Protein 4XNN (pdb70)

Radius of gyration: 32.13 Å; Cα contacts (8 Å, |Δi|>4): 2516; chains: 2; bounding box: 78×68×88 Å

Secondary structure (DSSP, 8-state):
-B-SSS---PEEEEEEEEEETTEEEEEEEEEEE-GGGS-EEETTSS-BSEETTEE-TTT-SSHHHHHHHEEE----HHHHHHTT-EEEETTEEEEESEEE-SS-EEE-EEEEEE-TTSSSB--B--TTEEEEEEEE-TT--TTEEEEEEEE---TTTTTTT-TT--SGGGGT----BTT--S--SEETTEE--TT-EEETTEEEEEE-S-EEE--EEEEEEE-SS-EEEEEE-BSS-S-EEE-GGGG--GGGT-TTTSSB-SS-EEEETTTTT-TTSEESSTTSSEETTS-EEEEEEEEETTSSTTS-EEEEEEEEEETTEEEEPP----TTS----SB-HHHHHHHHHHHT---HHHHTTHHHHHHHHHHH-BEEEEEEEE-TTTTTHHHHSBSSTTS-TTSTTTB--SS-TT---HHHHHHHTTT-EEEEEEEEEEETT---/-B-SSS---PEEEEEEEEEETTEEEEEEEEEEE-GGGS-EEETTSS-BSEETTEE-TTT-SSHHHHHHHEEE----HHHIIIII-EEEETTEEEEESEEE-SSSEEE-EEEEEE-TTSSSB-EE--TTEEEEEEEE-TT--TT-EEEEEEE---TTTTTTT-TT--SGGGGT----BTT--S--SEETTEE--TT-EEETTEEEEEE-S-EEE--EEEEEEE-SS-EEEEEE-BSS-S-EEE-GGGG--TTTT-TTTSSB-SS-EEEETTTTT-TTSEESSTTSSEETTS-EEEEEEEEETTSSTTSPEEEEEEEEEETTEEEEPP----TTS----SB-HHHHHHHHHHHT---HHHHTTHHHHHHHHHHH-EEEEEEEE--TTTTTHHHHSBSSTTS-TTSTTSB--SS-TT---HHHHHHHTTT-EEEEEEEEEEETT---

Sequence (888 aa):
NVGTQAAEEPLNLPISVCTAPGNCQTEADAVVLDSNWRWAHTTTGYTNCYTGNLWDTTLCPTPETCTTNCAIDGVPLADWSGTYGGSVTGNKFNLKFVTVGPYSTNIGARTFLLDSTKTRYRMFQLLNREFTYDVDVSSLDCGLNGALYFVSMDADGGAAKYPTNKGGAKYGTGYCDAQCPHDVKWINGLANSKDWTPIPGDANSGKGYYGNCCAELDIWEANKQSQAFTTHPCTPNDQTRCEGVVCGDNDSGDRYNGMCDKDGCDFASYRMNDHTFYGPGSTFKLDSTKPFTVVSQFITTDGTDNGDFKEFRRFYVQNGVRIENSKVNFPGITAYDSITDEMCAATKGLFGDLDDHKNKGGMKQMGEAMRKGMALVMSIWDDHDVNMLWLDSNYPPTGNPSTPGVARGPCPTTSGVPSEVEVTQANAVVSFGNIKFGPIGSTVNVGTQAAEEPLNLPISVCTAPGNCQTEADAVVLDSNWRWAHTTTGYTNCYTGNLWDTTLCPTPETCTTNCAIDGVPLADWSGTYGGSVTGNKFNLKFVTVGPYSTNIGARTFLLDSTKTRYRMFQLLNREFTYDVDVSSLDCGLNGALYFVSMDADGGAAKYPTNKGGAKYGTGYCDAQCPHDVKWINGLANSKDWTPIPGDANSGKGYYGNCCAELDIWEANKQSQAFTTHPCTPNDQTRCEGVVCGDNDSGDRYNGMCDKDGCDFASYRMNDHTFYGPGSTFKLDSTKPFTVVSQFITTDGTDNGDFKEFRRFYVQNGVRIENSKVNFPGITAYDSITDEMCAATKGLFGDLDDHKNKGGMKQMGEAMRKGMALVMSIWDDHDVNMLWLDSNYPPTGNPSTPGVARGPCPTTSGVPSEVEVTQANAVVSFGNIKFGPIGSTV

Nearest PDB structures (foldseek):
  5mcc-assembly1_A  TM=1.002E+00  e=3.483E-104  Daphnia pulex
  4xnn-assembly2_B  TM=1.002E+00  e=1.545E-103  Daphnia pulex
  5mcc-assembly2_B  TM=1.001E+00  e=6.884E-103  Daphnia pulex
  2yg1-assembly1_A  TM=9.900E-01  e=3.127E-73  Heterobasidion annosum
  1z3t-assembly1_A  TM=9.874E-01  e=1.062E-71  Phanerodontia chrysosporium

Structure (mmCIF, N/CA/C/O backbone):
data_4XNN
#
_entry.id   4XNN
#
_cell.length_a   128.290
_cell.length_b   47.020
_cell.length_c   173.500
_cell.angle_alpha   90.000
_cell.angle_beta   108.230
_cell.angle_gamma   90.000
#
_symmetry.space_group_name_H-M   'C 1 2 1'
#
loop_
_entity.id
_entity.type
_entity.pdbx_description
1 polymer 'Cellobiohydrolase CHBI'
2 non-polymer GLYCEROL
3 water water
#
loop_
_atom_site.group_PDB
_atom_site.id
_atom_site.type_symbol
_atom_site.label_atom_id
_atom_site.label_alt_id
_atom_site.label_comp_id
_atom_site.label_asym_id
_atom_site.label_entity_id
_atom_site.label_seq_id
_atom_site.pdbx_PDB_ins_code
_atom_site.Cartn_x
_atom_site.Cartn_y
_atom_site.Cartn_z
_atom_site.occupancy
_atom_site.B_iso_or_equiv
_atom_site.auth_seq_id
_atom_site.auth_comp_id
_atom_site.auth_asym_id
_atom_site.auth_atom_id
_atom_site.pdbx_PDB_model_num
ATOM 9 N N . ASN A 1 2 ? -21.675 16.710 45.782 1.00 32.92 21 ASN A N 1
ATOM 10 C CA . ASN A 1 2 ? -20.287 17.106 46.010 1.00 34.29 21 ASN A CA 1
ATOM 11 C C . ASN A 1 2 ? -19.407 16.321 45.060 1.00 34.23 21 ASN A C 1
ATOM 12 O O . ASN A 1 2 ? -19.798 15.227 44.572 1.00 31.27 21 ASN A O 1
ATOM 17 N N . VAL A 1 3 ? -18.205 16.823 44.814 1.00 34.04 22 VAL A N 1
ATOM 18 C CA . VAL A 1 3 ? -17.196 16.091 44.042 1.00 36.28 22 VAL A CA 1
ATOM 19 C C . VAL A 1 3 ? -16.144 15.395 44.921 1.00 36.39 22 VAL A C 1
ATOM 20 O O . VAL A 1 3 ? -15.572 15.997 45.797 1.00 37.13 22 VAL A O 1
ATOM 24 N N . GLY A 1 4 ? -15.828 14.140 44.633 1.00 37.07 23 GLY A N 1
ATOM 25 C CA . GLY A 1 4 ? -14.816 13.414 45.387 1.00 40.09 23 GLY A CA 1
ATOM 26 C C . GLY A 1 4 ? -13.360 13.671 44.974 1.00 42.56 23 GLY A C 1
ATOM 27 O O . GLY A 1 4 ? -13.103 14.276 43.940 1.00 41.17 23 GLY A O 1
ATOM 28 N N . THR A 1 5 ? -12.426 13.170 45.790 1.00 41.77 24 THR A N 1
ATOM 29 C CA . THR A 1 5 ? -10.998 13.403 45.590 1.00 42.57 24 THR A CA 1
ATOM 30 C C . THR A 1 5 ? -10.242 12.138 45.243 1.00 40.45 24 THR A C 1
ATOM 31 O O . THR A 1 5 ? -9.032 12.164 45.124 1.00 43.36 24 THR A O 1
ATOM 35 N N . GLN A 1 6 ? -10.939 11.032 45.055 1.00 36.23 25 GLN A N 1
ATOM 36 C CA . GLN A 1 6 ? -10.291 9.767 44.822 1.00 37.66 25 GLN A CA 1
ATOM 37 C C . GLN A 1 6 ? -9.794 9.616 43.363 1.00 40.66 25 GLN A C 1
ATOM 38 O O . GLN A 1 6 ? -8.810 8.906 43.107 1.00 39.05 25 GLN A O 1
ATOM 44 N N . ALA A 1 7 ? -10.391 10.329 42.409 1.00 40.31 26 ALA A N 1
ATOM 45 C CA . ALA A 1 7 ? -9.971 10.162 40.988 1.00 41.98 26 ALA A CA 1
ATOM 46 C C . ALA A 1 7 ? -10.215 11.407 40.142 1.00 39.32 26 ALA A C 1
ATOM 47 O O . ALA A 1 7 ? -11.333 11.947 40.190 1.00 36.51 26 ALA A O 1
ATOM 49 N N . ALA A 1 8 ? -9.216 11.797 39.341 1.00 35.19 27 ALA A N 1
ATOM 50 C CA . ALA A 1 8 ? -9.295 12.898 38.401 1.00 33.65 27 ALA A CA 1
ATOM 51 C C . ALA A 1 8 ? -10.355 12.651 37.370 1.00 32.98 27 ALA A C 1
ATOM 52 O O . ALA A 1 8 ? -10.494 11.522 36.926 1.00 30.63 27 ALA A O 1
ATOM 54 N N . GLU A 1 9 ? -11.090 13.694 36.996 1.00 32.51 28 GLU A N 1
ATOM 55 C CA . GLU A 1 9 ? -12.096 13.568 35.953 1.00 32.45 28 GLU A CA 1
ATOM 56 C C . GLU A 1 9 ? -11.411 13.893 34.633 1.00 32.54 28 GLU A C 1
ATOM 57 O O . GLU A 1 9 ? -10.891 14.971 34.480 1.00 30.72 28 GLU A O 1
ATOM 63 N N . GLU A 1 10 ? -11.388 12.942 33.694 1.00 32.51 29 GLU A N 1
ATOM 64 C CA . GLU A 1 10 ? -10.712 13.107 32.399 1.00 32.22 29 GLU A CA 1
ATOM 65 C C . GLU A 1 10 ? -11.597 12.698 31.242 1.00 31.70 29 GLU A C 1
ATOM 66 O O . GLU A 1 10 ? -11.606 11.512 30.857 1.00 31.76 29 GLU A O 1
ATOM 72 N N . PRO A 1 11 ? -12.290 13.671 30.620 1.00 30.13 30 PRO A N 1
ATOM 73 C CA . PRO A 1 11 ? -13.178 13.306 29.525 1.00 29.78 30 PRO A CA 1
ATOM 74 C C . PRO A 1 11 ? -12.440 12.910 28.257 1.00 31.16 30 PRO A C 1
ATOM 75 O O . PRO A 1 11 ? -11.278 13.260 28.047 1.00 29.37 30 PRO A O 1
ATOM 79 N N . LEU A 1 12 ? -13.071 12.154 27.399 1.00 31.27 31 LEU A N 1
ATOM 80 C CA . LEU A 1 12 ? -12.367 11.674 26.191 1.00 33.09 31 LEU A CA 1
ATOM 81 C C . LEU A 1 12 ? -12.398 12.731 25.100 1.00 32.40 31 LEU A C 1
ATOM 82 O O . LEU A 1 12 ? -13.472 13.194 24.743 1.00 29.64 31 LEU A O 1
ATOM 87 N N . ASN A 1 13 ? -11.261 13.090 24.489 1.00 31.46 32 ASN A N 1
ATOM 88 C CA . ASN A 1 13 ? -11.359 14.065 23.381 1.00 29.84 32 ASN A CA 1
ATOM 89 C C . ASN A 1 13 ? -12.086 13.547 22.192 1.00 30.39 32 ASN A C 1
ATOM 90 O O . ASN A 1 13 ? -11.880 12.408 21.779 1.00 28.96 32 ASN A O 1
ATOM 95 N N . LEU A 1 14 ? -12.928 14.404 21.604 1.00 30.27 33 LEU A N 1
ATOM 96 C CA . LEU A 1 14 ? -13.680 14.041 20.409 1.00 28.72 33 LEU A CA 1
ATOM 97 C C . LEU A 1 14 ? -13.860 15.246 19.520 1.00 29.27 33 LEU A C 1
ATOM 98 O O . LEU A 1 14 ? -14.726 16.078 19.783 1.00 30.06 33 LEU A O 1
ATOM 103 N N . PRO A 1 15 ? -13.086 15.322 18.443 1.00 28.30 34 PRO A N 1
ATOM 104 C CA . PRO A 1 15 ? -13.304 16.432 17.549 1.00 27.83 34 PRO A CA 1
ATOM 105 C C . PRO A 1 15 ? -14.554 16.298 16.727 1.00 26.53 34 PRO A C 1
ATOM 106 O O . PRO A 1 15 ? -14.828 15.188 16.236 1.00 28.02 34 PRO A O 1
ATOM 110 N N . ILE A 1 16 ? -15.260 17.417 16.502 1.00 27.51 35 ILE A N 1
ATOM 111 C CA . ILE A 1 16 ? -16.336 17.438 15.517 1.00 26.10 35 ILE A CA 1
ATOM 112 C C . ILE A 1 16 ? -16.032 18.539 14.510 1.00 28.72 35 ILE A C 1
ATOM 113 O O . ILE A 1 16 ? -15.035 19.287 14.702 1.00 29.44 35 ILE A O 1
ATOM 118 N N . SER A 1 17 ? -16.867 18.678 13.479 1.00 27.49 36 SER A N 1
ATOM 119 C CA . SER A 1 17 ? -16.601 19.688 12.434 1.00 28.86 36 SER A CA 1
ATOM 120 C C . SER A 1 17 ? -17.741 20.619 12.373 1.00 30.38 36 SER A C 1
ATOM 121 O O . SER A 1 17 ? -18.899 20.173 12.335 1.00 27.14 36 SER A O 1
ATOM 124 N N . VAL A 1 18 ? -17.451 21.906 12.309 1.00 29.26 37 VAL A N 1
ATOM 125 C CA . VAL A 1 18 ? -18.463 22.920 12.130 1.00 30.49 37 VAL A CA 1
ATOM 126 C C . VAL A 1 18 ? -18.296 23.431 10.690 1.00 36.08 37 VAL A C 1
ATOM 127 O O . VAL A 1 18 ? -17.184 23.773 10.299 1.00 32.62 37 VAL A O 1
ATOM 131 N N . CYS A 1 19 ? -19.359 23.405 9.880 1.00 35.27 38 CYS A N 1
ATOM 132 C CA . CYS A 1 19 ? -19.215 23.597 8.446 1.00 34.96 38 CYS A CA 1
ATOM 133 C C . CYS A 1 19 ? -19.785 24.917 8.039 1.00 36.83 38 CYS A C 1
ATOM 134 O O . CYS A 1 19 ? -20.663 25.425 8.722 1.00 35.79 38 CYS A O 1
ATOM 137 N N . THR A 1 20 ? -19.250 25.507 6.944 1.00 37.78 39 THR A N 1
ATOM 138 C CA . THR A 1 20 ? -19.910 26.660 6.279 1.00 39.12 39 THR A CA 1
ATOM 139 C C . THR A 1 20 ? -20.387 26.364 4.861 1.00 36.01 39 THR A C 1
ATOM 140 O O . THR A 1 20 ? -21.276 27.058 4.404 1.00 36.24 39 THR A O 1
ATOM 144 N N . ALA A 1 21 ? -19.830 25.364 4.145 1.00 31.52 40 ALA A N 1
ATOM 145 C CA . ALA A 1 21 ? -20.401 24.964 2.867 1.00 32.35 40 ALA A CA 1
ATOM 146 C C . ALA A 1 21 ? -19.902 23.565 2.512 1.00 36.20 40 ALA A C 1
ATOM 147 O O . ALA A 1 21 ? -18.995 23.008 3.186 1.00 34.25 40 ALA A O 1
ATOM 149 N N . PRO A 1 22 ? -20.435 22.986 1.431 1.00 38.29 41 PRO A N 1
ATOM 150 C CA . PRO A 1 22 ? -20.077 21.548 1.207 1.00 39.95 41 PRO A CA 1
ATOM 151 C C . PRO A 1 22 ? -18.564 21.310 1.108 1.00 40.29 41 PRO A C 1
ATOM 152 O O . PRO A 1 22 ? -17.917 21.883 0.270 1.00 38.81 41 PRO A O 1
ATOM 156 N N . GLY A 1 23 ? -17.997 20.515 2.020 1.00 41.33 42 GLY A N 1
ATOM 157 C CA . GLY A 1 23 ? -16.563 20.244 2.009 1.00 42.54 42 GLY A CA 1
ATOM 158 C C . GLY A 1 23 ? -15.662 21.339 2.588 1.00 45.81 42 GLY A C 1
ATOM 159 O O . GLY A 1 23 ? -14.417 21.274 2.431 1.00 44.23 42 GLY A O 1
ATOM 160 N N . ASN A 1 24 ? -16.267 22.344 3.228 1.00 42.13 43 ASN A N 1
ATOM 161 C CA . ASN A 1 24 ? -15.538 23.428 3.874 1.00 42.94 43 ASN A CA 1
ATOM 162 C C . ASN A 1 24 ? -15.877 23.544 5.402 1.00 41.02 43 ASN A C 1
ATOM 163 O O . ASN A 1 24 ? -16.816 24.222 5.828 1.00 35.38 43 ASN A O 1
ATOM 168 N N . CYS A 1 25 ? -15.110 22.853 6.222 1.00 41.06 44 CYS A N 1
ATOM 169 C CA . CYS A 1 25 ? -15.435 22.719 7.640 1.00 43.93 44 CYS A CA 1
ATOM 170 C C . CYS A 1 25 ? -14.176 23.017 8.443 1.00 43.35 44 CYS A C 1
ATOM 171 O O . CYS A 1 25 ? -13.037 22.926 7.935 1.00 37.69 44 CYS A O 1
ATOM 174 N N . GLN A 1 26 ? -14.398 23.396 9.687 1.00 38.33 45 GLN A N 1
ATOM 175 C CA . GLN A 1 26 ? -13.354 23.675 10.649 1.00 40.37 45 GLN A CA 1
ATOM 176 C C . GLN A 1 26 ? -13.535 22.646 11.798 1.00 36.44 45 GLN A C 1
ATOM 177 O O . GLN A 1 26 ? -14.663 22.354 12.195 1.00 32.57 45 GLN A O 1
ATOM 183 N N . THR A 1 27 ? -12.455 22.128 12.335 1.00 33.44 46 THR A N 1
ATOM 184 C CA . THR A 1 27 ? -12.494 21.231 13.544 1.00 36.38 46 THR A CA 1
ATOM 185 C C . THR A 1 27 ? -12.825 21.995 14.825 1.00 34.07 46 THR A C 1
ATOM 186 O O . THR A 1 27 ? -12.290 23.079 15.074 1.00 36.27 46 THR A O 1
ATOM 190 N N . GLU A 1 28 ? -13.703 21.441 15.656 1.00 31.19 47 GLU A N 1
ATOM 191 C CA . GLU A 1 28 ? -14.015 21.967 16.993 1.00 30.05 47 GLU A CA 1
ATOM 192 C C . GLU A 1 28 ? -13.607 20.875 18.035 1.00 30.88 47 GLU A C 1
ATOM 193 O O . GLU A 1 28 ? -13.993 19.740 17.897 1.00 28.03 47 GLU A O 1
ATOM 199 N N . ALA A 1 29 ? -12.809 21.244 19.032 1.00 30.20 48 ALA A N 1
ATOM 200 C CA . ALA A 1 29 ? -12.089 20.323 19.901 1.00 32.89 48 ALA A CA 1
ATOM 201 C C . ALA A 1 29 ? -12.903 20.064 21.133 1.00 32.36 48 ALA A C 1
ATOM 202 O O . ALA A 1 29 ? -12.639 20.624 22.185 1.00 29.82 48 ALA A O 1
ATOM 204 N N . ASP A 1 30 ? -13.909 19.220 20.974 1.00 30.82 49 ASP A N 1
ATOM 205 C CA . ASP A 1 30 ? -14.852 18.890 22.040 1.00 30.90 49 ASP A CA 1
ATOM 206 C C . ASP A 1 30 ? -14.457 17.591 22.774 1.00 29.13 49 ASP A C 1
ATOM 207 O O . ASP A 1 30 ? -13.411 16.996 22.533 1.00 27.83 49 ASP A O 1
ATOM 212 N N . ALA A 1 31 ? -15.276 17.121 23.691 1.00 26.46 50 ALA A N 1
ATOM 213 C CA . ALA A 1 31 ? -14.882 15.954 24.506 1.00 25.32 50 ALA A CA 1
ATOM 214 C C . ALA A 1 31 ? -16.167 15.281 25.010 1.00 26.76 50 ALA A C 1
ATOM 215 O O . ALA A 1 31 ? -17.235 15.887 24.903 1.00 23.52 50 ALA A O 1
ATOM 217 N N . VAL A 1 32 ? -16.056 14.030 25.444 1.00 26.52 51 VAL A N 1
ATOM 218 C CA . VAL A 1 32 ? -17.220 13.289 25.927 1.00 27.87 51 VAL A CA 1
ATOM 219 C C . VAL A 1 32 ? -17.086 13.034 27.408 1.00 27.51 51 VAL A C 1
ATOM 220 O O . VAL A 1 32 ? -15.967 12.680 27.907 1.00 27.54 51 VAL A O 1
ATOM 224 N N . VAL A 1 33 ? -18.220 13.216 28.099 1.00 25.44 52 VAL A N 1
ATOM 225 C CA . VAL A 1 33 ? -18.292 13.062 29.538 1.00 25.53 52 VAL A CA 1
ATOM 226 C C . VAL A 1 33 ? -19.363 12.054 29.932 1.00 25.70 52 VAL A C 1
ATOM 227 O O . VAL A 1 33 ? -20.383 11.939 29.273 1.00 23.13 52 VAL A O 1
ATOM 231 N N . LEU A 1 34 ? -19.061 11.286 30.957 1.00 25.04 53 LEU A N 1
ATOM 232 C CA . LEU A 1 34 ? -19.975 10.231 31.464 1.00 25.25 53 LEU A CA 1
ATOM 233 C C . LEU A 1 34 ? -21.000 10.776 32.404 1.00 25.26 53 LEU A C 1
ATOM 234 O O . LEU A 1 34 ? -20.683 11.582 33.278 1.00 23.95 53 LEU A O 1
ATOM 239 N N . ASP A 1 35 ? -22.247 10.294 32.226 1.00 24.85 54 ASP A N 1
ATOM 240 C CA . ASP A 1 35 ? -23.373 10.712 33.025 1.00 23.18 54 ASP A CA 1
ATOM 241 C C . ASP A 1 35 ? -23.120 10.339 34.491 1.00 23.19 54 ASP A C 1
ATOM 242 O O . ASP A 1 35 ? -22.594 9.271 34.805 1.00 22.48 54 ASP A O 1
ATOM 247 N N . SER A 1 36 ? -23.543 11.214 35.374 1.00 22.89 55 SER A N 1
ATOM 248 C CA . SER A 1 36 ? -23.253 11.065 36.822 1.00 26.54 55 SER A CA 1
ATOM 249 C C . SER A 1 36 ? -23.849 9.808 37.462 1.00 28.25 55 SER A C 1
ATOM 250 O O . SER A 1 36 ? -23.351 9.344 38.510 1.00 29.39 55 SER A O 1
ATOM 253 N N . ASN A 1 37 ? -24.858 9.196 36.787 1.00 28.57 56 ASN A N 1
ATOM 254 C CA . ASN A 1 37 ? -25.414 7.914 37.262 1.00 27.34 56 ASN A CA 1
ATOM 255 C C . ASN A 1 37 ? -24.413 6.809 37.283 1.00 27.25 56 ASN A C 1
ATOM 256 O O . ASN A 1 37 ? -24.594 5.834 38.034 1.00 31.13 56 ASN A O 1
ATOM 261 N N . TRP A 1 38 ? -23.401 6.875 36.431 1.00 25.88 57 TRP A N 1
ATOM 262 C CA . TRP A 1 38 ? -22.481 5.757 36.333 1.00 24.57 57 TRP A CA 1
ATOM 263 C C . TRP A 1 38 ? -21.312 6.010 37.268 1.00 26.20 57 TRP A C 1
ATOM 264 O O . TRP A 1 38 ? -20.398 5.198 37.299 1.00 28.88 57 TRP A O 1
ATOM 275 N N . ARG A 1 39 ? -21.284 7.109 38.009 1.00 26.97 58 ARG A N 1
ATOM 276 C CA . ARG A 1 39 ? -20.099 7.414 38.818 1.00 28.84 58 ARG A CA 1
ATOM 277 C C . ARG A 1 39 ? -20.212 6.755 40.198 1.00 32.11 58 ARG A C 1
ATOM 278 O O . ARG A 1 39 ? -21.297 6.628 40.774 1.00 30.93 58 ARG A O 1
ATOM 286 N N . TRP A 1 40 ? -19.061 6.335 40.692 1.00 30.20 59 TRP A N 1
ATOM 287 C CA . TRP A 1 40 ? -18.900 5.913 42.074 1.00 31.40 59 TRP A CA 1
ATOM 288 C C . TRP A 1 40 ? -19.340 7.043 43.016 1.00 30.18 59 TRP A C 1
ATOM 289 O O . TRP A 1 40 ? -18.860 8.165 42.898 1.00 29.44 59 TRP A O 1
ATOM 300 N N . ALA A 1 41 ? -20.267 6.732 43.925 1.00 28.53 60 ALA A N 1
ATOM 301 C CA . ALA A 1 41 ? -20.694 7.648 44.980 1.00 30.38 60 ALA A CA 1
ATOM 302 C C . ALA A 1 41 ? -20.252 7.131 46.358 1.00 30.48 60 ALA A C 1
ATOM 303 O O . ALA A 1 41 ? -20.578 6.010 46.765 1.00 27.95 60 ALA A O 1
ATOM 305 N N . HIS A 1 42 ? -19.517 7.953 47.081 1.00 31.79 61 HIS A N 1
ATOM 306 C CA . HIS A 1 42 ? -18.897 7.517 48.347 1.00 32.35 61 HIS A CA 1
ATOM 307 C C . HIS A 1 42 ? -18.829 8.703 49.278 1.00 31.00 61 HIS A C 1
ATOM 308 O O . HIS A 1 42 ? -19.068 9.855 48.857 1.00 31.11 61 HIS A O 1
ATOM 315 N N . THR A 1 43 ? -18.492 8.424 50.547 1.00 35.96 62 THR A N 1
ATOM 316 C CA . THR A 1 43 ? -18.397 9.468 51.572 1.00 35.68 62 THR A CA 1
ATOM 317 C C . THR A 1 43 ? -17.457 10.518 51.183 1.00 36.78 62 THR A C 1
ATOM 318 O O . THR A 1 43 ? -16.439 10.252 50.544 1.00 38.47 62 THR A O 1
ATOM 322 N N . THR A 1 44 ? -17.785 11.734 51.546 1.00 40.06 63 THR A N 1
ATOM 323 C CA . THR A 1 44 ? -16.971 12.846 51.127 1.00 48.62 63 THR A CA 1
ATOM 324 C C . THR A 1 44 ? -15.538 12.859 51.690 1.00 51.12 63 THR A C 1
ATOM 325 O O . THR A 1 44 ? -14.646 13.433 51.049 1.00 46.94 63 THR A O 1
ATOM 329 N N . THR A 1 45 ? -15.323 12.243 52.857 1.00 46.44 64 THR A N 1
ATOM 330 C CA . THR A 1 45 ? -14.023 12.259 53.500 1.00 53.47 64 THR A CA 1
ATOM 331 C C . THR A 1 45 ? -13.556 10.850 53.772 1.00 52.89 64 THR A C 1
ATOM 332 O O . THR A 1 45 ? -13.004 10.578 54.834 1.00 63.40 64 THR A O 1
ATOM 336 N N . GLY A 1 46 ? -13.778 9.953 52.829 1.00 47.56 65 GLY A N 1
ATOM 337 C CA . GLY A 1 46 ? -13.412 8.534 52.983 1.00 47.06 65 GLY A CA 1
ATOM 338 C C . GLY A 1 46 ? -13.623 7.710 51.704 1.00 42.42 65 GLY A C 1
ATOM 339 O O . GLY A 1 46 ? -13.577 8.228 50.634 1.00 42.00 65 GLY A O 1
ATOM 340 N N . TYR A 1 47 ? -13.880 6.423 51.864 1.00 44.53 66 TYR A N 1
ATOM 341 C CA . TYR A 1 47 ? -13.920 5.440 50.786 1.00 43.54 66 TYR A CA 1
ATOM 342 C C . TYR A 1 47 ? -15.183 4.681 50.751 1.00 39.21 66 TYR A C 1
ATOM 343 O O . TYR A 1 47 ? -15.299 3.786 49.936 1.00 40.26 66 TYR A O 1
ATOM 352 N N . THR A 1 48 ? -16.107 4.984 51.650 1.00 37.16 67 THR A N 1
ATOM 353 C CA . THR A 1 48 ? -17.238 4.101 51.919 1.00 35.57 67 THR A CA 1
ATOM 354 C C . THR A 1 48 ? -18.385 4.438 50.942 1.00 33.41 67 THR A C 1
ATOM 355 O O . THR A 1 48 ? -18.648 5.593 50.761 1.00 31.61 67 THR A O 1
ATOM 359 N N . ASN A 1 49 ? -18.987 3.425 50.307 1.00 33.06 68 ASN A N 1
ATOM 360 C CA . ASN A 1 49 ? -20.019 3.618 49.279 1.00 34.17 68 ASN A CA 1
ATOM 361 C C . ASN A 1 49 ? -21.173 4.257 49.927 1.00 34.65 68 ASN A C 1
ATOM 362 O O . ASN A 1 49 ? -21.471 3.984 51.126 1.00 34.82 68 ASN A O 1
ATOM 367 N N . CYS A 1 50 ? -21.799 5.150 49.187 1.00 33.80 69 CYS A N 1
ATOM 368 C CA . CYS A 1 50 ? -23.130 5.619 49.562 1.00 35.83 69 CYS A CA 1
ATOM 369 C C . CYS A 1 50 ? -24.201 4.913 48.754 1.00 33.36 69 CYS A C 1
ATOM 370 O O . CYS A 1 50 ? -25.362 4.888 49.159 1.00 38.31 69 CYS A O 1
ATOM 373 N N . TYR A 1 51 ? -23.813 4.355 47.627 1.00 31.90 70 TYR A N 1
ATOM 374 C CA . TYR A 1 51 ? -24.710 3.604 46.766 1.00 30.10 70 TYR A CA 1
ATOM 375 C C . TYR A 1 51 ? -23.919 2.382 46.338 1.00 31.61 70 TYR A C 1
ATOM 376 O O . TYR A 1 51 ? -22.721 2.501 45.995 1.00 30.98 70 TYR A O 1
ATOM 385 N N . THR A 1 52 ? -24.568 1.220 46.397 1.00 29.65 71 THR A N 1
ATOM 386 C CA . THR A 1 52 ? -23.988 -0.026 46.008 1.00 33.71 71 THR A CA 1
ATOM 387 C C . THR A 1 52 ? -25.033 -0.892 45.346 1.00 31.86 71 THR A C 1
ATOM 388 O O . THR A 1 52 ? -26.101 -1.122 45.908 1.00 34.31 71 THR A O 1
ATOM 392 N N . GLY A 1 53 ? -24.710 -1.432 44.180 1.00 31.63 72 GLY A N 1
ATOM 393 C CA . GLY A 1 53 ? -25.629 -2.272 43.437 1.00 33.02 72 GLY A CA 1
ATOM 394 C C . GLY A 1 53 ? -26.783 -1.378 43.003 1.00 33.61 72 GLY A C 1
ATOM 395 O O . GLY A 1 53 ? -26.631 -0.584 42.103 1.00 32.76 72 GLY A O 1
ATOM 396 N N . ASN A 1 54 ? -27.920 -1.501 43.678 1.00 33.11 73 ASN A N 1
ATOM 397 C CA . ASN A 1 54 ? -29.134 -0.691 43.359 1.00 32.14 73 ASN A CA 1
ATOM 398 C C . ASN A 1 54 ? -29.793 -0.089 44.609 1.00 29.07 73 ASN A C 1
ATOM 399 O O . ASN A 1 54 ? -31.015 0.240 44.605 1.00 28.01 73 ASN A O 1
ATOM 404 N N . LEU A 1 55 ? -28.986 0.112 45.650 1.00 26.65 74 LEU A N 1
ATOM 405 C CA . LEU A 1 55 ? -29.447 0.677 46.897 1.00 28.60 74 LEU A CA 1
ATOM 406 C C . LEU A 1 55 ? -28.570 1.742 47.445 1.00 26.18 74 LEU A C 1
ATOM 407 O O . LEU A 1 55 ? -27.369 1.619 47.350 1.00 27.17 74 LEU A O 1
ATOM 412 N N . TRP A 1 56 ? -29.156 2.776 48.042 1.00 26.25 75 TRP A N 1
ATOM 413 C CA . TRP A 1 56 ? -28.405 3.742 48.821 1.00 27.44 75 TRP A CA 1
ATOM 414 C C . TRP A 1 56 ? -28.172 3.192 50.218 1.00 32.94 75 TRP A C 1
ATOM 415 O O . TRP A 1 56 ? -29.026 2.440 50.754 1.00 30.25 75 TRP A O 1
ATOM 426 N N . ASP A 1 57 ? -27.073 3.629 50.831 1.00 33.32 76 ASP A N 1
ATOM 427 C CA . ASP A 1 57 ? -26.742 3.218 52.195 1.00 36.19 76 ASP A CA 1
ATOM 428 C C . ASP A 1 57 ? -27.694 3.926 53.154 1.00 36.42 76 ASP A C 1
ATOM 429 O O . ASP A 1 57 ? -27.692 5.152 53.259 1.00 33.83 76 ASP A O 1
ATOM 434 N N . THR A 1 58 ? -28.520 3.186 53.865 1.00 35.93 77 THR A N 1
ATOM 435 C CA . THR A 1 58 ? -29.558 3.905 54.656 1.00 39.91 77 THR A CA 1
ATOM 436 C C . THR A 1 58 ? -29.001 4.657 55.858 1.00 39.34 77 THR A C 1
ATOM 437 O O . THR A 1 58 ? -29.641 5.564 56.348 1.00 41.87 77 THR A O 1
ATOM 441 N N . THR A 1 59 ? -27.784 4.350 56.297 1.00 39.31 78 THR A N 1
ATOM 442 C CA . THR A 1 59 ? -27.204 5.093 57.402 1.00 39.86 78 THR A CA 1
ATOM 443 C C . THR A 1 59 ? -26.648 6.416 56.958 1.00 37.80 78 THR A C 1
ATOM 444 O O . THR A 1 59 ? -26.836 7.413 57.611 1.00 39.09 78 THR A O 1
ATOM 448 N N . LEU A 1 60 ? -25.929 6.428 55.844 1.00 36.88 79 LEU A N 1
ATOM 449 C CA . LEU A 1 60 ? -25.427 7.674 55.281 1.00 34.30 79 LEU A CA 1
ATOM 450 C C . LEU A 1 60 ? -26.509 8.535 54.572 1.00 34.16 79 LEU A C 1
ATOM 451 O O . LEU A 1 60 ? -26.387 9.769 54.517 1.00 31.84 79 LEU A O 1
ATOM 456 N N . CYS A 1 61 ? -27.578 7.895 54.108 1.00 31.44 80 CYS A N 1
ATOM 457 C CA . CYS A 1 61 ? -28.615 8.567 53.298 1.00 32.89 80 CYS A CA 1
ATOM 458 C C . CYS A 1 61 ? -30.060 8.434 53.831 1.00 33.04 80 CYS A C 1
ATOM 459 O O . CYS A 1 61 ? -30.962 8.039 53.066 1.00 33.45 80 CYS A O 1
ATOM 462 N N . PRO A 1 62 ? -30.295 8.781 55.135 1.00 35.85 81 PRO A N 1
ATOM 463 C CA . PRO A 1 62 ? -31.652 8.720 55.706 1.00 34.78 81 PRO A CA 1
ATOM 464 C C . PRO A 1 62 ? -32.623 9.687 55.041 1.00 33.81 81 PRO A C 1
ATOM 465 O O . PRO A 1 62 ? -33.851 9.451 55.000 1.00 33.98 81 PRO A O 1
ATOM 469 N N . THR A 1 63 ? -32.079 10.783 54.525 1.00 31.82 82 THR A N 1
ATOM 470 C CA . THR A 1 63 ? -32.832 11.794 53.752 1.00 31.34 82 THR A CA 1
ATOM 471 C C . THR A 1 63 ? -31.946 12.297 52.584 1.00 29.16 82 THR A C 1
ATOM 472 O O . THR A 1 63 ? -30.701 12.043 52.580 1.00 26.84 82 THR A O 1
ATOM 476 N N . PRO A 1 64 ? -32.570 12.959 51.594 1.00 29.47 83 PRO A N 1
ATOM 477 C CA . PRO A 1 64 ? -31.725 13.377 50.445 1.00 29.13 83 PRO A CA 1
ATOM 478 C C . PRO A 1 64 ? -30.704 14.450 50.843 1.00 31.03 83 PRO A C 1
ATOM 479 O O . PRO A 1 64 ? -29.595 14.498 50.309 1.00 30.37 83 PRO A O 1
ATOM 483 N N . GLU A 1 65 ? -31.118 15.316 51.755 1.00 31.47 84 GLU A N 1
ATOM 484 C CA . GLU A 1 65 ? -30.344 16.467 52.177 1.00 35.20 84 GLU A CA 1
ATOM 485 C C . GLU A 1 65 ? -29.147 15.921 53.010 1.00 34.36 84 GLU A C 1
ATOM 486 O O . GLU A 1 65 ? -27.993 16.326 52.799 1.00 35.64 84 GLU A O 1
ATOM 492 N N . THR A 1 66 ? -29.368 14.919 53.854 1.00 30.31 85 THR A N 1
ATOM 493 C CA . THR A 1 66 ? -28.248 14.279 54.561 1.00 31.47 85 THR A CA 1
ATOM 494 C C . THR A 1 66 ? -27.345 13.436 53.650 1.00 33.20 85 THR A C 1
ATOM 495 O O . THR A 1 66 ? -26.082 13.488 53.762 1.00 32.60 85 THR A O 1
ATOM 499 N N . CYS A 1 67 ? -27.976 12.620 52.795 1.00 29.90 86 CYS A N 1
ATOM 500 C CA . CYS A 1 67 ? -27.259 11.966 51.699 1.00 31.00 86 CYS A CA 1
ATOM 501 C C . CYS A 1 67 ? -26.299 12.932 51.020 1.00 29.23 86 CYS A C 1
ATOM 502 O O . CYS A 1 67 ? -25.118 12.601 50.788 1.00 28.33 86 CYS A O 1
ATOM 505 N N . THR A 1 68 ? -26.810 14.090 50.640 1.00 30.59 87 THR A N 1
ATOM 506 C CA . THR A 1 68 ? -26.046 15.017 49.799 1.00 30.96 87 THR A CA 1
ATOM 507 C C . THR A 1 68 ? -24.823 15.649 50.556 1.00 33.89 87 THR A C 1
ATOM 508 O O . THR A 1 68 ? -23.701 15.826 50.029 1.00 28.53 87 THR A O 1
ATOM 512 N N . THR A 1 69 ? -25.041 15.975 51.822 1.00 35.06 88 THR A N 1
ATOM 513 C CA . THR A 1 69 ? -23.968 16.340 52.737 1.00 33.41 88 THR A CA 1
ATOM 514 C C . THR A 1 69 ? -22.927 15.231 52.896 1.00 34.38 88 THR A C 1
ATOM 515 O O . THR A 1 69 ? -21.772 15.514 52.836 1.00 37.16 88 THR A O 1
ATOM 519 N N . ASN A 1 70 ? -23.301 13.970 53.060 1.00 32.99 89 ASN A N 1
ATOM 520 C CA . ASN A 1 70 ? -22.331 12.959 53.414 1.00 34.73 89 ASN A CA 1
ATOM 521 C C . ASN A 1 70 ? -21.593 12.366 52.207 1.00 36.75 89 ASN A C 1
ATOM 522 O O . ASN A 1 70 ? -20.614 11.650 52.381 1.00 33.75 89 ASN A O 1
ATOM 527 N N . CYS A 1 71 ? -22.068 12.629 50.993 1.00 36.10 90 CYS A N 1
ATOM 528 C CA . CYS A 1 71 ? -21.610 11.826 49.858 1.00 36.65 90 CYS A CA 1
ATOM 529 C C . CYS A 1 71 ? -21.053 12.677 48.755 1.00 36.03 90 CYS A C 1
ATOM 530 O O . CYS A 1 71 ? -21.319 13.847 48.707 1.00 32.90 90 CYS A O 1
ATOM 533 N N . ALA A 1 72 ? -20.325 12.038 47.848 1.00 36.20 91 ALA A N 1
ATOM 534 C CA . ALA A 1 72 ? -19.761 12.715 46.701 1.00 35.46 91 ALA A CA 1
ATOM 535 C C . ALA A 1 72 ? -19.634 11.761 45.531 1.00 33.90 91 ALA A C 1
ATOM 536 O O . ALA A 1 72 ? -19.474 10.556 45.742 1.00 31.24 91 ALA A O 1
ATOM 538 N N . ILE A 1 73 ? -19.655 12.327 44.322 1.00 29.30 92 ILE A N 1
ATOM 539 C CA . ILE A 1 73 ? -19.398 11.561 43.090 1.00 30.65 92 ILE A CA 1
ATOM 540 C C . ILE A 1 73 ? -17.975 11.781 42.580 1.00 32.14 92 ILE A C 1
ATOM 541 O O . ILE A 1 73 ? -17.495 12.891 42.594 1.00 35.56 92 ILE A O 1
ATOM 546 N N . ASP A 1 74 ? -17.321 10.746 42.073 1.00 33.40 93 ASP A N 1
ATOM 547 C CA . ASP A 1 74 ? -15.932 10.882 41.693 1.00 33.43 93 ASP A CA 1
ATOM 548 C C . ASP A 1 74 ? -15.656 10.797 40.176 1.00 34.54 93 ASP A C 1
ATOM 549 O O . ASP A 1 74 ? -16.562 10.609 39.325 1.00 32.76 93 ASP A O 1
ATOM 554 N N . GLY A 1 75 ? -14.389 10.996 39.819 1.00 33.67 94 GLY A N 1
ATOM 555 C CA . GLY A 1 75 ? -14.042 11.230 38.419 1.00 30.26 94 GLY A CA 1
ATOM 556 C C . GLY A 1 75 ? -13.782 9.949 37.711 1.00 30.03 94 GLY A C 1
ATOM 557 O O . GLY A 1 75 ? -13.670 8.949 38.321 1.00 30.17 94 GLY A O 1
ATOM 558 N N . VAL A 1 76 ? -13.729 9.979 36.380 1.00 27.82 95 VAL A N 1
ATOM 559 C CA . VAL A 1 76 ? -13.360 8.834 35.608 1.00 31.91 95 VAL A CA 1
ATOM 560 C C . VAL A 1 76 ? -12.029 9.160 34.854 1.00 33.78 95 VAL A C 1
ATOM 561 O O . VAL A 1 76 ? -11.954 10.088 34.035 1.00 32.90 95 VAL A O 1
ATOM 565 N N . PRO A 1 77 ? -10.962 8.458 35.209 1.00 36.13 96 PRO A N 1
ATOM 566 C CA . PRO A 1 77 ? -9.672 8.724 34.546 1.00 34.66 96 PRO A CA 1
ATOM 567 C C . PRO A 1 77 ? -9.655 7.995 33.244 1.00 33.52 96 PRO A C 1
ATOM 568 O O . PRO A 1 77 ? -10.410 7.037 33.061 1.00 32.94 96 PRO A O 1
ATOM 572 N N . LEU A 1 78 ? -8.731 8.394 32.366 1.00 35.16 97 LEU A N 1
ATOM 573 C CA . LEU A 1 78 ? -8.609 7.796 31.049 1.00 34.69 97 LEU A CA 1
ATOM 574 C C . LEU A 1 78 ? -8.656 6.281 30.984 1.00 34.16 97 LEU A C 1
ATOM 575 O O . LEU A 1 78 ? -9.388 5.714 30.140 1.00 38.83 97 LEU A O 1
ATOM 580 N N . ALA A 1 79 ? -7.814 5.632 31.798 1.00 34.95 98 ALA A N 1
ATOM 581 C CA . ALA A 1 79 ? -7.757 4.177 31.873 1.00 38.78 98 ALA A CA 1
ATOM 582 C C . ALA A 1 79 ? -9.111 3.538 32.195 1.00 37.47 98 ALA A C 1
ATOM 583 O O . ALA A 1 79 ? -9.433 2.454 31.733 1.00 41.09 98 ALA A O 1
ATOM 585 N N . ASP A 1 80 ? -9.895 4.186 33.016 1.00 38.53 99 ASP A N 1
ATOM 586 C CA . ASP A 1 80 ? -11.173 3.590 33.372 1.00 37.57 99 ASP A CA 1
ATOM 587 C C . ASP A 1 80 ? -12.229 3.681 32.224 1.00 33.36 99 ASP A C 1
ATOM 588 O O . ASP A 1 80 ? -13.222 2.925 32.192 1.00 32.75 99 ASP A O 1
ATOM 593 N N . TRP A 1 81 ? -12.024 4.588 31.296 1.00 32.48 100 TRP A N 1
ATOM 594 C CA . TRP A 1 81 ? -13.016 4.780 30.227 1.00 31.63 100 TRP A CA 1
ATOM 595 C C . TRP A 1 81 ? -13.159 3.493 29.425 1.00 31.93 100 TRP A C 1
ATOM 596 O O . TRP A 1 81 ? -14.235 2.984 29.213 1.00 32.01 100 TRP A O 1
ATOM 607 N N . SER A 1 82 ? -12.035 2.915 29.103 1.00 35.90 101 SER A N 1
ATOM 608 C CA . SER A 1 82 ? -11.980 1.688 28.385 1.00 39.61 101 SER A CA 1
ATOM 609 C C . SER A 1 82 ? -12.105 0.461 29.334 1.00 39.62 101 SER A C 1
ATOM 610 O O . SER A 1 82 ? -12.877 -0.456 29.090 1.00 37.26 101 SER A O 1
ATOM 613 N N . GLY A 1 83 ? -11.358 0.463 30.429 1.00 36.42 102 GLY A N 1
ATOM 614 C CA . GLY A 1 83 ? -11.359 -0.683 31.348 1.00 34.34 102 GLY A CA 1
ATOM 615 C C . GLY A 1 83 ? -12.639 -0.964 32.108 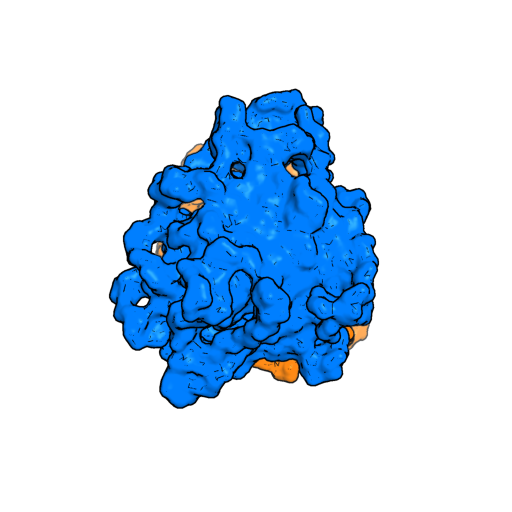1.00 34.43 102 GLY A C 1
ATOM 616 O O . GLY A 1 83 ? -12.961 -2.128 32.435 1.00 37.95 102 GLY A O 1
ATOM 617 N N . THR A 1 84 ? -13.358 0.092 32.456 1.00 32.68 103 THR A N 1
ATOM 618 C CA . THR A 1 84 ? -14.532 -0.021 33.253 1.00 31.11 103 THR A CA 1
ATOM 619 C C . THR A 1 84 ? -15.815 0.248 32.455 1.00 30.69 103 THR A C 1
ATOM 620 O O . THR A 1 84 ? -16.826 -0.441 32.637 1.00 29.50 103 THR A O 1
ATOM 624 N N . TYR A 1 85 ? -15.782 1.248 31.596 1.00 28.42 104 TYR A N 1
ATOM 625 C CA . TYR A 1 85 ? -17.014 1.735 30.981 1.00 30.45 104 TYR A CA 1
ATOM 626 C C . TYR A 1 85 ? -17.150 1.399 29.505 1.00 30.12 104 TYR A C 1
ATOM 627 O O . TYR A 1 85 ? -18.196 1.628 28.928 1.00 33.81 104 TYR A O 1
ATOM 636 N N . GLY A 1 86 ? -16.101 0.873 28.899 1.00 29.43 105 GLY A N 1
ATOM 637 C CA . GLY A 1 86 ? -16.139 0.503 27.535 1.00 32.60 105 GLY A CA 1
ATOM 638 C C . GLY A 1 86 ? -16.283 1.640 26.515 1.00 30.88 105 GLY A C 1
ATOM 639 O O . GLY A 1 86 ? -16.799 1.406 25.399 1.00 29.56 105 GLY A O 1
ATOM 640 N N . GLY A 1 87 ? -15.838 2.840 26.897 1.00 28.20 106 GLY A N 1
ATOM 641 C CA . GLY A 1 87 ? -15.748 3.980 25.954 1.00 28.73 106 GLY A CA 1
ATOM 642 C C . GLY A 1 87 ? -14.330 4.210 25.436 1.00 27.65 106 GLY A C 1
ATOM 643 O O . GLY A 1 87 ? -13.361 4.084 26.192 1.00 28.05 106 GLY A O 1
ATOM 644 N N . SER A 1 88 ? -14.234 4.528 24.148 1.00 29.14 107 SER A N 1
ATOM 645 C CA . SER A 1 88 ? -12.971 4.844 23.503 1.00 29.05 107 SER A CA 1
ATOM 646 C C . SER A 1 88 ? -13.229 5.708 22.292 1.00 30.95 107 SER A C 1
ATOM 647 O O . SER A 1 88 ? -14.310 5.685 21.656 1.00 28.65 107 SER A O 1
ATOM 650 N N . VAL A 1 89 ? -12.189 6.448 21.942 1.00 30.02 108 VAL A N 1
ATOM 651 C CA . VAL A 1 89 ? -12.225 7.344 20.800 1.00 32.83 108 VAL A CA 1
ATOM 652 C C . VAL A 1 89 ? -11.039 7.026 19.909 1.00 34.03 108 VAL A C 1
ATOM 653 O O . VAL A 1 89 ? -9.953 6.812 20.411 1.00 29.74 108 VAL A O 1
ATOM 657 N N . THR A 1 90 ? -11.261 6.957 18.614 1.00 35.17 109 THR A N 1
ATOM 658 C CA . THR A 1 90 ? -10.175 6.810 17.646 1.00 40.59 109 THR A CA 1
ATOM 659 C C . THR A 1 90 ? -10.438 7.893 16.610 1.00 36.77 109 THR A C 1
ATOM 660 O O . THR A 1 90 ? -11.463 7.844 15.924 1.00 34.81 109 THR A O 1
ATOM 664 N N . GLY A 1 91 ? -9.550 8.876 16.536 1.00 36.61 110 GLY A N 1
ATOM 665 C CA . GLY A 1 91 ? -9.701 10.023 15.623 1.00 33.64 110 GLY A CA 1
ATOM 666 C C . GLY A 1 91 ? -11.015 10.759 15.923 1.00 32.14 110 GLY A C 1
ATOM 667 O O . GLY A 1 91 ? -11.213 11.279 16.999 1.00 31.54 110 GLY A O 1
ATOM 668 N N . ASN A 1 92 ? -11.930 10.748 14.976 1.00 30.86 111 ASN A N 1
ATOM 669 C CA . ASN A 1 92 ? -13.192 11.411 15.177 1.00 31.26 111 ASN A CA 1
ATOM 670 C C . ASN A 1 92 ? -14.369 10.445 15.411 1.00 28.22 111 ASN A C 1
ATOM 671 O O . ASN A 1 92 ? -15.515 10.886 15.358 1.00 26.08 111 ASN A O 1
ATOM 676 N N . LYS A 1 93 ? -14.047 9.199 15.771 1.00 29.00 112 LYS A N 1
ATOM 677 C CA . LYS A 1 93 ? -15.006 8.141 16.048 1.00 29.00 112 LYS A CA 1
ATOM 678 C C . LYS A 1 93 ? -15.038 7.757 17.544 1.00 28.90 112 LYS A C 1
ATOM 679 O O . LYS A 1 93 ? -14.015 7.465 18.120 1.00 25.91 112 LYS A O 1
ATOM 685 N N . PHE A 1 94 ? -16.242 7.747 18.121 1.00 24.92 113 PHE A N 1
ATOM 686 C CA . PHE A 1 94 ? -16.529 7.306 19.506 1.00 27.35 113 PHE A CA 1
ATOM 687 C C . PHE A 1 94 ? -17.230 5.962 19.502 1.00 26.34 113 PHE A C 1
ATOM 688 O O . PHE A 1 94 ? -18.222 5.770 18.793 1.00 25.20 113 PHE A O 1
ATOM 696 N N . ASN A 1 95 ? -16.693 5.032 20.297 1.00 27.50 114 ASN A N 1
ATOM 697 C CA . ASN A 1 95 ? -17.196 3.665 20.402 1.00 28.69 114 ASN A CA 1
ATOM 698 C C . ASN A 1 95 ? -17.670 3.428 21.823 1.00 27.25 114 ASN A C 1
ATOM 699 O O . ASN A 1 95 ? -17.028 3.863 22.773 1.00 28.69 114 ASN A O 1
ATOM 704 N N . LEU A 1 96 ? -18.855 2.855 21.968 1.00 25.62 115 LEU A N 1
ATOM 705 C CA . LEU A 1 96 ? -19.378 2.484 23.306 1.00 27.16 115 LEU A CA 1
ATOM 706 C C . LEU A 1 96 ? -19.839 1.051 23.338 1.00 27.72 115 LEU A C 1
ATOM 707 O O . LEU A 1 96 ? -20.785 0.668 22.560 1.00 24.51 115 LEU A O 1
ATOM 712 N N . LYS A 1 97 ? -19.175 0.260 24.209 1.00 29.92 116 LYS A N 1
ATOM 713 C CA . LYS A 1 97 ? -19.455 -1.161 24.357 1.00 29.65 116 LYS A CA 1
ATOM 714 C C . LYS A 1 97 ? -20.621 -1.281 25.285 1.00 27.48 116 LYS A C 1
ATOM 715 O O . LYS A 1 97 ? -20.743 -0.524 26.223 1.00 27.43 116 LYS A O 1
ATOM 721 N N . PHE A 1 98 ? -21.486 -2.246 25.013 1.00 26.20 117 PHE A N 1
ATOM 722 C CA . PHE A 1 98 ? -22.667 -2.473 25.831 1.00 25.82 117 PHE A CA 1
ATOM 723 C C . PHE A 1 98 ? -22.325 -3.065 27.217 1.00 27.05 117 PHE A C 1
ATOM 724 O O . PHE A 1 98 ? -22.791 -2.577 28.250 1.00 27.18 117 PHE A O 1
ATOM 732 N N . VAL A 1 99 ? -21.486 -4.097 27.229 1.00 28.19 118 VAL A N 1
ATOM 733 C CA . VAL A 1 99 ? -21.112 -4.759 28.475 1.00 28.76 118 VAL A CA 1
ATOM 734 C C . VAL A 1 99 ? -19.598 -4.749 28.561 1.00 30.07 118 VAL A C 1
ATOM 735 O O . VAL A 1 99 ? -18.933 -5.170 27.659 1.00 30.40 118 VAL A O 1
ATOM 739 N N . THR A 1 100 ? -19.078 -4.267 29.672 1.00 32.63 119 THR A N 1
ATOM 740 C CA . THR A 1 100 ? -17.627 -4.260 29.899 1.00 32.70 119 THR A CA 1
ATOM 741 C C . THR A 1 100 ? -17.414 -4.977 31.200 1.00 34.69 119 THR A C 1
ATOM 742 O O . THR A 1 100 ? -17.882 -4.538 32.271 1.00 34.35 119 THR A O 1
ATOM 746 N N . VAL A 1 101 ? -16.701 -6.092 31.132 1.00 36.48 120 VAL A N 1
ATOM 747 C CA . VAL A 1 101 ? -16.417 -6.809 32.375 1.00 38.69 120 VAL A CA 1
ATOM 748 C C . VAL A 1 101 ? -15.089 -6.332 32.910 1.00 40.90 120 VAL A C 1
ATOM 749 O O . VAL A 1 101 ? -14.085 -6.694 32.388 1.00 42.93 120 VAL A O 1
ATOM 753 N N . GLY A 1 102 ? -15.108 -5.474 33.933 1.00 48.43 121 GLY A N 1
ATOM 754 C CA . GLY A 1 102 ? -13.900 -4.849 34.434 1.00 50.84 121 GLY A CA 1
ATOM 755 C C . GLY A 1 102 ? -13.158 -5.742 35.441 1.00 60.17 121 GLY A C 1
ATOM 756 O O . GLY A 1 102 ? -13.584 -6.888 35.726 1.00 53.05 121 GLY A O 1
ATOM 757 N N . PRO A 1 103 ? -12.049 -5.208 36.002 1.00 68.39 122 PRO A N 1
ATOM 758 C CA . PRO A 1 103 ? -11.284 -5.863 37.068 1.00 72.18 122 PRO A CA 1
ATOM 759 C C . PRO A 1 103 ? -12.183 -6.450 38.157 1.00 75.09 122 PRO A C 1
ATOM 760 O O . PRO A 1 103 ? -12.161 -7.656 38.378 1.00 76.05 122 PRO A O 1
ATOM 764 N N . TYR A 1 104 ? -13.000 -5.606 38.780 1.00 79.04 123 TYR A N 1
ATOM 765 C CA . TYR A 1 104 ? -13.787 -6.000 39.942 1.00 82.21 123 TYR A CA 1
ATOM 766 C C . TYR A 1 104 ? -15.302 -5.822 39.768 1.00 74.04 123 TYR A C 1
ATOM 767 O O . TYR A 1 104 ? -16.040 -5.984 40.730 1.00 65.26 123 TYR A O 1
ATOM 776 N N . SER A 1 105 ? -15.793 -5.487 38.575 1.00 63.25 124 SER A N 1
ATOM 777 C CA . SER A 1 105 ? -17.249 -5.402 38.388 1.00 55.84 124 SER A CA 1
ATOM 778 C C . SER A 1 105 ? -17.622 -5.392 36.936 1.00 44.78 124 SER A C 1
ATOM 779 O O . SER A 1 105 ? -16.758 -5.377 36.075 1.00 46.11 124 SER A O 1
ATOM 782 N N . THR A 1 106 ? -18.916 -5.415 36.666 1.00 42.02 125 THR A N 1
ATOM 783 C CA . THR A 1 106 ? -19.408 -5.461 35.287 1.00 41.35 125 THR A CA 1
ATOM 784 C C . THR A 1 106 ? -20.290 -4.252 34.993 1.00 37.15 125 THR A C 1
ATOM 785 O O . THR A 1 106 ? -21.277 -4.011 35.700 1.00 31.29 125 THR A O 1
ATOM 789 N N . ASN A 1 107 ? -19.959 -3.516 33.935 1.00 34.03 126 ASN A N 1
ATOM 790 C CA . ASN A 1 107 ? -20.763 -2.349 33.587 1.00 32.24 126 ASN A CA 1
ATOM 791 C C . ASN A 1 107 ? -21.713 -2.653 32.395 1.00 30.15 126 ASN A C 1
ATOM 792 O O . ASN A 1 107 ? -21.320 -3.292 31.392 1.00 28.54 126 ASN A O 1
ATOM 797 N N . ILE A 1 108 ? -22.975 -2.242 32.525 1.00 28.79 127 ILE A N 1
ATOM 798 C CA . ILE A 1 108 ? -23.943 -2.523 31.509 1.00 31.60 127 ILE A CA 1
ATOM 799 C C . ILE A 1 108 ? -24.542 -1.188 31.045 1.00 32.51 127 ILE A C 1
ATOM 800 O O . ILE A 1 108 ? -25.097 -0.422 31.817 1.00 33.92 127 ILE A O 1
ATOM 805 N N . GLY A 1 109 ? -24.353 -0.890 29.779 1.00 29.66 128 GLY A N 1
ATOM 806 C CA . GLY A 1 109 ? -24.860 0.335 29.234 1.00 28.63 128 GLY A CA 1
ATOM 807 C C . GLY A 1 109 ? -24.048 1.546 29.586 1.00 27.86 128 GLY A C 1
ATOM 808 O O . GLY A 1 109 ? -23.190 1.512 30.463 1.00 30.41 128 GLY A O 1
ATOM 809 N N . ALA A 1 110 ? -24.312 2.652 28.886 1.00 28.05 129 ALA A N 1
ATOM 810 C CA . ALA A 1 110 ? -23.614 3.905 29.140 1.00 26.47 129 ALA A CA 1
ATOM 811 C C . ALA A 1 110 ? -24.415 5.006 28.506 1.00 25.25 129 ALA A C 1
ATOM 812 O O . ALA A 1 110 ? -25.044 4.794 27.464 1.00 23.73 129 ALA A O 1
ATOM 814 N N . ARG A 1 111 ? -24.406 6.149 29.174 1.00 23.75 130 ARG A N 1
ATOM 815 C CA . ARG A 1 111 ? -24.897 7.439 28.658 1.00 21.96 130 ARG A CA 1
ATOM 816 C C . ARG A 1 111 ? -23.813 8.516 28.822 1.00 21.16 130 ARG A C 1
ATOM 817 O O . ARG A 1 111 ? -23.224 8.648 29.884 1.00 19.83 130 ARG A O 1
ATOM 825 N N . THR A 1 112 ? -23.541 9.222 27.746 1.00 22.67 131 THR A N 1
ATOM 826 C CA . THR A 1 112 ? -22.494 10.227 27.698 1.00 21.78 131 THR A CA 1
ATOM 827 C C . THR A 1 112 ? -22.995 11.524 27.038 1.00 21.73 131 THR A C 1
ATOM 828 O O . THR A 1 112 ? -23.956 11.509 26.235 1.00 20.27 131 THR A O 1
ATOM 832 N N . PHE A 1 113 ? -22.335 12.651 27.345 1.00 19.70 132 PHE A N 1
ATOM 833 C CA . PHE A 1 113 ? -22.691 13.924 26.787 1.00 19.90 132 PHE A CA 1
ATOM 834 C C . PHE A 1 113 ? -21.491 14.599 26.109 1.00 21.86 132 PHE A C 1
ATOM 835 O O . PHE A 1 113 ? -20.368 14.334 26.446 1.00 21.89 132 PHE A O 1
ATOM 843 N N . LEU A 1 114 ? -21.765 15.490 25.180 1.00 21.41 133 LEU A N 1
ATOM 844 C CA . LEU A 1 114 ? -20.681 16.255 24.537 1.00 22.55 133 LEU A CA 1
ATOM 845 C C . LEU A 1 114 ? -20.396 17.533 25.274 1.00 23.43 133 LEU A C 1
ATOM 846 O O . LEU A 1 114 ? -21.274 18.355 25.502 1.00 23.60 133 LEU A O 1
ATOM 851 N N . LEU A 1 115 ? -19.146 17.673 25.705 1.00 23.93 134 LEU A N 1
ATOM 852 C CA . LEU A 1 115 ? -18.668 18.886 26.320 1.00 25.02 134 LEU A CA 1
ATOM 853 C C . LEU A 1 115 ? -18.046 19.818 25.240 1.00 27.39 134 LEU A C 1
ATOM 854 O O . LEU A 1 115 ? -17.472 19.336 24.218 1.00 25.79 134 LEU A O 1
ATOM 859 N N . ASP A 1 116 ? -18.109 21.124 25.489 1.00 28.54 135 ASP A N 1
ATOM 860 C CA . ASP A 1 116 ? -17.475 22.122 24.613 1.00 29.51 135 ASP A CA 1
ATOM 861 C C . ASP A 1 116 ? -15.942 22.157 24.771 1.00 31.04 135 ASP A C 1
ATOM 862 O O . ASP A 1 116 ? -15.375 21.381 25.571 1.00 29.07 135 ASP A O 1
ATOM 867 N N . SER A 1 117 ? -15.277 23.038 24.011 1.00 31.17 136 SER A N 1
ATOM 868 C CA . SER A 1 117 ? -13.825 23.064 23.998 1.00 33.13 136 SER A CA 1
ATOM 869 C C . SER A 1 117 ? -13.225 23.458 25.333 1.00 33.20 136 SER A C 1
ATOM 870 O O . SER A 1 117 ? -12.100 23.094 25.574 1.00 36.57 136 SER A O 1
ATOM 873 N N . THR A 1 118 ? -13.953 24.129 26.221 1.00 36.92 137 THR A N 1
ATOM 874 C CA . THR A 1 118 ? -13.398 24.409 27.562 1.00 37.39 137 THR A CA 1
ATOM 875 C C . THR A 1 118 ? -13.421 23.203 28.520 1.00 39.91 137 THR A C 1
ATOM 876 O O . THR A 1 118 ? -12.708 23.194 29.528 1.00 36.52 137 THR A O 1
ATOM 880 N N . LYS A 1 119 ? -14.248 22.193 28.209 1.00 37.85 138 LYS A N 1
ATOM 881 C CA . LYS A 1 119 ? -14.491 21.015 29.056 1.00 35.05 138 LYS A CA 1
ATOM 882 C C . LYS A 1 119 ? -15.143 21.358 30.412 1.00 33.63 138 LYS A C 1
ATOM 883 O O . LYS A 1 119 ? -15.106 20.613 31.387 1.00 37.17 138 LYS A O 1
ATOM 889 N N . THR A 1 120 ? -15.875 22.435 30.392 1.00 33.47 139 THR A N 1
ATOM 890 C CA . THR A 1 120 ? -16.507 23.015 31.531 1.00 33.14 139 THR A CA 1
ATOM 891 C C . THR A 1 120 ? -18.017 23.148 31.386 1.00 31.00 139 THR A C 1
ATOM 892 O O . THR A 1 120 ? -18.693 23.390 32.397 1.00 29.47 139 THR A O 1
ATOM 896 N N . ARG A 1 121 ? -18.533 23.072 30.129 1.00 29.78 140 ARG A N 1
ATOM 897 C CA . ARG A 1 121 ? -19.960 23.156 29.826 1.00 30.49 140 ARG A CA 1
ATOM 898 C C . ARG A 1 121 ? -20.305 22.169 28.726 1.00 27.25 140 ARG A C 1
ATOM 899 O O . ARG A 1 121 ? -19.478 21.811 27.925 1.00 23.76 140 ARG A O 1
ATOM 907 N N . TYR A 1 122 ? -21.549 21.753 28.689 1.00 23.63 141 TYR A N 1
ATOM 908 C CA . TYR A 1 122 ? -21.988 20.975 27.562 1.00 24.55 141 TYR A CA 1
ATOM 909 C C . TYR A 1 122 ? -21.952 21.865 26.282 1.00 24.40 141 TYR A C 1
ATOM 910 O O . TYR A 1 122 ? -22.295 23.028 26.356 1.00 26.15 141 TYR A O 1
ATOM 919 N N . ARG A 1 123 ? -21.570 21.286 25.155 1.00 24.44 142 ARG A N 1
ATOM 920 C CA . ARG A 1 123 ? -21.668 21.981 23.894 1.00 26.72 142 ARG A CA 1
ATOM 921 C C . ARG A 1 123 ? -23.111 22.091 23.473 1.00 27.45 142 ARG A C 1
ATOM 922 O O . ARG A 1 123 ? -23.699 21.117 23.066 1.00 31.48 142 ARG A O 1
ATOM 930 N N . MET A 1 124 ? -23.710 23.239 23.628 1.00 25.69 143 MET A N 1
ATOM 931 C CA . MET A 1 124 ? -25.088 23.421 23.316 1.00 27.48 143 MET A CA 1
ATOM 932 C C . MET A 1 124 ? -25.289 23.612 21.828 1.00 28.92 143 MET A C 1
ATOM 933 O O . MET A 1 124 ? -24.506 24.344 21.193 1.00 29.30 143 MET A O 1
ATOM 938 N N . PHE A 1 125 ? -26.236 22.906 21.210 1.00 23.67 144 PHE A N 1
ATOM 939 C CA . PHE A 1 125 ? -26.479 23.120 19.785 1.00 24.82 144 PHE A CA 1
ATOM 940 C C . PHE A 1 125 ? -27.794 23.873 19.570 1.00 25.75 144 PHE A C 1
ATOM 941 O O . PHE A 1 125 ? -28.817 23.414 20.038 1.00 23.70 144 PHE A O 1
ATOM 949 N N . GLN A 1 126 ? -27.775 24.976 18.815 1.00 24.70 145 GLN A N 1
ATOM 950 C CA . GLN A 1 126 ? -29.009 25.694 18.413 1.00 26.06 145 GLN A CA 1
ATOM 951 C C . GLN A 1 126 ? -29.351 25.214 17.012 1.00 24.89 145 GLN A C 1
ATOM 952 O O . GLN A 1 126 ? -28.696 25.527 16.029 1.00 23.53 145 GLN A O 1
ATOM 958 N N . LEU A 1 127 ? -30.328 24.327 16.951 1.00 24.72 146 LEU A N 1
ATOM 959 C CA . LEU A 1 127 ? -30.498 23.434 15.794 1.00 24.81 146 LEU A CA 1
ATOM 960 C C . LEU A 1 127 ? -31.415 23.969 14.725 1.00 24.69 146 LEU A C 1
ATOM 961 O O . LEU A 1 127 ? -31.439 23.406 13.603 1.00 24.87 146 LEU A O 1
ATOM 966 N N . LEU A 1 128 ? -32.211 25.000 15.039 1.00 24.76 147 LEU A N 1
ATOM 967 C CA . LEU A 1 128 ? -33.156 25.483 14.056 1.00 24.31 147 LEU A CA 1
ATOM 968 C C . LEU A 1 128 ? -32.428 26.045 12.859 1.00 24.05 147 LEU A C 1
ATOM 969 O O . LEU A 1 128 ? -31.455 26.792 13.006 1.00 23.18 147 LEU A O 1
ATOM 974 N N . ASN A 1 129 ? -32.941 25.750 11.681 1.00 23.94 148 ASN A N 1
ATOM 975 C CA . ASN A 1 129 ? -32.363 26.131 10.378 1.00 24.09 148 ASN A CA 1
ATOM 976 C C . ASN A 1 129 ? -30.922 25.656 10.234 1.00 24.70 148 ASN A C 1
ATOM 977 O O . ASN A 1 129 ? -30.026 26.342 9.664 1.00 24.45 148 ASN A O 1
ATOM 982 N N . ARG A 1 130 ? -30.657 24.490 10.804 1.00 22.32 149 ARG A N 1
ATOM 983 C CA . ARG A 1 130 ? -29.333 23.883 10.676 1.00 22.55 149 ARG A CA 1
ATOM 984 C C . ARG A 1 130 ? -29.477 22.404 10.236 1.00 21.21 149 ARG A C 1
ATOM 985 O O . ARG A 1 130 ? -30.570 21.837 10.222 1.00 20.36 149 ARG A O 1
ATOM 993 N N . GLU A 1 131 ? -28.342 21.794 9.947 1.00 23.47 150 GLU A N 1
ATOM 994 C CA . GLU A 1 131 ? -28.233 20.378 9.575 1.00 23.77 150 GLU A CA 1
ATOM 995 C C . GLU A 1 131 ? -27.197 19.780 10.554 1.00 26.49 150 GLU A C 1
ATOM 996 O O . GLU A 1 131 ? -26.107 20.413 10.862 1.00 22.66 150 GLU A O 1
ATOM 1002 N N . PHE A 1 132 ? -27.557 18.602 11.087 1.00 22.95 151 PHE A N 1
ATOM 1003 C CA . PHE A 1 132 ? -26.677 17.850 11.959 1.00 22.53 151 PHE A CA 1
ATOM 1004 C C . PHE A 1 132 ? -26.445 16.503 11.339 1.00 20.86 151 PHE A C 1
ATOM 1005 O O . PHE A 1 132 ? -27.423 15.846 10.996 1.00 20.01 151 PHE A O 1
ATOM 1013 N N . THR A 1 133 ? -25.205 16.057 11.261 1.00 19.31 152 THR A N 1
ATOM 1014 C CA . THR A 1 133 ? -24.901 14.819 10.631 1.00 21.49 152 THR A CA 1
ATOM 1015 C C . THR A 1 133 ? -23.756 14.011 11.267 1.00 20.20 152 THR A C 1
ATOM 1016 O O . THR A 1 133 ? -22.878 14.611 11.877 1.00 20.47 152 THR A O 1
ATOM 1020 N N . TYR A 1 134 ? -23.790 12.683 11.128 1.00 19.49 153 TYR A N 1
ATOM 1021 C CA . TYR A 1 134 ? -22.763 11.802 11.746 1.00 22.52 153 TYR A CA 1
ATOM 1022 C C . TYR A 1 134 ? -22.751 10.447 11.046 1.00 22.85 153 TYR A C 1
ATOM 1023 O O . TYR A 1 134 ? -23.688 10.140 10.300 1.00 23.48 153 TYR A O 1
ATOM 1032 N N . ASP A 1 135 ? -21.653 9.678 11.215 1.00 22.36 154 ASP A N 1
ATOM 1033 C CA . ASP A 1 135 ? -21.547 8.337 10.676 1.00 23.37 154 ASP A CA 1
ATOM 1034 C C . ASP A 1 135 ? -21.743 7.364 11.786 1.00 22.10 154 ASP A C 1
ATOM 1035 O O . ASP A 1 135 ? -21.350 7.614 12.926 1.00 23.34 154 ASP A O 1
ATOM 1040 N N . VAL A 1 136 ? -22.436 6.279 11.464 1.00 22.37 155 VAL A N 1
ATOM 1041 C CA . VAL A 1 136 ? -22.841 5.339 12.501 1.00 21.56 155 VAL A CA 1
ATOM 1042 C C . VAL A 1 136 ? -22.563 3.932 12.055 1.00 23.50 155 VAL A C 1
ATOM 1043 O O . VAL A 1 136 ? -22.586 3.607 10.832 1.00 23.75 155 VAL A O 1
ATOM 1047 N N . ASP A 1 137 ? -22.245 3.095 13.036 1.00 24.43 156 ASP A N 1
ATOM 1048 C CA . ASP A 1 137 ? -22.162 1.621 12.853 1.00 25.31 156 ASP A CA 1
ATOM 1049 C C . ASP A 1 137 ? -22.964 0.955 13.976 1.00 22.57 156 ASP A C 1
ATOM 1050 O O . ASP A 1 137 ? -22.674 1.170 15.179 1.00 23.52 156 ASP A O 1
ATOM 1055 N N . VAL A 1 138 ? -24.024 0.268 13.568 1.00 23.38 157 VAL A N 1
ATOM 1056 C CA . VAL A 1 138 ? -24.907 -0.418 14.473 1.00 24.79 157 VAL A CA 1
ATOM 1057 C C . VAL A 1 138 ? -24.988 -1.870 14.069 1.00 24.04 157 VAL A C 1
ATOM 1058 O O . VAL A 1 138 ? -25.878 -2.590 14.552 1.00 22.80 157 VAL A O 1
ATOM 1062 N N . SER A 1 139 ? -24.069 -2.323 13.198 1.00 24.88 158 SER A N 1
ATOM 1063 C CA . SER A 1 139 ? -24.096 -3.724 12.716 1.00 24.46 158 SER A CA 1
ATOM 1064 C C . SER A 1 139 ? -24.016 -4.800 13.819 1.00 25.65 158 SER A C 1
ATOM 1065 O O . SER A 1 139 ? -24.480 -5.904 13.593 1.00 23.49 158 SER A O 1
ATOM 1068 N N . SER A 1 140 ? -23.476 -4.460 14.979 1.00 24.16 159 SER A N 1
ATOM 1069 C CA . SER A 1 140 ? -23.353 -5.407 16.059 1.00 25.79 159 SER A CA 1
ATOM 1070 C C . SER A 1 140 ? -24.445 -5.306 17.141 1.00 27.45 159 SER A C 1
ATOM 1071 O O . SER A 1 140 ? -24.373 -6.003 18.147 1.00 26.14 159 SER A O 1
ATOM 1074 N N . LEU A 1 141 ? -25.486 -4.475 16.904 1.00 23.28 160 LEU A N 1
ATOM 1075 C CA . LEU A 1 141 ? -26.627 -4.384 17.759 1.00 23.43 160 LEU A CA 1
ATOM 1076 C C . LEU A 1 141 ? -27.799 -5.089 17.187 1.00 24.46 160 LEU A C 1
ATOM 1077 O O . LEU A 1 141 ? -28.270 -4.782 16.060 1.00 25.23 160 LEU A O 1
ATOM 1082 N N . ASP A 1 142 ? -28.322 -6.047 17.939 1.00 24.16 161 ASP A N 1
ATOM 1083 C CA . ASP A 1 142 ? -29.454 -6.832 17.410 1.00 26.99 161 ASP A CA 1
ATOM 1084 C C . ASP A 1 142 ? -30.682 -6.533 18.262 1.00 24.71 161 ASP A C 1
ATOM 1085 O O . ASP A 1 142 ? -30.626 -5.593 19.051 1.00 22.95 161 ASP A O 1
ATOM 1090 N N . CYS A 1 143 ? -31.813 -7.197 17.956 1.00 24.41 162 CYS A N 1
ATOM 1091 C CA . CYS A 1 143 ? -33.063 -7.130 18.757 1.00 25.20 162 CYS A CA 1
ATOM 1092 C C . CYS A 1 143 ? -32.801 -6.898 20.261 1.00 22.91 162 CYS A C 1
ATOM 1093 O O . CYS A 1 143 ? -31.988 -7.557 20.841 1.00 21.10 162 CYS A O 1
ATOM 1096 N N . GLY A 1 144 ? -33.465 -5.927 20.871 1.00 19.02 163 GLY A N 1
ATOM 1097 C CA . GLY A 1 144 ? -33.333 -5.691 22.320 1.00 20.34 163 GLY A CA 1
ATOM 1098 C C . GLY A 1 144 ? -32.384 -4.636 22.798 1.00 20.10 163 GLY A C 1
ATOM 1099 O O . GLY A 1 144 ? -32.420 -4.276 23.964 1.00 22.31 163 GLY A O 1
ATOM 1100 N N . LEU A 1 145 ? -31.538 -4.122 21.896 1.00 21.43 164 LEU A N 1
ATOM 1101 C CA . LEU A 1 145 ? -30.509 -3.141 22.207 1.00 23.21 164 LEU A CA 1
ATOM 1102 C C . LEU A 1 145 ? -30.734 -1.883 21.386 1.00 21.14 164 LEU A C 1
ATOM 1103 O O . LEU A 1 145 ? -31.360 -1.901 20.292 1.00 21.77 164 LEU A O 1
ATOM 1108 N N . ASN A 1 146 ? -30.257 -0.784 21.923 1.00 20.70 165 ASN A N 1
ATOM 1109 C CA . ASN A 1 146 ? -30.474 0.503 21.309 1.00 20.06 165 ASN A CA 1
ATOM 1110 C C . ASN A 1 146 ? -29.200 1.317 21.534 1.00 19.90 165 ASN A C 1
ATOM 1111 O O . ASN A 1 146 ? -28.743 1.561 22.692 1.00 19.97 165 ASN A O 1
ATOM 1116 N N . GLY A 1 147 ? -28.644 1.714 20.393 1.00 20.77 166 GLY A N 1
ATOM 1117 C CA . GLY A 1 147 ? -27.564 2.734 20.357 1.00 19.83 166 GLY A CA 1
ATOM 1118 C C . GLY A 1 147 ? -28.198 4.063 19.899 1.00 21.72 166 GLY A C 1
ATOM 1119 O O . GLY A 1 147 ? -28.693 4.163 18.788 1.00 24.91 166 GLY A O 1
ATOM 1120 N N . ALA A 1 148 ? -28.277 5.031 20.797 1.00 21.62 167 ALA A N 1
ATOM 1121 C CA . ALA A 1 148 ? -29.094 6.194 20.628 1.00 20.90 167 ALA A CA 1
ATOM 1122 C C . ALA A 1 148 ? -28.237 7.458 20.625 1.00 19.81 167 ALA A C 1
ATOM 1123 O O . ALA A 1 148 ? -27.295 7.566 21.375 1.00 20.51 167 ALA A O 1
ATOM 1125 N N . LEU A 1 149 ? -28.564 8.370 19.693 1.00 20.92 168 LEU A N 1
ATOM 1126 C CA . LEU A 1 149 ? -27.965 9.690 19.672 1.00 19.41 168 LEU A CA 1
ATOM 1127 C C . LEU A 1 149 ? -29.131 10.655 19.656 1.00 19.12 168 LEU A C 1
ATOM 1128 O O . LEU A 1 149 ? -30.030 10.513 18.813 1.00 18.16 168 LEU A O 1
ATOM 1133 N N . TYR A 1 150 ? -29.113 11.613 20.562 1.00 17.29 169 TYR A N 1
ATOM 1134 C CA . TYR A 1 150 ? -30.245 12.478 20.782 1.00 18.52 169 TYR A CA 1
ATOM 1135 C C . TYR A 1 150 ? -29.860 13.736 21.530 1.00 18.59 169 TYR A C 1
ATOM 1136 O O . TYR A 1 150 ? -28.735 13.861 22.009 1.00 18.69 169 TYR A O 1
ATOM 1145 N N . PHE A 1 151 ? -30.798 14.705 21.575 1.00 18.01 170 PHE A N 1
ATOM 1146 C CA . PHE A 1 151 ? -30.584 15.986 22.236 1.00 18.35 170 PHE A CA 1
ATOM 1147 C C . PHE A 1 151 ? -31.640 16.166 23.318 1.00 18.73 170 PHE A C 1
ATOM 1148 O O . PHE A 1 151 ? -32.778 15.690 23.155 1.00 18.65 170 PHE A O 1
ATOM 1156 N N . VAL A 1 152 ? -31.275 16.843 24.398 1.00 19.45 171 VAL A N 1
ATOM 1157 C CA . VAL A 1 152 ? -32.168 17.127 25.452 1.00 19.83 171 VAL A CA 1
ATOM 1158 C C . VAL A 1 152 ? -31.933 18.504 25.945 1.00 21.37 171 VAL A C 1
ATOM 1159 O O . VAL A 1 152 ? -30.841 19.018 25.842 1.00 20.84 171 VAL A O 1
ATOM 1163 N N . SER A 1 153 ? -32.988 19.085 26.480 1.00 21.80 172 SER A N 1
ATOM 1164 C CA . SER A 1 153 ? -32.933 20.436 27.071 1.00 23.41 172 SER A CA 1
ATOM 1165 C C . SER A 1 153 ? -32.351 20.472 28.499 1.00 22.57 172 SER A C 1
ATOM 1166 O O . SER A 1 153 ? -32.939 21.037 29.427 1.00 23.35 172 SER A O 1
ATOM 1169 N N . MET A 1 154 ? -31.153 19.919 28.663 1.00 22.48 173 MET A N 1
ATOM 1170 C CA . MET A 1 154 ? -30.356 20.142 29.824 1.00 23.58 173 MET A CA 1
ATOM 1171 C C . MET A 1 154 ? -29.772 21.556 29.843 1.00 26.82 173 MET A C 1
ATOM 1172 O O . MET A 1 154 ? -29.595 22.169 28.776 1.00 26.36 173 MET A O 1
ATOM 1177 N N . ASP A 1 155 ? -29.455 22.052 31.035 1.00 26.86 174 ASP A N 1
ATOM 1178 C CA . ASP A 1 155 ? -28.691 23.292 31.209 1.00 27.39 174 ASP A CA 1
ATOM 1179 C C . ASP A 1 155 ? -27.269 23.030 30.843 1.00 26.99 174 ASP A C 1
ATOM 1180 O O . ASP A 1 155 ? -26.706 21.965 31.185 1.00 23.10 174 ASP A O 1
ATOM 1185 N N . ALA A 1 156 ? -26.621 24.054 30.263 1.00 26.96 175 ALA A N 1
ATOM 1186 C CA . ALA A 1 156 ? -25.212 23.901 29.806 1.00 26.36 175 ALA A CA 1
ATOM 1187 C C . ALA A 1 156 ? -24.201 23.578 30.957 1.0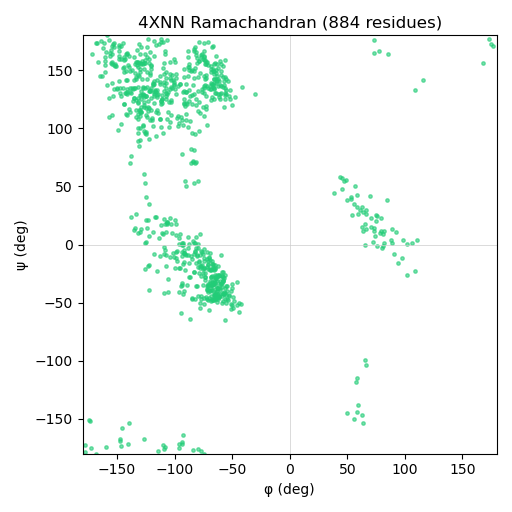0 25.09 175 ALA A C 1
ATOM 1188 O O . ALA A 1 156 ? -23.126 22.986 30.738 1.00 24.04 175 ALA A O 1
ATOM 1190 N N . ASP A 1 157 ? -24.532 23.981 32.172 1.00 26.11 176 ASP A N 1
ATOM 1191 C CA . ASP A 1 157 ? -23.672 23.760 33.315 1.00 28.02 176 ASP A CA 1
ATOM 1192 C C . ASP A 1 157 ? -24.220 22.671 34.214 1.00 30.83 176 ASP A C 1
ATOM 1193 O O . ASP A 1 157 ? -23.815 22.548 35.382 1.00 28.83 176 ASP A O 1
ATOM 1198 N N . GLY A 1 158 ? -25.116 21.840 33.681 1.00 29.34 177 GLY A N 1
ATOM 1199 C CA . GLY A 1 158 ? -25.601 20.742 34.481 1.00 28.68 177 GLY A CA 1
ATOM 1200 C C . GLY A 1 158 ? -26.550 21.126 35.599 1.00 29.66 177 GLY A C 1
ATOM 1201 O O . GLY A 1 158 ? -26.964 20.265 36.338 1.00 27.47 177 GLY A O 1
ATOM 1202 N N . GLY A 1 159 ? -26.893 22.393 35.721 1.00 27.32 178 GLY A N 1
ATOM 1203 C CA . GLY A 1 159 ? -27.687 22.888 36.823 1.00 29.25 178 GLY A CA 1
ATOM 1204 C C . GLY A 1 159 ? -26.887 23.610 37.931 1.00 32.77 178 GLY A C 1
ATOM 1205 O O . GLY A 1 159 ? -27.483 24.046 38.931 1.00 35.75 178 GLY A O 1
ATOM 1206 N N . ALA A 1 160 ? -25.578 23.728 37.784 1.00 32.07 179 ALA A N 1
ATOM 1207 C CA . ALA A 1 160 ? -24.716 24.254 38.868 1.00 36.40 179 ALA A CA 1
ATOM 1208 C C . ALA A 1 160 ? -25.147 25.643 39.342 1.00 39.07 179 ALA A C 1
ATOM 1209 O O . ALA A 1 160 ? -25.127 25.926 40.550 1.00 38.15 179 ALA A O 1
ATOM 1211 N N . ALA A 1 161 ? -25.586 26.483 38.391 1.00 39.54 180 ALA A N 1
ATOM 1212 C CA . ALA A 1 161 ? -25.998 27.831 38.680 1.00 40.48 180 ALA A CA 1
ATOM 1213 C C . ALA A 1 161 ? -27.305 27.877 39.443 1.00 38.85 180 ALA A C 1
ATOM 1214 O O . ALA A 1 161 ? -27.514 28.746 40.242 1.00 41.02 180 ALA A O 1
ATOM 1216 N N . LYS A 1 162 ? -28.202 26.959 39.182 1.00 35.87 181 LYS A N 1
ATOM 1217 C CA . LYS A 1 162 ? -29.467 26.964 39.843 1.00 33.35 181 LYS A CA 1
ATOM 1218 C C . LYS A 1 162 ? -29.397 26.204 41.142 1.00 33.58 181 LYS A C 1
ATOM 1219 O O . LYS A 1 162 ? -30.199 26.458 42.003 1.00 33.24 181 LYS A O 1
ATOM 1225 N N . TYR A 1 163 ? -28.510 25.228 41.258 1.00 32.55 182 TYR A N 1
ATOM 1226 C CA . TYR A 1 163 ? -28.566 24.319 42.412 1.00 34.13 182 TYR A CA 1
ATOM 1227 C C . TYR A 1 163 ? -27.223 24.327 43.088 1.00 33.51 182 TYR A C 1
ATOM 1228 O O . TYR A 1 163 ? -26.323 23.603 42.678 1.00 34.59 182 TYR A O 1
ATOM 1237 N N . PRO A 1 164 ? -27.073 25.157 44.135 1.00 37.89 183 PRO A N 1
ATOM 1238 C CA . PRO A 1 164 ? -25.787 25.278 44.875 1.00 40.16 183 PRO A CA 1
ATOM 1239 C C . PRO A 1 164 ? -25.131 23.970 45.334 1.00 37.35 183 PRO A C 1
ATOM 1240 O O . PRO A 1 164 ? -23.913 23.864 45.366 1.00 35.56 183 PRO A O 1
ATOM 1244 N N . THR A 1 165 ? -25.914 22.965 45.693 1.00 34.36 184 THR A N 1
ATOM 1245 C CA . THR A 1 165 ? -25.307 21.734 46.136 1.00 33.41 184 THR A CA 1
ATOM 1246 C C . THR A 1 165 ? -24.748 20.881 45.002 1.00 32.85 184 THR A C 1
ATOM 1247 O O . THR A 1 165 ? -24.104 19.887 45.272 1.00 29.54 184 THR A O 1
ATOM 1251 N N . ASN A 1 166 ? -24.985 21.273 43.742 1.00 32.05 185 ASN A N 1
ATOM 1252 C CA . ASN A 1 166 ? -24.305 20.613 42.574 1.00 31.83 185 ASN A CA 1
ATOM 1253 C C . ASN A 1 166 ? -22.939 21.265 42.285 1.00 33.99 185 ASN A C 1
ATOM 1254 O O . ASN A 1 166 ? -22.873 22.352 41.749 1.00 32.62 185 ASN A O 1
ATOM 1259 N N . LYS A 1 167 ? -21.884 20.552 42.630 1.00 36.00 186 LYS A N 1
ATOM 1260 C CA . LYS A 1 167 ? -20.553 21.080 42.595 1.00 39.23 186 LYS A CA 1
ATOM 1261 C C . LYS A 1 167 ? -19.868 20.592 41.358 1.00 38.38 186 LYS A C 1
ATOM 1262 O O . LYS A 1 167 ? -18.797 21.051 41.075 1.00 45.08 186 LYS A O 1
ATOM 1268 N N . GLY A 1 168 ? -20.457 19.645 40.650 1.00 36.26 187 GLY A N 1
ATOM 1269 C CA . GLY A 1 168 ? -19.823 19.014 39.513 1.00 35.87 187 GLY A CA 1
ATOM 1270 C C . GLY A 1 168 ? -20.180 19.634 38.182 1.00 36.54 187 GLY A C 1
ATOM 1271 O O . GLY A 1 168 ? -19.355 19.680 37.286 1.00 34.98 187 GLY A O 1
ATOM 1272 N N . GLY A 1 169 ? -21.426 20.074 38.063 1.00 33.24 188 GLY A N 1
ATOM 1273 C CA . GLY A 1 169 ? -21.949 20.584 36.831 1.00 33.27 188 GLY A CA 1
ATOM 1274 C C . GLY A 1 169 ? -21.696 19.676 35.668 1.00 30.72 188 GLY A C 1
ATOM 1275 O O . GLY A 1 169 ? -21.600 18.450 35.810 1.00 28.23 188 GLY A O 1
ATOM 1276 N N . ALA A 1 170 ? -21.467 20.295 34.527 1.00 26.86 189 ALA A N 1
ATOM 1277 C CA . ALA A 1 170 ? -21.261 19.542 33.317 1.00 27.64 189 ALA A CA 1
ATOM 1278 C C . ALA A 1 170 ? -19.994 18.691 33.317 1.00 27.03 189 ALA A C 1
ATOM 1279 O O . ALA A 1 170 ? -19.923 17.615 32.742 1.00 24.89 189 ALA A O 1
ATOM 1281 N N . LYS A 1 171 ? -18.980 19.146 34.012 1.00 28.08 190 LYS A N 1
ATOM 1282 C CA . LYS A 1 171 ? -17.755 18.394 34.121 1.00 29.49 190 LYS A CA 1
ATOM 1283 C C . LYS A 1 171 ? -17.930 17.003 34.734 1.00 29.00 190 LYS A C 1
ATOM 1284 O O . LYS A 1 171 ? -17.166 16.113 34.442 1.00 29.42 190 LYS A O 1
ATOM 1290 N N . TYR A 1 172 ? -18.933 16.809 35.569 1.00 28.22 191 TYR A N 1
ATOM 1291 C CA . TYR A 1 172 ? -19.229 15.501 36.087 1.00 28.40 191 TYR A CA 1
ATOM 1292 C C . TYR A 1 172 ? -20.522 14.886 35.518 1.00 28.09 191 TYR A C 1
ATOM 1293 O O . TYR A 1 172 ? -21.071 13.957 36.127 1.00 28.49 191 TYR A O 1
ATOM 1302 N N . GLY A 1 173 ? -20.986 15.350 34.338 1.00 26.04 192 GLY A N 1
ATOM 1303 C CA . GLY A 1 173 ? -22.092 14.669 33.692 1.00 23.33 192 GLY A CA 1
ATOM 1304 C C . GLY A 1 173 ? -23.390 14.776 34.468 1.00 23.58 192 GLY A C 1
ATOM 1305 O O . GLY A 1 173 ? -24.232 13.873 34.385 1.00 24.81 192 GLY A O 1
ATOM 1306 N N . THR A 1 174 ? -23.578 15.868 35.219 1.00 24.12 193 THR A N 1
ATOM 1307 C CA . THR A 1 174 ? -24.812 16.080 36.003 1.00 24.89 193 THR A CA 1
ATOM 1308 C C . THR A 1 174 ? -25.920 16.778 35.232 1.00 23.92 193 THR A C 1
ATOM 1309 O O . THR A 1 174 ? -25.696 17.357 34.186 1.00 23.15 193 THR A O 1
ATOM 1313 N N . GLY A 1 175 ? -27.124 16.645 35.748 1.00 23.16 194 GLY A N 1
ATOM 1314 C CA . GLY A 1 175 ? -28.303 17.329 35.235 1.00 24.17 194 GLY A CA 1
ATOM 1315 C C . GLY A 1 175 ? -29.192 16.669 34.189 1.00 23.46 194 GLY A C 1
ATOM 1316 O O . GLY A 1 175 ? -30.118 17.328 33.588 1.00 24.64 194 GLY A O 1
ATOM 1317 N N . TYR A 1 176 ? -28.971 15.385 33.944 1.00 23.14 195 TYR A N 1
ATOM 1318 C CA . TYR A 1 176 ? -29.742 14.653 32.926 1.00 20.56 195 TYR A CA 1
ATOM 1319 C C . TYR A 1 176 ? -31.231 14.747 33.185 1.00 19.78 195 TYR A C 1
ATOM 1320 O O . TYR A 1 176 ? -31.674 14.624 34.346 1.00 20.37 195 TYR A O 1
ATOM 1329 N N . CYS A 1 177 ? -31.966 15.058 32.136 1.00 19.59 196 CYS A N 1
ATOM 1330 C CA . CYS A 1 177 ? -33.406 15.007 32.100 1.00 20.93 196 CYS A CA 1
ATOM 1331 C C . CYS A 1 177 ? -33.772 14.538 30.680 1.00 19.98 196 CYS A C 1
ATOM 1332 O O . CYS A 1 177 ? -32.978 14.672 29.751 1.00 20.41 196 CYS A O 1
ATOM 1335 N N . ASP A 1 178 ? -34.982 14.049 30.509 1.00 20.09 197 ASP A N 1
ATOM 1336 C CA . ASP A 1 178 ? -35.559 13.747 29.203 1.00 18.84 197 ASP A CA 1
ATOM 1337 C C . ASP A 1 178 ? -37.101 13.683 29.223 1.00 18.45 197 ASP A C 1
ATOM 1338 O O . ASP A 1 178 ? -37.753 13.916 30.255 1.00 17.09 197 ASP A O 1
ATOM 1343 N N . ALA A 1 179 ? -37.689 13.417 28.080 1.00 16.78 198 ALA A N 1
ATOM 1344 C CA . ALA A 1 179 ? -39.173 13.504 27.940 1.00 17.87 198 ALA A CA 1
ATOM 1345 C C . ALA A 1 179 ? -39.890 12.322 28.539 1.00 19.82 198 ALA A C 1
ATOM 1346 O O . ALA A 1 179 ? -41.099 12.312 28.605 1.00 21.70 198 ALA A O 1
ATOM 1348 N N . GLN A 1 180 ? -39.157 11.328 28.994 1.00 19.85 199 GLN A N 1
ATOM 1349 C CA . GLN A 1 180 ? -39.722 10.285 29.794 1.00 19.32 199 GLN A CA 1
ATOM 1350 C C . GLN A 1 180 ? -39.842 10.677 31.285 1.00 21.18 199 GLN A C 1
ATOM 1351 O O . GLN A 1 180 ? -40.384 9.900 32.046 1.00 23.55 199 GLN A O 1
ATOM 1357 N N . CYS A 1 181 ? -39.334 11.841 31.698 1.00 19.81 200 CYS A N 1
ATOM 1358 C CA . CYS A 1 181 ? -39.354 12.220 33.128 1.00 21.58 200 CYS A CA 1
ATOM 1359 C C . CYS A 1 181 ? -38.863 11.071 34.064 1.00 22.07 200 CYS A C 1
ATOM 1360 O O . CYS A 1 181 ? -39.585 10.652 34.987 1.00 20.96 200 CYS A O 1
ATOM 1363 N N . PRO A 1 182 ? -37.660 10.543 33.814 1.00 21.09 201 PRO A N 1
ATOM 1364 C CA . PRO A 1 182 ? -37.153 9.347 34.522 1.00 22.05 201 PRO A CA 1
ATOM 1365 C C . PRO A 1 182 ? -36.887 9.540 35.999 1.00 20.71 201 PRO A C 1
ATOM 1366 O O . PRO A 1 182 ? -36.321 10.548 36.378 1.00 20.52 201 PRO A O 1
ATOM 1370 N N . HIS A 1 183 ? -37.322 8.573 36.792 1.00 20.80 202 HIS A N 1
ATOM 1371 C CA . HIS A 1 183 ? -37.114 8.520 38.227 1.00 22.07 202 HIS A CA 1
ATOM 1372 C C . HIS A 1 183 ? -35.803 7.746 38.586 1.00 21.03 202 HIS A C 1
ATOM 1373 O O . HIS A 1 183 ? -35.383 7.720 39.769 1.00 20.49 202 HIS A O 1
ATOM 1380 N N . ASP A 1 184 ? -35.177 7.116 37.584 1.00 21.94 203 ASP A N 1
ATOM 1381 C CA . ASP A 1 184 ? -33.924 6.364 37.798 1.00 22.89 203 ASP A CA 1
ATOM 1382 C C . ASP A 1 184 ? -32.668 7.254 37.808 1.00 22.80 203 ASP A C 1
ATOM 1383 O O . ASP A 1 184 ? -31.583 6.761 37.962 1.00 27.17 203 ASP A O 1
ATOM 1388 N N . VAL A 1 185 ? -32.819 8.558 37.650 1.00 21.59 204 VAL A N 1
ATOM 1389 C CA . VAL A 1 185 ? -31.698 9.527 37.812 1.00 21.72 204 VAL A CA 1
ATOM 1390 C C . VAL A 1 185 ? -31.356 9.668 39.288 1.00 23.28 204 VAL A C 1
ATOM 1391 O O . VAL A 1 185 ? -32.248 9.869 40.118 1.00 22.42 204 VAL A O 1
ATOM 1395 N N . LYS A 1 186 ? -30.078 9.500 39.632 1.00 23.06 205 LYS A N 1
ATOM 1396 C CA . LYS A 1 186 ? -29.664 9.444 41.011 1.00 23.24 205 LYS A CA 1
ATOM 1397 C C . LYS A 1 186 ? -29.460 10.805 41.650 1.00 25.39 205 LYS A C 1
ATOM 1398 O O . LYS A 1 186 ? -29.460 10.911 42.887 1.00 25.31 205 LYS A O 1
ATOM 1404 N N . TRP A 1 187 ? -29.201 11.828 40.826 1.00 23.12 206 TRP A N 1
ATOM 1405 C CA . TRP A 1 187 ? -28.987 13.170 41.328 1.00 23.83 206 TRP A CA 1
ATOM 1406 C C . TRP A 1 187 ? -29.871 14.149 40.485 1.00 25.48 206 TRP A C 1
ATOM 1407 O O . TRP A 1 187 ? -29.772 14.160 39.224 1.00 22.65 206 TRP A O 1
ATOM 1418 N N . ILE A 1 188 ? -30.741 14.895 41.167 1.00 22.07 207 ILE A N 1
ATOM 1419 C CA . ILE A 1 188 ? -31.679 15.827 40.536 1.00 23.64 207 ILE A CA 1
ATOM 1420 C C . ILE A 1 188 ? -31.689 17.082 41.397 1.00 24.03 207 ILE A C 1
ATOM 1421 O O . ILE A 1 188 ? -31.821 17.013 42.632 1.00 25.21 207 ILE A O 1
ATOM 1426 N N . ASN A 1 189 ? -31.621 18.226 40.728 1.00 26.26 208 ASN A N 1
ATOM 1427 C CA . ASN A 1 189 ? -31.636 19.539 41.389 1.00 27.49 208 ASN A CA 1
ATOM 1428 C C . ASN A 1 189 ? -30.551 19.643 42.505 1.00 26.84 208 ASN A C 1
ATOM 1429 O O . ASN A 1 189 ? -30.758 20.186 43.598 1.00 28.24 208 ASN A O 1
ATOM 1434 N N . GLY A 1 190 ? -29.405 19.072 42.201 1.00 27.10 209 GLY A N 1
ATOM 1435 C CA . GLY A 1 190 ? -28.275 18.991 43.075 1.00 28.87 209 GLY A CA 1
ATOM 1436 C C . GLY A 1 190 ? -28.387 18.157 44.309 1.00 31.02 209 GLY A C 1
ATOM 1437 O O . GLY A 1 190 ? -27.542 18.290 45.177 1.00 30.18 209 GLY A O 1
ATOM 1438 N N . LEU A 1 191 ? -29.421 17.313 44.394 1.00 26.79 210 LEU A N 1
ATOM 1439 C CA . LEU A 1 191 ? -29.635 16.469 45.556 1.00 28.85 210 LEU A CA 1
ATOM 1440 C C . LEU A 1 191 ? -29.725 15.008 45.152 1.00 27.93 210 LEU A C 1
ATOM 1441 O O . LEU A 1 191 ? -30.204 14.674 44.038 1.00 28.08 210 LEU A O 1
ATOM 1446 N N . ALA A 1 192 ? -29.283 14.132 46.041 1.00 26.37 211 ALA A N 1
ATOM 1447 C CA . ALA A 1 192 ? -29.477 12.716 45.808 1.00 25.38 211 ALA A CA 1
ATOM 1448 C C . ALA A 1 192 ? -30.985 12.473 45.704 1.00 24.44 211 ALA A C 1
ATOM 1449 O O . ALA A 1 192 ? -31.736 12.975 46.551 1.00 26.25 211 ALA A O 1
ATOM 1451 N N . ASN A 1 193 ? -31.432 11.669 44.727 1.00 22.34 212 ASN A N 1
ATOM 1452 C CA . ASN A 1 193 ? -32.814 11.302 44.580 1.00 22.48 212 ASN A CA 1
ATOM 1453 C C . ASN A 1 193 ? -33.126 10.023 45.366 1.00 24.55 212 ASN A C 1
ATOM 1454 O O . ASN A 1 193 ? -33.776 9.150 44.845 1.00 23.58 212 ASN A O 1
ATOM 1459 N N . SER A 1 194 ? -32.732 10.007 46.633 1.00 25.07 213 SER A N 1
ATOM 1460 C CA . SER A 1 194 ? -32.742 8.834 47.496 1.00 25.73 213 SER A CA 1
ATOM 1461 C C . SER A 1 194 ? -34.061 8.604 48.265 1.00 24.85 213 SER A C 1
ATOM 1462 O O . SER A 1 194 ? -34.251 7.514 48.830 1.00 24.40 213 SER A O 1
ATOM 1465 N N . LYS A 1 195 ? -34.987 9.553 48.229 1.00 23.95 214 LYS A N 1
ATOM 1466 C CA . LYS A 1 195 ? -36.237 9.363 48.959 1.00 27.24 214 LYS A CA 1
ATOM 1467 C C . LYS A 1 195 ? -37.087 8.291 48.258 1.00 26.34 214 LYS A C 1
ATOM 1468 O O . LYS A 1 195 ? -37.252 8.314 47.049 1.00 22.59 214 LYS A O 1
ATOM 1474 N N . ASP A 1 196 ? -37.638 7.368 49.062 1.00 24.46 215 ASP A N 1
ATOM 1475 C CA . ASP A 1 196 ? -38.414 6.259 48.583 1.00 24.38 215 ASP A CA 1
ATOM 1476 C C . ASP A 1 196 ? -37.735 5.472 47.457 1.00 24.78 215 ASP A C 1
ATOM 1477 O O . ASP A 1 196 ? -38.415 5.024 46.526 1.00 23.70 215 ASP A O 1
ATOM 1482 N N . TRP A 1 197 ? -36.428 5.301 47.539 1.00 22.93 216 TRP A N 1
ATOM 1483 C CA . TRP A 1 197 ? -35.709 4.636 46.503 1.00 24.77 216 TRP A CA 1
ATOM 1484 C C . TRP A 1 197 ? -36.091 3.168 46.505 1.00 25.87 216 TRP A C 1
ATOM 1485 O O . TRP A 1 197 ? -36.086 2.533 47.543 1.00 25.97 216 TRP A O 1
ATOM 1496 N N . THR A 1 198 ? -36.359 2.669 45.315 1.00 26.89 217 THR A N 1
ATOM 1497 C CA . THR A 1 198 ? -36.730 1.301 45.063 1.00 33.08 217 THR A CA 1
ATOM 1498 C C . THR A 1 198 ? -35.838 0.644 43.986 1.00 31.50 217 THR A C 1
ATOM 1499 O O . THR A 1 198 ? -35.769 1.148 42.869 1.00 30.68 217 THR A O 1
ATOM 1503 N N . PRO A 1 199 ? -35.165 -0.483 44.307 1.00 30.29 218 PRO A N 1
ATOM 1504 C CA . PRO A 1 199 ? -34.495 -1.197 43.230 1.00 29.38 218 PRO A CA 1
ATOM 1505 C C . PRO A 1 199 ? -35.421 -1.633 42.101 1.00 28.64 218 PRO A C 1
ATOM 1506 O O . PRO A 1 199 ? -36.618 -1.877 42.348 1.00 32.19 218 PRO A O 1
ATOM 1510 N N . ILE A 1 200 ? -34.883 -1.787 40.887 1.00 28.94 219 ILE A N 1
ATOM 1511 C CA . ILE A 1 200 ? -35.693 -2.290 39.788 1.00 30.29 219 ILE A CA 1
ATOM 1512 C C . ILE A 1 200 ? -35.567 -3.815 39.813 1.00 31.92 219 ILE A C 1
ATOM 1513 O O . ILE A 1 200 ? -34.447 -4.300 39.692 1.00 34.68 219 ILE A O 1
ATOM 1518 N N . PRO A 1 201 ? -36.690 -4.580 39.963 1.00 29.52 220 PRO A N 1
ATOM 1519 C CA . PRO A 1 201 ? -36.486 -6.038 39.915 1.00 31.23 220 PRO A CA 1
ATOM 1520 C C . PRO A 1 201 ? -35.784 -6.477 38.612 1.00 33.86 220 PRO A C 1
ATOM 1521 O O . PRO A 1 201 ? -36.164 -6.058 37.488 1.00 29.00 220 PRO A O 1
ATOM 1525 N N . GLY A 1 202 ? -34.734 -7.258 38.754 1.00 35.16 221 GLY A N 1
ATOM 1526 C CA . GLY A 1 202 ? -34.001 -7.781 37.596 1.00 39.43 221 GLY A CA 1
ATOM 1527 C C . GLY A 1 202 ? -33.005 -6.780 37.018 1.00 40.65 221 GLY A C 1
ATOM 1528 O O . GLY A 1 202 ? -32.503 -6.933 35.911 1.00 44.27 221 GLY A O 1
ATOM 1529 N N . ASP A 1 203 ? -32.749 -5.706 37.745 1.00 41.52 222 ASP A N 1
ATOM 1530 C CA . ASP A 1 203 ? -31.705 -4.791 37.343 1.00 40.24 222 ASP A CA 1
ATOM 1531 C C . ASP A 1 203 ? -30.804 -4.539 38.563 1.00 41.51 222 ASP A C 1
ATOM 1532 O O . ASP A 1 203 ? -31.113 -3.743 39.468 1.00 38.19 222 ASP A O 1
ATOM 1537 N N . ALA A 1 204 ? -29.677 -5.224 38.594 1.00 38.60 223 ALA A N 1
ATOM 1538 C CA . ALA A 1 204 ? -28.812 -5.155 39.806 1.00 37.31 223 ALA A CA 1
ATOM 1539 C C . ALA A 1 204 ? -28.181 -3.798 40.038 1.00 32.97 223 ALA A C 1
ATOM 1540 O O . ALA A 1 204 ? -27.596 -3.573 41.090 1.00 36.58 223 ALA A O 1
ATOM 1542 N N . ASN A 1 205 ? -28.225 -2.945 39.012 1.00 31.68 224 ASN A N 1
ATOM 1543 C CA . ASN A 1 205 ? -27.543 -1.666 38.987 1.00 32.79 224 ASN A CA 1
ATOM 1544 C C . ASN A 1 205 ? -28.472 -0.428 39.119 1.00 37.25 224 ASN A C 1
ATOM 1545 O O . ASN A 1 205 ? -27.983 0.675 39.478 1.00 36.17 224 ASN A O 1
ATOM 1550 N N . SER A 1 206 ? -29.779 -0.569 38.862 1.00 36.97 225 SER A N 1
ATOM 1551 C CA . SER A 1 206 ? -30.674 0.606 38.961 1.00 35.77 225 SER A CA 1
ATOM 1552 C C . SER A 1 206 ? -31.818 0.482 39.910 1.00 31.72 225 SER A C 1
ATOM 1553 O O . SER A 1 206 ? -32.311 -0.609 40.220 1.00 31.33 225 SER A O 1
ATOM 1556 N N . GLY A 1 207 ? -32.298 1.676 40.263 1.00 28.93 226 GLY A N 1
ATOM 1557 C CA . GLY A 1 207 ? -33.555 1.918 40.947 1.00 27.65 226 GLY A CA 1
ATOM 1558 C C . GLY A 1 207 ? -34.237 3.230 40.562 1.00 27.50 226 GLY A C 1
ATOM 1559 O O . GLY A 1 207 ? -33.857 3.895 39.589 1.00 26.54 226 GLY A O 1
ATOM 1560 N N . LYS A 1 208 ? -35.229 3.607 41.340 1.00 26.92 227 LYS A N 1
ATOM 1561 C CA . LYS A 1 208 ? -36.150 4.673 40.991 1.00 27.87 227 LYS A CA 1
ATOM 1562 C C . LYS A 1 208 ? -36.389 5.385 42.287 1.00 25.40 227 LYS A C 1
ATOM 1563 O O . LYS A 1 208 ? -36.662 4.749 43.299 1.00 25.86 227 LYS A O 1
ATOM 1569 N N . GLY A 1 209 ? -36.243 6.681 42.279 1.00 23.14 228 GLY A N 1
ATOM 1570 C CA . GLY A 1 209 ? -36.514 7.469 43.460 1.00 21.59 228 GLY A CA 1
ATOM 1571 C C . GLY A 1 209 ? -37.770 8.306 43.350 1.00 22.77 228 GLY A C 1
ATOM 1572 O O . GLY A 1 209 ? -38.470 8.259 42.330 1.00 23.81 228 GLY A O 1
ATOM 1573 N N . TYR A 1 210 ? -38.029 9.149 44.350 1.00 22.32 229 TYR A N 1
ATOM 1574 C CA . TYR A 1 210 ? -39.288 9.852 44.455 1.00 22.47 229 TYR A CA 1
ATOM 1575 C C . TYR A 1 210 ? -39.510 10.807 43.279 1.00 25.19 229 TYR A C 1
ATOM 1576 O O . TYR A 1 210 ? -40.595 10.938 42.827 1.00 22.09 229 TYR A O 1
ATOM 1585 N N . TYR A 1 211 ? -38.482 11.518 42.824 1.00 21.05 230 TYR A N 1
ATOM 1586 C CA . TYR A 1 211 ? -38.698 12.508 41.767 1.00 21.02 230 TYR A CA 1
ATOM 1587 C C . TYR A 1 211 ? -38.317 11.985 40.425 1.00 21.40 230 TYR A C 1
ATOM 1588 O O . TYR A 1 211 ? -37.469 11.107 40.339 1.00 20.32 230 TYR A O 1
ATOM 1597 N N . GLY A 1 212 ? -38.899 12.583 39.385 1.00 20.68 231 GLY A N 1
ATOM 1598 C CA . GLY A 1 212 ? -38.351 12.437 38.061 1.00 20.22 231 GLY A CA 1
ATOM 1599 C C . GLY A 1 212 ? -37.757 13.742 37.523 1.00 20.26 231 GLY A C 1
ATOM 1600 O O . GLY A 1 212 ? -37.880 14.787 38.155 1.00 21.19 231 GLY A O 1
ATOM 1601 N N . ASN A 1 213 ? -37.129 13.702 36.359 1.00 19.82 232 ASN A N 1
ATOM 1602 C CA . ASN A 1 213 ? -36.518 14.889 35.770 1.00 20.30 232 ASN A CA 1
ATOM 1603 C C . ASN A 1 213 ? -36.898 15.042 34.326 1.00 19.80 232 ASN A C 1
ATOM 1604 O O . ASN A 1 213 ? -36.468 14.296 33.469 1.00 21.35 232 ASN A O 1
ATOM 1609 N N . CYS A 1 214 ? -37.738 16.023 34.038 1.00 19.64 233 CYS A N 1
ATOM 1610 C CA . CYS A 1 214 ? -38.352 16.151 32.723 1.00 20.84 233 CYS A CA 1
ATOM 1611 C C . CYS A 1 214 ? -37.686 17.244 31.959 1.00 21.06 233 CYS A C 1
ATOM 1612 O O . CYS A 1 214 ? -37.374 18.337 32.521 1.00 20.37 233 CYS A O 1
ATOM 1615 N N . CYS A 1 215 ? -37.554 17.032 30.665 1.00 19.78 234 CYS A N 1
ATOM 1616 C CA . CYS A 1 215 ? -37.316 18.083 29.728 1.00 20.62 234 CYS A CA 1
ATOM 1617 C C . CYS A 1 215 ? -37.503 17.668 28.271 1.00 19.15 234 CYS A C 1
ATOM 1618 O O . CYS A 1 215 ? -37.650 16.501 27.976 1.00 20.58 234 CYS A O 1
ATOM 1621 N N . ALA A 1 216 ? -37.436 18.628 27.350 1.00 18.81 235 ALA A N 1
ATOM 1622 C CA . ALA A 1 216 ? -37.762 18.308 25.955 1.00 18.93 235 ALA A CA 1
ATOM 1623 C C . ALA A 1 216 ? -36.657 17.477 25.417 1.00 19.22 235 ALA A C 1
ATOM 1624 O O . ALA A 1 216 ? -35.539 17.550 25.937 1.00 17.80 235 ALA A O 1
ATOM 1626 N N . GLU A 1 217 ? -36.963 16.704 24.366 1.00 18.22 236 GLU A N 1
ATOM 1627 C CA . GLU A 1 217 ? -36.032 15.740 23.787 1.00 18.74 236 GLU A CA 1
ATOM 1628 C C . GLU A 1 217 ? -36.264 15.614 22.284 1.00 17.81 236 GLU A C 1
ATOM 1629 O O . GLU A 1 217 ? -37.408 15.578 21.807 1.00 19.15 236 GLU A O 1
ATOM 1635 N N . LEU A 1 218 ? -35.167 15.631 21.538 1.00 17.02 237 LEU A N 1
ATOM 1636 C CA . LEU A 1 218 ? -35.187 15.486 20.100 1.00 19.29 237 LEU A CA 1
ATOM 1637 C C . LEU A 1 218 ? -34.352 14.224 19.790 1.00 18.77 237 LEU A C 1
ATOM 1638 O O . LEU A 1 218 ? -33.114 14.230 19.882 1.00 18.58 237 LEU A O 1
ATOM 1643 N N . ASP A 1 219 ? -35.030 13.150 19.399 1.00 18.72 238 ASP A N 1
ATOM 1644 C CA . ASP A 1 219 ? -34.320 11.876 19.104 1.00 19.19 238 ASP A CA 1
ATOM 1645 C C . ASP A 1 219 ? -33.934 11.814 17.685 1.00 18.21 238 ASP A C 1
ATOM 1646 O O . ASP A 1 219 ? -34.774 11.653 16.828 1.00 20.76 238 ASP A O 1
ATOM 1651 N N . ILE A 1 220 ? -32.676 11.963 17.432 1.00 17.30 239 ILE A N 1
ATOM 1652 C CA . ILE A 1 220 ? -32.159 11.831 16.108 1.00 19.46 239 ILE A CA 1
ATOM 1653 C C . ILE A 1 220 ? -32.076 10.366 15.659 1.00 18.60 239 ILE A C 1
ATOM 1654 O O . ILE A 1 220 ? -32.256 10.050 14.478 1.00 17.92 239 ILE A O 1
ATOM 1659 N N . TRP A 1 221 ? -31.764 9.474 16.604 1.00 18.31 240 TRP A N 1
ATOM 1660 C CA . TRP A 1 221 ? -31.392 8.102 16.257 1.00 17.85 240 TRP A CA 1
ATOM 1661 C C . TRP A 1 221 ? -31.638 7.170 17.452 1.00 18.71 240 TRP A C 1
ATOM 1662 O O . TRP A 1 221 ? -30.963 7.298 18.474 1.00 18.97 240 TRP A O 1
ATOM 1673 N N . GLU A 1 222 ? -32.652 6.320 17.297 1.00 20.06 241 GLU A N 1
ATOM 1674 C CA . GLU A 1 222 ? -33.016 5.235 18.246 1.00 19.99 241 GLU A CA 1
ATOM 1675 C C . GLU A 1 222 ? -32.966 4.001 17.345 1.00 21.40 241 GLU A C 1
ATOM 1676 O O . GLU A 1 222 ? -33.759 3.934 16.402 1.00 18.83 241 GLU A O 1
ATOM 1682 N N . ALA A 1 223 ? -32.038 3.077 17.605 1.00 19.64 242 ALA A N 1
ATOM 1683 C CA . ALA A 1 223 ? -31.770 2.045 16.624 1.00 21.42 242 ALA A CA 1
ATOM 1684 C C . ALA A 1 223 ? -30.959 0.853 17.071 1.00 18.84 242 ALA A C 1
ATOM 1685 O O . ALA A 1 223 ? -30.057 0.929 17.899 1.00 18.51 242 ALA A O 1
ATOM 1687 N N . ASN A 1 224 ? -31.186 -0.193 16.297 1.00 20.10 243 ASN A N 1
ATOM 1688 C CA . ASN A 1 224 ? -30.284 -1.372 16.199 1.00 20.68 243 ASN A CA 1
ATOM 1689 C C . ASN A 1 224 ? -30.248 -1.771 14.723 1.00 20.93 243 ASN A C 1
ATOM 1690 O O . ASN A 1 224 ? -30.703 -0.959 13.883 1.00 21.11 243 ASN A O 1
ATOM 1695 N N . LYS A 1 225 ? -29.632 -2.925 14.365 1.00 19.77 244 LYS A N 1
ATOM 1696 C CA . LYS A 1 225 ? -29.528 -3.280 12.961 1.00 20.88 244 LYS A CA 1
ATOM 1697 C C . LYS A 1 225 ? -30.878 -3.644 12.351 1.00 21.41 244 LYS A C 1
ATOM 1698 O O . LYS A 1 225 ? -30.957 -3.751 11.157 1.00 20.34 244 LYS A O 1
ATOM 1704 N N . GLN A 1 226 ? -31.912 -3.870 13.179 1.00 20.27 245 GLN A N 1
ATOM 1705 C CA . GLN A 1 226 ? -33.226 -4.275 12.677 1.00 22.28 245 GLN A CA 1
ATOM 1706 C C . GLN A 1 226 ? -34.254 -3.171 12.368 1.00 22.10 245 GLN A C 1
ATOM 1707 O O . GLN A 1 226 ? -35.038 -3.289 11.397 1.00 22.63 245 GLN A O 1
ATOM 1713 N N . SER A 1 227 ? -34.300 -2.165 13.239 1.00 21.04 246 SER A N 1
ATOM 1714 C CA . SER A 1 227 ? -35.207 -1.055 13.188 1.00 23.19 246 SER A CA 1
ATOM 1715 C C . SER A 1 227 ? -34.545 0.262 13.652 1.00 22.60 246 SER A C 1
ATOM 1716 O O . SER A 1 227 ? -33.641 0.245 14.442 1.00 19.08 246 SER A O 1
ATOM 1719 N N . GLN A 1 228 ? -34.984 1.368 13.074 1.00 19.48 247 GLN A N 1
ATOM 1720 C CA . GLN A 1 228 ? -34.504 2.732 13.484 1.00 20.27 247 GLN A CA 1
ATOM 1721 C C . GLN A 1 228 ? -35.668 3.752 13.430 1.00 18.67 247 GLN A C 1
ATOM 1722 O O . GLN A 1 228 ? -36.662 3.597 12.683 1.00 18.04 247 GLN A O 1
ATOM 1728 N N . ALA A 1 229 ? -35.594 4.751 14.302 1.00 18.93 248 ALA A N 1
ATOM 1729 C CA . ALA A 1 229 ? -36.604 5.813 14.368 1.00 19.05 248 ALA A CA 1
ATOM 1730 C C . ALA A 1 229 ? -35.953 7.154 14.695 1.00 18.89 248 ALA A C 1
ATOM 1731 O O . ALA A 1 229 ? -34.906 7.180 15.319 1.00 15.95 248 ALA A O 1
ATOM 1733 N N . PHE A 1 230 ? -36.655 8.243 14.351 1.00 18.55 249 PHE A N 1
ATOM 1734 C CA . PHE A 1 230 ? -36.323 9.573 14.815 1.00 18.97 249 PHE A CA 1
ATOM 1735 C C . PHE A 1 230 ? -37.647 10.176 15.319 1.00 19.85 249 PHE A C 1
ATOM 1736 O O . PHE A 1 230 ? -38.694 9.885 14.740 1.00 18.46 249 PHE A O 1
ATOM 1744 N N . THR A 1 231 ? -37.573 11.002 16.358 1.00 17.96 250 THR A N 1
ATOM 1745 C CA . THR A 1 231 ? -38.756 11.371 17.131 1.00 19.84 250 THR A CA 1
ATOM 1746 C C . THR A 1 231 ? -38.582 12.735 17.828 1.00 19.68 250 THR A C 1
ATOM 1747 O O . THR A 1 231 ? -37.523 13.017 18.376 1.00 20.38 250 THR A O 1
ATOM 1751 N N . THR A 1 232 ? -39.663 13.517 17.801 1.00 17.88 251 THR A N 1
ATOM 1752 C CA . THR A 1 232 ? -39.751 14.797 18.511 1.00 19.13 251 THR A CA 1
ATOM 1753 C C . THR A 1 232 ? -40.620 14.622 19.765 1.00 18.16 251 THR A C 1
ATOM 1754 O O . THR A 1 232 ? -41.681 14.001 19.690 1.00 19.00 251 THR A O 1
ATOM 1758 N N . HIS A 1 233 ? -40.148 15.146 20.887 1.00 17.65 252 HIS A N 1
ATOM 1759 C CA . HIS A 1 233 ? -40.832 15.097 22.161 1.00 17.32 252 HIS A CA 1
ATOM 1760 C C . HIS A 1 233 ? -40.885 16.496 22.815 1.00 19.34 252 HIS A C 1
ATOM 1761 O O . HIS A 1 233 ? -40.061 16.801 23.656 1.00 17.87 252 HIS A O 1
ATOM 1768 N N . PRO A 1 234 ? -41.875 17.320 22.448 1.00 18.42 253 PRO A N 1
ATOM 1769 C CA . PRO A 1 234 ? -41.952 18.564 23.219 1.00 20.77 253 PRO A CA 1
ATOM 1770 C C . PRO A 1 234 ? -42.496 18.362 24.636 1.00 22.31 253 PRO A C 1
ATOM 1771 O O . PRO A 1 234 ? -43.205 17.347 24.930 1.00 21.32 253 PRO A O 1
ATOM 1775 N N . CYS A 1 235 ? -42.198 19.316 25.521 1.00 23.66 254 CYS A N 1
ATOM 1776 C CA . CYS A 1 235 ? -42.823 19.378 26.839 1.00 22.85 254 CYS A CA 1
ATOM 1777 C C . CYS A 1 235 ? -43.328 20.819 27.181 1.00 24.45 254 CYS A C 1
ATOM 1778 O O . CYS A 1 235 ? -42.907 21.808 26.528 1.00 23.67 254 CYS A O 1
ATOM 1781 N N . THR A 1 236 ? -44.147 20.955 28.236 1.00 25.30 255 THR A N 1
ATOM 1782 C CA . THR A 1 236 ? -44.665 22.295 28.625 1.00 26.19 255 THR A CA 1
ATOM 1783 C C . THR A 1 236 ? -44.378 22.509 30.082 1.00 25.47 255 THR A C 1
ATOM 1784 O O . THR A 1 236 ? -44.986 21.855 30.912 1.00 25.38 255 THR A O 1
ATOM 1788 N N . PRO A 1 237 ? -43.369 23.287 30.432 1.00 25.32 256 PRO A N 1
ATOM 1789 C CA . PRO A 1 237 ? -42.338 23.846 29.570 1.00 25.54 256 PRO A CA 1
ATOM 1790 C C . PRO A 1 237 ? -41.260 22.873 29.087 1.00 23.45 256 PRO A C 1
ATOM 1791 O O . PRO A 1 237 ? -41.195 21.749 29.534 1.00 22.69 256 PRO A O 1
ATOM 1795 N N . ASN A 1 238 ? -40.404 23.330 28.206 1.00 22.55 257 ASN A N 1
ATOM 1796 C CA . ASN A 1 238 ? -39.320 22.532 27.637 1.00 23.46 257 ASN A CA 1
ATOM 1797 C C . ASN A 1 238 ? -38.093 22.342 28.571 1.00 23.11 257 ASN A C 1
ATOM 1798 O O . ASN A 1 238 ? -37.380 21.334 28.496 1.00 22.64 257 ASN A O 1
ATOM 1803 N N . ASP A 1 239 ? -37.854 23.285 29.476 1.00 22.63 258 ASP A N 1
ATOM 1804 C CA . ASP A 1 239 ? -36.646 23.246 30.302 1.00 25.03 258 ASP A CA 1
ATOM 1805 C C . ASP A 1 239 ? -36.687 22.249 31.452 1.00 22.46 258 ASP A C 1
ATOM 1806 O O . ASP A 1 239 ? -37.773 21.782 31.863 1.00 22.03 258 ASP A O 1
ATOM 1811 N N . GLN A 1 240 ? -35.500 21.939 31.952 1.00 22.04 259 GLN A N 1
ATOM 1812 C CA . GLN A 1 240 ? -35.325 20.965 33.034 1.00 22.19 259 GLN A CA 1
ATOM 1813 C C . GLN A 1 240 ? -36.248 21.243 34.199 1.00 22.65 259 GLN A C 1
ATOM 1814 O O . GLN A 1 240 ? -36.188 22.307 34.795 1.00 20.61 259 GLN A O 1
ATOM 1820 N N . THR A 1 241 ? -37.103 20.275 34.526 1.00 20.98 260 THR A N 1
ATOM 1821 C CA . THR A 1 241 ? -38.090 20.413 35.550 1.00 22.22 260 THR A CA 1
ATOM 1822 C C . THR A 1 241 ? -38.164 19.124 36.367 1.00 21.99 260 THR A C 1
ATOM 1823 O O . THR A 1 241 ? -38.537 18.066 35.847 1.00 19.53 260 THR A O 1
ATOM 1827 N N . ARG A 1 242 ? -37.783 19.223 37.648 1.00 23.07 261 ARG A N 1
ATOM 1828 C CA . ARG A 1 242 ? -37.968 18.122 38.555 1.00 23.99 261 ARG A CA 1
ATOM 1829 C C . ARG A 1 242 ? -39.486 17.934 38.809 1.00 25.42 261 ARG A C 1
ATOM 1830 O O . ARG A 1 242 ? -40.208 18.926 39.018 1.00 23.96 261 ARG A O 1
ATOM 1838 N N . CYS A 1 243 ? -39.991 16.682 38.751 1.00 23.16 262 CYS A N 1
ATOM 1839 C CA . CYS A 1 243 ? -41.412 16.448 38.779 1.00 22.85 262 CYS A CA 1
ATOM 1840 C C . CYS A 1 243 ? -41.716 15.423 39.911 1.00 22.94 262 CYS A C 1
ATOM 1841 O O . CYS A 1 243 ? -40.869 14.652 40.312 1.00 21.81 262 CYS A O 1
ATOM 1844 N N . GLU A 1 244 ? -42.935 15.464 40.385 1.00 23.96 263 GLU A N 1
ATOM 1845 C CA . GLU A 1 244 ? -43.488 14.424 41.266 1.00 26.13 263 GLU A CA 1
ATOM 1846 C C . GLU A 1 244 ? -44.952 14.384 40.933 1.00 27.12 263 GLU A C 1
ATOM 1847 O O . GLU A 1 244 ? -45.477 15.295 40.286 1.00 25.65 263 GLU A O 1
ATOM 1853 N N . GLY A 1 245 ? -45.609 13.346 41.383 1.00 27.58 264 GLY A N 1
ATOM 1854 C CA . GLY A 1 245 ? -47.014 13.149 41.113 1.00 28.07 264 GLY A CA 1
ATOM 1855 C C . GLY A 1 245 ? -47.343 13.084 39.633 1.00 27.98 264 GLY A C 1
ATOM 1856 O O . GLY A 1 245 ? -46.563 12.587 38.827 1.00 26.45 264 GLY A O 1
ATOM 1857 N N . VAL A 1 246 ? -48.500 13.623 39.284 1.00 27.27 265 VAL A N 1
ATOM 1858 C CA . VAL A 1 246 ? -49.060 13.436 37.982 1.00 28.60 265 VAL A CA 1
ATOM 1859 C C . VAL A 1 246 ? -48.206 14.165 36.950 1.00 27.03 265 VAL A C 1
ATOM 1860 O O . VAL A 1 246 ? -48.235 13.827 35.810 1.00 25.72 265 VAL A O 1
ATOM 1864 N N . VAL A 1 247 ? -47.432 15.162 37.381 1.00 23.97 266 VAL A N 1
ATOM 1865 C CA . VAL A 1 247 ? -46.646 15.969 36.445 1.00 24.29 266 VAL A CA 1
ATOM 1866 C C . VAL A 1 247 ? -45.581 15.137 35.713 1.00 24.13 266 VAL A C 1
ATOM 1867 O O . VAL A 1 247 ? -45.281 15.440 34.597 1.00 21.74 266 VAL A O 1
ATOM 1871 N N . CYS A 1 248 ? -45.080 14.063 36.344 1.00 23.06 267 CYS A N 1
ATOM 1872 C CA . CYS A 1 248 ? -44.129 13.187 35.728 1.00 22.91 267 CYS A CA 1
ATOM 1873 C C . CYS A 1 248 ? -44.720 12.349 34.646 1.00 22.52 267 CYS A C 1
ATOM 1874 O O . CYS A 1 248 ? -43.998 11.785 33.858 1.00 22.13 267 CYS A O 1
ATOM 1877 N N . GLY A 1 249 ? -46.027 12.224 34.612 1.00 22.50 268 GLY A N 1
ATOM 1878 C CA . GLY A 1 249 ? -46.698 11.317 33.713 1.00 21.09 268 GLY A CA 1
ATOM 1879 C C . GLY A 1 249 ? -46.271 9.877 33.821 1.00 23.45 268 GLY A C 1
ATOM 1880 O O . GLY A 1 249 ? -45.973 9.214 32.782 1.00 21.68 268 GLY A O 1
ATOM 1881 N N . ASP A 1 250 ? -46.269 9.352 35.038 1.00 21.64 269 ASP A N 1
ATOM 1882 C CA . ASP A 1 250 ? -45.726 7.987 35.278 1.00 24.09 269 ASP A CA 1
ATOM 1883 C C . ASP A 1 250 ? -46.559 6.900 34.582 1.00 24.93 269 ASP A C 1
ATOM 1884 O O . ASP A 1 250 ? -47.784 6.914 34.647 1.00 21.65 269 ASP A O 1
ATOM 1889 N N . ASN A 1 251 ? -45.877 5.971 33.937 1.00 23.95 270 ASN A N 1
ATOM 1890 C CA . ASN A 1 251 ? -46.564 4.878 33.255 1.00 26.97 270 ASN A CA 1
ATOM 1891 C C . ASN A 1 251 ? -47.288 4.014 34.292 1.00 27.28 270 ASN A C 1
ATOM 1892 O O . ASN A 1 251 ? -48.392 3.603 34.089 1.00 28.10 270 ASN A O 1
ATOM 1897 N N . ASP A 1 252 ? -46.663 3.814 35.428 1.00 29.84 271 ASP A N 1
ATOM 1898 C CA . ASP A 1 252 ? -47.224 2.916 36.451 1.00 33.57 271 ASP A CA 1
ATOM 1899 C C . ASP A 1 252 ? -48.449 3.417 37.186 1.00 33.56 271 ASP A C 1
ATOM 1900 O O . ASP A 1 252 ? -49.078 2.645 37.855 1.00 36.27 271 ASP A O 1
ATOM 1905 N N . SER A 1 253 ? -48.812 4.684 37.075 1.00 35.26 272 SER A N 1
ATOM 1906 C CA . SER A 1 253 ? -50.048 5.161 37.714 1.00 32.60 272 SER A CA 1
ATOM 1907 C C . SER A 1 253 ? -51.122 5.536 36.694 1.00 31.99 272 SER A C 1
ATOM 1908 O O . SER A 1 253 ? -52.058 6.267 36.983 1.00 36.15 272 SER A O 1
ATOM 1911 N N . GLY A 1 254 ? -50.964 5.082 35.451 1.00 32.00 273 GLY A N 1
ATOM 1912 C CA . GLY A 1 254 ? -51.934 5.433 34.410 1.00 30.06 273 GLY A CA 1
ATOM 1913 C C . GLY A 1 254 ? -51.810 6.843 33.917 1.00 29.92 273 GLY A C 1
ATOM 1914 O O . GLY A 1 254 ? -52.736 7.347 33.278 1.00 29.76 273 GLY A O 1
ATOM 1915 N N . ASP A 1 255 ? -50.640 7.471 34.127 1.00 27.21 274 ASP A N 1
ATOM 1916 C CA . ASP A 1 255 ? -50.524 8.907 33.843 1.00 25.71 274 ASP A CA 1
ATOM 1917 C C . ASP A 1 255 ? -49.693 9.295 32.634 1.00 24.88 274 ASP A C 1
ATOM 1918 O O . ASP A 1 255 ? -49.277 10.447 32.533 1.00 22.51 274 ASP A O 1
ATOM 1923 N N . ARG A 1 256 ? -49.439 8.343 31.723 1.00 25.11 275 ARG A N 1
ATOM 1924 C CA . ARG A 1 256 ? -48.555 8.589 30.575 1.00 28.07 275 ARG A CA 1
ATOM 1925 C C . ARG A 1 256 ? -48.935 9.837 29.815 1.00 26.78 275 ARG A C 1
ATOM 1926 O O . ARG A 1 256 ? -48.054 10.572 29.370 1.00 24.24 275 ARG A O 1
ATOM 1934 N N . TYR A 1 257 ? -50.235 10.083 29.646 1.00 24.24 276 TYR A N 1
ATOM 1935 C CA . TYR A 1 257 ? -50.728 11.277 28.946 1.00 26.51 276 TYR A CA 1
ATOM 1936 C C . TYR A 1 257 ? -51.265 12.384 29.854 1.00 27.49 276 TYR A C 1
ATOM 1937 O O . TYR A 1 257 ? -51.955 13.265 29.399 1.00 29.14 276 TYR A O 1
ATOM 1946 N N . ASN A 1 258 ? -50.932 12.370 31.127 1.00 25.22 277 ASN A N 1
ATOM 1947 C CA . ASN A 1 258 ? -51.329 13.416 32.051 1.00 25.49 277 ASN A CA 1
ATOM 1948 C C . ASN A 1 258 ? -50.230 14.353 32.525 1.00 25.81 277 ASN A C 1
ATOM 1949 O O . ASN A 1 258 ? -50.534 15.234 33.330 1.00 25.77 277 ASN A O 1
ATOM 1954 N N . GLY A 1 259 ? -48.973 14.097 32.142 1.00 24.59 278 GLY A N 1
ATOM 1955 C CA . GLY A 1 259 ? -47.836 14.829 32.641 1.00 23.39 278 GLY A CA 1
ATOM 1956 C C . GLY A 1 259 ? -47.489 15.968 31.746 1.00 23.92 278 GLY A C 1
ATOM 1957 O O . GLY A 1 259 ? -48.234 16.277 30.794 1.00 24.33 278 GLY A O 1
ATOM 1958 N N . MET A 1 260 ? -46.347 16.591 32.051 1.00 22.83 279 MET A N 1
ATOM 1959 C CA . MET A 1 260 ? -45.856 17.744 31.305 1.00 20.89 279 MET A CA 1
ATOM 1960 C C . MET A 1 260 ? -45.150 17.436 29.955 1.00 23.11 279 MET A C 1
ATOM 1961 O O . MET A 1 260 ? -45.028 18.333 29.113 1.00 22.23 279 MET A O 1
ATOM 1966 N N . CYS A 1 261 ? -44.702 16.185 29.772 1.00 21.67 280 CYS A N 1
ATOM 1967 C CA . CYS A 1 261 ? -43.986 15.779 28.570 1.00 22.71 280 CYS A CA 1
ATOM 1968 C C . CYS A 1 261 ? -44.789 14.880 27.682 1.00 25.24 280 CYS A C 1
ATOM 1969 O O . CYS A 1 261 ? -45.602 14.050 28.139 1.00 24.39 280 CYS A O 1
ATOM 1972 N N . ASP A 1 262 ? -44.545 15.035 26.376 1.00 25.13 281 ASP A N 1
ATOM 1973 C CA . ASP A 1 262 ? -45.071 14.115 25.367 1.00 24.64 281 ASP A CA 1
ATOM 1974 C C . ASP A 1 262 ? -44.178 12.853 25.374 1.00 23.66 281 ASP A C 1
ATOM 1975 O O . ASP A 1 262 ? -43.093 12.829 24.746 1.00 22.81 281 ASP A O 1
ATOM 1980 N N . LYS A 1 263 ? -44.611 11.804 26.074 1.00 21.25 282 LYS A N 1
ATOM 1981 C CA . LYS A 1 263 ? -43.828 10.584 26.200 1.00 21.46 282 LYS A CA 1
ATOM 1982 C C . LYS A 1 263 ? -43.674 9.736 24.946 1.00 20.34 282 LYS A C 1
ATOM 1983 O O . LYS A 1 263 ? -42.598 9.186 24.688 1.00 20.31 282 LYS A O 1
ATOM 1989 N N . ASP A 1 264 ? -44.733 9.612 24.172 1.00 19.84 283 ASP A N 1
ATOM 1990 C CA . ASP A 1 264 ? -44.662 8.828 22.933 1.00 21.32 283 ASP A CA 1
ATOM 1991 C C . ASP A 1 264 ? -43.837 9.590 21.905 1.00 21.20 283 ASP A C 1
ATOM 1992 O O . ASP A 1 264 ? -43.072 9.001 21.127 1.00 22.26 283 ASP A O 1
ATOM 1997 N N . GLY A 1 265 ? -44.029 10.901 21.881 1.00 20.22 284 GLY A N 1
ATOM 1998 C CA . GLY A 1 265 ? -43.387 11.731 20.872 1.00 19.69 284 GLY A CA 1
ATOM 1999 C C . GLY A 1 265 ? -44.035 11.533 19.502 1.00 22.01 284 GLY A C 1
ATOM 2000 O O . GLY A 1 265 ? -44.950 10.703 19.328 1.00 21.40 284 GLY A O 1
ATOM 2001 N N . CYS A 1 266 ? -43.591 12.307 18.515 1.00 20.41 285 CYS A N 1
ATOM 2002 C CA . CYS A 1 266 ? -44.059 12.080 17.171 1.00 21.21 285 CYS A CA 1
ATOM 2003 C C . CYS A 1 266 ? -42.892 11.409 16.434 1.00 21.29 285 CYS A C 1
ATOM 2004 O O . CYS A 1 266 ? -41.851 12.033 16.255 1.00 19.88 285 CYS A O 1
ATOM 2007 N N . ASP A 1 267 ? -43.078 10.159 16.050 1.00 20.16 286 ASP A N 1
ATOM 2008 C CA . ASP A 1 267 ? -41.998 9.352 15.499 1.00 21.18 286 ASP A CA 1
ATOM 2009 C C . ASP A 1 267 ? -42.178 9.144 13.987 1.00 19.35 286 ASP A C 1
ATOM 2010 O O . ASP A 1 267 ? -43.267 9.079 13.452 1.00 20.42 286 ASP A O 1
ATOM 2015 N N . PHE A 1 268 ? -41.065 9.141 13.322 1.00 17.45 287 PHE A N 1
ATOM 2016 C CA . PHE A 1 268 ? -40.919 8.554 12.041 1.00 17.83 287 PHE A CA 1
ATOM 2017 C C . PHE A 1 268 ? -40.014 7.372 12.123 1.00 17.79 287 PHE A C 1
ATOM 2018 O O . PHE A 1 268 ? -38.816 7.513 12.284 1.00 16.37 287 PHE A O 1
ATOM 2026 N N . ALA A 1 269 ? -40.618 6.182 12.000 1.00 20.13 288 ALA A N 1
ATOM 2027 C CA . ALA A 1 269 ? -39.919 4.891 12.028 1.00 19.52 288 ALA A CA 1
ATOM 2028 C C . ALA A 1 269 ? -40.287 4.154 10.742 1.00 19.19 288 ALA A C 1
ATOM 2029 O O . ALA A 1 269 ? -41.423 3.783 10.584 1.00 19.07 288 ALA A O 1
ATOM 2031 N N . SER A 1 270 ? -39.332 3.976 9.853 1.00 19.77 289 SER A N 1
ATOM 2032 C CA . SER A 1 270 ? -39.578 3.471 8.482 1.00 19.82 289 SER A CA 1
ATOM 2033 C C . SER A 1 270 ? -40.459 2.228 8.434 1.00 18.96 289 SER A C 1
ATOM 2034 O O . SER A 1 270 ? -41.400 2.151 7.616 1.00 22.34 289 SER A O 1
ATOM 2037 N N . TYR A 1 271 ? -40.111 1.253 9.266 1.00 19.10 290 TYR A N 1
ATOM 2038 C CA . TYR A 1 271 ? -40.799 -0.034 9.332 1.00 20.45 290 TYR A CA 1
ATOM 2039 C C . TYR A 1 271 ? -42.219 0.104 9.840 1.00 18.77 290 TYR A C 1
ATOM 2040 O O . TYR A 1 271 ? -43.175 -0.338 9.195 1.00 18.33 290 TYR A O 1
ATOM 2049 N N . ARG A 1 272 ? -42.398 0.834 10.940 1.00 17.94 291 ARG A N 1
ATOM 2050 C CA . ARG A 1 272 ? -43.736 1.134 11.444 1.00 17.69 291 ARG A CA 1
ATOM 2051 C C . ARG A 1 272 ? -44.613 1.902 10.447 1.00 18.66 291 ARG A C 1
ATOM 2052 O O . ARG A 1 272 ? -45.822 1.734 10.406 1.00 18.72 291 ARG A O 1
ATOM 2060 N N . MET A 1 273 ? -43.996 2.765 9.644 1.00 18.93 292 MET A N 1
ATOM 2061 C CA . MET A 1 273 ? -44.713 3.519 8.614 1.00 20.73 292 MET A CA 1
ATOM 2062 C C . MET A 1 273 ? -44.937 2.706 7.336 1.00 21.86 292 MET A C 1
ATOM 2063 O O . MET A 1 273 ? -45.358 3.225 6.291 1.00 21.70 292 MET A O 1
ATOM 2068 N N . ASN A 1 274 ? -44.568 1.431 7.440 1.00 21.67 293 ASN A N 1
ATOM 2069 C CA . ASN A 1 274 ? -44.958 0.359 6.504 1.00 23.43 293 ASN A CA 1
ATOM 2070 C C . ASN A 1 274 ? -44.078 0.254 5.274 1.00 26.59 293 ASN A C 1
ATOM 2071 O O . ASN A 1 274 ? -44.542 -0.081 4.152 1.00 26.37 293 ASN A O 1
ATOM 2076 N N . ASP A 1 275 ? -42.790 0.458 5.492 1.00 25.03 294 ASP A N 1
ATOM 2077 C CA . ASP A 1 275 ? -41.784 0.117 4.464 1.00 25.91 294 ASP A CA 1
ATOM 2078 C C . ASP A 1 275 ? -40.765 -0.826 5.136 1.00 24.80 294 ASP A C 1
ATOM 2079 O O . ASP A 1 275 ? -39.808 -0.367 5.769 1.00 23.04 294 ASP A O 1
ATOM 2084 N N . HIS A 1 276 ? -40.990 -2.139 4.967 1.00 24.15 295 HIS A N 1
ATOM 2085 C CA . HIS A 1 276 ? -40.261 -3.173 5.690 1.00 24.54 295 HIS A CA 1
ATOM 2086 C C . HIS A 1 276 ? -38.900 -3.449 5.047 1.00 26.16 295 HIS A C 1
ATOM 2087 O O . HIS A 1 276 ? -38.038 -4.115 5.686 1.00 32.58 295 HIS A O 1
ATOM 2094 N N . THR A 1 277 ? -38.735 -2.980 3.795 1.00 25.65 296 THR A N 1
ATOM 2095 C CA . THR A 1 277 ? -37.593 -3.268 2.939 1.00 28.23 296 THR A CA 1
ATOM 2096 C C . THR A 1 277 ? -36.564 -2.142 2.939 1.00 25.76 296 THR A C 1
ATOM 2097 O O . THR A 1 277 ? -35.491 -2.252 2.296 1.00 25.55 296 THR A O 1
ATOM 2101 N N . PHE A 1 278 ? -36.871 -1.021 3.587 1.00 24.49 297 PHE A N 1
ATOM 2102 C CA . PHE A 1 278 ? -35.951 0.113 3.449 1.00 23.19 297 PHE A CA 1
ATOM 2103 C C . PHE A 1 278 ? -34.646 -0.097 4.190 1.00 21.97 297 PHE A C 1
ATOM 2104 O O . PHE A 1 278 ? -33.545 0.168 3.639 1.00 22.71 297 PHE A O 1
ATOM 2112 N N . TYR A 1 279 ? -34.758 -0.533 5.432 1.00 22.60 298 TYR A N 1
ATOM 2113 C CA . TYR A 1 279 ? -33.617 -0.621 6.362 1.00 20.20 298 TYR A CA 1
ATOM 2114 C C . TYR A 1 279 ? -33.495 -2.020 6.980 1.00 22.96 298 TYR A C 1
ATOM 2115 O O . TYR A 1 279 ? -34.422 -2.520 7.637 1.00 21.96 298 TYR A O 1
ATOM 2124 N N . GLY A 1 280 ? -32.310 -2.605 6.905 1.00 23.48 299 GLY A N 1
ATOM 2125 C CA . GLY A 1 280 ? -32.142 -3.919 7.476 1.00 23.54 299 GLY A CA 1
ATOM 2126 C C . GLY A 1 280 ? -30.774 -4.473 7.192 1.00 23.73 299 GLY A C 1
ATOM 2127 O O . GLY A 1 280 ? -30.029 -3.915 6.387 1.00 24.45 299 GLY A O 1
ATOM 2128 N N . PRO A 1 281 ? -30.458 -5.620 7.816 1.00 23.95 300 PRO A N 1
ATOM 2129 C CA . PRO A 1 281 ? -29.130 -6.064 7.802 1.00 25.04 300 PRO A CA 1
ATOM 2130 C C . PRO A 1 281 ? -28.829 -6.881 6.546 1.00 27.49 300 PRO A C 1
ATOM 2131 O O . PRO A 1 281 ? -28.796 -8.072 6.663 1.00 28.26 300 PRO A O 1
ATOM 2135 N N . GLY A 1 282 ? -28.541 -6.259 5.420 1.00 26.38 301 GLY A N 1
ATOM 2136 C CA . GLY A 1 282 ? -28.237 -6.999 4.218 1.00 29.11 301 GLY A CA 1
ATOM 2137 C C . GLY A 1 282 ? -28.221 -6.140 2.976 1.00 27.64 301 GLY A C 1
ATOM 2138 O O . GLY A 1 282 ? -28.837 -5.091 2.947 1.00 27.54 301 GLY A O 1
ATOM 2139 N N . SER A 1 283 ? -27.501 -6.589 1.954 1.00 25.97 302 SER A N 1
ATOM 2140 C CA . SER A 1 283 ? -27.143 -5.689 0.894 1.00 28.43 302 SER A CA 1
ATOM 2141 C C . SER A 1 283 ? -28.314 -5.398 0.017 1.00 28.16 302 SER A C 1
ATOM 2142 O O . SER A 1 283 ? -28.182 -4.488 -0.870 1.00 28.21 302 SER A O 1
ATOM 2145 N N . THR A 1 284 ? -29.421 -6.167 0.174 1.00 26.72 303 THR A N 1
ATOM 2146 C CA . THR A 1 284 ? -30.594 -5.905 -0.639 1.00 27.78 303 THR A CA 1
ATOM 2147 C C . THR A 1 284 ? -31.693 -5.074 0.002 1.00 29.45 303 THR A C 1
ATOM 2148 O O . THR A 1 284 ? -32.655 -4.684 -0.706 1.00 30.52 303 THR A O 1
ATOM 2152 N N . PHE A 1 285 ? -31.541 -4.762 1.288 1.00 27.18 304 PHE A N 1
ATOM 2153 C CA . PHE A 1 285 ? -32.238 -3.558 1.840 1.00 28.00 304 PHE A CA 1
ATOM 2154 C C . PHE A 1 285 ? -31.789 -2.282 1.128 1.00 27.49 304 PHE A C 1
ATOM 2155 O O . PHE A 1 285 ? -30.721 -2.245 0.545 1.00 27.69 304 PHE A O 1
ATOM 2163 N N . LYS A 1 286 ? -32.593 -1.217 1.173 1.00 27.58 305 LYS A N 1
ATOM 2164 C CA . LYS A 1 286 ? -32.165 0.061 0.572 1.00 28.59 305 LYS A CA 1
ATOM 2165 C C . LYS A 1 286 ? -30.971 0.554 1.328 1.00 26.22 305 LYS A C 1
ATOM 2166 O O . LYS A 1 286 ? -30.040 1.049 0.740 1.00 24.51 305 LYS A O 1
ATOM 2172 N N . LEU A 1 287 ? -31.039 0.538 2.657 1.00 25.22 306 LEU A N 1
ATOM 2173 C CA . LEU A 1 287 ? -29.945 1.009 3.521 1.00 23.16 306 LEU A CA 1
ATOM 2174 C C . LEU A 1 287 ? -29.494 -0.206 4.334 1.00 25.52 306 LEU A C 1
ATOM 2175 O O . LEU A 1 287 ? -30.331 -0.761 5.099 1.00 23.28 306 LEU A O 1
ATOM 2180 N N . ASP A 1 288 ? -28.229 -0.573 4.227 1.00 25.82 307 ASP A N 1
ATOM 2181 C CA . ASP A 1 288 ? -27.694 -1.839 4.721 1.00 24.23 307 ASP A CA 1
ATOM 2182 C C . ASP A 1 288 ? -27.059 -1.617 6.079 1.00 22.74 307 ASP A C 1
ATOM 2183 O O . ASP A 1 288 ? -25.958 -1.090 6.183 1.00 22.04 307 ASP A O 1
ATOM 2188 N N . SER A 1 289 ? -27.706 -2.127 7.138 1.00 23.84 308 SER A N 1
ATOM 2189 C CA . SER A 1 289 ? -27.286 -1.877 8.517 1.00 22.58 308 SER A CA 1
ATOM 2190 C C . SER A 1 289 ? -26.126 -2.741 8.965 1.00 23.76 308 SER A C 1
ATOM 2191 O O . SER A 1 289 ? -25.705 -2.653 10.135 1.00 25.26 308 SER A O 1
ATOM 2194 N N . THR A 1 290 ? -25.678 -3.646 8.097 1.00 24.76 309 THR A N 1
ATOM 2195 C CA . THR A 1 290 ? -24.452 -4.416 8.373 1.00 26.91 309 THR A CA 1
ATOM 2196 C C . THR A 1 290 ? -23.190 -3.603 8.119 1.00 27.39 309 THR A C 1
ATOM 2197 O O . THR A 1 290 ? -22.099 -4.008 8.460 1.00 26.92 309 THR A O 1
ATOM 2201 N N . LYS A 1 291 ? -23.340 -2.429 7.536 1.00 26.99 310 LYS A N 1
ATOM 2202 C CA . LYS A 1 291 ? -22.247 -1.577 7.207 1.00 28.63 310 LYS A CA 1
ATOM 2203 C C . LYS A 1 291 ? -22.505 -0.163 7.771 1.00 27.99 310 LYS A C 1
ATOM 2204 O O . LYS A 1 291 ? -23.632 0.169 7.979 1.00 25.20 310 LYS A O 1
ATOM 2210 N N . PRO A 1 292 ? -21.464 0.634 7.972 1.00 26.37 311 PRO A N 1
ATOM 2211 C CA . PRO A 1 292 ? -21.610 2.010 8.419 1.00 28.49 311 PRO A CA 1
ATOM 2212 C C . PRO A 1 292 ? -22.312 2.888 7.366 1.00 27.16 311 PRO A C 1
ATOM 2213 O O . PRO A 1 292 ? -22.306 2.564 6.150 1.00 25.26 311 PRO A O 1
ATOM 2217 N N . PHE A 1 293 ? -22.937 3.964 7.838 1.00 23.56 312 PHE A N 1
ATOM 2218 C CA . PHE A 1 293 ? -23.561 4.943 6.949 1.00 22.18 312 PHE A CA 1
ATOM 2219 C C . PHE A 1 293 ? -23.637 6.277 7.637 1.00 22.74 312 PHE A C 1
ATOM 2220 O O . PHE A 1 293 ? -23.423 6.361 8.855 1.00 22.21 312 PHE A O 1
ATOM 2228 N N . THR A 1 294 ? -23.949 7.311 6.846 1.00 21.67 313 THR A N 1
ATOM 2229 C CA . THR A 1 294 ? -24.110 8.657 7.308 1.00 21.02 313 THR A CA 1
ATOM 2230 C C . THR A 1 294 ? -25.605 8.939 7.433 1.00 20.22 313 THR A C 1
ATOM 2231 O O . THR A 1 294 ? -26.402 8.618 6.545 1.00 21.67 313 THR A O 1
ATOM 2235 N N . VAL A 1 295 ? -25.916 9.609 8.525 1.00 19.03 314 VAL A N 1
ATOM 2236 C CA . VAL A 1 295 ? -27.260 10.042 8.864 1.00 20.76 314 VAL A CA 1
ATOM 2237 C C . VAL A 1 295 ? -27.373 11.577 8.869 1.00 19.85 314 VAL A C 1
ATOM 2238 O O . VAL A 1 295 ? -26.684 12.223 9.647 1.00 21.41 314 VAL A O 1
ATOM 2242 N N . VAL A 1 296 ? -28.155 12.133 7.926 1.00 20.17 315 VAL A N 1
ATOM 2243 C CA . VAL A 1 296 ? -28.342 13.609 7.821 1.00 20.18 315 VAL A CA 1
ATOM 2244 C C . VAL A 1 296 ? -29.723 14.063 8.312 1.00 19.76 315 VAL A C 1
ATOM 2245 O O . VAL A 1 296 ? -30.742 13.525 7.925 1.00 22.00 315 VAL A O 1
ATOM 2249 N N . SER A 1 297 ? -29.741 15.080 9.153 1.00 19.36 316 SER A N 1
ATOM 2250 C CA . SER A 1 297 ? -30.955 15.610 9.693 1.00 19.09 316 SER A CA 1
ATOM 2251 C C . SER A 1 297 ? -30.967 17.125 9.489 1.00 21.90 316 SER A C 1
ATOM 2252 O O . SER A 1 297 ? -30.013 17.786 9.896 1.00 22.94 316 SER A O 1
ATOM 2255 N N . GLN A 1 298 ? -32.036 17.606 8.844 1.00 22.19 317 GLN A N 1
ATOM 2256 C CA . GLN A 1 298 ? -32.256 19.022 8.545 1.00 21.52 317 GLN A CA 1
ATOM 2257 C C . GLN A 1 298 ? -33.470 19.574 9.276 1.00 20.56 317 GLN A C 1
ATOM 2258 O O . GLN A 1 298 ? -34.547 18.996 9.210 1.00 20.86 317 GLN A O 1
ATOM 2264 N N . PHE A 1 299 ? -33.303 20.666 10.010 1.00 19.30 318 PHE A N 1
ATOM 2265 C CA . PHE A 1 299 ? -34.357 21.268 10.798 1.00 17.93 318 PHE A CA 1
ATOM 2266 C C . PHE A 1 299 ? -34.882 22.541 10.135 1.00 20.17 318 PHE A C 1
ATOM 2267 O O . PHE A 1 299 ? -34.257 23.583 10.278 1.00 20.17 318 PHE A O 1
ATOM 2275 N N . ILE A 1 300 ? -36.012 22.424 9.478 1.00 19.80 319 ILE A N 1
ATOM 2276 C CA . ILE A 1 300 ? -36.495 23.433 8.514 1.00 21.11 319 ILE A CA 1
ATOM 2277 C C . ILE A 1 300 ? -37.441 24.328 9.329 1.00 21.47 319 ILE A C 1
ATOM 2278 O O . ILE A 1 300 ? -38.295 23.819 10.082 1.00 20.03 319 ILE A O 1
ATOM 2283 N N . THR A 1 301 ? -37.355 25.646 9.122 1.00 22.73 320 THR A N 1
ATOM 2284 C CA . THR A 1 301 ? -38.281 26.626 9.774 1.00 22.27 320 THR A CA 1
ATOM 2285 C C . THR A 1 301 ? -39.271 27.222 8.804 1.00 23.50 320 THR A C 1
ATOM 2286 O O . THR A 1 301 ? -39.075 27.164 7.587 1.00 21.65 320 THR A O 1
ATOM 2290 N N . THR A 1 302 ? -40.334 27.834 9.335 1.00 23.17 321 THR A N 1
ATOM 2291 C CA . THR A 1 302 ? -41.390 28.411 8.513 1.00 26.73 321 THR A CA 1
ATOM 2292 C C . THR A 1 302 ? -40.895 29.459 7.534 1.00 28.49 321 THR A C 1
ATOM 2293 O O . THR A 1 302 ? -41.437 29.546 6.460 1.00 33.96 321 THR A O 1
ATOM 2297 N N . ASP A 1 303 ? -39.855 30.205 7.874 1.00 28.89 322 ASP A N 1
ATOM 2298 C CA . ASP A 1 303 ? -39.360 31.254 6.954 1.00 33.71 322 ASP A CA 1
ATOM 2299 C C . ASP A 1 303 ? -37.930 31.090 6.451 1.00 32.49 322 ASP A C 1
ATOM 2300 O O . ASP A 1 303 ? -37.359 32.028 5.890 1.00 33.27 322 ASP A O 1
ATOM 2305 N N . GLY A 1 304 ? -37.314 29.933 6.691 1.00 27.80 323 GLY A N 1
ATOM 2306 C CA . GLY A 1 304 ? -35.963 29.671 6.198 1.00 26.59 323 GLY A CA 1
ATOM 2307 C C . GLY A 1 304 ? -34.912 30.404 6.934 1.00 28.88 323 GLY A C 1
ATOM 2308 O O . GLY A 1 304 ? -33.742 30.522 6.475 1.00 27.13 323 GLY A O 1
ATOM 2309 N N . THR A 1 305 ? -35.315 30.925 8.088 1.00 28.18 324 THR A N 1
ATOM 2310 C CA . THR A 1 305 ? -34.454 31.676 8.938 1.00 31.24 324 THR A CA 1
ATOM 2311 C C . THR A 1 305 ? -34.357 31.049 10.323 1.00 31.87 324 THR A C 1
ATOM 2312 O O . THR A 1 305 ? -35.229 30.302 10.732 1.00 29.61 324 THR A O 1
ATOM 2316 N N . ASP A 1 306 ? -33.367 31.478 11.090 1.00 33.08 325 ASP A N 1
ATOM 2317 C CA . ASP A 1 306 ? -33.207 31.140 12.494 1.00 33.85 325 ASP A CA 1
ATOM 2318 C C . ASP A 1 306 ? -34.386 31.668 13.403 1.00 35.64 325 ASP A C 1
ATOM 2319 O O . ASP A 1 306 ? -34.679 31.163 14.511 1.00 35.02 325 ASP A O 1
ATOM 2324 N N . ASN A 1 307 ? -35.029 32.721 12.975 1.00 32.95 326 ASN A N 1
ATOM 2325 C CA . ASN A 1 307 ? -36.197 33.208 13.698 1.00 33.82 326 ASN A CA 1
ATOM 2326 C C . ASN A 1 307 ? -37.537 32.549 13.427 1.00 32.61 326 ASN A C 1
ATOM 2327 O O . ASN A 1 307 ? -38.461 32.780 14.177 1.00 32.49 326 ASN A O 1
ATOM 2332 N N . GLY A 1 308 ? -37.645 31.674 12.440 1.00 31.50 327 GLY A N 1
ATOM 2333 C CA . GLY A 1 308 ? -38.955 31.127 12.119 1.00 30.24 327 GLY A CA 1
ATOM 2334 C C . GLY A 1 308 ? -39.311 30.046 13.091 1.00 28.74 327 GLY A C 1
ATOM 2335 O O . GLY A 1 308 ? -38.495 29.687 13.867 1.00 28.32 327 GLY A O 1
ATOM 2336 N N . ASP A 1 309 ? -40.522 29.508 13.029 1.00 28.44 328 ASP A N 1
ATOM 2337 C CA . ASP A 1 309 ? -40.881 28.395 13.906 1.00 28.51 328 ASP A CA 1
ATOM 2338 C C . ASP A 1 309 ? -40.392 27.072 13.212 1.00 25.59 328 ASP A C 1
ATOM 2339 O O . ASP A 1 309 ? -40.396 26.974 11.960 1.00 25.78 328 ASP A O 1
ATOM 2344 N N . PHE A 1 310 ? -40.041 26.058 14.015 1.00 23.69 329 PHE A N 1
ATOM 2345 C CA . PHE A 1 310 ? -39.715 24.701 13.443 1.00 21.00 329 PHE A CA 1
ATOM 2346 C C . PHE A 1 310 ? -40.981 24.155 12.780 1.00 22.16 329 PHE A C 1
ATOM 2347 O O . PHE A 1 310 ? -42.077 24.154 13.390 1.00 22.83 329 PHE A O 1
ATOM 2355 N N . LYS A 1 311 ? -40.841 23.698 11.539 1.00 22.41 330 LYS A N 1
ATOM 2356 C CA . LYS A 1 311 ? -41.961 23.102 10.860 1.00 23.75 330 LYS A CA 1
ATOM 2357 C C . LYS A 1 311 ? -41.694 21.707 10.327 1.00 21.11 330 LYS A C 1
ATOM 2358 O O . LYS A 1 311 ? -42.639 20.995 10.095 1.00 21.05 330 LYS A O 1
ATOM 2364 N N . GLU A 1 312 ? -40.430 21.320 10.127 1.00 20.66 331 GLU A N 1
ATOM 2365 C CA . GLU A 1 312 ? -40.208 20.035 9.450 1.00 21.40 331 GLU A CA 1
ATOM 2366 C C . GLU A 1 312 ? -38.827 19.469 9.783 1.00 20.78 331 GLU A C 1
ATOM 2367 O O . GLU A 1 312 ? -37.831 20.175 9.663 1.00 19.03 331 GLU A O 1
ATOM 2373 N N . PHE A 1 313 ? -38.779 18.210 10.267 1.00 19.58 332 PHE A N 1
ATOM 2374 C CA . PHE A 1 313 ? -37.523 17.435 10.426 1.00 18.64 332 PHE A CA 1
ATOM 2375 C C . PHE A 1 313 ? -37.411 16.545 9.188 1.00 20.34 332 PHE A C 1
ATOM 2376 O O . PHE A 1 313 ? -38.144 15.552 9.054 1.00 19.75 332 PHE A O 1
ATOM 2384 N N . ARG A 1 314 ? -36.440 16.847 8.331 1.00 19.87 333 ARG A N 1
ATOM 2385 C CA . ARG A 1 314 ? -36.150 16.078 7.111 1.00 20.11 333 ARG A CA 1
ATOM 2386 C C . ARG A 1 314 ? -34.938 15.179 7.415 1.00 17.91 333 ARG A C 1
ATOM 2387 O O . ARG A 1 314 ? -34.114 15.478 8.299 1.00 17.50 333 ARG A O 1
ATOM 2395 N N . ARG A 1 315 ? -34.804 14.142 6.602 1.00 18.07 334 ARG A N 1
ATOM 2396 C CA . ARG A 1 315 ? -33.813 13.064 6.789 1.00 17.55 334 ARG A CA 1
ATOM 2397 C C . ARG A 1 315 ? -33.403 12.500 5.452 1.00 18.55 334 ARG A C 1
ATOM 2398 O O . ARG A 1 315 ? -34.245 12.160 4.655 1.00 18.59 334 ARG A O 1
ATOM 2406 N N . PHE A 1 316 ? -32.107 12.329 5.280 1.00 19.82 335 PHE A N 1
ATOM 2407 C CA . PHE A 1 316 ? -31.600 11.408 4.300 1.00 18.80 335 PHE A CA 1
ATOM 2408 C C . PHE A 1 316 ? -30.341 10.742 4.779 1.00 17.92 335 PHE A C 1
ATOM 2409 O O . PHE A 1 316 ? -29.800 11.074 5.854 1.00 19.21 335 PHE A O 1
ATOM 2417 N N . TYR A 1 317 ? -29.860 9.751 3.988 1.00 17.71 336 TYR A N 1
ATOM 2418 C CA . TYR A 1 317 ? -28.715 8.959 4.354 1.00 19.64 336 TYR A CA 1
ATOM 2419 C C . TYR A 1 317 ? -27.690 8.956 3.220 1.00 23.08 336 TYR A C 1
ATOM 2420 O O . TYR A 1 317 ? -28.054 9.211 2.078 1.00 24.35 336 TYR A O 1
ATOM 2429 N N . VAL A 1 318 ? -26.424 8.717 3.553 1.00 24.25 337 VAL A N 1
ATOM 2430 C CA . VAL A 1 318 ? -25.402 8.400 2.550 1.00 22.79 337 VAL A CA 1
ATOM 2431 C C . VAL A 1 318 ? -24.680 7.113 2.904 1.00 22.65 337 VAL A C 1
ATOM 2432 O O . VAL A 1 318 ? -24.200 7.000 3.982 1.00 21.60 337 VAL A O 1
ATOM 2436 N N . GLN A 1 319 ? -24.611 6.142 2.004 1.00 22.91 338 GLN A N 1
ATOM 2437 C CA . GLN A 1 319 ? -23.915 4.925 2.283 1.00 24.29 338 GLN A CA 1
ATOM 2438 C C . GLN A 1 319 ? -23.029 4.593 1.092 1.00 27.84 338 GLN A C 1
ATOM 2439 O O . GLN A 1 319 ? -23.504 4.524 -0.029 1.00 27.56 338 GLN A O 1
ATOM 2445 N N . ASN A 1 320 ? -21.762 4.440 1.382 1.00 30.77 339 ASN A N 1
ATOM 2446 C CA . ASN A 1 320 ? -20.726 4.207 0.363 1.00 38.71 339 ASN A CA 1
ATOM 2447 C C . ASN A 1 320 ? -20.901 5.167 -0.810 1.00 37.94 339 ASN A C 1
ATOM 2448 O O . ASN A 1 320 ? -20.970 4.736 -1.966 1.00 36.18 339 ASN A O 1
ATOM 2453 N N . GLY A 1 321 ? -21.073 6.454 -0.462 1.00 36.91 340 GLY A N 1
ATOM 2454 C CA . GLY A 1 321 ? -21.164 7.553 -1.413 1.00 37.19 340 GLY A CA 1
ATOM 2455 C C . GLY A 1 321 ? -22.525 7.741 -2.066 1.00 40.54 340 GLY A C 1
ATOM 2456 O O . GLY A 1 321 ? -22.706 8.597 -2.906 1.00 49.54 340 GLY A O 1
ATOM 2457 N N . VAL A 1 322 ? -23.483 6.907 -1.758 1.00 38.37 341 VAL A N 1
ATOM 2458 C CA . VAL A 1 322 ? -24.740 6.986 -2.444 1.00 39.73 341 VAL A CA 1
ATOM 2459 C C . VAL A 1 322 ? -25.774 7.659 -1.526 1.00 38.23 341 VAL A C 1
ATOM 2460 O O . VAL A 1 322 ? -25.949 7.240 -0.388 1.00 30.35 341 VAL A O 1
ATOM 2464 N N . ARG A 1 323 ? -26.380 8.725 -2.024 1.00 37.38 342 ARG A N 1
ATOM 2465 C CA . ARG A 1 323 ? -27.392 9.451 -1.346 1.00 35.71 342 ARG A CA 1
ATOM 2466 C C . ARG A 1 323 ? -28.685 8.611 -1.398 1.00 35.61 342 ARG A C 1
ATOM 2467 O O . ARG A 1 323 ? -29.068 8.081 -2.457 1.00 35.56 342 ARG A O 1
ATOM 2475 N N . ILE A 1 324 ? -29.325 8.440 -0.219 1.00 27.41 343 ILE A N 1
ATOM 2476 C CA . ILE A 1 324 ? -30.514 7.617 -0.108 1.00 26.27 343 ILE A CA 1
ATOM 2477 C C . ILE A 1 324 ? -31.526 8.470 0.614 1.00 24.58 343 ILE A C 1
ATOM 2478 O O . ILE A 1 324 ? -31.308 8.790 1.788 1.00 23.09 343 ILE A O 1
ATOM 2483 N N . GLU A 1 325 ? -32.629 8.807 -0.057 1.00 24.18 344 GLU A N 1
ATOM 2484 C CA . GLU A 1 325 ? -33.676 9.645 0.547 1.00 25.11 344 GLU A CA 1
ATOM 2485 C C . GLU A 1 325 ? -34.452 8.780 1.546 1.00 24.24 344 GLU A C 1
ATOM 2486 O O . GLU A 1 325 ? -34.395 7.565 1.527 1.00 22.66 344 GLU A O 1
ATOM 2492 N N . ASN A 1 326 ? -35.177 9.410 2.437 1.00 23.27 345 ASN A N 1
ATOM 2493 C CA . ASN A 1 326 ? -35.987 8.680 3.388 1.00 23.38 345 ASN A CA 1
ATOM 2494 C C . ASN A 1 326 ? -37.101 7.903 2.739 1.00 22.14 345 ASN A C 1
ATOM 2495 O O . ASN A 1 326 ? -37.561 8.167 1.642 1.00 24.29 345 ASN A O 1
ATOM 2500 N N . SER A 1 327 ? -37.533 6.893 3.445 1.00 21.22 346 SER A N 1
ATOM 2501 C CA . SER A 1 327 ? -38.691 6.123 3.104 1.00 21.08 346 SER A CA 1
ATOM 2502 C C . SER A 1 327 ? -39.918 6.994 3.347 1.00 21.20 346 SER A C 1
ATOM 2503 O O . SER A 1 327 ? -39.855 8.084 3.922 1.00 19.74 346 SER A O 1
ATOM 2506 N N . LYS A 1 328 ? -41.041 6.475 2.966 1.00 22.26 347 LYS A N 1
ATOM 2507 C CA . LYS A 1 328 ? -42.288 7.222 3.058 1.00 24.47 347 LYS A CA 1
ATOM 2508 C C . LYS A 1 328 ? -43.356 6.441 3.753 1.00 22.43 347 LYS A C 1
ATOM 2509 O O . LYS A 1 328 ? -43.320 5.234 3.753 1.00 23.31 347 LYS A O 1
ATOM 2515 N N . VAL A 1 329 ? -44.341 7.132 4.319 1.00 21.06 348 VAL A N 1
ATOM 2516 C CA . VAL A 1 329 ? -45.465 6.500 4.909 1.00 21.91 348 VAL A CA 1
ATOM 2517 C C . VAL A 1 329 ? -46.219 5.744 3.786 1.00 23.84 348 VAL A C 1
ATOM 2518 O O . VAL A 1 329 ? -46.395 6.281 2.656 1.00 22.70 348 VAL A O 1
ATOM 2522 N N . ASN A 1 330 ? -46.707 4.549 4.109 1.00 24.53 349 ASN A N 1
ATOM 2523 C CA . ASN A 1 330 ? -47.257 3.649 3.085 1.00 25.66 349 ASN A CA 1
ATOM 2524 C C . ASN A 1 330 ? -48.552 2.981 3.564 1.00 25.48 349 ASN A C 1
ATOM 2525 O O . ASN A 1 330 ? -48.546 1.822 3.879 1.00 25.86 349 ASN A O 1
ATOM 2530 N N . PHE A 1 331 ? -49.659 3.723 3.564 1.00 25.88 350 PHE A N 1
ATOM 2531 C CA . PHE A 1 331 ? -50.962 3.222 4.007 1.00 26.41 350 PHE A CA 1
ATOM 2532 C C . PHE A 1 331 ? -52.014 3.831 3.078 1.00 30.28 350 PHE A C 1
ATOM 2533 O O . PHE A 1 331 ? -51.945 5.001 2.761 1.00 28.29 350 PHE A O 1
ATOM 2541 N N . PRO A 1 332 ? -53.024 3.069 2.719 1.00 32.34 351 PRO A N 1
ATOM 2542 C CA . PRO A 1 332 ? -54.078 3.557 1.829 1.00 37.69 351 PRO A CA 1
ATOM 2543 C C . PRO A 1 332 ? -54.770 4.835 2.353 1.00 34.59 351 PRO A C 1
ATOM 2544 O O . PRO A 1 332 ? -55.044 4.939 3.525 1.00 35.66 351 PRO A O 1
ATOM 2548 N N . GLY A 1 333 ? -54.988 5.825 1.498 1.00 34.11 352 GLY A N 1
ATOM 2549 C CA . GLY A 1 333 ? -55.624 7.078 1.966 1.00 36.78 352 GLY A CA 1
ATOM 2550 C C . GLY A 1 333 ? -54.740 8.033 2.776 1.00 37.10 352 GLY A C 1
ATOM 2551 O O . GLY A 1 333 ? -55.200 9.073 3.142 1.00 36.98 352 GLY A O 1
ATOM 2552 N N . ILE A 1 334 ? -53.476 7.699 3.051 1.00 32.52 353 ILE A N 1
ATOM 2553 C CA . ILE A 1 334 ? -52.581 8.586 3.851 1.00 28.32 353 ILE A CA 1
ATOM 2554 C C . ILE A 1 334 ? -51.538 9.169 2.933 1.00 26.37 353 ILE A C 1
ATOM 2555 O O . ILE A 1 334 ? -50.959 8.464 2.072 1.00 26.52 353 ILE A O 1
ATOM 2560 N N . THR A 1 335 ? -51.241 10.436 3.063 1.00 25.88 354 THR A N 1
ATOM 2561 C CA . THR A 1 335 ? -50.233 10.989 2.103 1.00 26.76 354 THR A CA 1
ATOM 2562 C C . THR A 1 335 ? -48.869 10.370 2.433 1.00 25.43 354 THR A C 1
ATOM 2563 O O . THR A 1 335 ? -48.627 9.897 3.550 1.00 23.30 354 THR A O 1
ATOM 2567 N N . ALA A 1 336 ? -48.031 10.247 1.436 1.00 24.63 355 ALA A N 1
ATOM 2568 C CA . ALA A 1 336 ? -46.821 9.515 1.580 1.00 24.26 355 ALA A CA 1
ATOM 2569 C C . ALA A 1 336 ? -45.777 10.437 2.197 1.00 24.00 355 ALA A C 1
ATOM 2570 O O . ALA A 1 336 ? -44.786 10.790 1.581 1.00 21.78 355 ALA A O 1
ATOM 2572 N N . TYR A 1 337 ? -45.929 10.759 3.474 1.00 22.29 356 TYR A N 1
ATOM 2573 C CA . TYR A 1 337 ? -44.970 11.641 4.113 1.00 23.11 356 TYR A CA 1
ATOM 2574 C C . TYR A 1 337 ? -43.574 11.051 4.226 1.00 22.53 356 TYR A C 1
ATOM 2575 O O . TYR A 1 337 ? -43.445 9.851 4.403 1.00 21.65 356 TYR A O 1
ATOM 2584 N N . ASP A 1 338 ? -42.521 11.862 4.134 1.00 21.34 357 ASP A N 1
ATOM 2585 C CA . ASP A 1 338 ? -41.132 11.412 4.359 1.00 22.40 357 ASP A CA 1
ATOM 2586 C C . ASP A 1 338 ? -40.340 12.200 5.416 1.00 20.06 357 ASP A C 1
ATOM 2587 O O . ASP A 1 338 ? -39.091 12.230 5.446 1.00 19.56 357 ASP A O 1
ATOM 2592 N N . SER A 1 339 ? -41.098 12.857 6.279 1.00 21.49 358 SER A N 1
ATOM 2593 C CA . SER A 1 339 ? -40.541 13.775 7.278 1.00 22.68 358 SER A CA 1
ATOM 2594 C C . SER A 1 339 ? -41.502 13.957 8.364 1.00 20.96 358 SER A C 1
ATOM 2595 O O . SER A 1 339 ? -42.651 13.541 8.236 1.00 22.88 358 SER A O 1
ATOM 2598 N N . ILE A 1 340 ? -41.039 14.526 9.485 1.00 20.98 359 ILE A N 1
ATOM 2599 C CA . ILE A 1 340 ? -41.899 14.839 10.583 1.00 20.71 359 ILE A CA 1
ATOM 2600 C C . ILE A 1 340 ? -42.424 16.279 10.434 1.00 20.58 359 ILE A C 1
ATOM 2601 O O . ILE A 1 340 ? -41.646 17.203 10.293 1.00 21.15 359 ILE A O 1
ATOM 2606 N N . THR A 1 341 ? -43.740 16.422 10.450 1.00 20.72 360 THR A N 1
ATOM 2607 C CA . THR A 1 341 ? -44.454 17.683 10.461 1.00 20.15 360 THR A CA 1
ATOM 2608 C C . THR A 1 341 ? -45.662 17.531 11.361 1.00 20.73 360 THR A C 1
ATOM 2609 O O . THR A 1 341 ? -46.113 16.377 11.585 1.00 22.76 360 THR A O 1
ATOM 2613 N N . ASP A 1 342 ? -46.288 18.646 11.777 1.00 20.74 361 ASP A N 1
ATOM 2614 C CA . ASP A 1 342 ? -47.557 18.560 12.504 1.00 22.54 361 ASP A CA 1
ATOM 2615 C C . ASP A 1 342 ? -48.607 17.768 11.741 1.00 22.69 361 ASP A C 1
ATOM 2616 O O . ASP A 1 342 ? -49.349 16.967 12.360 1.00 24.95 361 ASP A O 1
ATOM 2621 N N . GLU A 1 343 ? -48.769 18.046 10.452 1.00 21.91 362 GLU A N 1
ATOM 2622 C CA . GLU A 1 343 ? -49.733 17.286 9.645 1.00 26.37 362 GLU A CA 1
ATOM 2623 C C . GLU A 1 343 ? -49.500 15.764 9.607 1.00 25.16 362 GLU A C 1
ATOM 2624 O O . GLU A 1 343 ? -50.423 14.964 9.721 1.00 24.09 362 GLU A O 1
ATOM 2630 N N . MET A 1 344 ? -48.262 15.384 9.342 1.00 22.70 363 MET A N 1
ATOM 2631 C CA . MET A 1 344 ? -47.848 14.002 9.370 1.00 24.64 363 MET A CA 1
ATOM 2632 C C . MET A 1 344 ? -48.167 13.400 10.748 1.00 23.51 363 MET A C 1
ATOM 2633 O O . MET A 1 344 ? -48.736 12.286 10.829 1.00 23.08 363 MET A O 1
ATOM 2638 N N . CYS A 1 345 ? -47.916 14.136 11.828 1.00 22.78 364 CYS A N 1
ATOM 2639 C CA . CYS A 1 345 ? -48.170 13.592 13.154 1.00 25.41 364 CYS A CA 1
ATOM 2640 C C . CYS A 1 345 ? -49.654 13.326 13.336 1.00 25.76 364 CYS A C 1
ATOM 2641 O O . CYS A 1 345 ? -50.025 12.273 13.824 1.00 23.37 364 CYS A O 1
ATOM 2644 N N . ALA A 1 346 ? -50.509 14.279 12.950 1.00 22.93 365 ALA A N 1
ATOM 2645 C CA . ALA A 1 346 ? -51.928 14.101 13.189 1.00 24.76 365 ALA A CA 1
ATOM 2646 C C . ALA A 1 346 ? -52.513 12.960 12.317 1.00 25.55 365 ALA A C 1
ATOM 2647 O O . ALA A 1 346 ? -53.326 12.167 12.805 1.00 25.88 365 ALA A O 1
ATOM 2649 N N . ALA A 1 347 ? -52.034 12.830 11.074 1.00 22.86 366 ALA A N 1
ATOM 2650 C CA . ALA A 1 347 ? -52.562 11.806 10.141 1.00 25.45 366 ALA A CA 1
ATOM 2651 C C . ALA A 1 347 ? -52.209 10.396 10.590 1.00 25.14 366 ALA A C 1
ATOM 2652 O O . ALA A 1 347 ? -53.056 9.526 10.682 1.00 25.77 366 ALA A O 1
ATOM 2654 N N . THR A 1 348 ? -50.943 10.209 10.909 1.00 22.99 367 THR A N 1
ATOM 2655 C CA . THR A 1 348 ? -50.424 8.941 11.335 1.00 23.28 367 THR A CA 1
ATOM 2656 C C . THR A 1 348 ? -50.937 8.523 12.701 1.00 22.92 367 THR A C 1
ATOM 2657 O O . THR A 1 348 ? -51.414 7.397 12.849 1.00 22.78 367 THR A O 1
ATOM 2661 N N . LYS A 1 349 ? -50.971 9.428 13.668 1.00 23.02 368 LYS A N 1
ATOM 2662 C CA . LYS A 1 349 ? -51.537 9.054 14.948 1.00 23.95 368 LYS A CA 1
ATOM 2663 C C . LYS A 1 349 ? -53.010 8.758 14.889 1.00 25.46 368 LYS A C 1
ATOM 2664 O O . LYS A 1 349 ? -53.485 7.882 15.622 1.00 25.39 368 LYS A O 1
ATOM 2670 N N . GLY A 1 350 ? -53.739 9.457 14.033 1.00 23.30 369 GLY A N 1
ATOM 2671 C CA . GLY A 1 350 ? -55.176 9.210 13.787 1.00 25.49 369 GLY A CA 1
ATOM 2672 C C . GLY A 1 350 ? -55.367 7.818 13.228 1.00 26.16 369 GLY A C 1
ATOM 2673 O O . GLY A 1 350 ? -56.194 7.006 13.766 1.00 26.75 369 GLY A O 1
ATOM 2674 N N . LEU A 1 351 ? -54.520 7.461 12.262 1.00 27.59 370 LEU A N 1
ATOM 2675 C CA . LEU A 1 351 ? -54.576 6.078 11.688 1.00 26.00 370 LEU A CA 1
ATOM 2676 C C . LEU A 1 351 ? -54.273 5.006 12.767 1.00 27.13 370 LEU A C 1
ATOM 2677 O O . LEU A 1 351 ? -54.980 4.017 12.899 1.00 29.03 370 LEU A O 1
ATOM 2682 N N . PHE A 1 352 ? -53.236 5.218 13.538 1.00 24.29 371 PHE A N 1
ATOM 2683 C CA . PHE A 1 352 ? -52.783 4.261 14.545 1.00 24.37 371 PHE A CA 1
ATOM 2684 C C . PHE A 1 352 ? -53.651 4.220 15.753 1.00 25.29 371 PHE A C 1
ATOM 2685 O O . PHE A 1 352 ? -53.509 3.309 16.554 1.00 25.63 371 PHE A O 1
ATOM 2693 N N . GLY A 1 353 ? -54.534 5.178 15.951 1.00 26.45 372 GLY A N 1
ATOM 2694 C CA . GLY A 1 353 ? -55.394 5.183 17.184 1.00 29.10 372 GLY A CA 1
ATOM 2695 C C . GLY A 1 353 ? -54.598 5.716 18.350 1.00 28.95 372 GLY A C 1
ATOM 2696 O O . GLY A 1 353 ? -54.873 5.410 19.480 1.00 30.32 372 GLY A O 1
ATOM 2697 N N . ASP A 1 354 ? -53.553 6.493 18.079 1.00 28.75 373 ASP A N 1
ATOM 2698 C CA . ASP A 1 354 ? -52.681 7.005 19.151 1.00 27.95 373 ASP A CA 1
ATOM 2699 C C . ASP A 1 354 ? -53.081 8.417 19.538 1.00 28.92 373 ASP A C 1
ATOM 2700 O O . ASP A 1 354 ? -53.315 9.273 18.650 1.00 27.83 373 ASP A O 1
ATOM 2705 N N . LEU A 1 355 ? -53.127 8.679 20.844 1.00 29.12 374 LEU A N 1
ATOM 2706 C CA . LEU A 1 355 ? -53.441 10.032 21.378 1.00 30.94 374 LEU A CA 1
ATOM 2707 C C . LEU A 1 355 ? -52.382 11.053 20.903 1.00 29.51 374 LEU A C 1
ATOM 2708 O O . LEU A 1 355 ? -51.178 10.785 21.025 1.00 25.40 374 LEU A O 1
ATOM 2713 N N . ASP A 1 356 ? -52.795 12.175 20.298 1.00 27.47 375 ASP A N 1
ATOM 2714 C CA . ASP A 1 356 ? -51.786 13.155 19.753 1.00 26.79 375 ASP A CA 1
ATOM 2715 C C . ASP A 1 356 ? -51.339 14.099 20.841 1.00 27.13 375 ASP A C 1
ATOM 2716 O O . ASP A 1 356 ? -51.705 15.292 20.837 1.00 25.88 375 ASP A O 1
ATOM 2721 N N . ASP A 1 357 ? -50.568 13.558 21.794 1.00 26.46 376 ASP A N 1
ATOM 2722 C CA . ASP A 1 357 ? -50.033 14.365 22.887 1.00 28.46 376 ASP A CA 1
ATOM 2723 C C . ASP A 1 357 ? -48.983 15.374 22.406 1.00 25.57 376 ASP A C 1
ATOM 2724 O O . ASP A 1 357 ? -48.824 16.403 23.030 1.00 27.64 376 ASP A O 1
ATOM 2729 N N . HIS A 1 358 ? -48.284 15.062 21.315 1.00 22.04 377 HIS A N 1
ATOM 2730 C CA . HIS A 1 358 ? -47.358 15.984 20.632 1.00 21.85 377 HIS A CA 1
ATOM 2731 C C . HIS A 1 358 ? -48.052 17.349 20.342 1.00 22.96 377 HIS A C 1
ATOM 2732 O O . HIS A 1 358 ? -47.550 18.432 20.707 1.00 24.38 377 HIS A O 1
ATOM 2739 N N . LYS A 1 359 ? -49.216 17.282 19.727 1.00 23.31 378 LYS A N 1
ATOM 2740 C CA . LYS A 1 359 ? -50.047 18.504 19.456 1.00 25.28 378 LYS A CA 1
ATOM 2741 C C . LYS A 1 359 ? -50.488 19.187 20.725 1.00 25.26 378 LYS A C 1
ATOM 2742 O O . LYS A 1 359 ? -50.369 20.382 20.800 1.00 25.62 378 LYS A O 1
ATOM 2748 N N . ASN A 1 360 ? -50.934 18.410 21.723 1.00 26.09 379 ASN A N 1
ATOM 2749 C CA . ASN A 1 360 ? -51.338 18.978 23.028 1.00 27.03 379 ASN A CA 1
ATOM 2750 C C . ASN A 1 360 ? -50.220 19.730 23.691 1.00 26.88 379 ASN A C 1
ATOM 2751 O O . ASN A 1 360 ? -50.455 20.699 24.345 1.00 26.38 379 ASN A O 1
ATOM 2756 N N . LYS A 1 361 ? -48.992 19.295 23.491 1.00 24.38 380 LYS A N 1
ATOM 2757 C CA . LYS A 1 361 ? -47.799 19.963 24.076 1.00 25.82 380 LYS A CA 1
ATOM 2758 C C . LYS A 1 361 ? -47.230 21.074 23.212 1.00 24.42 380 LYS A C 1
ATOM 2759 O O . LYS A 1 361 ? -46.188 21.648 23.551 1.00 27.94 380 LYS A O 1
ATOM 2765 N N . GLY A 1 362 ? -47.911 21.411 22.120 1.00 25.11 381 GLY A N 1
ATOM 2766 C CA . GLY A 1 362 ? -47.559 22.598 21.326 1.00 25.83 381 GLY A CA 1
ATOM 2767 C C . GLY A 1 362 ? -46.875 22.250 20.020 1.00 24.40 381 GLY A C 1
ATOM 2768 O O . GLY A 1 362 ? -46.397 23.132 19.282 1.00 21.66 381 GLY A O 1
ATOM 2769 N N . GLY A 1 363 ? -46.718 20.961 19.766 1.00 23.35 382 GLY A N 1
ATOM 2770 C CA . GLY A 1 363 ? -46.261 20.518 18.442 1.00 20.63 382 GLY A CA 1
ATOM 2771 C C . GLY A 1 363 ? -44.886 20.930 17.990 1.00 20.64 382 GLY A C 1
ATOM 2772 O O . GLY A 1 363 ? -43.982 21.143 18.801 1.00 21.79 382 GLY A O 1
ATOM 2773 N N . MET A 1 364 ? -44.704 21.008 16.681 1.00 19.41 383 MET A N 1
ATOM 2774 C CA . MET A 1 364 ? -43.378 21.349 16.116 1.00 20.42 383 MET A CA 1
ATOM 2775 C C . MET A 1 364 ? -42.907 22.690 16.654 1.00 20.17 383 MET A C 1
ATOM 2776 O O . MET A 1 364 ? -41.742 22.882 16.951 1.00 19.60 383 MET A O 1
ATOM 2781 N N . LYS A 1 365 ? -43.826 23.666 16.751 1.00 21.72 384 LYS A N 1
ATOM 2782 C CA . LYS A 1 365 ? -43.443 24.959 17.237 1.00 22.18 384 LYS A CA 1
ATOM 2783 C C . LYS A 1 365 ? -42.792 24.902 18.612 1.00 21.70 384 LYS A C 1
ATOM 2784 O O . LYS A 1 365 ? -41.710 25.470 18.802 1.00 23.90 384 LYS A O 1
ATOM 2790 N N . GLN A 1 366 ? -43.391 24.173 19.551 1.00 22.65 385 GLN A N 1
ATOM 2791 C CA . GLN A 1 366 ? -42.859 24.046 20.923 1.00 22.93 385 GLN A CA 1
ATOM 2792 C C . GLN A 1 366 ? -41.535 23.308 20.924 1.00 23.19 385 GLN A C 1
ATOM 2793 O O . GLN A 1 366 ? -40.608 23.718 21.610 1.00 22.43 385 GLN A O 1
ATOM 2799 N N . MET A 1 367 ? -41.448 22.236 20.125 1.00 21.38 386 MET A N 1
ATOM 2800 C CA . MET A 1 367 ? -40.206 21.510 19.979 1.00 21.49 386 MET A CA 1
ATOM 2801 C C . MET A 1 367 ? -39.169 22.487 19.491 1.00 21.63 386 MET A C 1
ATOM 2802 O O . MET A 1 367 ? -37.997 22.485 19.905 1.00 21.31 386 MET A O 1
ATOM 2807 N N . GLY A 1 368 ? -39.539 23.319 18.552 1.00 22.40 387 GLY A N 1
ATOM 2808 C CA . GLY A 1 368 ? -38.488 24.253 18.047 1.00 21.81 387 GLY A CA 1
ATOM 2809 C C . GLY A 1 368 ? -38.009 25.318 19.044 1.00 22.55 387 GLY A C 1
ATOM 2810 O O . GLY A 1 368 ? -36.906 25.837 18.923 1.00 23.78 387 GLY A O 1
ATOM 2811 N N . GLU A 1 369 ? -38.841 25.696 19.981 1.00 23.06 388 GLU A N 1
ATOM 2812 C CA . GLU A 1 369 ? -38.431 26.662 21.014 1.00 26.46 388 GLU A CA 1
ATOM 2813 C C . GLU A 1 369 ? -37.306 26.054 21.860 1.00 29.24 388 GLU A C 1
ATOM 2814 O O . GLU A 1 369 ? -36.343 26.768 22.308 1.00 25.81 388 GLU A O 1
ATOM 2820 N N . ALA A 1 370 ? -37.381 24.724 22.071 1.00 26.24 389 ALA A N 1
ATOM 2821 C CA . ALA A 1 370 ? -36.288 24.063 22.787 1.00 23.56 389 ALA A CA 1
ATOM 2822 C C . ALA A 1 370 ? -35.009 24.124 22.040 1.00 22.24 389 ALA A C 1
ATOM 2823 O O . ALA A 1 370 ? -33.944 24.324 22.647 1.00 25.54 389 ALA A O 1
ATOM 2825 N N . MET A 1 371 ? -35.105 23.871 20.725 1.00 22.59 390 MET A N 1
ATOM 2826 C CA . MET A 1 371 ? -33.966 23.850 19.816 1.00 23.70 390 MET A CA 1
ATOM 2827 C C . MET A 1 371 ? -33.324 25.239 19.646 1.00 27.39 390 MET A C 1
ATOM 2828 O O . MET A 1 371 ? -32.103 25.365 19.464 1.00 27.85 390 MET A O 1
ATOM 2833 N N . ARG A 1 372 ? -34.167 26.256 19.706 1.00 28.77 391 ARG A N 1
ATOM 2834 C CA . ARG A 1 372 ? -33.743 27.652 19.629 1.00 31.27 391 ARG A CA 1
ATOM 2835 C C . ARG A 1 372 ? -32.936 28.026 20.874 1.00 32.05 391 ARG A C 1
ATOM 2836 O O . ARG A 1 372 ? -31.878 28.629 20.745 1.00 32.97 391 ARG A O 1
ATOM 2844 N N . LYS A 1 373 ? -33.413 27.671 22.063 1.00 31.13 392 LYS A N 1
ATOM 2845 C CA . LYS A 1 373 ? -32.627 27.889 23.299 1.00 33.68 392 LYS A CA 1
ATOM 2846 C C . LYS A 1 373 ? -31.294 27.108 23.333 1.00 35.69 392 LYS A C 1
ATOM 2847 O O . LYS A 1 373 ? -30.371 27.554 23.939 1.00 33.96 392 LYS A O 1
ATOM 2853 N N . GLY A 1 374 ? -31.167 25.978 22.650 1.00 28.37 393 GLY A N 1
ATOM 2854 C CA . GLY A 1 374 ? -29.944 25.195 22.690 1.00 26.30 393 GLY A CA 1
ATOM 2855 C C . GLY A 1 374 ? -30.169 23.885 23.494 1.00 25.88 393 GLY A C 1
ATOM 2856 O O . GLY A 1 374 ? -30.772 23.905 24.516 1.00 26.02 393 GLY A O 1
ATOM 2857 N N . MET A 1 375 ? -29.723 22.762 22.934 1.00 24.02 394 MET A N 1
ATOM 2858 C CA . MET A 1 375 ? -29.834 21.439 23.525 1.00 22.21 394 MET A CA 1
ATOM 2859 C C . MET A 1 375 ? -28.476 20.781 23.581 1.00 22.36 394 MET A C 1
ATOM 2860 O O . MET A 1 375 ? -27.614 21.010 22.698 1.00 23.16 394 MET A O 1
ATOM 2865 N N . ALA A 1 376 ? -28.298 19.902 24.585 1.00 21.22 395 ALA A N 1
ATOM 2866 C CA . ALA A 1 376 ? -27.131 19.069 24.742 1.00 21.45 395 ALA A CA 1
ATOM 2867 C C . ALA A 1 376 ? -27.196 17.769 23.970 1.00 22.72 395 ALA A C 1
ATOM 2868 O O . ALA A 1 376 ? -28.280 17.197 23.815 1.00 22.54 395 ALA A O 1
ATOM 2870 N N . LEU A 1 377 ? -26.041 17.262 23.543 1.00 20.28 396 LEU A N 1
ATOM 2871 C CA . LEU A 1 377 ? -25.955 16.049 22.718 1.00 22.60 396 LEU A CA 1
ATOM 2872 C C . LEU A 1 377 ? -25.606 14.876 23.660 1.00 21.88 396 LEU A C 1
ATOM 2873 O O . LEU A 1 377 ? -24.645 14.950 24.448 1.00 21.49 396 LEU A O 1
ATOM 2878 N N . VAL A 1 378 ? -26.398 13.827 23.519 1.00 20.42 397 VAL A N 1
ATOM 2879 C CA . VAL A 1 378 ? -26.294 12.559 24.274 1.00 19.51 397 VAL A CA 1
ATOM 2880 C C . VAL A 1 378 ? -26.026 11.410 23.314 1.00 19.42 397 VAL A C 1
ATOM 2881 O O . VAL A 1 378 ? -26.696 11.300 22.263 1.00 18.13 397 VAL A O 1
ATOM 2885 N N . MET A 1 379 ? -25.107 10.514 23.737 1.00 19.44 398 MET A N 1
ATOM 2886 C CA . MET A 1 379 ? -24.763 9.295 23.029 1.00 21.04 398 MET A CA 1
ATOM 2887 C C . MET A 1 379 ? -24.799 8.201 24.078 1.00 22.44 398 MET A C 1
ATOM 2888 O O . MET A 1 379 ? -24.231 8.387 25.139 1.00 23.30 398 MET A O 1
ATOM 2893 N N . SER A 1 380 ? -25.568 7.135 23.806 1.00 24.04 399 SER A N 1
ATOM 2894 C CA . SER A 1 380 ? -25.834 6.073 24.787 1.00 23.30 399 SER A CA 1
ATOM 2895 C C . SER A 1 380 ? -26.023 4.703 24.133 1.00 22.73 399 SER A C 1
ATOM 2896 O O . SER A 1 380 ? -26.254 4.618 22.933 1.00 21.86 399 SER A O 1
ATOM 2899 N N . ILE A 1 381 ? -25.847 3.625 24.918 1.00 21.77 400 ILE A N 1
ATOM 2900 C CA . ILE A 1 381 ? -26.190 2.278 24.471 1.00 21.82 400 ILE A CA 1
ATOM 2901 C C . ILE A 1 381 ? -26.912 1.635 25.661 1.00 21.06 400 ILE A C 1
ATOM 2902 O O . ILE A 1 381 ? -26.471 1.826 26.781 1.00 19.12 400 ILE A O 1
ATOM 2907 N N . TRP A 1 382 ? -28.049 0.979 25.404 1.00 20.62 401 TRP A N 1
ATOM 2908 C CA . TRP A 1 382 ? -28.865 0.469 26.490 1.00 21.62 401 TRP A CA 1
ATOM 2909 C C . TRP A 1 382 ? -29.823 -0.617 26.087 1.00 22.61 401 TRP A C 1
ATOM 2910 O O . TRP A 1 382 ? -30.163 -0.777 24.970 1.00 21.10 401 TRP A O 1
ATOM 2921 N N . ASP A 1 383 ? -30.191 -1.449 27.047 1.00 22.45 402 ASP A N 1
ATOM 2922 C CA . ASP A 1 383 ? -31.336 -2.319 26.912 1.00 23.63 402 ASP A CA 1
ATOM 2923 C C . ASP A 1 383 ? -32.496 -1.785 27.794 1.00 24.28 402 ASP A C 1
ATOM 2924 O O . ASP A 1 383 ? -32.311 -0.823 28.583 1.00 24.94 402 ASP A O 1
ATOM 2929 N N . ASP A 1 384 ? -33.649 -2.439 27.707 1.00 22.35 403 ASP A N 1
ATOM 2930 C CA . ASP A 1 384 ? -34.905 -1.856 28.205 1.00 23.86 403 ASP A CA 1
ATOM 2931 C C . ASP A 1 384 ? -35.621 -2.809 29.151 1.00 23.96 403 ASP A C 1
ATOM 2932 O O . ASP A 1 384 ? -36.219 -3.810 28.753 1.00 24.86 403 ASP A O 1
ATOM 2937 N N . HIS A 1 385 ? -35.477 -2.522 30.429 1.00 25.85 404 HIS A N 1
ATOM 2938 C CA . HIS A 1 385 ? -36.119 -3.344 31.498 1.00 28.06 404 HIS A CA 1
ATOM 2939 C C . HIS A 1 385 ? -37.639 -3.229 31.556 1.00 26.66 404 HIS A C 1
ATOM 2940 O O . HIS A 1 385 ? -38.314 -4.123 32.135 1.00 29.83 404 HIS A O 1
ATOM 2947 N N . ASP A 1 386 ? -38.202 -2.157 31.027 1.00 27.13 405 ASP A N 1
ATOM 2948 C CA . ASP A 1 386 ? -39.645 -1.970 31.119 1.00 30.50 405 ASP A CA 1
ATOM 2949 C C . ASP A 1 386 ? -40.440 -2.669 30.010 1.00 26.50 405 ASP A C 1
ATOM 2950 O O . ASP A 1 386 ? -41.506 -3.237 30.288 1.00 26.10 405 ASP A O 1
ATOM 2955 N N . VAL A 1 387 ? -39.982 -2.518 28.767 1.00 23.85 406 VAL A N 1
ATOM 2956 C CA . VAL A 1 387 ? -40.698 -3.045 27.625 1.00 25.47 406 VAL A CA 1
ATOM 2957 C C . VAL A 1 387 ? -39.838 -3.817 26.568 1.00 22.48 406 VAL A C 1
ATOM 2958 O O . VAL A 1 387 ? -40.323 -4.062 25.435 1.00 20.02 406 VAL A O 1
ATOM 2962 N N . ASN A 1 388 ? -38.604 -4.161 26.963 1.00 21.24 407 ASN A N 1
ATOM 2963 C CA . ASN A 1 388 ? -37.730 -5.005 26.184 1.00 20.96 407 ASN A CA 1
ATOM 2964 C C . ASN A 1 388 ? -37.474 -4.547 24.743 1.00 21.31 407 ASN A C 1
ATOM 2965 O O . ASN A 1 388 ? -37.159 -5.363 23.872 1.00 21.31 407 ASN A O 1
ATOM 2970 N N . MET A 1 389 ? -37.614 -3.253 24.494 1.00 19.28 408 MET A N 1
ATOM 2971 C CA . MET A 1 389 ? -37.320 -2.623 23.230 1.00 19.41 408 MET A CA 1
ATOM 2972 C C . MET A 1 389 ? -38.305 -3.002 22.171 1.00 19.27 408 MET A C 1
ATOM 2973 O O . MET A 1 389 ? -38.094 -2.671 21.010 1.00 21.20 408 MET A O 1
ATOM 2978 N N . LEU A 1 390 ? -39.450 -3.574 22.575 1.00 18.94 409 LEU A N 1
ATOM 2979 C CA . LEU A 1 390 ? -40.394 -4.058 21.613 1.00 21.20 409 LEU A CA 1
ATOM 2980 C C . LEU A 1 390 ? -41.046 -2.873 20.861 1.00 20.94 409 LEU A C 1
ATOM 2981 O O . LEU A 1 390 ? -41.419 -3.002 19.691 1.00 19.61 409 LEU A O 1
ATOM 2986 N N . TRP A 1 391 ? -41.193 -1.749 21.553 1.00 19.17 410 TRP A N 1
ATOM 2987 C CA . TRP A 1 391 ? -41.639 -0.519 20.917 1.00 19.93 410 TRP A CA 1
ATOM 2988 C C . TRP A 1 391 ? -40.771 -0.088 19.741 1.00 21.25 410 TRP A C 1
ATOM 2989 O O . TRP A 1 391 ? -41.255 0.623 18.836 1.00 21.77 410 TRP A O 1
ATOM 3000 N N . LEU A 1 392 ? -39.499 -0.474 19.721 1.00 21.73 411 LEU A N 1
ATOM 3001 C CA . LEU A 1 392 ? -38.616 -0.024 18.697 1.00 20.59 411 LEU A CA 1
ATOM 3002 C C . LEU A 1 392 ? -38.630 -1.068 17.569 1.00 23.46 411 LEU A C 1
ATOM 3003 O O . LEU A 1 392 ? -38.683 -0.713 16.398 1.00 20.23 411 LEU A O 1
ATOM 3008 N N . ASP A 1 393 ? -38.597 -2.368 17.912 1.00 21.22 412 ASP A N 1
ATOM 3009 C CA . ASP A 1 393 ? -38.225 -3.373 16.889 1.00 20.23 412 ASP A CA 1
ATOM 3010 C C . ASP A 1 393 ? -39.129 -4.623 16.740 1.00 20.86 412 ASP A C 1
ATOM 3011 O O . ASP A 1 393 ? -38.746 -5.541 16.030 1.00 21.90 412 ASP A O 1
ATOM 3016 N N . SER A 1 394 ? -40.282 -4.649 17.383 1.00 20.23 413 SER A N 1
ATOM 3017 C CA . SER A 1 394 ? -41.165 -5.815 17.336 1.00 21.63 413 SER A CA 1
ATOM 3018 C C . SER A 1 394 ? -42.571 -5.394 17.222 1.00 20.63 413 SER A C 1
ATOM 3019 O O . SER A 1 394 ? -42.840 -4.288 16.717 1.00 20.39 413 SER A O 1
ATOM 3022 N N . ASN A 1 395 ? -43.518 -6.214 17.697 1.00 21.41 414 ASN A N 1
ATOM 3023 C CA . ASN A 1 395 ? -44.916 -5.785 17.788 1.00 21.88 414 ASN A CA 1
ATOM 3024 C C . ASN A 1 395 ? -45.149 -5.154 19.162 1.00 22.73 414 ASN A C 1
ATOM 3025 O O . ASN A 1 395 ? -44.781 -5.725 20.191 1.00 24.13 414 ASN A O 1
ATOM 3030 N N . TYR A 1 396 ? -45.771 -3.974 19.174 1.00 21.91 415 TYR A N 1
ATOM 3031 C CA . TYR A 1 396 ? -46.129 -3.317 20.395 1.00 24.39 415 TYR A CA 1
ATOM 3032 C C . TYR A 1 396 ? -47.550 -2.668 20.285 1.00 26.01 415 TYR A C 1
ATOM 3033 O O . TYR A 1 396 ? -47.777 -1.800 19.386 1.00 25.32 415 TYR A O 1
ATOM 3042 N N . PRO A 1 397 ? -48.511 -3.148 21.099 1.00 29.29 416 PRO A N 1
ATOM 3043 C CA . PRO A 1 397 ? -48.328 -4.257 22.108 1.00 31.67 416 PRO A CA 1
ATOM 3044 C C . PRO A 1 397 ? -48.049 -5.654 21.525 1.00 31.14 416 PRO A C 1
ATOM 3045 O O . PRO A 1 397 ? -48.475 -5.924 20.414 1.00 30.96 416 PRO A O 1
ATOM 3049 N N . PRO A 1 398 ? -47.308 -6.530 22.267 1.00 32.84 417 PRO A N 1
ATOM 3050 C CA . PRO A 1 398 ? -46.936 -7.823 21.631 1.00 30.74 417 PRO A CA 1
ATOM 3051 C C . PRO A 1 398 ? -48.129 -8.715 21.327 1.00 35.53 417 PRO A C 1
ATOM 3052 O O . PRO A 1 398 ? -48.028 -9.606 20.490 1.00 37.24 417 PRO A O 1
ATOM 3056 N N . THR A 1 399 ? -49.261 -8.445 21.953 1.00 37.20 418 THR A N 1
ATOM 3057 C CA . THR A 1 399 ? -50.510 -9.146 21.693 1.00 42.65 418 THR A CA 1
ATOM 3058 C C . THR A 1 399 ? -51.321 -8.521 20.542 1.00 43.58 418 THR A C 1
ATOM 3059 O O . THR A 1 399 ? -52.428 -8.980 20.217 1.00 41.66 418 THR A O 1
ATOM 3063 N N . GLY A 1 400 ? -50.795 -7.456 19.935 1.00 40.63 419 GLY A N 1
ATOM 3064 C CA . GLY A 1 400 ? -51.519 -6.810 18.883 1.00 35.91 419 GLY A CA 1
ATOM 3065 C C . GLY A 1 400 ? -51.392 -7.561 17.578 1.00 37.42 419 GLY A C 1
ATOM 3066 O O . GLY A 1 400 ? -50.434 -8.296 17.313 1.00 39.46 419 GLY A O 1
ATOM 3067 N N . ASN A 1 401 ? -52.353 -7.306 16.712 1.00 35.67 420 ASN A N 1
ATOM 3068 C CA . ASN A 1 401 ? -52.316 -7.862 15.455 1.00 37.01 420 ASN A CA 1
ATOM 3069 C C . ASN A 1 401 ? -51.347 -7.064 14.573 1.00 35.93 420 ASN A C 1
ATOM 3070 O O . ASN A 1 401 ? -51.632 -5.931 14.258 1.00 37.83 420 ASN A O 1
ATOM 3075 N N . PRO A 1 402 ? -50.237 -7.659 14.116 1.00 37.91 421 PRO A N 1
ATOM 3076 C CA . PRO A 1 402 ? -49.296 -6.914 13.251 1.00 38.47 421 PRO A CA 1
ATOM 3077 C C . PRO A 1 402 ? -49.801 -6.369 11.930 1.00 37.83 421 PRO A C 1
ATOM 3078 O O . PRO A 1 402 ? -49.058 -5.662 11.324 1.00 37.87 421 PRO A O 1
ATOM 3082 N N . SER A 1 403 ? -51.011 -6.698 11.456 1.00 35.91 422 SER A N 1
ATOM 3083 C CA . SER A 1 403 ? -51.514 -6.093 10.242 1.00 38.04 422 SER A CA 1
ATOM 3084 C C . SER A 1 403 ? -52.316 -4.847 10.599 1.00 36.86 422 SER A C 1
ATOM 3085 O O . SER A 1 403 ? -52.722 -4.110 9.701 1.00 35.74 422 SER A O 1
ATOM 3088 N N . THR A 1 404 ? -52.548 -4.602 11.895 1.00 32.24 423 THR A N 1
ATOM 3089 C CA . THR A 1 404 ? -53.122 -3.309 12.361 1.00 33.99 423 THR A CA 1
ATOM 3090 C C . THR A 1 404 ? -52.048 -2.168 12.333 1.00 29.86 423 THR A C 1
ATOM 3091 O O . THR A 1 404 ? -51.031 -2.295 12.956 1.00 27.96 423 THR A O 1
ATOM 3095 N N . PRO A 1 405 ? -52.273 -1.113 11.532 1.00 28.98 424 PRO A N 1
ATOM 3096 C CA . PRO A 1 405 ? -51.269 -0.037 11.357 1.00 26.10 424 PRO A CA 1
ATOM 3097 C C . PRO A 1 405 ? -50.835 0.474 12.706 1.00 25.51 424 PRO A C 1
ATOM 3098 O O . PRO A 1 405 ? -51.680 0.746 13.568 1.00 24.32 424 PRO A O 1
ATOM 3102 N N . GLY A 1 406 ? -49.542 0.602 12.900 1.00 25.82 425 GLY A N 1
ATOM 3103 C CA . GLY A 1 406 ? -49.002 1.067 14.183 1.00 24.23 425 GLY A CA 1
ATOM 3104 C C . GLY A 1 406 ? -48.438 0.025 15.112 1.00 22.73 425 GLY A C 1
ATOM 3105 O O . GLY A 1 406 ? -47.536 0.323 15.942 1.00 22.40 425 GLY A O 1
ATOM 3106 N N . VAL A 1 407 ? -48.940 -1.213 14.980 1.00 23.60 426 VAL A N 1
ATOM 3107 C CA . VAL A 1 407 ? -48.505 -2.261 15.903 1.00 23.13 426 VAL A CA 1
ATOM 3108 C C . VAL A 1 407 ? -47.095 -2.746 15.593 1.00 22.00 426 VAL A C 1
ATOM 3109 O O . VAL A 1 407 ? -46.232 -2.845 16.483 1.00 20.34 426 VAL A O 1
ATOM 3113 N N . ALA A 1 408 ? -46.878 -3.101 14.327 1.00 22.58 427 ALA A N 1
ATOM 3114 C CA . ALA A 1 408 ? -45.613 -3.641 13.879 1.00 21.52 427 ALA A CA 1
ATOM 3115 C C . ALA A 1 408 ? -44.479 -2.637 13.657 1.00 22.90 427 ALA A C 1
ATOM 3116 O O . ALA A 1 408 ? -44.583 -1.815 12.743 1.00 26.91 427 ALA A O 1
ATOM 3118 N N . ARG A 1 409 ? -43.406 -2.689 14.465 1.00 20.07 428 ARG A N 1
ATOM 3119 C CA . ARG A 1 409 ? -42.311 -1.762 14.411 1.00 21.36 428 ARG A CA 1
ATOM 3120 C C . ARG A 1 409 ? -40.994 -2.378 13.951 1.00 24.03 428 ARG A C 1
ATOM 3121 O O . ARG A 1 409 ? -40.029 -1.665 13.614 1.00 21.54 428 ARG A O 1
ATOM 3129 N N . GLY A 1 410 ? -40.951 -3.713 13.858 1.00 23.66 429 GLY A N 1
ATOM 3130 C CA . GLY A 1 410 ? -39.792 -4.357 13.274 1.00 23.22 429 GLY A CA 1
ATOM 3131 C C . GLY A 1 410 ? -40.052 -5.811 13.266 1.00 23.06 429 GLY A C 1
ATOM 3132 O O . GLY A 1 410 ? -41.118 -6.206 13.717 1.00 24.52 429 GLY A O 1
ATOM 3133 N N . PRO A 1 411 ? -39.088 -6.608 12.795 1.00 26.35 430 PRO A N 1
ATOM 3134 C CA . PRO A 1 411 ? -39.252 -8.036 12.548 1.00 28.68 430 PRO A CA 1
ATOM 3135 C C . PRO A 1 411 ? -38.847 -8.861 13.734 1.00 28.29 430 PRO A C 1
ATOM 3136 O O . PRO A 1 411 ? -38.868 -10.055 13.636 1.00 26.37 430 PRO A O 1
ATOM 3140 N N . CYS A 1 412 ? -38.391 -8.252 14.824 1.00 26.72 431 CYS A N 1
ATOM 3141 C CA . CYS A 1 412 ? -37.929 -9.060 15.957 1.00 26.18 431 CYS A CA 1
ATOM 3142 C C . CYS A 1 412 ? -39.042 -9.854 16.615 1.00 26.21 431 CYS A C 1
ATOM 3143 O O . CYS A 1 412 ? -40.172 -9.397 16.698 1.00 23.05 431 CYS A O 1
ATOM 3146 N N . PRO A 1 413 ? -38.708 -11.008 17.161 1.00 25.21 432 PRO A N 1
ATOM 3147 C CA . PRO A 1 413 ? -39.771 -11.735 17.936 1.00 26.11 432 PRO A CA 1
ATOM 3148 C C . PRO A 1 413 ? -40.222 -11.056 19.210 1.00 23.00 432 PRO A C 1
ATOM 3149 O O . PRO A 1 413 ? -39.431 -10.388 19.889 1.00 22.57 432 PRO A O 1
ATOM 3153 N N . THR A 1 414 ? -41.482 -11.252 19.574 1.00 25.04 433 THR A N 1
ATOM 3154 C CA . THR A 1 414 ? -42.018 -10.635 20.755 1.00 24.36 433 THR A CA 1
ATOM 3155 C C . THR A 1 414 ? -41.460 -11.176 22.036 1.00 25.71 433 THR A C 1
ATOM 3156 O O . THR A 1 414 ? -41.721 -10.626 23.104 1.00 26.36 433 THR A O 1
ATOM 3160 N N . THR A 1 415 ? -40.677 -12.234 21.948 1.00 27.54 434 THR A N 1
ATOM 3161 C CA . THR A 1 415 ? -39.977 -12.783 23.086 1.00 29.23 434 THR A CA 1
ATOM 3162 C C . THR A 1 415 ? -38.592 -12.168 23.208 1.00 31.64 434 THR A C 1
ATOM 3163 O O . THR A 1 415 ? -37.895 -12.446 24.153 1.00 31.31 434 THR A O 1
ATOM 3167 N N . SER A 1 416 ? -38.184 -11.332 22.248 1.00 32.62 435 SER A N 1
ATOM 3168 C CA . SER A 1 416 ? -36.818 -10.765 22.250 1.00 30.45 435 SER A CA 1
ATOM 3169 C C . SER A 1 416 ? -36.622 -9.678 23.301 1.00 27.75 435 SER A C 1
ATOM 3170 O O . SER A 1 416 ? -37.580 -9.119 23.840 1.00 25.62 435 SER A O 1
ATOM 3173 N N . GLY A 1 417 ? -35.379 -9.318 23.562 1.00 24.86 436 GLY A N 1
ATOM 3174 C CA . GLY A 1 417 ? -35.130 -8.087 24.325 1.00 25.25 436 GLY A CA 1
ATOM 3175 C C . GLY A 1 417 ? -35.094 -8.204 25.829 1.00 24.64 436 GLY A C 1
ATOM 3176 O O . GLY A 1 417 ? -34.980 -7.196 26.536 1.00 28.41 436 GLY A O 1
ATOM 3177 N N . VAL A 1 418 ? -35.214 -9.416 26.362 1.00 24.24 437 VAL A N 1
ATOM 3178 C CA . VAL A 1 418 ? -35.146 -9.567 27.789 1.00 25.50 437 VAL A CA 1
ATOM 3179 C C . VAL A 1 418 ? -33.744 -9.208 28.290 1.00 25.33 437 VAL A C 1
ATOM 3180 O O . VAL A 1 418 ? -32.728 -9.746 27.807 1.00 27.66 437 VAL A O 1
ATOM 3184 N N . PRO A 1 419 ? -33.667 -8.281 29.230 1.00 25.04 438 PRO A N 1
ATOM 3185 C CA . PRO A 1 419 ? -32.329 -7.845 29.555 1.00 29.07 438 PRO A CA 1
ATOM 3186 C C . PRO A 1 419 ? -31.347 -8.939 29.973 1.00 32.41 438 PRO A C 1
ATOM 3187 O O . PRO A 1 419 ? -30.211 -8.950 29.508 1.00 30.90 438 PRO A O 1
ATOM 3191 N N . SER A 1 420 ? -31.773 -9.871 30.812 1.00 33.25 439 SER A N 1
ATOM 3192 C CA . SER A 1 420 ? -30.826 -10.938 31.248 1.00 35.87 439 SER A CA 1
ATOM 3193 C C . SER A 1 420 ? -30.311 -11.792 30.067 1.00 33.00 439 SER A C 1
ATOM 3194 O O . SER A 1 420 ? -29.216 -12.339 30.114 1.00 33.59 439 SER A O 1
ATOM 3197 N N . GLU A 1 421 ? -31.090 -11.883 29.006 1.00 32.65 440 GLU A N 1
ATOM 3198 C CA . GLU A 1 421 ? -30.673 -12.655 27.814 1.00 35.01 440 GLU A CA 1
ATOM 3199 C C . GLU A 1 421 ? -29.763 -11.826 26.919 1.00 33.05 440 GLU A C 1
ATOM 3200 O O . GLU A 1 421 ? -28.737 -12.327 26.406 1.00 34.64 440 GLU A O 1
ATOM 3206 N N . VAL A 1 422 ? -30.170 -10.588 26.658 1.00 30.88 441 VAL A N 1
ATOM 3207 C CA . VAL A 1 422 ? -29.395 -9.734 25.738 1.00 32.69 441 VAL A CA 1
ATOM 3208 C C . VAL A 1 422 ? -28.045 -9.370 26.346 1.00 30.63 441 VAL A C 1
ATOM 3209 O O . VAL A 1 422 ? -27.058 -9.254 25.620 1.00 26.47 441 VAL A O 1
ATOM 3213 N N . GLU A 1 423 ? -27.989 -9.248 27.675 1.00 29.51 442 GLU A N 1
ATOM 3214 C CA . GLU A 1 423 ? -26.727 -8.966 28.346 1.00 30.85 442 GLU A CA 1
ATOM 3215 C C . GLU A 1 423 ? -25.740 -10.156 28.232 1.00 33.19 442 GLU A C 1
ATOM 3216 O O . GLU A 1 423 ? -24.552 -9.981 28.350 1.00 30.88 442 GLU A O 1
ATOM 3222 N N . VAL A 1 424 ? -26.235 -11.327 27.892 1.00 34.42 443 VAL A N 1
ATOM 3223 C CA . VAL A 1 424 ? -25.352 -12.485 27.612 1.00 35.78 443 VAL A CA 1
ATOM 3224 C C . VAL A 1 424 ? -25.078 -12.573 26.079 1.00 34.48 443 VAL A C 1
ATOM 3225 O O . VAL A 1 424 ? -23.943 -12.545 25.646 1.00 34.55 443 VAL A O 1
ATOM 3229 N N . THR A 1 425 ? -26.133 -12.701 25.276 1.00 34.66 444 THR A N 1
ATOM 3230 C CA . THR A 1 425 ? -26.049 -12.899 23.835 1.00 35.27 444 THR A CA 1
ATOM 3231 C C . THR A 1 425 ? -25.342 -11.780 23.087 1.00 36.35 444 THR A C 1
ATOM 3232 O O . THR A 1 425 ? -24.660 -12.032 22.071 1.00 34.45 444 THR A O 1
ATOM 3236 N N . GLN A 1 426 ? -25.504 -10.562 23.578 1.00 30.78 445 GLN A N 1
ATOM 3237 C CA . GLN A 1 426 ? -25.036 -9.360 22.905 1.00 30.88 445 GLN A CA 1
ATOM 3238 C C . GLN A 1 426 ? -23.979 -8.634 23.745 1.00 31.51 445 GLN A C 1
ATOM 3239 O O . GLN A 1 426 ? -23.751 -7.433 23.596 1.00 30.74 445 GLN A O 1
ATOM 3245 N N . ALA A 1 427 ? -23.302 -9.380 24.631 1.00 31.92 446 ALA A N 1
ATOM 3246 C CA . ALA A 1 427 ? -22.292 -8.803 25.528 1.00 32.40 446 ALA A CA 1
ATOM 3247 C C . ALA A 1 427 ? -21.194 -8.011 24.759 1.00 30.38 446 ALA A C 1
ATOM 3248 O O . ALA A 1 427 ? -20.754 -6.990 25.238 1.00 35.15 446 ALA A O 1
ATOM 3250 N N . ASN A 1 428 ? -20.810 -8.463 23.584 1.00 32.08 447 ASN A N 1
ATOM 3251 C CA . ASN A 1 428 ? -19.832 -7.720 22.719 1.00 33.30 447 ASN A CA 1
ATOM 3252 C C . ASN A 1 428 ? -20.371 -6.615 21.824 1.00 32.27 447 ASN A C 1
ATOM 3253 O O . ASN A 1 428 ? -19.622 -6.046 21.070 1.00 28.84 447 ASN A O 1
ATOM 3258 N N . ALA A 1 429 ? -21.666 -6.314 21.880 1.00 29.90 448 ALA A N 1
ATOM 3259 C CA . ALA A 1 429 ? -22.227 -5.254 21.033 1.00 27.60 448 ALA A CA 1
ATOM 3260 C C . ALA A 1 429 ? -21.472 -3.944 21.265 1.00 26.22 448 ALA A C 1
ATOM 3261 O O . ALA A 1 429 ? -21.121 -3.603 22.394 1.00 24.94 448 ALA A O 1
ATOM 3263 N N . VAL A 1 430 ? -21.265 -3.174 20.202 1.00 27.33 449 VAL A N 1
ATOM 3264 C CA . VAL A 1 430 ? -20.634 -1.851 20.317 1.00 27.90 449 VAL A CA 1
ATOM 3265 C C . VAL A 1 430 ? -21.227 -0.898 19.241 1.00 26.09 449 VAL A C 1
ATOM 3266 O O . VAL A 1 430 ? -21.347 -1.209 18.051 1.00 26.71 449 VAL A O 1
ATOM 3270 N N . VAL A 1 431 ? -21.634 0.273 19.679 1.00 25.10 450 VAL A N 1
ATOM 3271 C CA . VAL A 1 431 ? -22.066 1.289 18.729 1.00 22.93 450 VAL A CA 1
ATOM 3272 C C . VAL A 1 431 ? -20.954 2.293 18.459 1.00 23.41 450 VAL A C 1
ATOM 3273 O O . VAL A 1 431 ? -20.224 2.702 19.397 1.00 24.28 450 VAL A O 1
ATOM 3277 N N . SER A 1 432 ? -20.856 2.765 17.202 1.00 22.40 451 SER A N 1
ATOM 3278 C CA . SER A 1 432 ? -19.902 3.812 16.883 1.00 24.72 451 SER A CA 1
ATOM 3279 C C . SER A 1 432 ? -20.636 4.982 16.298 1.00 25.13 451 SER A C 1
ATOM 3280 O O . SER A 1 432 ? -21.515 4.767 15.448 1.00 26.08 451 SER A O 1
ATOM 3283 N N . PHE A 1 433 ? -20.334 6.164 16.806 1.00 24.58 452 PHE A N 1
ATOM 3284 C CA . PHE A 1 433 ? -20.835 7.454 16.307 1.00 25.78 452 PHE A CA 1
ATOM 3285 C C . PHE A 1 433 ? -19.595 8.301 15.978 1.00 27.48 452 PHE A C 1
ATOM 3286 O O . PHE A 1 433 ? -18.772 8.509 16.855 1.00 23.54 452 PHE A O 1
ATOM 3294 N N . GLY A 1 434 ? -19.483 8.769 14.733 1.00 25.50 453 GLY A N 1
ATOM 3295 C CA . GLY A 1 434 ? -18.249 9.447 14.326 1.00 25.92 453 GLY A CA 1
ATOM 3296 C C . GLY A 1 434 ? -18.434 10.538 13.293 1.00 25.68 453 GLY A C 1
ATOM 3297 O O . GLY A 1 434 ? -19.524 10.708 12.723 1.00 24.36 453 GLY A O 1
ATOM 3298 N N . ASN A 1 435 ? -17.340 11.272 13.056 1.00 25.98 454 ASN A N 1
ATOM 3299 C CA . ASN A 1 435 ? -17.311 12.299 12.030 1.00 24.36 454 ASN A CA 1
ATOM 3300 C C . ASN A 1 435 ? -18.590 13.166 12.104 1.00 22.64 454 ASN A C 1
ATOM 3301 O O . ASN A 1 435 ? -19.309 13.376 11.129 1.00 24.58 454 ASN A O 1
ATOM 3306 N N . ILE A 1 436 ? -18.788 13.731 13.270 1.00 21.89 455 ILE A N 1
ATOM 3307 C CA . ILE A 1 436 ? -19.942 14.594 13.532 1.00 24.23 455 ILE A CA 1
ATOM 3308 C C . ILE A 1 436 ? -19.724 15.923 12.825 1.00 26.60 455 ILE A C 1
ATOM 3309 O O . ILE A 1 436 ? -18.636 16.451 12.904 1.00 25.32 455 ILE A O 1
ATOM 3314 N N . LYS A 1 437 ? -20.766 16.461 12.190 1.00 25.70 456 LYS A N 1
ATOM 3315 C CA . LYS A 1 437 ? -20.696 17.711 11.438 1.00 27.59 456 LYS A CA 1
ATOM 3316 C C . LYS A 1 437 ? -21.987 18.474 11.683 1.00 27.69 456 LYS A C 1
ATOM 3317 O O . LYS A 1 437 ? -23.094 17.871 11.718 1.00 24.86 456 LYS A O 1
ATOM 3323 N N . PHE A 1 438 ? -21.866 19.788 11.803 1.00 24.64 457 PHE A N 1
ATOM 3324 C CA . PHE A 1 438 ? -22.988 20.663 12.159 1.00 23.28 457 PHE A CA 1
ATOM 3325 C C . PHE A 1 438 ? -22.812 21.958 11.338 1.00 23.75 457 PHE A C 1
ATOM 3326 O O . PHE A 1 438 ? -21.689 22.512 11.294 1.00 24.13 457 PHE A O 1
ATOM 3334 N N . GLY A 1 439 ? -23.860 22.396 10.662 1.00 23.18 458 GLY A N 1
ATOM 3335 C CA . GLY A 1 439 ? -23.714 23.590 9.785 1.00 24.75 458 GLY A CA 1
ATOM 3336 C C . GLY A 1 439 ? -25.036 24.032 9.257 1.00 27.83 458 GLY A C 1
ATOM 3337 O O . GLY A 1 439 ? -26.089 23.428 9.594 1.00 25.54 458 GLY A O 1
ATOM 3338 N N . PRO A 1 440 ? -25.023 25.028 8.370 1.00 27.24 459 PRO A N 1
ATOM 3339 C CA . PRO A 1 440 ? -26.262 25.348 7.682 1.00 26.42 459 PRO A CA 1
ATOM 3340 C C . PRO A 1 440 ? -26.717 24.178 6.809 1.00 24.67 459 PRO A C 1
ATOM 3341 O O . PRO A 1 440 ? -25.950 23.301 6.433 1.00 24.02 459 PRO A O 1
ATOM 3345 N N . ILE A 1 441 ? -27.972 24.217 6.444 1.00 25.51 460 ILE A N 1
ATOM 3346 C CA . ILE A 1 441 ? -28.567 23.254 5.545 1.00 28.87 460 ILE A CA 1
ATOM 3347 C C . ILE A 1 441 ? -27.813 23.186 4.204 1.00 30.79 460 ILE A C 1
ATOM 3348 O O . ILE A 1 441 ? -27.539 24.211 3.608 1.00 29.70 460 ILE A O 1
ATOM 3353 N N . GLY A 1 442 ? -27.449 21.963 3.796 1.00 27.67 461 GLY A N 1
ATOM 3354 C CA . GLY A 1 442 ? -26.677 21.694 2.588 1.00 29.11 461 GLY A CA 1
ATOM 3355 C C . GLY A 1 442 ? -25.167 21.710 2.766 1.00 30.73 461 GLY A C 1
ATOM 3356 O O . GLY A 1 442 ? -24.461 21.449 1.812 1.00 31.78 461 GLY A O 1
ATOM 3357 N N . SER A 1 443 ? -24.669 21.941 3.986 1.00 30.05 462 SER A N 1
ATOM 3358 C CA . SER A 1 443 ? -23.243 22.140 4.184 1.00 31.00 462 SER A CA 1
ATOM 3359 C C . SER A 1 443 ? -22.423 20.905 4.670 1.00 32.70 462 SER A C 1
ATOM 3360 O O . SER A 1 443 ? -21.186 20.997 4.700 1.00 32.79 462 SER A O 1
ATOM 3363 N N . THR A 1 444 ? -23.076 19.794 5.112 1.00 31.05 463 THR A N 1
ATOM 3364 C CA . THR A 1 444 ? -22.360 18.817 5.873 1.00 30.96 463 THR A CA 1
ATOM 3365 C C . THR A 1 444 ? -21.941 17.588 5.059 1.00 35.55 463 THR A C 1
ATOM 3366 O O . THR A 1 444 ? -21.286 16.734 5.604 1.00 43.24 463 THR A O 1
ATOM 3370 N N . VAL A 1 445 ? -22.370 17.434 3.821 1.00 36.79 464 VAL A N 1
ATOM 3371 C CA . VAL A 1 445 ? -22.006 16.230 3.062 1.00 45.16 464 VAL A CA 1
ATOM 3372 C C . VAL A 1 445 ? -21.019 16.485 1.893 1.00 43.33 464 VAL A C 1
ATOM 3373 O O . VAL A 1 445 ? -21.324 17.306 1.035 1.00 49.66 464 VAL A O 1
ATOM 3385 N N . ASN B 1 2 ? -46.351 32.279 36.784 1.00 24.32 21 ASN B N 1
ATOM 3386 C CA . ASN B 1 2 ? -45.050 32.925 36.584 1.00 24.88 21 ASN B CA 1
ATOM 3387 C C . ASN B 1 2 ? -44.954 34.150 37.486 1.00 25.84 21 ASN B C 1
ATOM 3388 O O . ASN B 1 2 ? -45.963 34.713 37.964 1.00 24.23 21 ASN B O 1
ATOM 3393 N N . VAL B 1 3 ? -43.734 34.600 37.671 1.00 25.46 22 VAL B N 1
ATOM 3394 C CA . VAL B 1 3 ? -43.398 35.738 38.547 1.00 29.53 22 VAL B CA 1
ATOM 3395 C C . VAL B 1 3 ? -42.977 36.932 37.682 1.00 28.23 22 VAL B C 1
ATOM 3396 O O . VAL B 1 3 ? -42.215 36.792 36.757 1.00 24.65 22 VAL B O 1
ATOM 3400 N N . GLY B 1 4 ? -43.517 38.109 37.953 1.00 27.12 23 GLY B N 1
ATOM 3401 C CA . GLY B 1 4 ? -43.254 39.271 37.154 1.00 28.66 23 GLY B CA 1
ATOM 3402 C C . GLY B 1 4 ? -41.947 40.020 37.511 1.00 27.90 23 GLY B C 1
ATOM 3403 O O . GLY B 1 4 ? -41.338 39.772 38.549 1.00 30.15 23 GLY B O 1
ATOM 3404 N N . THR B 1 5 ? -41.553 40.950 36.641 1.00 32.50 24 THR B N 1
ATOM 3405 C CA . THR B 1 5 ? -40.325 41.737 36.815 1.00 31.75 24 THR B CA 1
ATOM 3406 C C . THR B 1 5 ? -40.568 43.186 37.199 1.00 31.37 24 THR B C 1
ATOM 3407 O O . THR B 1 5 ? -39.648 43.975 37.185 1.00 30.39 24 THR B O 1
ATOM 3411 N N . GLN B 1 6 ? -41.792 43.564 37.547 1.00 30.91 25 GLN B N 1
ATOM 3412 C CA . GLN B 1 6 ? -42.075 44.960 37.710 1.00 31.70 25 GLN B CA 1
ATOM 3413 C C . GLN B 1 6 ? -41.830 45.363 39.132 1.00 35.53 25 GLN B C 1
ATOM 3414 O O . GLN B 1 6 ? -41.646 46.561 39.379 1.00 39.02 25 GLN B O 1
ATOM 3420 N N . ALA B 1 7 ? -41.846 44.417 40.088 1.00 31.20 26 ALA B N 1
ATOM 3421 C CA . ALA B 1 7 ? -41.766 44.778 41.498 1.00 33.54 26 ALA B CA 1
ATOM 3422 C C . ALA B 1 7 ? -41.173 43.686 42.370 1.00 34.69 26 ALA B C 1
ATOM 3423 O O . ALA B 1 7 ? -41.663 42.570 42.356 1.00 29.69 26 ALA B O 1
ATOM 3425 N N . ALA B 1 8 ? -40.155 44.040 43.159 1.00 34.89 27 ALA B N 1
ATOM 3426 C CA . ALA B 1 8 ? -39.545 43.138 44.132 1.00 35.34 27 ALA B CA 1
ATOM 3427 C C . ALA B 1 8 ? -40.546 42.745 45.182 1.00 30.58 27 ALA B C 1
ATOM 3428 O O . ALA B 1 8 ? -41.388 43.560 45.581 1.00 32.70 27 ALA B O 1
ATOM 3430 N N . GLU B 1 9 ? -40.428 41.509 45.624 1.00 29.84 28 GLU B N 1
ATOM 3431 C CA . GLU B 1 9 ? -41.277 40.999 46.667 1.00 28.80 28 GLU B CA 1
ATOM 3432 C C . GLU B 1 9 ? -40.592 41.22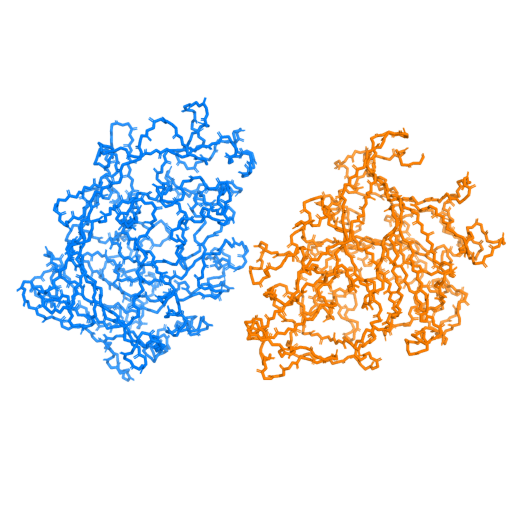3 47.990 1.00 29.31 28 GLU B C 1
ATOM 3433 O O . GLU B 1 9 ? -39.486 40.787 48.187 1.00 26.72 28 GLU B O 1
ATOM 3439 N N . GLU B 1 10 ? -41.228 41.964 48.899 1.00 29.44 29 GLU B N 1
ATOM 3440 C CA . GLU B 1 10 ? -40.555 42.289 50.184 1.00 28.96 29 GLU B CA 1
ATOM 3441 C C . GLU B 1 10 ? -41.498 42.015 51.328 1.00 27.32 29 GLU B C 1
ATOM 3442 O O . GLU B 1 10 ? -42.368 42.819 51.598 1.00 30.05 29 GLU B O 1
ATOM 3448 N N . PRO B 1 11 ? -41.326 40.872 52.002 1.00 25.58 30 PRO B N 1
ATOM 3449 C CA . PRO B 1 11 ? -42.244 40.527 53.090 1.00 26.89 30 PRO B CA 1
ATOM 3450 C C . PRO B 1 11 ? -41.951 41.378 54.342 1.00 28.55 30 PRO B C 1
ATOM 3451 O O . PRO B 1 11 ? -40.891 41.880 54.464 1.00 25.90 30 PRO B O 1
ATOM 3455 N N . LEU B 1 12 ? -42.876 41.488 55.277 1.00 26.65 31 LEU B N 1
ATOM 3456 C CA . LEU B 1 12 ? -42.693 42.331 56.477 1.00 27.52 31 LEU B CA 1
ATOM 3457 C C . LEU B 1 12 ? -42.066 41.471 57.534 1.00 26.60 31 LEU B C 1
ATOM 3458 O O . LEU B 1 12 ? -42.578 40.407 57.816 1.00 26.91 31 LEU B O 1
ATOM 3463 N N . ASN B 1 13 ? -41.009 41.911 58.181 1.00 25.82 32 ASN B N 1
ATOM 3464 C CA . ASN B 1 13 ? -40.389 41.128 59.303 1.00 26.82 32 ASN B CA 1
ATOM 3465 C C . ASN B 1 13 ? -41.300 41.088 60.514 1.00 26.03 32 ASN B C 1
ATOM 3466 O O . ASN B 1 13 ? -42.016 42.097 60.810 1.00 26.84 32 ASN B O 1
ATOM 3471 N N . LEU B 1 14 ? -41.352 39.904 61.127 1.00 25.73 33 LEU B N 1
ATOM 3472 C CA . LEU B 1 14 ? -42.192 39.634 62.264 1.00 27.10 33 LEU B CA 1
ATOM 3473 C C . LEU B 1 14 ? -41.517 38.582 63.133 1.00 27.18 33 LEU B C 1
ATOM 3474 O O . LEU B 1 14 ? -41.612 37.371 62.874 1.00 28.61 33 LEU B O 1
ATOM 3479 N N . PRO B 1 15 ? -40.843 39.021 64.192 1.00 26.68 34 PRO B N 1
ATOM 3480 C CA . PRO B 1 15 ? -40.262 38.012 65.096 1.00 27.53 34 PRO B CA 1
ATOM 3481 C C . PRO B 1 15 ? -41.317 37.298 65.929 1.00 27.82 34 PRO B C 1
ATOM 3482 O O . PRO B 1 15 ? -42.293 37.940 66.373 1.00 29.12 34 PRO B O 1
ATOM 3486 N N . ILE B 1 16 ? -41.124 36.015 66.167 1.00 26.95 35 ILE B N 1
ATOM 3487 C CA . ILE B 1 16 ? -41.963 35.294 67.150 1.00 28.14 35 ILE B CA 1
ATOM 3488 C C . ILE B 1 16 ? -41.046 34.657 68.202 1.00 28.52 35 ILE B C 1
ATOM 3489 O O . ILE B 1 16 ? -39.810 34.680 68.054 1.00 29.48 35 ILE B O 1
ATOM 3494 N N . SER B 1 17 ? -41.632 34.147 69.280 1.00 25.29 36 SER B N 1
ATOM 3495 C CA . SER B 1 17 ? -40.844 33.455 70.287 1.00 27.72 36 SER B CA 1
ATOM 3496 C C . SER B 1 17 ? -41.046 31.997 70.272 1.00 28.69 36 SER B C 1
ATOM 3497 O O . SER B 1 17 ? -42.167 31.488 70.247 1.00 30.94 36 SER B O 1
ATOM 3500 N N . VAL B 1 18 ? -39.935 31.294 70.346 1.00 29.55 37 VAL B N 1
ATOM 3501 C CA . VAL B 1 18 ? -39.963 29.890 70.521 1.00 32.27 37 VAL B CA 1
ATOM 3502 C C . VAL B 1 18 ? -39.443 29.522 71.917 1.00 33.16 37 VAL B C 1
ATOM 3503 O O . VAL B 1 18 ? -38.371 29.977 72.365 1.00 31.46 37 VAL B O 1
ATOM 3507 N N . CYS B 1 19 ? -40.275 28.773 72.628 1.00 32.60 38 CYS B N 1
ATOM 3508 C CA . CYS B 1 19 ? -40.108 28.513 74.081 1.00 35.87 38 CYS B CA 1
ATOM 3509 C C . CYS B 1 19 ? -39.782 27.051 74.317 1.00 36.33 38 CYS B C 1
ATOM 3510 O O . CYS B 1 19 ? -40.332 26.166 73.662 1.00 32.23 38 CYS B O 1
ATOM 3513 N N . THR B 1 20 ? -38.861 26.793 75.257 1.00 40.74 39 THR B N 1
ATOM 3514 C CA . THR B 1 20 ? -38.564 25.437 75.739 1.00 41.28 39 THR B CA 1
ATOM 3515 C C . THR B 1 20 ? -39.133 25.203 77.113 1.00 42.20 39 THR B C 1
ATOM 3516 O O . THR B 1 20 ? -39.437 24.070 77.423 1.00 41.73 39 THR B O 1
ATOM 3520 N N . ALA B 1 21 ? -39.254 26.243 77.938 1.00 44.98 40 ALA B N 1
ATOM 3521 C CA . ALA B 1 21 ? -39.785 26.104 79.297 1.00 45.37 40 ALA B CA 1
ATOM 3522 C C . ALA B 1 21 ? -40.327 27.445 79.698 1.00 44.27 40 ALA B C 1
ATOM 3523 O O . ALA B 1 21 ? -39.975 28.422 79.051 1.00 43.67 40 ALA B O 1
ATOM 3525 N N . PRO B 1 22 ? -41.157 27.525 80.778 1.00 47.66 41 PRO B N 1
ATOM 3526 C CA . PRO B 1 22 ? -41.682 28.866 81.122 1.00 45.79 41 PRO B CA 1
ATOM 3527 C C . PRO B 1 22 ? -40.490 29.787 81.365 1.00 47.68 41 PRO B C 1
ATOM 3528 O O . PRO B 1 22 ? -39.475 29.310 81.825 1.00 45.86 41 PRO B O 1
ATOM 3532 N N . GLY B 1 23 ? -40.599 31.056 80.980 1.00 47.20 42 GLY B N 1
ATOM 3533 C CA . GLY B 1 23 ? -39.484 31.992 81.036 1.00 47.78 42 GLY B CA 1
ATOM 3534 C C . GLY B 1 23 ? -38.272 31.731 80.136 1.00 53.30 42 GLY B C 1
ATOM 3535 O O . GLY B 1 23 ? -37.309 32.506 80.176 1.00 57.36 42 GLY B O 1
ATOM 3536 N N . ASN B 1 24 ? -38.268 30.660 79.334 1.00 46.27 43 ASN B N 1
ATOM 3537 C CA . ASN B 1 24 ? -37.094 30.329 78.550 1.00 46.68 43 ASN B CA 1
ATOM 3538 C C . ASN B 1 24 ? -37.519 30.232 77.059 1.00 44.31 43 ASN B C 1
ATOM 3539 O O . ASN B 1 24 ? -38.049 29.214 76.612 1.00 43.88 43 ASN B O 1
ATOM 3544 N N . CYS B 1 25 ? -37.308 31.328 76.343 1.00 43.30 44 CYS B N 1
ATOM 3545 C CA . CYS B 1 25 ? -37.785 31.523 74.978 1.00 45.29 44 CYS B CA 1
ATOM 3546 C C . CYS B 1 25 ? -36.675 32.211 74.174 1.00 46.81 44 CYS B C 1
ATOM 3547 O O . CYS B 1 25 ? -35.882 32.947 74.762 1.00 39.97 44 CYS B O 1
ATOM 3550 N N . GLN B 1 26 ? -36.604 31.932 72.866 1.00 41.48 45 GLN B N 1
ATOM 3551 C CA . GLN B 1 26 ? -35.703 32.641 71.912 1.00 44.13 45 GLN B CA 1
ATOM 3552 C C . GLN B 1 26 ? -36.510 33.246 70.803 1.00 38.05 45 GLN B C 1
ATOM 3553 O O . GLN B 1 26 ? -37.565 32.691 70.430 1.00 31.68 45 GLN B O 1
ATOM 3559 N N . THR B 1 27 ? -35.957 34.282 70.179 1.00 33.79 46 THR B N 1
ATOM 3560 C CA . THR B 1 27 ? -36.611 34.872 69.037 1.00 36.85 46 THR B CA 1
ATOM 3561 C C . THR B 1 27 ? -36.393 34.034 67.808 1.00 35.88 46 THR B C 1
ATOM 3562 O O . THR B 1 27 ? -35.324 33.474 67.646 1.00 31.52 46 THR B O 1
ATOM 3566 N N . GLU B 1 28 ? -37.379 34.033 66.924 1.00 32.23 47 GLU B N 1
ATOM 3567 C CA . GLU B 1 28 ? -37.286 33.371 65.617 1.00 32.02 47 GLU B CA 1
ATOM 3568 C C . GLU B 1 28 ? -37.654 34.462 64.591 1.00 30.37 47 GLU B C 1
ATOM 3569 O O . GLU B 1 28 ? -38.750 35.034 64.615 1.00 29.83 47 GLU B O 1
ATOM 3575 N N . ALA B 1 29 ? -36.713 34.770 63.720 1.00 28.47 48 ALA B N 1
ATOM 3576 C CA . ALA B 1 29 ? -36.838 35.909 62.854 1.00 30.68 48 ALA B CA 1
ATOM 3577 C C . ALA B 1 29 ? -37.690 35.586 61.587 1.00 31.55 48 ALA B C 1
ATOM 3578 O O . ALA B 1 29 ? -37.145 35.382 60.489 1.00 27.93 48 ALA B O 1
ATOM 3580 N N . ASP B 1 30 ? -39.031 35.627 61.751 1.00 25.63 49 ASP B N 1
ATOM 3581 C CA . ASP B 1 30 ? -39.929 35.267 60.669 1.00 27.38 49 ASP B CA 1
ATOM 3582 C C . ASP B 1 30 ? -40.402 36.482 59.904 1.00 26.57 49 ASP B C 1
ATOM 3583 O O . ASP B 1 30 ? -39.882 37.580 60.086 1.00 25.45 49 ASP B O 1
ATOM 3588 N N . ALA B 1 31 ? -41.355 36.288 59.013 1.00 25.01 50 ALA B N 1
ATOM 3589 C CA . ALA B 1 31 ? -41.833 37.324 58.159 1.00 25.42 50 ALA B CA 1
ATOM 3590 C C . ALA B 1 31 ? -43.296 37.047 57.703 1.00 27.12 50 ALA B C 1
ATOM 3591 O O . ALA B 1 31 ? -43.766 35.950 57.889 1.00 27.54 50 ALA B O 1
ATOM 3593 N N . VAL B 1 32 ? -43.994 38.049 57.175 1.00 25.03 51 VAL B N 1
ATOM 3594 C CA . VAL B 1 32 ? -45.346 37.946 56.715 1.00 26.77 51 VAL B CA 1
ATOM 3595 C C . VAL B 1 32 ? -45.403 38.206 55.213 1.00 24.11 51 VAL B C 1
ATOM 3596 O O . VAL B 1 32 ? -44.786 39.169 54.725 1.00 23.86 51 VAL B O 1
ATOM 3600 N N . VAL B 1 33 ? -46.083 37.319 54.496 1.00 22.13 52 VAL B N 1
ATOM 3601 C CA . VAL B 1 33 ? -46.249 37.423 53.057 1.00 21.31 52 VAL B CA 1
ATOM 3602 C C . VAL B 1 33 ? -47.719 37.546 52.640 1.00 20.03 52 VAL B C 1
ATOM 3603 O O . VAL B 1 33 ? -48.617 36.879 53.174 1.00 21.59 52 VAL B O 1
ATOM 3607 N N . LEU B 1 34 ? -48.005 38.389 51.683 1.00 19.79 53 LEU B N 1
ATOM 3608 C CA . LEU B 1 34 ? -49.360 38.531 51.176 1.00 20.39 53 LEU B CA 1
ATOM 3609 C C . LEU B 1 34 ? -49.833 37.389 50.244 1.00 19.40 53 LEU B C 1
ATOM 3610 O O . LEU B 1 34 ? -49.132 37.016 49.354 1.00 20.75 53 LEU B O 1
ATOM 3615 N N . ASP B 1 35 ? -51.050 36.870 50.461 1.00 21.02 54 ASP B N 1
ATOM 3616 C CA . ASP B 1 35 ? -51.670 35.868 49.601 1.00 20.80 54 ASP B CA 1
ATOM 3617 C C . ASP B 1 35 ? -51.701 36.296 48.131 1.00 23.07 54 ASP B C 1
ATOM 3618 O O . ASP B 1 35 ? -51.944 37.478 47.794 1.00 21.90 54 ASP B O 1
ATOM 3623 N N . SER B 1 36 ? -51.455 35.323 47.240 1.00 22.56 55 SER B N 1
ATOM 3624 C CA . SER B 1 36 ? -51.278 35.655 45.783 1.00 23.95 55 SER B CA 1
ATOM 3625 C C . SER B 1 36 ? -52.552 36.233 45.087 1.00 24.04 55 SER B C 1
ATOM 3626 O O . SER B 1 36 ? -52.466 36.894 44.037 1.00 22.55 55 SER B O 1
ATOM 3629 N N . ASN B 1 37 ? -53.708 36.000 45.674 1.00 22.43 56 ASN B N 1
ATOM 3630 C CA . ASN B 1 37 ? -54.948 36.609 45.156 1.00 24.50 56 ASN B CA 1
ATOM 3631 C C . ASN B 1 37 ? -54.917 38.110 45.112 1.00 24.93 56 ASN B C 1
ATOM 3632 O O . ASN B 1 37 ? -55.589 38.723 44.275 1.00 27.08 56 ASN B O 1
ATOM 3637 N N . TRP B 1 38 ? -54.184 38.711 46.063 1.00 23.06 57 TRP B N 1
ATOM 3638 C CA . TRP B 1 38 ? -54.119 40.141 46.174 1.00 23.84 57 TRP B CA 1
ATOM 3639 C C . TRP B 1 38 ? -53.118 40.772 45.221 1.00 24.83 57 TRP B C 1
ATOM 3640 O O . TRP B 1 38 ? -53.033 41.962 45.152 1.00 25.94 57 TRP B O 1
ATOM 3651 N N . ARG B 1 39 ? -52.334 39.973 44.505 1.00 24.38 58 ARG B N 1
ATOM 3652 C CA . ARG B 1 39 ? -51.259 40.524 43.642 1.00 23.12 58 ARG B CA 1
ATOM 3653 C C . ARG B 1 39 ? -51.730 40.994 42.272 1.00 24.87 58 ARG B C 1
ATOM 3654 O O . ARG B 1 39 ? -52.606 40.409 41.668 1.00 28.05 58 ARG B O 1
ATOM 3662 N N . TRP B 1 40 ? -51.068 41.994 41.744 1.00 23.97 59 TRP B N 1
ATOM 3663 C CA . TRP B 1 40 ? -51.220 42.360 40.337 1.00 23.53 59 TRP B CA 1
ATOM 3664 C C . TRP B 1 40 ? -50.802 41.185 39.401 1.00 24.19 59 TRP B C 1
ATOM 3665 O O . TRP B 1 40 ? -49.705 40.644 39.519 1.00 25.98 59 TRP B O 1
ATOM 3676 N N . ALA B 1 41 ? -51.711 40.796 38.522 1.00 24.05 60 ALA B N 1
ATOM 3677 C CA . ALA B 1 41 ? -51.486 39.765 37.481 1.00 25.23 60 ALA B CA 1
ATOM 3678 C C . ALA B 1 41 ? -51.505 40.449 36.162 1.00 25.93 60 ALA B C 1
ATOM 3679 O O . ALA B 1 41 ? -52.504 41.155 35.832 1.00 26.67 60 ALA B O 1
ATOM 3681 N N . HIS B 1 42 ? -50.398 40.318 35.441 1.00 25.10 61 HIS B N 1
ATOM 3682 C CA . HIS B 1 42 ? -50.202 41.041 34.184 1.00 25.26 61 HIS B CA 1
ATOM 3683 C C . HIS B 1 42 ? -49.381 40.233 33.172 1.00 26.24 61 HIS B C 1
ATOM 3684 O O . HIS B 1 42 ? -48.833 39.201 33.493 1.00 26.09 61 HIS B O 1
ATOM 3691 N N . THR B 1 43 ? -49.304 40.710 31.942 1.00 26.92 62 THR B N 1
ATOM 3692 C CA . THR B 1 43 ? -48.623 39.962 30.894 1.00 28.64 62 THR B CA 1
ATOM 3693 C C . THR B 1 43 ? -47.189 39.759 31.319 1.00 31.94 62 THR B C 1
ATOM 3694 O O . THR B 1 43 ? -46.615 40.575 32.033 1.00 30.82 62 THR B O 1
ATOM 3698 N N . THR B 1 44 ? -46.621 38.641 30.950 1.00 29.93 63 THR B N 1
ATOM 3699 C CA . THR B 1 44 ? -45.282 38.321 31.415 1.00 35.17 63 THR B CA 1
ATOM 3700 C C . THR B 1 44 ? -44.222 39.220 30.743 1.00 42.97 63 THR B C 1
ATOM 3701 O O . THR B 1 44 ? -43.102 39.430 31.263 1.00 39.54 63 THR B O 1
ATOM 3705 N N . THR B 1 45 ? -44.574 39.798 29.602 1.00 36.10 64 THR B N 1
ATOM 3706 C CA . THR B 1 45 ? -43.630 40.563 28.936 1.00 40.63 64 THR B CA 1
ATOM 3707 C C . THR B 1 45 ? -44.087 41.962 28.729 1.00 43.51 64 THR B C 1
ATOM 3708 O O . THR B 1 45 ? -43.758 42.571 27.720 1.00 55.94 64 THR B O 1
ATOM 3712 N N . GLY B 1 46 ? -44.832 42.500 29.680 1.00 42.63 65 GLY B N 1
ATOM 3713 C CA . GLY B 1 46 ? -45.407 43.832 29.543 1.00 40.71 65 GLY B CA 1
ATOM 3714 C C . GLY B 1 46 ? -46.110 44.318 30.800 1.00 31.19 65 GLY B C 1
ATOM 3715 O O . GLY B 1 46 ? -45.760 43.904 31.879 1.00 31.03 65 GLY B O 1
ATOM 3716 N N . TYR B 1 47 ? -47.127 45.166 30.608 1.00 33.45 66 TYR B N 1
ATOM 3717 C CA . TYR B 1 47 ? -47.843 45.845 31.684 1.00 33.66 66 TYR B CA 1
ATOM 3718 C C . TYR B 1 47 ? -49.315 45.624 31.662 1.00 33.94 66 TYR B C 1
ATOM 3719 O O . TYR B 1 47 ? -49.977 46.272 32.422 1.00 32.46 66 TYR B O 1
ATOM 3728 N N . THR B 1 48 ? -49.850 44.820 30.744 1.00 31.13 67 THR B N 1
ATOM 3729 C CA . THR B 1 48 ? -51.277 44.737 30.542 1.00 30.05 67 THR B CA 1
ATOM 3730 C C . THR B 1 48 ? -51.824 43.754 31.534 1.00 27.37 67 THR B C 1
ATOM 3731 O O . THR B 1 48 ? -51.342 42.675 31.624 1.00 27.77 67 THR B O 1
ATOM 3735 N N . ASN B 1 49 ? -52.837 44.185 32.247 1.00 28.07 68 ASN B N 1
ATOM 3736 C CA . ASN B 1 49 ? -53.527 43.388 33.212 1.00 29.50 68 ASN B CA 1
ATOM 3737 C C . ASN B 1 49 ? -54.071 42.132 32.599 1.00 29.66 68 ASN B C 1
ATOM 3738 O O . ASN B 1 49 ? -54.673 42.194 31.486 1.00 29.51 68 ASN B O 1
ATOM 3743 N N . CYS B 1 50 ? -53.921 41.010 33.307 1.00 27.93 69 CYS B N 1
ATOM 3744 C CA . CYS B 1 50 ? -54.623 39.770 32.947 1.00 27.48 69 CYS B CA 1
ATOM 3745 C C . CYS B 1 50 ? -55.886 39.611 33.748 1.00 28.71 69 CYS B C 1
ATOM 3746 O O . CYS B 1 50 ? -56.769 38.857 33.360 1.00 29.17 69 CYS B O 1
ATOM 3749 N N . TYR B 1 51 ? -55.964 40.311 34.869 1.00 25.83 70 TYR B N 1
ATOM 3750 C CA . TYR B 1 51 ? -57.111 40.314 35.694 1.00 27.53 70 TYR B CA 1
ATOM 3751 C C . TYR B 1 51 ? -57.336 41.740 36.122 1.00 28.35 70 TYR B C 1
ATOM 3752 O O . TYR B 1 51 ? -56.401 42.434 36.578 1.00 29.37 70 TYR B O 1
ATOM 3761 N N . THR B 1 52 ? -58.569 42.196 35.949 1.00 31.18 71 THR B N 1
ATOM 3762 C CA . THR B 1 52 ? -58.950 43.550 36.332 1.00 32.02 71 THR B CA 1
ATOM 3763 C C . THR B 1 52 ? -60.334 43.520 36.996 1.00 34.82 71 THR B C 1
ATOM 3764 O O . THR B 1 52 ? -61.252 42.905 36.481 1.00 34.10 71 THR B O 1
ATOM 3768 N N . GLY B 1 53 ? -60.448 44.163 38.146 1.00 34.54 72 GLY B N 1
ATOM 3769 C CA . GLY B 1 53 ? -61.679 44.196 38.915 1.00 36.78 72 GLY B CA 1
ATOM 3770 C C . GLY B 1 53 ? -61.992 42.808 39.383 1.00 35.90 72 GLY B C 1
ATOM 3771 O O . GLY B 1 53 ? -61.421 42.357 40.349 1.00 34.66 72 GLY B O 1
ATOM 3772 N N . ASN B 1 54 ? -62.896 42.135 38.675 1.00 33.86 73 ASN B N 1
ATOM 3773 C CA . ASN B 1 54 ? -63.252 40.758 39.029 1.00 34.98 73 ASN B CA 1
ATOM 3774 C C . ASN B 1 54 ? -63.386 39.813 37.819 1.00 31.54 73 ASN B C 1
ATOM 3775 O O . ASN B 1 54 ? -64.085 38.779 37.888 1.00 34.36 73 ASN B O 1
ATOM 3780 N N . LEU B 1 55 ? -62.726 40.184 36.732 1.00 31.01 74 LEU B N 1
ATOM 3781 C CA . LEU B 1 55 ? -62.703 39.381 35.493 1.00 32.34 74 LEU B CA 1
ATOM 3782 C C . LEU B 1 55 ? -61.294 39.222 35.000 1.00 31.05 74 LEU B C 1
ATOM 3783 O O . LEU B 1 55 ? -60.482 40.142 35.086 1.00 30.05 74 LEU B O 1
ATOM 3788 N N . TRP B 1 56 ? -61.035 38.058 34.433 1.00 30.74 75 TRP B N 1
ATOM 3789 C CA . TRP B 1 56 ? -59.869 37.829 33.658 1.00 28.31 75 TRP B CA 1
ATOM 3790 C C . TRP B 1 56 ? -60.035 38.366 32.249 1.00 29.48 75 TRP B C 1
ATOM 3791 O O . TRP B 1 56 ? -61.124 38.406 31.700 1.00 30.77 75 TRP B O 1
ATOM 3802 N N . ASP B 1 57 ? -58.934 38.653 31.611 1.00 29.09 76 ASP B N 1
ATOM 3803 C CA . ASP B 1 57 ? -58.986 39.184 30.268 1.00 33.77 76 ASP B CA 1
ATOM 3804 C C . ASP B 1 57 ? -59.170 37.991 29.315 1.00 31.53 76 ASP B C 1
ATOM 3805 O O . ASP B 1 57 ? -58.395 37.067 29.326 1.00 32.95 76 ASP B O 1
ATOM 3810 N N . THR B 1 58 ? -60.256 37.985 28.557 1.00 32.99 77 THR B N 1
ATOM 3811 C CA . THR B 1 58 ? -60.627 36.783 27.773 1.00 37.19 77 THR B CA 1
ATOM 3812 C C . THR B 1 58 ? -59.774 36.559 26.558 1.00 34.37 77 THR B C 1
ATOM 3813 O O . THR B 1 58 ? -59.700 35.452 26.082 1.00 39.90 77 THR B O 1
ATOM 3817 N N . THR B 1 59 ? -59.080 37.570 26.050 1.00 34.74 78 THR B N 1
ATOM 3818 C CA . THR B 1 59 ? -58.127 37.313 24.998 1.00 34.85 78 THR B CA 1
ATOM 3819 C C . THR B 1 59 ? -56.887 36.715 25.571 1.00 33.54 78 THR B C 1
ATOM 3820 O O . THR B 1 59 ? -56.291 35.824 24.998 1.00 30.78 78 THR B O 1
ATOM 3824 N N . LEU B 1 60 ? -56.409 37.271 26.676 1.00 32.10 79 LEU B N 1
ATOM 3825 C CA . LEU B 1 60 ? -55.217 36.713 27.287 1.00 28.56 79 LEU B CA 1
ATOM 3826 C C . LEU B 1 60 ? -55.472 35.374 28.000 1.00 27.34 79 LEU B C 1
ATOM 3827 O O . LEU B 1 60 ? -54.568 34.568 28.138 1.00 25.34 79 LEU B O 1
ATOM 3832 N N . CYS B 1 61 ? -56.692 35.143 28.480 1.00 29.12 80 CYS B N 1
ATOM 3833 C CA . CYS B 1 61 ? -56.961 33.931 29.274 1.00 28.76 80 CYS B CA 1
ATOM 3834 C C . CYS B 1 61 ? -58.143 33.095 28.744 1.00 27.95 80 CYS B C 1
ATOM 3835 O O . CYS B 1 61 ? -59.126 32.900 29.467 1.00 26.30 80 CYS B O 1
ATOM 3838 N N . PRO B 1 62 ? -58.063 32.601 27.493 1.00 27.15 81 PRO B N 1
ATOM 3839 C CA . PRO B 1 62 ? -59.199 31.819 26.941 1.00 28.95 81 PRO B CA 1
ATOM 3840 C C . PRO B 1 62 ? -59.257 30.442 27.565 1.00 30.76 81 PRO B C 1
ATOM 3841 O O . PRO B 1 62 ? -60.328 29.839 27.644 1.00 29.88 81 PRO B O 1
ATOM 3845 N N . THR B 1 63 ? -58.094 29.948 27.994 1.00 30.63 82 THR B N 1
ATOM 3846 C CA . THR B 1 63 ? -58.001 28.680 28.744 1.00 32.14 82 THR B CA 1
ATOM 3847 C C . THR B 1 63 ? -57.068 28.921 29.922 1.00 30.80 82 THR B C 1
ATOM 3848 O O . THR B 1 63 ? -56.188 29.805 29.822 1.00 27.47 82 THR B O 1
ATOM 3852 N N . PRO B 1 64 ? -57.217 28.125 30.986 1.00 27.31 83 PRO B N 1
ATOM 3853 C CA . PRO B 1 64 ? -56.297 28.245 32.120 1.00 28.27 83 PRO B CA 1
ATOM 3854 C C . PRO B 1 64 ? -54.815 28.116 31.706 1.00 28.54 83 PRO B C 1
ATOM 3855 O O . PRO B 1 64 ? -53.925 28.878 32.149 1.00 25.78 83 PRO B O 1
ATOM 3859 N N . GLU B 1 65 ? -54.571 27.203 30.794 1.00 28.70 84 GLU B N 1
ATOM 3860 C CA . GLU B 1 65 ? -53.197 26.907 30.345 1.00 33.51 84 GLU B CA 1
ATOM 3861 C C . GLU B 1 65 ? -52.606 28.089 29.622 1.00 29.23 84 GLU B C 1
ATOM 3862 O O . GLU B 1 65 ? -51.520 28.500 29.946 1.00 27.84 84 GLU B O 1
ATOM 3868 N N . THR B 1 66 ? -53.366 28.667 28.710 1.00 28.96 85 THR B N 1
ATOM 3869 C CA . THR B 1 66 ? -52.960 29.862 27.993 1.00 28.34 85 THR B CA 1
ATOM 3870 C C . THR B 1 66 ? -52.835 31.099 28.892 1.00 27.47 85 THR B C 1
ATOM 3871 O O . THR B 1 66 ? -51.925 31.866 28.757 1.00 24.25 85 THR B O 1
ATOM 3875 N N . CYS B 1 67 ? -53.794 31.299 29.789 1.00 25.38 86 CYS B N 1
ATOM 3876 C CA . CYS B 1 67 ? -53.691 32.298 30.853 1.00 24.75 86 CYS B CA 1
ATOM 3877 C C . CYS B 1 67 ? -52.354 32.184 31.624 1.00 24.73 86 CYS B C 1
ATOM 3878 O O . CYS B 1 67 ? -51.550 33.158 31.743 1.00 21.31 86 CYS B O 1
ATOM 3881 N N . THR B 1 68 ? -52.073 30.988 32.069 1.00 25.55 87 THR B N 1
ATOM 3882 C CA . THR B 1 68 ? -50.832 30.746 32.800 1.00 26.83 87 THR B CA 1
ATOM 3883 C C . THR B 1 68 ? -49.565 31.032 32.015 1.00 25.97 87 THR B C 1
ATOM 3884 O O . THR B 1 68 ? -48.637 31.593 32.569 1.00 26.90 87 THR B O 1
ATOM 3888 N N . THR B 1 69 ? -49.537 30.700 30.729 1.00 25.83 88 THR B N 1
ATOM 3889 C CA . THR B 1 69 ? -48.403 31.067 29.887 1.00 27.56 88 THR B CA 1
ATOM 3890 C C . THR B 1 69 ? -48.226 32.542 29.685 1.00 27.37 88 THR B C 1
ATOM 3891 O O . THR B 1 69 ? -47.091 33.035 29.674 1.00 28.14 88 THR B O 1
ATOM 3895 N N . ASN B 1 70 ? -49.331 33.246 29.438 1.00 25.08 89 ASN B N 1
ATOM 3896 C CA . ASN B 1 70 ? -49.269 34.661 29.123 1.00 25.97 89 ASN B CA 1
ATOM 3897 C C . ASN B 1 70 ? -49.055 35.590 30.324 1.00 28.32 89 ASN B C 1
ATOM 3898 O O . ASN B 1 70 ? -48.691 36.726 30.115 1.00 29.30 89 ASN B O 1
ATOM 3903 N N . CYS B 1 71 ? -49.337 35.133 31.527 1.00 25.36 90 CYS B N 1
ATOM 3904 C CA . CYS B 1 71 ? -49.495 36.011 32.691 1.00 27.43 90 CYS B CA 1
ATOM 3905 C C . CYS B 1 71 ? -48.510 35.791 33.822 1.00 26.77 90 CYS B C 1
ATOM 3906 O O . CYS B 1 71 ? -47.827 34.759 33.885 1.00 28.37 90 CYS B O 1
ATOM 3909 N N . ALA B 1 72 ? -48.383 36.789 34.709 1.00 25.09 91 ALA B N 1
ATOM 3910 C CA . ALA B 1 72 ? -47.492 36.665 35.846 1.00 24.32 91 ALA B CA 1
ATOM 3911 C C . ALA B 1 72 ? -48.018 37.521 37.003 1.00 22.22 91 ALA B C 1
ATOM 3912 O O . ALA B 1 72 ? -48.733 38.487 36.782 1.00 22.55 91 ALA B O 1
ATOM 3914 N N . ILE B 1 73 ? -47.641 37.147 38.210 1.00 21.49 92 ILE B N 1
ATOM 3915 C CA . ILE B 1 73 ? -48.025 37.848 39.417 1.00 23.02 92 ILE B CA 1
ATOM 3916 C C . ILE B 1 73 ? -46.821 38.584 39.933 1.00 24.11 92 ILE B C 1
ATOM 3917 O O . ILE B 1 73 ? -45.702 38.090 39.781 1.00 25.66 92 ILE B O 1
ATOM 3922 N N . ASP B 1 74 ? -47.002 39.740 40.581 1.00 23.64 93 ASP B N 1
ATOM 3923 C CA . ASP B 1 74 ? -45.828 40.553 40.891 1.00 26.84 93 ASP B CA 1
ATOM 3924 C C . ASP B 1 74 ? -45.635 40.727 42.388 1.00 27.10 93 ASP B C 1
ATOM 3925 O O . ASP B 1 74 ? -46.439 40.219 43.181 1.00 23.68 93 ASP B O 1
ATOM 3930 N N . GLY B 1 75 ? -44.527 41.369 42.752 1.00 25.34 94 GLY B N 1
ATOM 3931 C CA . GLY B 1 75 ? -44.100 41.483 44.139 1.00 25.73 94 GLY B CA 1
ATOM 3932 C C . GLY B 1 75 ? -44.829 42.584 44.864 1.00 25.29 94 GLY B C 1
ATOM 3933 O O . GLY B 1 75 ? -45.394 43.470 44.247 1.00 25.44 94 GLY B O 1
ATOM 3934 N N . VAL B 1 76 ? -44.727 42.578 46.179 1.00 24.68 95 VAL B N 1
ATOM 3935 C CA . VAL B 1 76 ? -45.259 43.626 47.020 1.00 26.83 95 VAL B CA 1
ATOM 3936 C C . VAL B 1 76 ? -44.051 44.318 47.630 1.00 27.30 95 VAL B C 1
ATOM 3937 O O . VAL B 1 76 ? -43.397 43.759 48.508 1.00 27.32 95 VAL B O 1
ATOM 3941 N N . PRO B 1 77 ? -43.759 45.515 47.188 1.00 27.75 96 PRO B N 1
ATOM 3942 C CA . PRO B 1 77 ? -42.668 46.211 47.858 1.00 31.80 96 PRO B CA 1
ATOM 3943 C C . PRO B 1 77 ? -43.066 46.752 49.218 1.00 29.15 96 PRO B C 1
ATOM 3944 O O . PRO B 1 77 ? -44.265 47.007 49.500 1.00 26.65 96 PRO B O 1
ATOM 3948 N N . LEU B 1 78 ? -42.041 47.000 50.033 1.00 30.90 97 LEU B N 1
ATOM 3949 C CA . LEU B 1 78 ? -42.232 47.443 51.398 1.00 33.14 97 LEU B CA 1
ATOM 3950 C C . LEU B 1 78 ? -43.213 48.637 51.530 1.00 34.61 97 LEU B C 1
ATOM 3951 O O . LEU B 1 78 ? -44.112 48.583 52.342 1.00 31.74 97 LEU B O 1
ATOM 3956 N N . ALA B 1 79 ? -43.104 49.674 50.695 1.00 33.76 98 ALA B N 1
ATOM 3957 C CA . ALA B 1 79 ? -44.008 50.829 50.815 1.00 34.71 98 ALA B CA 1
ATOM 3958 C C . ALA B 1 79 ? -45.449 50.539 50.445 1.00 33.99 98 ALA B C 1
ATOM 3959 O O . ALA B 1 79 ? -46.331 51.202 50.930 1.00 36.29 98 ALA B O 1
ATOM 3961 N N . ASP B 1 80 ? -45.698 49.583 49.568 1.00 29.54 99 ASP B N 1
ATOM 3962 C CA . ASP B 1 80 ? -47.056 49.199 49.204 1.00 30.36 99 ASP B CA 1
ATOM 3963 C C . ASP B 1 80 ? -47.744 48.409 50.292 1.00 30.00 99 ASP B C 1
ATOM 3964 O O . ASP B 1 80 ? -49.001 48.356 50.321 1.00 31.08 99 ASP B O 1
ATOM 3969 N N . TRP B 1 81 ? -46.987 47.742 51.148 1.00 27.55 100 TRP B N 1
ATOM 3970 C CA . TRP B 1 81 ? -47.639 47.083 52.303 1.00 26.53 100 TRP B CA 1
ATOM 3971 C C . TRP B 1 81 ? -48.604 47.954 53.095 1.00 29.34 100 TRP B C 1
ATOM 3972 O O . TRP B 1 81 ? -49.796 47.654 53.266 1.00 28.44 100 TRP B O 1
ATOM 3983 N N . SER B 1 82 ? -48.094 49.071 53.525 1.00 29.82 101 SER B N 1
ATOM 3984 C CA . SER B 1 82 ? -48.889 50.082 54.152 1.00 36.02 101 SER B CA 1
ATOM 3985 C C . SER B 1 82 ? -49.696 50.901 53.132 1.00 37.37 101 SER B C 1
ATOM 3986 O O . SER B 1 82 ? -50.857 51.122 53.315 1.00 36.31 101 SER B O 1
ATOM 3989 N N . GLY B 1 83 ? -49.077 51.353 52.056 1.00 36.08 102 GLY B N 1
ATOM 3990 C CA . GLY B 1 83 ? -49.767 52.272 51.148 1.00 37.35 102 GLY B CA 1
ATOM 3991 C C . GLY B 1 83 ? -50.978 51.673 50.452 1.00 37.19 102 GLY B C 1
ATOM 3992 O O . GLY B 1 83 ? -52.008 52.314 50.257 1.00 39.18 102 GLY B O 1
ATOM 3993 N N . THR B 1 84 ? -50.846 50.435 50.026 1.00 31.79 103 THR B N 1
ATOM 3994 C CA . THR B 1 84 ? -51.874 49.794 49.234 1.00 31.26 103 THR B CA 1
ATOM 3995 C C . THR B 1 84 ? -52.675 48.761 50.050 1.00 29.77 103 THR B C 1
ATOM 3996 O O . THR B 1 84 ? -53.912 48.669 49.904 1.00 30.53 103 THR B O 1
ATOM 4000 N N . TYR B 1 85 ? -51.991 47.987 50.887 1.00 28.71 104 TYR B N 1
ATOM 4001 C CA . TYR B 1 85 ? -52.643 46.806 51.523 1.00 29.10 104 TYR B CA 1
ATOM 4002 C C . TYR B 1 85 ? -52.969 46.908 53.020 1.00 31.52 104 TYR B C 1
ATOM 4003 O O . TYR B 1 85 ? -53.662 46.048 53.558 1.00 31.95 104 TYR B O 1
ATOM 4012 N N . GLY B 1 86 ? -52.498 47.948 53.676 1.00 31.97 105 GLY B N 1
ATOM 4013 C CA . GLY B 1 86 ? -52.886 48.258 55.049 1.00 32.70 105 GLY B CA 1
ATOM 4014 C C . GLY B 1 86 ? -52.237 47.337 56.080 1.00 33.77 105 GLY B C 1
ATOM 4015 O O . GLY B 1 86 ? -52.746 47.129 57.166 1.00 32.36 105 GLY B O 1
ATOM 4016 N N . GLY B 1 87 ? -51.094 46.783 55.736 1.00 30.82 106 GLY B N 1
ATOM 4017 C CA . GLY B 1 87 ? -50.395 45.897 56.637 1.00 29.33 106 GLY B CA 1
ATOM 4018 C C . GLY B 1 87 ? -49.156 46.594 57.140 1.00 31.05 106 GLY B C 1
ATOM 4019 O O . GLY B 1 87 ? -48.466 47.262 56.356 1.00 32.33 106 GLY B O 1
ATOM 4020 N N . SER B 1 88 ? -48.877 46.410 58.433 1.00 28.62 107 SER B N 1
ATOM 4021 C CA . SER B 1 88 ? -47.708 46.991 59.100 1.00 29.66 107 SER B CA 1
ATOM 4022 C C . SER B 1 88 ? -47.275 46.207 60.298 1.00 28.17 107 SER B C 1
ATOM 4023 O O . SER B 1 88 ? -48.082 45.527 60.983 1.00 28.04 107 SER B O 1
ATOM 4026 N N . VAL B 1 89 ? -45.993 46.347 60.637 1.00 27.65 108 VAL B N 1
ATOM 4027 C CA . VAL B 1 89 ? -45.520 45.765 61.857 1.00 29.23 108 VAL B CA 1
ATOM 4028 C C . VAL B 1 89 ? -44.794 46.771 62.696 1.00 32.04 108 VAL B C 1
ATOM 4029 O O . VAL B 1 89 ? -44.087 47.610 62.154 1.00 31.26 108 VAL B O 1
ATOM 4033 N N . THR B 1 90 ? -44.977 46.673 64.010 1.00 31.87 109 THR B N 1
ATOM 4034 C CA . THR B 1 90 ? -44.172 47.419 64.987 1.00 35.35 109 THR B CA 1
ATOM 4035 C C . THR B 1 90 ? -43.678 46.413 65.987 1.00 35.04 109 THR B C 1
ATOM 4036 O O . THR B 1 90 ? -44.496 45.816 66.751 1.00 30.23 109 THR B O 1
ATOM 4040 N N . GLY B 1 91 ? -42.373 46.193 66.032 1.00 38.06 110 GLY B N 1
ATOM 4041 C CA . GLY B 1 91 ? -41.801 45.171 66.927 1.00 35.54 110 GLY B CA 1
ATOM 4042 C C . GLY B 1 91 ? -42.362 43.778 66.679 1.00 35.00 110 GLY B C 1
ATOM 4043 O O . GLY B 1 91 ? -42.291 43.265 65.578 1.00 32.31 110 GLY B O 1
ATOM 4044 N N . ASN B 1 92 ? -43.024 43.193 67.663 1.00 30.86 111 ASN B N 1
ATOM 4045 C CA . ASN B 1 92 ? -43.589 41.851 67.484 1.00 29.84 111 ASN B CA 1
ATOM 4046 C C . ASN B 1 92 ? -45.096 41.842 67.153 1.00 28.15 111 ASN B C 1
ATOM 4047 O O . ASN B 1 92 ? -45.782 40.837 67.268 1.00 27.07 111 ASN B O 1
ATOM 4052 N N . LYS B 1 93 ? -45.604 42.975 66.720 1.00 31.66 112 LYS B N 1
ATOM 4053 C CA . LYS B 1 93 ? -47.039 43.159 66.516 1.00 32.87 112 LYS B CA 1
ATOM 4054 C C . LYS B 1 93 ? -47.308 43.454 65.057 1.00 30.66 112 LYS B C 1
ATOM 4055 O O . LYS B 1 93 ? -46.653 44.326 64.426 1.00 30.58 112 LYS B O 1
ATOM 4061 N N . PHE B 1 94 ? -48.274 42.741 64.508 1.00 27.21 113 PHE B N 1
ATOM 4062 C CA . PHE B 1 94 ? -48.664 42.884 63.117 1.00 28.05 113 PHE B CA 1
ATOM 4063 C C . PHE B 1 94 ? -50.107 43.429 63.070 1.00 29.21 113 PHE B C 1
ATOM 4064 O O . PHE B 1 94 ? -50.997 42.930 63.785 1.00 27.94 113 PHE B O 1
ATOM 4072 N N . ASN B 1 95 ? -50.312 44.489 62.285 1.00 27.70 114 ASN B N 1
ATOM 4073 C CA . ASN B 1 95 ? -51.584 45.156 62.118 1.00 31.45 114 ASN B CA 1
ATOM 4074 C C . ASN B 1 95 ? -52.114 45.057 60.726 1.00 32.92 114 ASN B C 1
ATOM 4075 O O . ASN B 1 95 ? -51.389 45.357 59.774 1.00 31.69 114 ASN B O 1
ATOM 4080 N N . LEU B 1 96 ? -53.378 44.616 60.609 1.00 30.35 115 LEU B N 1
ATOM 4081 C CA . LEU B 1 96 ? -54.024 44.557 59.323 1.00 31.27 115 LEU B CA 1
ATOM 4082 C C . LEU B 1 96 ? -55.278 45.409 59.271 1.00 32.21 115 LEU B C 1
ATOM 4083 O O . LEU B 1 96 ? -56.280 45.092 59.971 1.00 28.04 115 LEU B O 1
ATOM 4088 N N . LYS B 1 97 ? -55.244 46.443 58.416 1.00 31.60 116 LYS B N 1
ATOM 4089 C CA . LYS B 1 97 ? -56.424 47.298 58.206 1.00 33.86 116 LYS B CA 1
ATOM 4090 C C . LYS B 1 97 ? -57.393 46.631 57.284 1.00 33.04 116 LYS B C 1
ATOM 4091 O O . LYS B 1 97 ? -56.997 45.954 56.319 1.00 32.02 116 LYS B O 1
ATOM 4097 N N . PHE B 1 98 ? -58.675 46.833 57.554 1.00 28.88 117 PHE B N 1
ATOM 4098 C CA . PHE B 1 98 ? -59.722 46.269 56.703 1.00 31.65 117 PHE B CA 1
ATOM 4099 C C . PHE B 1 98 ? -59.811 46.939 55.292 1.00 33.40 117 PHE B C 1
ATOM 4100 O O . PHE B 1 98 ? -59.786 46.276 54.295 1.00 34.78 117 PHE B O 1
ATOM 4108 N N . VAL B 1 99 ? -59.996 48.238 55.227 1.00 33.20 118 VAL B N 1
ATOM 4109 C CA . VAL B 1 99 ? -60.084 48.979 53.956 1.00 31.11 118 VAL B CA 1
ATOM 4110 C C . VAL B 1 99 ? -58.942 49.999 53.854 1.00 33.82 118 VAL B C 1
ATOM 4111 O O . VAL B 1 99 ? -58.730 50.756 54.759 1.00 33.59 118 VAL B O 1
ATOM 4115 N N . THR B 1 100 ? -58.228 49.984 52.745 1.00 31.84 119 THR B N 1
ATOM 4116 C CA . THR B 1 100 ? -57.155 50.926 52.500 1.00 38.32 119 THR B CA 1
ATOM 4117 C C . THR B 1 100 ? -57.424 51.597 51.143 1.00 38.33 119 THR B C 1
ATOM 4118 O O . THR B 1 100 ? -57.526 50.943 50.145 1.00 33.63 119 THR B O 1
ATOM 4122 N N . VAL B 1 101 ? -57.564 52.911 51.190 1.00 46.20 120 VAL B N 1
ATOM 4123 C CA . VAL B 1 101 ? -57.750 53.757 50.018 1.00 52.67 120 VAL B CA 1
ATOM 4124 C C . VAL B 1 101 ? -56.346 54.132 49.531 1.00 53.57 120 VAL B C 1
ATOM 4125 O O . VAL B 1 101 ? -55.684 54.947 50.132 1.00 53.32 120 VAL B O 1
ATOM 4129 N N . GLY B 1 102 ? -55.866 53.472 48.489 1.00 62.84 121 GLY B N 1
ATOM 4130 C CA . GLY B 1 102 ? -54.441 53.553 48.155 1.00 68.86 121 GLY B CA 1
ATOM 4131 C C . GLY B 1 102 ? -54.157 54.661 47.157 1.00 77.91 121 GLY B C 1
ATOM 4132 O O . GLY B 1 102 ? -54.996 55.547 46.966 1.00 76.72 121 GLY B O 1
ATOM 4133 N N . PRO B 1 103 ? -52.968 54.621 46.517 1.00 81.56 122 PRO B N 1
ATOM 4134 C CA . PRO B 1 103 ? -52.701 55.515 45.392 1.00 81.56 122 PRO B CA 1
ATOM 4135 C C . PRO B 1 103 ? -53.729 55.379 44.268 1.00 81.34 122 PRO B C 1
ATOM 4136 O O . PRO B 1 103 ? -54.462 56.333 44.031 1.00 81.51 122 PRO B O 1
ATOM 4140 N N . TYR B 1 104 ? -53.807 54.225 43.598 1.00 82.23 123 TYR B N 1
ATOM 4141 C CA . TYR B 1 104 ? -54.718 54.093 42.440 1.00 88.92 123 TYR B CA 1
ATOM 4142 C C . TYR B 1 104 ? -56.150 53.625 42.804 1.00 81.49 123 TYR B C 1
ATOM 4143 O O . TYR B 1 104 ? -57.115 54.077 42.178 1.00 74.92 123 TYR B O 1
ATOM 4152 N N . SER B 1 105 ? -56.289 52.756 43.814 1.00 67.75 124 SER B N 1
ATOM 4153 C CA . SER B 1 105 ? -57.543 52.014 44.043 1.00 59.70 124 SER B CA 1
ATOM 4154 C C . SER B 1 105 ? -57.825 51.758 45.524 1.00 53.61 124 SER B C 1
ATOM 4155 O O . SER B 1 105 ? -57.117 52.268 46.408 1.00 46.91 124 SER B O 1
ATOM 4158 N N . THR B 1 106 ? -58.870 50.970 45.787 1.00 48.97 125 THR B N 1
ATOM 4159 C CA . THR B 1 106 ? -59.230 50.632 47.170 1.00 50.60 125 THR B CA 1
ATOM 4160 C C . THR B 1 106 ? -59.058 49.155 47.412 1.00 42.04 125 THR B C 1
ATOM 4161 O O . THR B 1 106 ? -59.466 48.356 46.606 1.00 43.67 125 THR B O 1
ATOM 4165 N N . ASN B 1 107 ? -58.409 48.809 48.520 1.00 39.82 126 ASN B N 1
ATOM 4166 C CA . ASN B 1 107 ? -58.178 47.401 48.871 1.00 36.26 126 ASN B CA 1
ATOM 4167 C C . ASN B 1 107 ? -59.094 47.037 50.046 1.00 32.52 126 ASN B C 1
ATOM 4168 O O . ASN B 1 107 ? -59.193 47.783 51.001 1.00 34.29 126 ASN B O 1
ATOM 4173 N N . ILE B 1 108 ? -59.817 45.937 49.931 1.00 32.52 127 ILE B N 1
ATOM 4174 C CA . ILE B 1 108 ? -60.820 45.535 50.928 1.00 33.23 127 ILE B CA 1
ATOM 4175 C C . ILE B 1 108 ? -60.465 44.159 51.388 1.00 32.14 127 ILE B C 1
ATOM 4176 O O . ILE B 1 108 ? -60.559 43.215 50.607 1.00 33.70 127 ILE B O 1
ATOM 4181 N N . GLY B 1 109 ? -59.998 44.044 52.627 1.00 30.79 128 GLY B N 1
ATOM 4182 C CA . GLY B 1 109 ? -59.638 42.737 53.231 1.00 29.18 128 GLY B CA 1
ATOM 4183 C C . GLY B 1 109 ? -58.216 42.333 52.886 1.00 27.83 128 GLY B C 1
ATOM 4184 O O . GLY B 1 109 ? -57.614 42.911 52.032 1.00 27.81 128 GLY B O 1
ATOM 4185 N N . ALA B 1 110 ? -57.663 41.371 53.608 1.00 26.63 129 ALA B N 1
ATOM 4186 C CA . ALA B 1 110 ? -56.315 40.882 53.346 1.00 25.25 129 ALA B CA 1
ATOM 4187 C C . ALA B 1 110 ? -56.177 39.522 53.982 1.00 25.50 129 ALA B C 1
ATOM 4188 O O . ALA B 1 110 ? -56.797 39.267 55.027 1.00 21.90 129 ALA B O 1
ATOM 4190 N N . ARG B 1 111 ? -55.359 38.674 53.353 1.00 22.67 130 ARG B N 1
ATOM 4191 C CA . ARG B 1 111 ? -54.936 37.377 53.910 1.00 24.33 130 ARG B CA 1
ATOM 4192 C C . ARG B 1 111 ? -53.417 37.261 53.768 1.00 21.33 130 ARG B C 1
ATOM 4193 O O . ARG B 1 111 ? -52.877 37.625 52.707 1.00 20.71 130 ARG B O 1
ATOM 420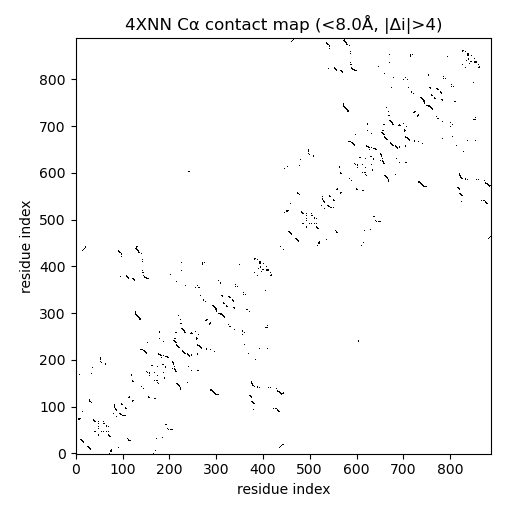1 N N . THR B 1 112 ? -52.752 36.801 54.834 1.00 22.33 131 THR B N 1
ATOM 4202 C CA . THR B 1 112 ? -51.299 36.744 54.882 1.00 21.47 131 THR B CA 1
ATOM 4203 C C . THR B 1 112 ? -50.937 35.476 55.540 1.00 22.10 131 THR B C 1
ATOM 4204 O O . THR B 1 112 ? -51.801 34.853 56.280 1.00 21.64 131 THR B O 1
ATOM 4208 N N . PHE B 1 113 ? -49.675 35.094 55.328 1.00 19.23 132 PHE B N 1
ATOM 4209 C CA . PHE B 1 113 ? -49.099 33.878 55.877 1.00 20.29 132 PHE B CA 1
ATOM 4210 C C . PHE B 1 113 ? -47.757 34.161 56.525 1.00 22.35 132 PHE B C 1
ATOM 4211 O O . PHE B 1 113 ? -46.993 35.042 56.047 1.00 22.82 132 PHE B O 1
ATOM 4219 N N . LEU B 1 114 ? -47.396 33.328 57.522 1.00 20.05 133 LEU B N 1
ATOM 4220 C CA . LEU B 1 114 ? -46.077 33.398 58.129 1.00 23.86 133 LEU B CA 1
ATOM 4221 C C . LEU B 1 114 ? -44.979 32.596 57.364 1.00 21.47 133 LEU B C 1
ATOM 4222 O O . LEU B 1 114 ? -45.094 31.373 57.147 1.00 22.00 133 LEU B O 1
ATOM 4227 N N . LEU B 1 115 ? -43.945 33.311 56.931 1.00 21.73 134 LEU B N 1
ATOM 4228 C CA . LEU B 1 115 ? -42.743 32.706 56.352 1.00 22.86 134 LEU B CA 1
ATOM 4229 C C . LEU B 1 115 ? -41.730 32.382 57.442 1.00 23.96 134 LEU B C 1
ATOM 4230 O O . LEU B 1 115 ? -41.691 33.007 58.492 1.00 26.79 134 LEU B O 1
ATOM 4235 N N . ASP B 1 116 ? -40.900 31.387 57.181 1.00 25.69 135 ASP B N 1
ATOM 4236 C CA . ASP B 1 116 ? -39.778 31.103 58.044 1.00 25.76 135 ASP B CA 1
ATOM 4237 C C . ASP B 1 116 ? -38.602 32.076 57.864 1.00 26.77 135 ASP B C 1
ATOM 4238 O O . ASP B 1 116 ? -38.647 33.071 57.056 1.00 25.28 135 ASP B O 1
ATOM 4243 N N . SER B 1 117 ? -37.540 31.806 58.605 1.00 27.38 136 SER B N 1
ATOM 4244 C CA . SER B 1 117 ? -36.385 32.714 58.637 1.00 30.50 136 SER B CA 1
ATOM 4245 C C . SER B 1 117 ? -35.634 32.808 57.333 1.00 32.19 136 SER B C 1
ATOM 4246 O O . SER B 1 117 ? -34.950 33.831 57.135 1.00 30.84 136 SER B O 1
ATOM 4249 N N . THR B 1 118 ? -35.761 31.818 56.439 1.00 30.75 137 THR B N 1
ATOM 4250 C CA . THR B 1 118 ? -35.198 31.949 55.091 1.00 31.76 137 THR B CA 1
ATOM 4251 C C . THR B 1 118 ? -36.014 32.844 54.163 1.00 32.16 137 THR B C 1
ATOM 4252 O O . THR B 1 118 ? -35.520 33.242 53.128 1.00 30.03 137 THR B O 1
ATOM 4256 N N . LYS B 1 119 ? -37.276 33.121 54.499 1.00 28.06 138 LYS B N 1
ATOM 4257 C CA . LYS B 1 119 ? -38.173 33.913 53.662 1.00 28.01 138 LYS B CA 1
ATOM 4258 C C . LYS B 1 119 ? -38.479 33.210 52.329 1.00 25.94 138 LYS B C 1
ATOM 4259 O O . LYS B 1 119 ? -38.975 33.851 51.438 1.00 24.45 138 LYS B O 1
ATOM 4265 N N . THR B 1 120 ? -38.235 31.907 52.261 1.00 24.90 139 THR B N 1
ATOM 4266 C CA . THR B 1 120 ? -38.534 31.129 51.073 1.00 27.78 139 THR B CA 1
ATOM 4267 C C . THR B 1 120 ? -39.565 30.010 51.274 1.00 24.92 139 THR B C 1
ATOM 4268 O O . THR B 1 120 ? -39.874 29.304 50.318 1.00 25.66 139 THR B O 1
ATOM 4272 N N . ARG B 1 121 ? -39.974 29.733 52.519 1.00 23.49 140 ARG B N 1
ATOM 4273 C CA . ARG B 1 121 ? -40.937 28.689 52.795 1.00 24.44 140 ARG B CA 1
ATOM 4274 C C . ARG B 1 121 ? -41.804 29.159 53.918 1.00 22.24 140 ARG B C 1
ATOM 4275 O O . ARG B 1 121 ? -41.354 29.956 54.759 1.00 24.07 140 ARG B O 1
ATOM 4283 N N . TYR B 1 122 ? -43.024 28.659 53.958 1.00 20.83 141 TYR B N 1
ATOM 4284 C CA . TYR B 1 122 ? -43.939 28.909 55.096 1.00 21.57 141 TYR B CA 1
ATOM 4285 C C . TYR B 1 122 ? -43.371 28.256 56.331 1.00 21.99 141 TYR B C 1
ATOM 4286 O O . TYR B 1 122 ? -42.701 27.188 56.254 1.00 23.03 141 TYR B O 1
ATOM 4295 N N . ARG B 1 123 ? -43.540 28.955 57.462 1.00 22.18 142 ARG B N 1
ATOM 4296 C CA . ARG B 1 123 ? -43.133 28.426 58.764 1.00 23.61 142 ARG B CA 1
ATOM 4297 C C . ARG B 1 123 ? -44.167 27.370 59.127 1.00 23.42 142 ARG B C 1
ATOM 4298 O O . ARG B 1 123 ? -45.289 27.697 59.408 1.00 26.15 142 ARG B O 1
ATOM 4306 N N . MET B 1 124 ? -43.779 26.124 59.116 1.00 22.67 143 MET B N 1
ATOM 4307 C CA . MET B 1 124 ? -44.723 25.044 59.365 1.00 25.14 143 MET B CA 1
ATOM 4308 C C . MET B 1 124 ? -44.710 24.722 60.847 1.00 26.97 143 MET B C 1
ATOM 4309 O O . MET B 1 124 ? -43.658 24.573 61.443 1.00 27.66 143 MET B O 1
ATOM 4314 N N . PHE B 1 125 ? -45.893 24.630 61.447 1.00 26.12 144 PHE B N 1
ATOM 4315 C CA . PHE B 1 125 ? -45.979 24.416 62.855 1.00 27.15 144 PHE B CA 1
ATOM 4316 C C . PHE B 1 125 ? -46.546 23.008 63.068 1.00 25.16 144 PHE B C 1
ATOM 4317 O O . PHE B 1 125 ? -47.625 22.630 62.570 1.00 24.63 144 PHE B O 1
ATOM 4325 N N . GLN B 1 126 ? -45.784 22.208 63.807 1.00 27.45 145 GLN B N 1
ATOM 4326 C CA . GLN B 1 126 ? -46.203 20.868 64.223 1.00 27.71 145 GLN B CA 1
ATOM 4327 C C . GLN B 1 126 ? -46.750 21.021 65.599 1.00 28.14 145 GLN B C 1
ATOM 4328 O O . GLN B 1 126 ? -45.968 21.164 66.507 1.00 27.09 145 GLN B O 1
ATOM 4334 N N . LEU B 1 127 ? -48.086 20.988 65.736 1.00 29.32 146 LEU B N 1
ATOM 4335 C CA . LEU B 1 127 ? -48.781 21.505 66.900 1.00 28.50 146 LEU B CA 1
ATOM 4336 C C . LEU B 1 127 ? -49.173 20.453 67.934 1.00 27.54 146 LEU B C 1
ATOM 4337 O O . LEU B 1 127 ? -49.601 20.835 68.995 1.00 25.90 146 LEU B O 1
ATOM 4342 N N . LEU B 1 128 ? -49.127 19.170 67.600 1.00 27.74 147 LEU B N 1
ATOM 4343 C CA . LEU B 1 128 ? -49.521 18.119 68.556 1.00 27.79 147 LEU B CA 1
ATOM 4344 C C . LEU B 1 128 ? -48.641 18.167 69.816 1.00 25.72 147 LEU B C 1
ATOM 4345 O O . LEU B 1 128 ? -47.403 18.236 69.759 1.00 26.51 147 LEU B O 1
ATOM 4350 N N . ASN B 1 129 ? -49.288 18.152 70.960 1.00 26.05 148 ASN B N 1
ATOM 4351 C CA . ASN B 1 129 ? -48.614 18.223 72.257 1.00 27.72 148 ASN B CA 1
ATOM 4352 C C . ASN B 1 129 ? -47.859 19.558 72.419 1.00 28.07 148 ASN B C 1
ATOM 4353 O O . ASN B 1 129 ? -46.768 19.587 72.995 1.00 26.65 148 ASN B O 1
ATOM 4358 N N . ARG B 1 130 ? -48.377 20.643 71.820 1.00 27.45 149 ARG B N 1
ATOM 4359 C CA . ARG B 1 130 ? -47.757 21.989 71.941 1.00 25.47 149 ARG B CA 1
ATOM 4360 C C . ARG B 1 130 ? -48.804 23.010 72.357 1.00 27.19 149 ARG B C 1
ATOM 4361 O O . ARG B 1 130 ? -50.009 22.719 72.348 1.00 24.12 149 ARG B O 1
ATOM 4369 N N . GLU B 1 131 ? -48.310 24.203 72.694 1.00 25.80 150 GLU B N 1
ATOM 4370 C CA . GLU B 1 131 ? -49.082 25.359 73.095 1.00 28.32 150 GLU B CA 1
ATOM 4371 C C . GLU B 1 131 ? -48.757 26.493 72.125 1.00 25.78 150 GLU B C 1
ATOM 4372 O O . GLU B 1 131 ? -47.584 26.732 71.843 1.00 25.07 150 GLU B O 1
ATOM 4378 N N . PHE B 1 132 ? -49.776 27.166 71.598 1.00 24.80 151 PHE B N 1
ATOM 4379 C CA . PHE B 1 132 ? -49.563 28.314 70.711 1.00 23.02 151 PHE B CA 1
ATOM 4380 C C . PHE B 1 132 ? -50.303 29.464 71.269 1.00 24.15 151 PHE B C 1
ATOM 4381 O O . PHE B 1 132 ? -51.504 29.322 71.591 1.00 24.54 151 PHE B O 1
ATOM 4389 N N . THR B 1 133 ? -49.611 30.589 71.441 1.00 24.29 152 THR B N 1
ATOM 4390 C CA . THR B 1 133 ? -50.227 31.730 72.085 1.00 25.56 152 THR B CA 1
ATOM 4391 C C . THR B 1 133 ? -49.912 33.052 71.376 1.00 25.65 152 THR B C 1
ATOM 4392 O O . THR B 1 133 ? -48.869 33.183 70.721 1.00 26.11 152 THR B O 1
ATOM 4396 N N . TYR B 1 134 ? -50.840 34.005 71.455 1.00 23.57 153 TYR B N 1
ATOM 4397 C CA . TYR B 1 134 ? -50.537 35.335 70.885 1.00 25.92 153 TYR B CA 1
ATOM 4398 C C . TYR B 1 134 ? -51.372 36.386 71.596 1.00 26.47 153 TYR B C 1
ATOM 4399 O O . TYR B 1 134 ? -52.263 36.045 72.327 1.00 25.03 153 TYR B O 1
ATOM 4408 N N . ASP B 1 135 ? -51.077 37.657 71.332 1.00 24.50 154 ASP B N 1
ATOM 4409 C CA . ASP B 1 135 ? -51.890 38.743 71.815 1.00 26.25 154 ASP B CA 1
ATOM 4410 C C . ASP B 1 135 ? -52.688 39.367 70.684 1.00 27.04 154 ASP B C 1
ATOM 4411 O O . ASP B 1 135 ? -52.155 39.602 69.529 1.00 28.79 154 ASP B O 1
ATOM 4416 N N . VAL B 1 136 ? -53.928 39.685 70.995 1.00 25.56 155 VAL B N 1
ATOM 4417 C CA . VAL B 1 136 ? -54.829 40.220 69.999 1.00 27.51 155 VAL B CA 1
ATOM 4418 C C . VAL B 1 136 ? -55.535 41.480 70.438 1.00 29.72 155 VAL B C 1
ATOM 4419 O O . VAL B 1 136 ? -55.837 41.684 71.646 1.00 29.67 155 VAL B O 1
ATOM 4423 N N . ASP B 1 137 ? -55.848 42.298 69.451 1.00 31.92 156 ASP B N 1
ATOM 4424 C CA . ASP B 1 137 ? -56.739 43.431 69.638 1.00 32.78 156 ASP B CA 1
ATOM 4425 C C . ASP B 1 137 ? -57.765 43.418 68.551 1.00 31.77 156 ASP B C 1
ATOM 4426 O O . ASP B 1 137 ? -57.403 43.570 67.347 1.00 26.96 156 ASP B O 1
ATOM 4431 N N . VAL B 1 138 ? -59.027 43.154 68.930 1.00 28.42 157 VAL B N 1
ATOM 4432 C CA . VAL B 1 138 ? -60.180 43.282 67.981 1.00 31.79 157 VAL B CA 1
ATOM 4433 C C . VAL B 1 138 ? -61.233 44.364 68.346 1.00 31.34 157 VAL B C 1
ATOM 4434 O O . VAL B 1 138 ? -62.380 44.320 67.864 1.00 29.73 157 VAL B O 1
ATOM 4438 N N . SER B 1 139 ? -60.806 45.350 69.110 1.00 31.22 158 SER B N 1
ATOM 4439 C CA . SER B 1 139 ? -61.708 46.390 69.645 1.00 33.23 158 SER B CA 1
ATOM 4440 C C . SER B 1 139 ? -62.288 47.300 68.547 1.00 33.56 158 SER B C 1
ATOM 4441 O O . SER B 1 139 ? -63.318 47.933 68.752 1.00 31.87 158 SER B O 1
ATOM 4444 N N . SER B 1 140 ? -61.641 47.352 67.387 1.00 31.62 159 SER B N 1
ATOM 4445 C CA . SER B 1 140 ? -62.154 48.100 66.265 1.00 32.57 159 SER B CA 1
ATOM 4446 C C . SER B 1 140 ? -63.006 47.264 65.290 1.00 31.63 159 SER B C 1
ATOM 4447 O O . SER B 1 140 ? -63.468 47.767 64.298 1.00 34.17 159 SER B O 1
ATOM 4450 N N . LEU B 1 141 ? -63.226 45.981 65.558 1.00 32.59 160 LEU B N 1
ATOM 4451 C CA . LEU B 1 141 ? -63.991 45.133 64.635 1.00 31.03 160 LEU B CA 1
ATOM 4452 C C . LEU B 1 141 ? -65.356 44.937 65.241 1.00 31.62 160 LEU B C 1
ATOM 4453 O O . LEU B 1 141 ? -65.451 44.436 66.348 1.00 29.57 160 LEU B O 1
ATOM 4458 N N . ASP B 1 142 ? -66.396 45.313 64.496 1.00 32.07 161 ASP B N 1
ATOM 4459 C CA . ASP B 1 142 ? -67.778 45.142 64.961 1.00 33.17 161 ASP B CA 1
ATOM 4460 C C . ASP B 1 142 ? -68.524 44.067 64.167 1.00 35.12 161 ASP B C 1
ATOM 4461 O O . ASP B 1 142 ? -67.927 43.342 63.376 1.00 30.38 161 ASP B O 1
ATOM 4466 N N . CYS B 1 143 ? -69.835 43.935 64.409 1.00 34.13 162 CYS B N 1
ATOM 4467 C CA . CYS B 1 143 ? -70.695 43.003 63.680 1.00 34.73 162 CYS B CA 1
ATOM 4468 C C . CYS B 1 143 ? -70.377 42.995 62.214 1.00 34.12 162 CYS B C 1
ATOM 4469 O O . CYS B 1 143 ? -70.251 44.053 61.595 1.00 33.79 162 CYS B O 1
ATOM 4472 N N . GLY B 1 144 ? -70.309 41.802 61.649 1.00 30.52 163 GLY B N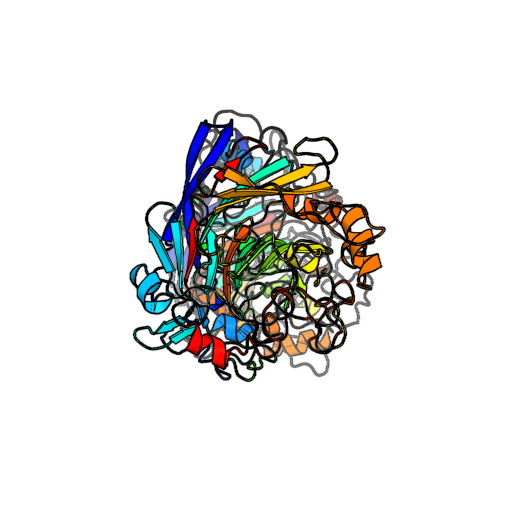 1
ATOM 4473 C CA . GLY B 1 144 ? -70.089 41.690 60.204 1.00 32.12 163 GLY B CA 1
ATOM 4474 C C . GLY B 1 144 ? -68.635 41.527 59.734 1.00 31.27 163 GLY B C 1
ATOM 4475 O O . GLY B 1 144 ? -68.393 41.225 58.563 1.00 31.18 163 GLY B O 1
ATOM 4476 N N . LEU B 1 145 ? -67.697 41.827 60.618 1.00 29.31 164 LEU B N 1
ATOM 4477 C CA . LEU B 1 145 ? -66.250 41.715 60.320 1.00 30.78 164 LEU B CA 1
ATOM 4478 C C . LEU B 1 145 ? -65.621 40.539 61.098 1.00 31.41 164 LEU B C 1
ATOM 4479 O O . LEU B 1 145 ? -66.111 40.138 62.202 1.00 31.60 164 LEU B O 1
ATOM 4484 N N . ASN B 1 146 ? -64.497 40.033 60.567 1.00 29.45 165 ASN B N 1
ATOM 4485 C CA . ASN B 1 146 ? -63.805 38.882 61.183 1.00 28.06 165 ASN B CA 1
ATOM 4486 C C . ASN B 1 146 ? -62.307 39.057 61.022 1.00 28.38 165 ASN B C 1
ATOM 4487 O O . ASN B 1 146 ? -61.825 39.244 59.888 1.00 24.97 165 ASN B O 1
ATOM 4492 N N . GLY B 1 147 ? -61.597 39.086 62.166 1.00 26.21 166 GLY B N 1
ATOM 4493 C CA . GLY B 1 147 ? -60.157 39.133 62.202 1.00 24.53 166 GLY B CA 1
ATOM 4494 C C . GLY B 1 147 ? -59.741 37.743 62.572 1.00 26.64 166 GLY B C 1
ATOM 4495 O O . GLY B 1 147 ? -59.922 37.338 63.725 1.00 25.23 166 GLY B O 1
ATOM 4496 N N . ALA B 1 148 ? -59.220 36.964 61.605 1.00 24.67 167 ALA B N 1
ATOM 4497 C CA . ALA B 1 148 ? -58.945 35.576 61.858 1.00 23.79 167 ALA B CA 1
ATOM 4498 C C . ALA B 1 148 ? -57.473 35.154 61.872 1.00 22.44 167 ALA B C 1
ATOM 4499 O O . ALA B 1 148 ? -56.713 35.592 61.035 1.00 22.28 167 ALA B O 1
ATOM 4501 N N . LEU B 1 149 ? -57.185 34.212 62.740 1.00 21.56 168 LEU B N 1
ATOM 4502 C CA . LEU B 1 149 ? -55.879 33.597 62.884 1.00 21.96 168 LEU B CA 1
ATOM 4503 C C . LEU B 1 149 ? -56.170 32.099 62.907 1.00 21.77 168 LEU B C 1
ATOM 4504 O O . LEU B 1 149 ? -56.951 31.565 63.748 1.00 21.14 168 LEU B O 1
ATOM 4509 N N . TYR B 1 150 ? -55.570 31.387 61.961 1.00 19.76 169 TYR B N 1
ATOM 4510 C CA . TYR B 1 150 ? -55.810 29.961 61.824 1.00 20.70 169 TYR B CA 1
ATOM 4511 C C . TYR B 1 150 ? -54.700 29.238 61.117 1.00 19.16 169 TYR B C 1
ATOM 4512 O O . TYR B 1 150 ? -53.767 29.919 60.603 1.00 19.90 169 TYR B O 1
ATOM 4521 N N . PHE B 1 151 ? -54.809 27.904 61.025 1.00 19.23 170 PHE B N 1
ATOM 4522 C CA . PHE B 1 151 ? -53.801 27.088 60.329 1.00 19.90 170 PHE B CA 1
ATOM 4523 C C . PHE B 1 151 ? -54.455 26.322 59.207 1.00 22.30 170 PHE B C 1
ATOM 4524 O O . PHE B 1 151 ? -55.609 25.907 59.314 1.00 23.51 170 PHE B O 1
ATOM 4532 N N . VAL B 1 152 ? -53.723 26.134 58.124 1.00 20.71 171 VAL B N 1
ATOM 4533 C CA . VAL B 1 152 ? -54.174 25.271 57.065 1.00 20.86 171 VAL B CA 1
ATOM 4534 C C . VAL B 1 152 ? -53.107 24.299 56.585 1.00 21.13 171 VAL B C 1
ATOM 4535 O O . VAL B 1 152 ? -51.916 24.571 56.648 1.00 19.79 171 VAL B O 1
ATOM 4539 N N . SER B 1 153 ? -53.541 23.216 55.984 1.00 21.24 172 SER B N 1
ATOM 4540 C CA . SER B 1 153 ? -52.629 22.216 55.444 1.00 22.49 172 SER B CA 1
ATOM 4541 C C . SER B 1 153 ? -52.116 22.591 54.043 1.00 22.99 172 SER B C 1
ATOM 4542 O O . SER B 1 153 ? -52.137 21.783 53.117 1.00 22.99 172 SER B O 1
ATOM 4545 N N . MET B 1 154 ? -51.575 23.777 53.906 1.00 24.69 173 MET B N 1
ATOM 4546 C CA . MET B 1 154 ? -50.855 24.158 52.718 1.00 25.28 173 MET B CA 1
ATOM 4547 C C . MET B 1 154 ? -49.478 23.449 52.716 1.00 26.16 173 MET B C 1
ATOM 4548 O O . MET B 1 154 ? -48.985 23.078 53.775 1.00 24.84 173 MET B O 1
ATOM 4553 N N . ASP B 1 155 ? -48.859 23.314 51.526 1.00 27.07 174 ASP B N 1
ATOM 4554 C CA . ASP B 1 155 ? -47.478 22.854 51.388 1.00 25.06 174 ASP B CA 1
ATOM 4555 C C . ASP B 1 155 ? -46.569 24.000 51.826 1.00 25.28 174 ASP B C 1
ATOM 4556 O O . ASP B 1 155 ? -46.853 25.130 51.496 1.00 23.79 174 ASP B O 1
ATOM 4561 N N . ALA B 1 156 ? -45.445 23.701 52.448 1.00 23.21 175 ALA B N 1
ATOM 4562 C CA . ALA B 1 156 ? -44.441 24.669 52.863 1.00 24.46 175 ALA B CA 1
ATOM 4563 C C . ALA B 1 156 ? -43.859 25.509 51.723 1.00 21.91 175 ALA B C 1
ATOM 4564 O O . ALA B 1 156 ? -43.424 26.600 51.968 1.00 21.01 175 ALA B O 1
ATOM 4566 N N . ASP B 1 157 ? -43.848 24.972 50.512 1.00 21.73 176 ASP B N 1
ATOM 4567 C CA . ASP B 1 157 ? -43.392 25.748 49.380 1.00 22.22 176 ASP B CA 1
ATOM 4568 C C . ASP B 1 157 ? -44.532 26.268 48.473 1.00 22.77 176 ASP B C 1
ATOM 4569 O O . ASP B 1 157 ? -44.327 26.530 47.237 1.00 24.96 176 ASP B O 1
ATOM 4574 N N . GLY B 1 158 ? -45.716 26.359 49.039 1.00 22.03 177 GLY B N 1
ATOM 4575 C CA . GLY B 1 158 ? -46.892 26.834 48.290 1.00 22.79 177 GLY B CA 1
ATOM 4576 C C . GLY B 1 158 ? -47.311 25.948 47.114 1.00 24.23 177 GLY B C 1
ATOM 4577 O O . GLY B 1 158 ? -48.145 26.374 46.293 1.00 24.03 177 GLY B O 1
ATOM 4578 N N . GLY B 1 159 ? -46.740 24.752 47.025 1.00 22.69 178 GLY B N 1
ATOM 4579 C CA . GLY B 1 159 ? -47.014 23.851 45.898 1.00 23.49 178 GLY B CA 1
ATOM 4580 C C . GLY B 1 159 ? -45.954 23.874 44.781 1.00 25.41 178 GLY B C 1
ATOM 4581 O O . GLY B 1 159 ? -46.150 23.215 43.740 1.00 25.79 178 GLY B O 1
ATOM 4582 N N . ALA B 1 160 ? -44.863 24.620 44.960 1.00 23.59 179 ALA B N 1
ATOM 4583 C CA . ALA B 1 160 ? -43.892 24.811 43.873 1.00 26.82 179 ALA B CA 1
ATOM 4584 C C . ALA B 1 160 ? -43.294 23.463 43.430 1.00 27.18 179 ALA B C 1
ATOM 4585 O O . ALA B 1 160 ? -43.087 23.264 42.236 1.00 26.78 179 ALA B O 1
ATOM 4587 N N . ALA B 1 161 ? -43.051 22.538 44.370 1.00 25.80 180 ALA B N 1
ATOM 4588 C CA . ALA B 1 161 ? -42.440 21.209 43.976 1.00 25.88 180 ALA B CA 1
ATOM 4589 C C . ALA B 1 161 ? -43.451 20.296 43.242 1.00 26.16 180 ALA B C 1
ATOM 4590 O O . ALA B 1 161 ? -43.082 19.556 42.350 1.00 26.67 180 ALA B O 1
ATOM 4592 N N . LYS B 1 162 ? -44.731 20.419 43.576 1.00 24.03 181 LYS B N 1
ATOM 4593 C CA . LYS B 1 162 ? -45.819 19.625 42.944 1.00 27.80 181 LYS B CA 1
ATOM 4594 C C . LYS B 1 162 ? -46.218 20.208 41.608 1.00 26.05 181 LYS B C 1
ATOM 4595 O O . LYS B 1 162 ? -46.505 19.474 40.686 1.00 26.40 181 LYS B O 1
ATOM 4601 N N . TYR B 1 163 ? -46.204 21.535 41.485 1.00 25.07 182 TYR B N 1
ATOM 4602 C CA . TYR B 1 163 ? -46.771 22.224 40.309 1.00 25.51 182 TYR B CA 1
ATOM 4603 C C . TYR B 1 163 ? -45.769 23.194 39.783 1.00 26.00 182 TYR B C 1
ATOM 4604 O O . TYR B 1 163 ? -45.716 24.332 40.210 1.00 27.68 182 TYR B O 1
ATOM 4613 N N . PRO B 1 164 ? -44.925 22.759 38.865 1.00 27.58 183 PRO B N 1
ATOM 4614 C CA . PRO B 1 164 ? -43.747 23.603 38.613 1.00 29.36 183 PRO B CA 1
ATOM 4615 C C . PRO B 1 164 ? -44.044 24.866 37.809 1.00 27.99 183 PRO B C 1
ATOM 4616 O O . PRO B 1 164 ? -43.131 25.668 37.661 1.00 30.87 183 PRO B O 1
ATOM 4620 N N . THR B 1 165 ? -45.257 25.012 37.286 1.00 25.88 184 THR B N 1
ATOM 4621 C CA . THR B 1 165 ? -45.719 26.278 36.706 1.00 27.35 184 THR B CA 1
ATOM 4622 C C . THR B 1 165 ? -45.951 27.346 37.766 1.00 23.47 184 THR B C 1
ATOM 4623 O O . THR B 1 165 ? -46.161 28.491 37.430 1.00 24.36 184 THR B O 1
ATOM 4627 N N . ASN B 1 166 ? -45.924 26.946 39.024 1.00 23.50 185 ASN B N 1
ATOM 4628 C CA . ASN B 1 166 ? -45.877 27.879 40.162 1.00 22.75 185 ASN B CA 1
ATOM 4629 C C . ASN B 1 166 ? -44.428 28.283 40.429 1.00 25.37 185 ASN B C 1
ATOM 4630 O O . ASN B 1 166 ? -43.702 27.586 41.166 1.00 26.33 185 ASN B O 1
ATOM 4635 N N . LYS B 1 167 ? -44.016 29.433 39.888 1.00 24.00 186 LYS B N 1
ATOM 4636 C CA . LYS B 1 167 ? -42.636 29.889 40.006 1.00 27.84 186 LYS B CA 1
ATOM 4637 C C . LYS B 1 167 ? -42.374 30.693 41.272 1.00 29.37 186 LYS B C 1
ATOM 4638 O O . LYS B 1 167 ? -41.247 30.885 41.624 1.00 29.28 186 LYS B O 1
ATOM 4644 N N . GLY B 1 168 ? -43.400 31.165 41.940 1.00 27.57 187 GLY B N 1
ATOM 4645 C CA . GLY B 1 168 ? -43.144 31.978 43.149 1.00 29.23 187 GLY B CA 1
ATOM 4646 C C . GLY B 1 168 ? -43.146 31.221 44.456 1.00 26.41 187 GLY B C 1
ATOM 4647 O O . GLY B 1 168 ? -42.455 31.585 45.387 1.00 27.83 187 GLY B O 1
ATOM 4648 N N . GLY B 1 169 ? -43.956 30.200 44.548 1.00 25.28 188 GLY B N 1
ATOM 4649 C CA . GLY B 1 169 ? -44.003 29.426 45.778 1.00 23.53 188 GLY B CA 1
ATOM 4650 C C . GLY B 1 169 ? -44.470 30.266 46.984 1.00 22.99 188 GLY B C 1
ATOM 4651 O O . GLY B 1 169 ? -45.316 31.188 46.848 1.00 22.53 188 GLY B O 1
ATOM 4652 N N . ALA B 1 170 ? -43.925 29.933 48.148 1.00 21.93 189 ALA B N 1
ATOM 4653 C CA . ALA B 1 170 ? -44.281 30.589 49.381 1.00 21.19 189 ALA B CA 1
ATOM 4654 C C . ALA B 1 170 ? -43.877 32.016 49.343 1.00 22.13 189 ALA B C 1
ATOM 4655 O O . ALA B 1 170 ? -44.508 32.885 50.004 1.00 20.92 189 ALA B O 1
ATOM 4657 N N . LYS B 1 171 ? -42.789 32.312 48.624 1.00 21.64 190 LYS B N 1
ATOM 4658 C CA . LYS B 1 171 ? -42.373 33.681 48.525 1.00 23.86 190 LYS B CA 1
ATOM 4659 C C . LYS B 1 171 ? -43.435 34.654 47.932 1.00 22.40 190 LYS B C 1
ATOM 4660 O O . LYS B 1 171 ? -43.425 35.881 48.222 1.00 23.64 190 LYS B O 1
ATOM 4666 N N . TYR B 1 172 ? -44.318 34.135 47.097 1.00 22.64 191 TYR B N 1
ATOM 4667 C CA . TYR B 1 172 ? -45.418 34.917 46.516 1.00 22.84 191 TYR B CA 1
ATOM 4668 C C . TYR B 1 172 ? -46.775 34.576 47.118 1.00 22.55 191 TYR B C 1
ATOM 4669 O O . TYR B 1 172 ? -47.815 34.954 46.564 1.00 22.45 191 TYR B O 1
ATOM 4678 N N . GLY B 1 173 ? -46.792 33.973 48.296 1.00 20.14 192 GLY B N 1
ATOM 4679 C CA . GLY B 1 173 ? -48.073 33.703 48.961 1.00 21.25 192 GLY B CA 1
ATOM 4680 C C . GLY B 1 173 ? -49.023 32.801 48.209 1.00 20.11 192 GLY B C 1
ATOM 4681 O O . GLY B 1 173 ? -50.228 32.996 48.276 1.00 21.26 192 GLY B O 1
ATOM 4682 N N . THR B 1 174 ? -48.475 31.874 47.409 1.00 20.89 193 THR B N 1
ATOM 4683 C CA . THR B 1 174 ? -49.261 30.922 46.659 1.00 21.26 193 THR B CA 1
ATOM 4684 C C . THR B 1 174 ? -49.701 29.669 47.429 1.00 21.78 193 THR B C 1
ATOM 4685 O O . THR B 1 174 ? -49.134 29.281 48.505 1.00 21.40 193 THR B O 1
ATOM 4689 N N . GLY B 1 175 ? -50.641 28.952 46.829 1.00 22.56 194 GLY B N 1
ATOM 4690 C CA . GLY B 1 175 ? -51.026 27.621 47.360 1.00 22.84 194 GLY B CA 1
ATOM 4691 C C . GLY B 1 175 ? -52.139 27.608 48.407 1.00 23.43 194 GLY B C 1
ATOM 4692 O O . GLY B 1 175 ? -52.386 26.584 49.004 1.00 22.60 194 GLY B O 1
ATOM 4693 N N . TYR B 1 176 ? -52.883 28.706 48.598 1.00 25.15 195 TYR B N 1
ATOM 4694 C CA . TYR B 1 176 ? -53.939 28.693 49.622 1.00 23.87 195 TYR B CA 1
ATOM 4695 C C . TYR B 1 176 ? -55.031 27.618 49.349 1.00 24.10 195 TYR B C 1
ATOM 4696 O O . TYR B 1 176 ? -55.409 27.366 48.208 1.00 25.21 195 TYR B O 1
ATOM 4705 N N . CYS B 1 177 ? -55.424 26.932 50.414 1.00 24.40 196 CYS B N 1
ATOM 4706 C CA . CYS B 1 177 ? -56.534 26.005 50.409 1.00 23.46 196 CYS B CA 1
ATOM 4707 C C . CYS B 1 177 ? -57.153 26.113 51.829 1.00 24.21 196 CYS B C 1
ATOM 4708 O O . CYS B 1 177 ? -56.512 26.623 52.777 1.00 21.82 196 CYS B O 1
ATOM 4711 N N . ASP B 1 178 ? -58.419 25.703 51.986 1.00 21.64 197 ASP B N 1
ATOM 4712 C CA . ASP B 1 178 ? -58.951 25.575 53.341 1.00 22.68 197 ASP B CA 1
ATOM 4713 C C . ASP B 1 178 ? -60.151 24.653 53.309 1.00 21.44 197 ASP B C 1
ATOM 4714 O O . ASP B 1 178 ? -60.463 24.060 52.252 1.00 21.86 197 ASP B O 1
ATOM 4719 N N . ALA B 1 179 ? -60.829 24.522 54.436 1.00 22.42 198 ALA B N 1
ATOM 4720 C CA . ALA B 1 179 ? -61.820 23.497 54.549 1.00 23.14 198 ALA B CA 1
ATOM 4721 C C . ALA B 1 179 ? -63.151 23.914 53.913 1.00 24.47 198 ALA B C 1
ATOM 4722 O O . ALA B 1 179 ? -64.082 23.110 53.922 1.00 25.73 198 ALA B O 1
ATOM 4724 N N . GLN B 1 180 ? -63.254 25.144 53.400 1.00 24.96 199 GLN B N 1
ATOM 4725 C CA . GLN B 1 180 ? -64.426 25.581 52.640 1.00 26.64 199 GLN B CA 1
ATOM 4726 C C . GLN B 1 180 ? -64.262 25.252 51.155 1.00 29.34 199 GLN B C 1
ATOM 4727 O O . GLN B 1 180 ? -65.184 25.535 50.367 1.00 29.89 199 GLN B O 1
ATOM 4733 N N . CYS B 1 181 ? -63.100 24.699 50.762 1.00 26.51 200 CYS B N 1
ATOM 4734 C CA . CYS B 1 181 ? -62.847 24.362 49.327 1.00 28.36 200 CYS B CA 1
ATOM 4735 C C . CYS B 1 181 ? -63.185 25.522 48.405 1.00 27.58 200 CYS B C 1
ATOM 4736 O O . CYS B 1 181 ? -63.998 25.394 47.519 1.00 26.42 200 CYS B O 1
ATOM 4739 N N . PRO B 1 182 ? -62.581 26.677 48.659 1.00 27.57 201 PRO B N 1
ATOM 4740 C CA . PRO B 1 182 ? -62.995 27.885 47.979 1.00 26.53 201 PRO B CA 1
ATOM 4741 C C . PRO B 1 182 ? -62.708 27.893 46.500 1.00 27.70 201 PRO B C 1
ATOM 4742 O O . PRO B 1 182 ? -61.603 27.502 46.116 1.00 27.68 201 PRO B O 1
ATOM 4746 N N . HIS B 1 183 ? -63.673 28.393 45.719 1.00 26.06 202 HIS B N 1
ATOM 4747 C CA . HIS B 1 183 ? -63.552 28.590 44.284 1.00 28.66 202 HIS B CA 1
ATOM 4748 C C . HIS B 1 183 ? -63.003 29.972 43.983 1.00 25.26 202 HIS B C 1
ATOM 4749 O O . HIS B 1 183 ? -62.665 30.272 42.840 1.00 23.23 202 HIS B O 1
ATOM 4756 N N . ASP B 1 184 ? -62.890 30.843 44.995 1.00 23.99 203 ASP B N 1
ATOM 4757 C CA . ASP B 1 184 ? -62.422 32.189 44.737 1.00 26.69 203 ASP B CA 1
ATOM 4758 C C . ASP B 1 184 ? -60.897 32.373 44.671 1.00 26.25 203 ASP B C 1
ATOM 4759 O O . ASP B 1 184 ? -60.381 33.505 44.459 1.00 28.04 203 ASP B O 1
ATOM 4764 N N . VAL B 1 185 ? -60.160 31.288 44.823 1.00 25.83 204 VAL B N 1
ATOM 4765 C CA . VAL B 1 185 ? -58.697 31.322 44.714 1.00 24.96 204 VAL B CA 1
ATOM 4766 C C . VAL B 1 185 ? -58.364 31.409 43.192 1.00 23.06 204 VAL B C 1
ATOM 4767 O O . VAL B 1 185 ? -58.814 30.582 42.395 1.00 22.93 204 VAL B O 1
ATOM 4771 N N . LYS B 1 186 ? -57.483 32.340 42.822 1.00 23.66 205 LYS B N 1
ATOM 4772 C CA . LYS B 1 186 ? -57.179 32.621 41.440 1.00 23.73 205 LYS B CA 1
ATOM 4773 C C . LYS B 1 186 ? -56.170 31.723 40.785 1.00 24.26 205 LYS B C 1
ATOM 4774 O O . LYS B 1 186 ? -56.133 31.610 39.574 1.00 23.11 205 LYS B O 1
ATOM 4780 N N . TRP B 1 187 ? -55.334 31.123 41.608 1.00 22.01 206 TRP B N 1
ATOM 4781 C CA . TRP B 1 187 ? -54.243 30.268 41.177 1.00 21.50 206 TRP B CA 1
ATOM 4782 C C . TRP B 1 187 ? -54.254 29.018 42.012 1.00 21.79 206 TRP B C 1
ATOM 4783 O O . TRP B 1 187 ? -54.088 29.091 43.255 1.00 25.09 206 TRP B O 1
ATOM 4794 N N . ILE B 1 188 ? -54.493 27.879 41.342 1.00 21.69 207 ILE B N 1
ATOM 4795 C CA . ILE B 1 188 ? -54.618 26.562 41.986 1.00 21.69 207 ILE B CA 1
ATOM 4796 C C . ILE B 1 188 ? -53.792 25.568 41.173 1.00 22.80 207 ILE B C 1
ATOM 4797 O O . ILE B 1 188 ? -53.892 25.557 39.955 1.00 22.65 207 ILE B O 1
ATOM 4802 N N . ASN B 1 189 ? -53.000 24.723 41.855 1.00 24.41 208 ASN B N 1
ATOM 4803 C CA . ASN B 1 189 ? -52.168 23.694 41.174 1.00 25.43 208 ASN B CA 1
ATOM 4804 C C . ASN B 1 189 ? -51.261 24.304 40.062 1.00 23.64 208 ASN B C 1
ATOM 4805 O O . ASN B 1 189 ? -51.063 23.744 39.018 1.00 24.67 208 ASN B O 1
ATOM 4810 N N . GLY B 1 190 ? -50.708 25.446 40.360 1.00 22.57 209 GLY B N 1
ATOM 4811 C CA . GLY B 1 190 ? -49.868 26.148 39.429 1.00 24.18 209 GLY B CA 1
ATOM 4812 C C . GLY B 1 190 ? -50.524 26.841 38.273 1.00 24.81 209 GLY B C 1
ATOM 4813 O O . GLY B 1 190 ? -49.819 27.360 37.403 1.00 26.41 209 GLY B O 1
ATOM 4814 N N . LEU B 1 191 ? -51.863 26.913 38.238 1.00 26.20 210 LEU B N 1
ATOM 4815 C CA . LEU B 1 191 ? -52.536 27.428 37.036 1.00 23.63 210 LEU B CA 1
ATOM 4816 C C . LEU B 1 191 ? -53.579 28.427 37.467 1.00 25.34 210 LEU B C 1
ATOM 4817 O O . LEU B 1 191 ? -54.157 28.357 38.581 1.00 22.63 210 LEU B O 1
ATOM 4822 N N . ALA B 1 192 ? -53.874 29.315 36.547 1.00 23.39 211 ALA B N 1
ATOM 4823 C CA . ALA B 1 192 ? -54.981 30.261 36.727 1.00 22.86 211 ALA B CA 1
ATOM 4824 C C . ALA B 1 192 ? -56.278 29.488 36.844 1.00 22.78 211 ALA B C 1
ATOM 4825 O O . ALA B 1 192 ? -56.490 28.545 36.049 1.00 24.06 211 ALA B O 1
ATOM 4827 N N . ASN B 1 193 ? -57.141 29.880 37.805 1.00 22.83 212 ASN B N 1
ATOM 4828 C CA . ASN B 1 193 ? -58.428 29.214 38.001 1.00 23.27 212 ASN B CA 1
ATOM 4829 C C . ASN B 1 193 ? -59.408 29.961 37.134 1.00 25.39 212 ASN B C 1
ATOM 4830 O O . ASN B 1 193 ? -60.457 30.366 37.610 1.00 26.03 212 ASN B O 1
ATOM 4835 N N . SER B 1 194 ? -59.118 30.086 35.833 1.00 24.91 213 SER B N 1
ATOM 4836 C CA . SER B 1 194 ? -59.871 31.045 34.988 1.00 26.67 213 SER B CA 1
ATOM 4837 C C . SER B 1 194 ? -61.072 30.391 34.260 1.00 28.01 213 SER B C 1
ATOM 4838 O O . SER B 1 194 ? -61.865 31.111 33.652 1.00 28.24 213 SER B O 1
ATOM 4841 N N . LYS B 1 195 ? -61.172 29.061 34.306 1.00 26.55 214 LYS B N 1
ATOM 4842 C CA . LYS B 1 195 ? -62.211 28.343 33.593 1.00 29.87 214 LYS B CA 1
ATOM 4843 C C . LYS B 1 195 ? -63.567 28.670 34.217 1.00 28.42 214 LYS B C 1
ATOM 4844 O O . LYS B 1 195 ? -63.712 28.592 35.450 1.00 26.65 214 LYS B O 1
ATOM 4850 N N . ASP B 1 196 ? -64.533 29.099 33.394 1.00 26.34 215 ASP B N 1
ATOM 4851 C CA . ASP B 1 196 ? -65.912 29.371 33.892 1.00 26.32 215 ASP B CA 1
ATOM 4852 C C . ASP B 1 196 ? -65.957 30.422 35.008 1.00 27.17 215 ASP B C 1
ATOM 4853 O O . ASP B 1 196 ? -66.804 30.367 35.869 1.00 26.47 215 ASP B O 1
ATOM 4858 N N . TRP B 1 197 ? -65.049 31.387 34.972 1.00 28.12 216 TRP B N 1
ATOM 4859 C CA . TRP B 1 197 ? -64.923 32.394 35.985 1.00 25.83 216 TRP B CA 1
ATOM 4860 C C . TRP B 1 197 ? -66.130 33.294 36.015 1.00 28.84 216 TRP B C 1
ATOM 4861 O O . TRP B 1 197 ? -66.613 33.747 35.008 1.00 30.94 216 TRP B O 1
ATOM 4872 N N . THR B 1 198 ? -66.651 33.549 37.193 1.00 30.43 217 THR B N 1
ATOM 4873 C CA . THR B 1 198 ? -67.847 34.324 37.293 1.00 32.69 217 THR B CA 1
ATOM 4874 C C . THR B 1 198 ? -67.629 35.354 38.437 1.00 33.70 217 THR B C 1
ATOM 4875 O O . THR B 1 198 ? -67.201 34.997 39.569 1.00 33.36 217 THR B O 1
ATOM 4879 N N . PRO B 1 199 ? -67.839 36.638 38.147 1.00 32.12 218 PRO B N 1
ATOM 4880 C CA . PRO B 1 199 ? -67.731 37.651 39.217 1.00 32.27 218 PRO B CA 1
ATOM 4881 C C . PRO B 1 199 ? -68.738 37.369 40.335 1.00 34.62 218 PRO B C 1
ATOM 4882 O O . PRO B 1 199 ? -69.734 36.689 40.124 1.00 34.34 218 PRO B O 1
ATOM 4886 N N . ILE B 1 200 ? -68.457 37.828 41.531 1.00 36.90 219 ILE B N 1
ATOM 4887 C CA . ILE B 1 200 ? -69.374 37.612 42.671 1.00 39.38 219 ILE B CA 1
ATOM 4888 C C . ILE B 1 200 ? -70.255 38.842 42.663 1.00 38.96 219 ILE B C 1
ATOM 4889 O O . ILE B 1 200 ? -69.751 39.948 42.778 1.00 38.50 219 ILE B O 1
ATOM 4894 N N . PRO B 1 201 ? -71.569 38.671 42.545 1.00 39.75 220 PRO B N 1
ATOM 4895 C CA . PRO B 1 201 ? -72.424 39.863 42.608 1.00 41.27 220 PRO B CA 1
ATOM 4896 C C . PRO B 1 201 ? -72.149 40.714 43.863 1.00 40.13 220 PRO B C 1
ATOM 4897 O O . PRO B 1 201 ? -72.143 40.179 44.967 1.00 40.65 220 PRO B O 1
ATOM 4901 N N . GLY B 1 202 ? -71.907 42.009 43.680 1.00 41.94 221 GLY B N 1
ATOM 4902 C CA . GLY B 1 202 ? -71.660 42.944 44.785 1.00 43.55 221 GLY B CA 1
ATOM 4903 C C . GLY B 1 202 ? -70.263 42.950 45.370 1.00 47.20 221 GLY B C 1
ATOM 4904 O O . GLY B 1 202 ? -69.993 43.726 46.282 1.00 50.87 221 GLY B O 1
ATOM 4905 N N . ASP B 1 203 ? -69.379 42.068 44.889 1.00 44.22 222 ASP B N 1
ATOM 4906 C CA . ASP B 1 203 ? -67.960 42.113 45.254 1.00 45.16 222 ASP B CA 1
ATOM 4907 C C . ASP B 1 203 ? -67.172 42.508 44.015 1.00 43.98 222 ASP B C 1
ATOM 4908 O O . ASP B 1 203 ? -66.957 41.679 43.140 1.00 42.69 222 ASP B O 1
ATOM 4913 N N . ALA B 1 204 ? -66.775 43.770 43.937 1.00 42.74 223 ALA B N 1
ATOM 4914 C CA . ALA B 1 204 ? -66.102 44.303 42.764 1.00 44.52 223 ALA B CA 1
ATOM 4915 C C . ALA B 1 204 ? -64.703 43.683 42.533 1.00 43.93 223 ALA B C 1
ATOM 4916 O O . ALA B 1 204 ? -64.176 43.770 41.410 1.00 40.26 223 ALA B O 1
ATOM 4918 N N . ASN B 1 205 ? -64.139 43.033 43.561 1.00 42.17 224 ASN B N 1
ATOM 4919 C CA . ASN B 1 205 ? -62.782 42.424 43.467 1.00 46.20 224 ASN B CA 1
ATOM 4920 C C . ASN B 1 205 ? -62.644 40.904 43.311 1.00 45.66 224 ASN B C 1
ATOM 4921 O O . ASN B 1 205 ? -61.549 40.425 43.027 1.00 48.55 224 ASN B O 1
ATOM 4926 N N . SER B 1 206 ? -63.724 40.154 43.486 1.00 39.02 225 SER B N 1
ATOM 4927 C CA . SER B 1 206 ? -63.616 38.713 43.566 1.00 37.04 225 SER B CA 1
ATOM 4928 C C . SER B 1 206 ? -64.580 38.011 42.628 1.00 34.93 225 SER B C 1
ATOM 4929 O O . SER B 1 206 ? -65.610 38.539 42.236 1.00 34.92 225 SER B O 1
ATOM 4932 N N . GLY B 1 207 ? -64.203 36.790 42.277 1.00 34.03 226 GLY B N 1
ATOM 4933 C CA . GLY B 1 207 ? -65.046 35.874 41.562 1.00 31.20 226 GLY B CA 1
ATOM 4934 C C . GLY B 1 207 ? -64.735 34.457 41.974 1.00 30.33 226 GLY B C 1
ATOM 4935 O O . GLY B 1 207 ? -63.912 34.225 42.848 1.00 29.99 226 GLY B O 1
ATOM 4936 N N . LYS B 1 208 ? -65.290 33.517 41.230 1.00 30.32 227 LYS B N 1
ATOM 4937 C CA . LYS B 1 208 ? -65.201 32.118 41.511 1.00 32.46 227 LYS B CA 1
ATOM 4938 C C . LYS B 1 208 ? -64.882 31.441 40.178 1.00 28.22 227 LYS B C 1
ATOM 4939 O O . LYS B 1 208 ? -65.489 31.770 39.137 1.00 31.29 227 LYS B O 1
ATOM 4945 N N . GLY B 1 209 ? -63.923 30.517 40.194 1.00 24.46 228 GLY B N 1
ATOM 4946 C CA . GLY B 1 209 ? -63.677 29.696 39.066 1.00 25.08 228 GLY B CA 1
ATOM 4947 C C . GLY B 1 209 ? -64.071 28.268 39.205 1.00 27.06 228 GLY B C 1
ATOM 4948 O O . GLY B 1 209 ? -64.656 27.820 40.220 1.00 25.82 228 GLY B O 1
ATOM 4949 N N . TYR B 1 210 ? -63.750 27.503 38.168 1.00 26.94 229 TYR B N 1
ATOM 4950 C CA . TYR B 1 210 ? -64.286 26.157 38.072 1.00 29.33 229 TYR B CA 1
ATOM 4951 C C . TYR B 1 210 ? -63.858 25.260 39.195 1.00 29.17 229 TYR B C 1
ATOM 4952 O O . TYR B 1 210 ? -64.627 24.449 39.713 1.00 31.02 229 TYR B O 1
ATOM 4961 N N . TYR B 1 211 ? -62.599 25.351 39.551 1.00 27.89 230 TYR B N 1
ATOM 4962 C CA . TYR B 1 211 ? -62.054 24.575 40.683 1.00 25.71 230 TYR B CA 1
ATOM 4963 C C . TYR B 1 211 ? -62.160 25.210 42.052 1.00 23.78 230 TYR B C 1
ATOM 4964 O O . TYR B 1 211 ? -62.124 26.414 42.175 1.00 25.07 230 TYR B O 1
ATOM 4973 N N . GLY B 1 212 ? -62.209 24.385 43.097 1.00 24.74 231 GLY B N 1
ATOM 4974 C CA . GLY B 1 212 ? -61.904 24.840 44.441 1.00 26.40 231 GLY B CA 1
ATOM 4975 C C . GLY B 1 212 ? -60.639 24.190 44.985 1.00 27.33 231 GLY B C 1
ATOM 4976 O O . GLY B 1 212 ? -60.075 23.307 44.350 1.00 27.08 231 GLY B O 1
ATOM 4977 N N . ASN B 1 213 ? -60.176 24.638 46.153 1.00 25.40 232 ASN B N 1
ATOM 4978 C CA . ASN B 1 213 ? -58.949 24.089 46.722 1.00 25.24 232 ASN B CA 1
ATOM 4979 C C . ASN B 1 213 ? -59.152 23.776 48.160 1.00 24.90 232 ASN B C 1
ATOM 4980 O O . ASN B 1 213 ? -59.283 24.674 49.021 1.00 22.58 232 ASN B O 1
ATOM 4985 N N . CYS B 1 214 ? -59.189 22.477 48.429 1.00 27.17 233 CYS B N 1
ATOM 4986 C CA . CYS B 1 214 ? -59.513 21.979 49.733 1.00 25.50 233 CYS B CA 1
ATOM 4987 C C . CYS B 1 214 ? -58.300 21.516 50.528 1.00 24.03 233 CYS B C 1
ATOM 4988 O O . CYS B 1 214 ? -57.350 20.901 49.988 1.00 22.52 233 CYS B O 1
ATOM 4991 N N . CYS B 1 215 ? -58.383 21.714 51.814 1.00 20.97 234 CYS B N 1
ATOM 4992 C CA . CYS B 1 215 ? -57.453 21.100 52.724 1.00 22.57 234 CYS B CA 1
ATOM 4993 C C . CYS B 1 215 ? -57.888 21.321 54.198 1.00 22.76 234 CYS B C 1
ATOM 4994 O O . CYS B 1 215 ? -58.685 22.193 54.493 1.00 22.27 234 CYS B O 1
ATOM 4997 N N . ALA B 1 216 ? -57.296 20.531 55.101 1.00 22.45 235 ALA B N 1
ATOM 4998 C CA . ALA B 1 216 ? -57.608 20.642 56.536 1.00 22.95 235 ALA B CA 1
ATOM 4999 C C . ALA B 1 216 ? -57.323 21.994 57.131 1.00 22.73 235 ALA B C 1
ATOM 5000 O O . ALA B 1 216 ? -56.389 22.676 56.726 1.00 25.14 235 ALA B O 1
ATOM 5002 N N . GLU B 1 217 ? -58.107 22.375 58.134 1.00 21.89 236 GLU B N 1
ATOM 5003 C CA . GLU B 1 217 ? -58.048 23.712 58.702 1.00 24.61 236 GLU B CA 1
ATOM 5004 C C . GLU B 1 217 ? -58.309 23.650 60.206 1.00 24.16 236 GLU B C 1
ATOM 5005 O O . GLU B 1 217 ? -59.222 22.899 60.684 1.00 22.79 236 GLU B O 1
ATOM 5011 N N . LEU B 1 218 ? -57.470 24.387 60.944 1.00 22.83 237 LEU B N 1
ATOM 5012 C CA . LEU B 1 218 ? -57.596 24.490 62.402 1.00 25.30 237 LEU B CA 1
ATOM 5013 C C . LEU B 1 218 ? -57.784 25.953 62.754 1.00 24.87 237 LEU B C 1
ATOM 5014 O O . LEU B 1 218 ? -56.844 26.745 62.608 1.00 22.48 237 LEU B O 1
ATOM 5019 N N . ASP B 1 219 ? -58.996 26.336 63.147 1.00 22.98 238 ASP B N 1
ATOM 5020 C CA . ASP B 1 219 ? -59.282 27.719 63.389 1.00 24.52 238 ASP B CA 1
ATOM 5021 C C . ASP B 1 219 ? -58.993 28.051 64.840 1.00 26.51 238 ASP B C 1
ATOM 5022 O O . ASP B 1 219 ? -59.719 27.657 65.773 1.00 30.29 238 ASP B O 1
ATOM 5027 N N . ILE B 1 220 ? -57.989 28.857 65.065 1.00 25.53 239 ILE B N 1
ATOM 5028 C CA . ILE B 1 220 ? -57.636 29.282 66.425 1.00 23.26 239 ILE B CA 1
ATOM 5029 C C . ILE B 1 220 ? -58.542 30.426 66.861 1.00 24.64 239 ILE B C 1
ATOM 5030 O O . ILE B 1 220 ? -58.919 30.571 68.072 1.00 24.14 239 ILE B O 1
ATOM 5035 N N . TRP B 1 221 ? -58.873 31.278 65.888 1.00 24.06 240 TRP B N 1
ATOM 5036 C CA . TRP B 1 221 ? -59.482 32.547 66.170 1.00 26.89 240 TRP B CA 1
ATOM 5037 C C . TRP B 1 221 ? -60.309 33.062 64.997 1.00 28.82 240 TRP B C 1
ATOM 5038 O O . TRP B 1 221 ? -59.742 33.434 63.979 1.00 26.27 240 TRP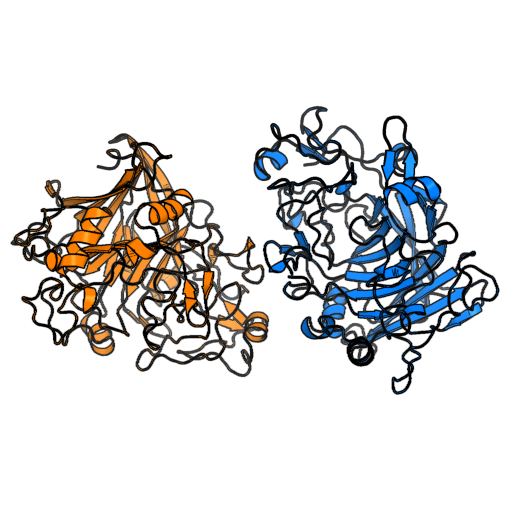 B O 1
ATOM 5049 N N . GLU B 1 222 ? -61.639 33.103 65.182 1.00 26.50 241 GLU B N 1
ATOM 5050 C CA . GLU B 1 222 ? -62.602 33.690 64.218 1.00 27.51 241 GLU B CA 1
ATOM 5051 C C . GLU B 1 222 ? -63.399 34.616 65.149 1.00 28.88 241 GLU B C 1
ATOM 5052 O O . GLU B 1 222 ? -64.060 34.111 66.080 1.00 25.89 241 GLU B O 1
ATOM 5058 N N . ALA B 1 223 ? -63.284 35.928 64.941 1.00 28.02 242 ALA B N 1
ATOM 5059 C CA . ALA B 1 223 ? -63.698 36.901 65.979 1.00 29.95 242 ALA B CA 1
ATOM 5060 C C . ALA B 1 223 ? -63.861 38.313 65.520 1.00 27.69 242 ALA B C 1
ATOM 5061 O O . ALA B 1 223 ? -63.138 38.785 64.661 1.00 28.87 242 ALA B O 1
ATOM 5063 N N . ASN B 1 224 ? -64.853 38.985 66.119 1.00 25.98 243 ASN B N 1
ATOM 5064 C CA . ASN B 1 224 ? -64.841 40.425 66.262 1.00 26.22 243 ASN B CA 1
ATOM 5065 C C . ASN B 1 224 ? -65.060 40.775 67.760 1.00 26.45 243 ASN B C 1
ATOM 5066 O O . ASN B 1 224 ? -64.948 39.909 68.648 1.00 25.88 243 ASN B O 1
ATOM 5071 N N . LYS B 1 225 ? -65.343 42.036 68.070 1.00 27.26 244 LYS B N 1
ATOM 5072 C CA . LYS B 1 225 ? -65.489 42.388 69.486 1.00 32.76 244 LYS B CA 1
ATOM 5073 C C . LYS B 1 225 ? -66.758 41.788 70.122 1.00 29.18 244 LYS B C 1
ATOM 5074 O O . LYS B 1 225 ? -66.879 41.779 71.371 1.00 31.85 244 LYS B O 1
ATOM 5080 N N . GLN B 1 226 ? -67.665 41.246 69.290 1.00 29.48 245 GLN B N 1
ATOM 5081 C CA . GLN B 1 226 ? -68.958 40.708 69.790 1.00 30.29 245 GLN B CA 1
ATOM 5082 C C . GLN B 1 226 ? -69.008 39.214 70.107 1.00 29.67 245 GLN B C 1
ATOM 5083 O O . GLN B 1 226 ? -69.797 38.774 71.004 1.00 29.25 245 GLN B O 1
ATOM 5089 N N . SER B 1 227 ? -68.288 38.432 69.320 1.00 26.22 246 SER B N 1
ATOM 5090 C CA . SER B 1 227 ? -68.240 36.991 69.439 1.00 26.73 246 SER B CA 1
ATOM 5091 C C . SER B 1 227 ? -66.915 36.451 68.873 1.00 26.15 246 SER B C 1
ATOM 5092 O O . SER B 1 227 ? -66.395 37.017 67.943 1.00 25.37 246 SER B O 1
ATOM 5095 N N . GLN B 1 228 ? -66.567 35.265 69.339 1.00 24.90 247 GLN B N 1
ATOM 5096 C CA . GLN B 1 228 ? -65.336 34.506 68.945 1.00 25.48 247 GLN B CA 1
ATOM 5097 C C . GLN B 1 228 ? -65.566 33.021 69.090 1.00 26.19 247 GLN B C 1
ATOM 5098 O O . GLN B 1 228 ? -66.421 32.541 69.891 1.00 29.19 247 GLN B O 1
ATOM 5104 N N . ALA B 1 229 ? -64.817 32.272 68.299 1.00 24.08 248 ALA B N 1
ATOM 5105 C CA . ALA B 1 229 ? -64.922 30.852 68.181 1.00 25.55 248 ALA B CA 1
ATOM 5106 C C . ALA B 1 229 ? -63.570 30.307 67.778 1.00 22.98 248 ALA B C 1
ATOM 5107 O O . ALA B 1 229 ? -62.785 30.993 67.088 1.00 23.59 248 ALA B O 1
ATOM 5109 N N . PHE B 1 230 ? -63.398 29.064 68.141 1.00 23.88 249 PHE B N 1
ATOM 5110 C CA . PHE B 1 230 ? -62.302 28.173 67.687 1.00 23.53 249 PHE B CA 1
ATOM 5111 C C . PHE B 1 230 ? -62.942 26.858 67.203 1.00 23.78 249 PHE B C 1
ATOM 5112 O O . PHE B 1 230 ? -64.028 26.451 67.721 1.00 25.74 249 PHE B O 1
ATOM 5120 N N . THR B 1 231 ? -62.322 26.212 66.221 1.00 23.90 250 THR B N 1
ATOM 5121 C CA . THR B 1 231 ? -62.976 25.190 65.412 1.00 24.68 250 THR B CA 1
ATOM 5122 C C . THR B 1 231 ? -61.955 24.261 64.739 1.00 27.16 250 THR B C 1
ATOM 5123 O O . THR B 1 231 ? -60.938 24.725 64.261 1.00 27.07 250 THR B O 1
ATOM 5127 N N . THR B 1 232 ? -62.221 22.948 64.745 1.00 23.78 251 THR B N 1
ATOM 5128 C CA . THR B 1 232 ? -61.479 21.981 63.953 1.00 25.68 251 THR B CA 1
ATOM 5129 C C . THR B 1 232 ? -62.258 21.607 62.683 1.00 24.93 251 THR B C 1
ATOM 5130 O O . THR B 1 232 ? -63.499 21.417 62.716 1.00 23.64 251 THR B O 1
ATOM 5134 N N . HIS B 1 233 ? -61.530 21.530 61.562 1.00 24.82 252 HIS B N 1
ATOM 5135 C CA . HIS B 1 233 ? -62.073 21.102 60.273 1.00 25.22 252 HIS B CA 1
ATOM 5136 C C . HIS B 1 233 ? -61.149 20.041 59.609 1.00 27.23 252 HIS B C 1
ATOM 5137 O O . HIS B 1 233 ? -60.231 20.351 58.851 1.00 29.03 252 HIS B O 1
ATOM 5144 N N . PRO B 1 234 ? -61.379 18.788 59.897 1.00 27.83 253 PRO B N 1
ATOM 5145 C CA . PRO B 1 234 ? -60.651 17.746 59.178 1.00 27.88 253 PRO B CA 1
ATOM 5146 C C . PRO B 1 234 ? -61.221 17.471 57.791 1.00 27.83 253 PRO B C 1
ATOM 5147 O O . PRO B 1 234 ? -62.342 17.828 57.501 1.00 24.91 253 PRO B O 1
ATOM 5151 N N . CYS B 1 235 ? -60.388 16.906 56.906 1.00 28.60 254 CYS B N 1
ATOM 5152 C CA . CYS B 1 235 ? -60.834 16.535 55.578 1.00 29.13 254 CYS B CA 1
ATOM 5153 C C . CYS B 1 235 ? -60.282 15.127 55.273 1.00 27.80 254 CYS B C 1
ATOM 5154 O O . CYS B 1 235 ? -59.377 14.662 55.949 1.00 29.28 254 CYS B O 1
ATOM 5157 N N . THR B 1 236 ? -60.867 14.440 54.286 1.00 30.59 255 THR B N 1
ATOM 5158 C CA . THR B 1 236 ? -60.275 13.198 53.806 1.00 36.47 255 THR B CA 1
ATOM 5159 C C . THR B 1 236 ? -59.910 13.297 52.327 1.00 35.48 255 THR B C 1
ATOM 5160 O O . THR B 1 236 ? -60.821 13.336 51.523 1.00 34.89 255 THR B O 1
ATOM 5164 N N . PRO B 1 237 ? -58.622 13.365 51.969 1.00 35.72 256 PRO B N 1
ATOM 5165 C CA . PRO B 1 237 ? -57.500 13.491 52.919 1.00 33.09 256 PRO B CA 1
ATOM 5166 C C . PRO B 1 237 ? -57.362 14.919 53.363 1.00 32.03 256 PRO B C 1
ATOM 5167 O O . PRO B 1 237 ? -58.178 15.786 52.982 1.00 30.59 256 PRO B O 1
ATOM 5171 N N . ASN B 1 238 ? -56.333 15.171 54.159 1.00 31.83 257 ASN B N 1
ATOM 5172 C CA . ASN B 1 238 ? -56.119 16.455 54.772 1.00 29.05 257 ASN B CA 1
ATOM 5173 C C . ASN B 1 238 ? -55.332 17.393 53.844 1.00 30.60 257 ASN B C 1
ATOM 5174 O O . ASN B 1 238 ? -55.473 18.611 53.940 1.00 31.39 257 ASN B O 1
ATOM 5179 N N . ASP B 1 239 ? -54.502 16.828 52.967 1.00 28.84 258 ASP B N 1
ATOM 5180 C CA . ASP B 1 239 ? -53.560 17.639 52.199 1.00 30.33 258 ASP B CA 1
ATOM 5181 C C . ASP B 1 239 ? -54.262 18.378 51.027 1.00 27.27 258 ASP B C 1
ATOM 5182 O O . ASP B 1 239 ? -55.383 18.025 50.562 1.00 26.70 258 ASP B O 1
ATOM 5187 N N . GLN B 1 240 ? -53.556 19.379 50.527 1.00 24.53 259 GLN B N 1
ATOM 5188 C CA . GLN B 1 240 ? -54.073 20.261 49.487 1.00 23.36 259 GLN B CA 1
ATOM 5189 C C . GLN B 1 240 ? -54.596 19.442 48.317 1.00 25.71 259 GLN B C 1
ATOM 5190 O O . GLN B 1 240 ? -53.867 18.626 47.766 1.00 24.19 259 GLN B O 1
ATOM 5196 N N . THR B 1 241 ? -55.848 19.671 47.955 1.00 24.72 260 THR B N 1
ATOM 5197 C CA . THR B 1 241 ? -56.524 18.877 46.911 1.00 25.86 260 THR B CA 1
ATOM 5198 C C . THR B 1 241 ? -57.410 19.801 46.077 1.00 24.83 260 THR B C 1
ATOM 5199 O O . THR B 1 241 ? -58.406 20.443 46.607 1.00 24.29 260 THR B O 1
ATOM 52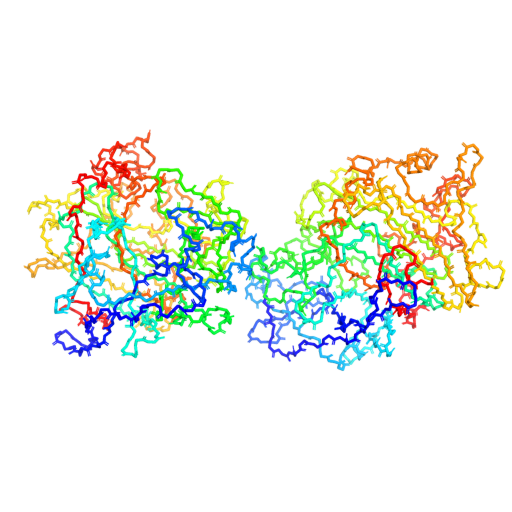03 N N . ARG B 1 242 ? -57.022 19.978 44.796 1.00 23.86 261 ARG B N 1
ATOM 5204 C CA . ARG B 1 242 ? -57.884 20.698 43.880 1.00 23.91 261 ARG B CA 1
ATOM 5205 C C . ARG B 1 242 ? -59.177 19.876 43.688 1.00 26.55 261 ARG B C 1
ATOM 5206 O O . ARG B 1 242 ? -59.111 18.694 43.440 1.00 27.17 261 ARG B O 1
ATOM 5214 N N . CYS B 1 243 ? -60.330 20.496 43.820 1.00 27.24 262 CYS B N 1
ATOM 5215 C CA . CYS B 1 243 ? -61.594 19.776 43.686 1.00 30.11 262 CYS B CA 1
ATOM 5216 C C . CYS B 1 243 ? -62.457 20.357 42.553 1.00 30.41 262 CYS B C 1
ATOM 5217 O O . CYS B 1 243 ? -62.391 21.528 42.236 1.00 27.53 262 CYS B O 1
ATOM 5220 N N . GLU B 1 244 ? -63.330 19.520 42.006 1.00 31.85 263 GLU B N 1
ATOM 5221 C CA . GLU B 1 244 ? -64.424 19.945 41.099 1.00 36.45 263 GLU B CA 1
ATOM 5222 C C . GLU B 1 244 ? -65.620 19.043 41.439 1.00 34.75 263 GLU B C 1
ATOM 5223 O O . GLU B 1 244 ? -65.449 18.071 42.147 1.00 36.21 263 GLU B O 1
ATOM 5229 N N . GLY B 1 245 ? -66.821 19.458 41.079 1.00 33.82 264 GLY B N 1
ATOM 5230 C CA . GLY B 1 245 ? -68.050 18.686 41.347 1.00 37.05 264 GLY B CA 1
ATOM 5231 C C . GLY B 1 245 ? -68.327 18.400 42.791 1.00 37.55 264 GLY B C 1
ATOM 5232 O O . GLY B 1 245 ? -68.124 19.250 43.665 1.00 40.28 264 GLY B O 1
ATOM 5233 N N . VAL B 1 246 ? -68.767 17.179 43.071 1.00 38.13 265 VAL B N 1
ATOM 5234 C CA . VAL B 1 246 ? -69.266 16.885 44.413 1.00 40.68 265 VAL B CA 1
ATOM 5235 C C . VAL B 1 246 ? -68.147 16.996 45.511 1.00 35.68 265 VAL B C 1
ATOM 5236 O O . VAL B 1 246 ? -68.417 17.290 46.637 1.00 34.89 265 VAL B O 1
ATOM 5240 N N . VAL B 1 247 ? -66.914 16.762 45.155 1.00 35.29 266 VAL B N 1
ATOM 5241 C CA . VAL B 1 247 ? -65.820 16.729 46.117 1.00 35.68 266 VAL B CA 1
ATOM 5242 C C . VAL B 1 247 ? -65.643 18.051 46.839 1.00 33.07 266 VAL B C 1
ATOM 5243 O O . VAL B 1 247 ? -65.249 18.048 47.979 1.00 32.22 266 VAL B O 1
ATOM 5247 N N . CYS B 1 248 ? -65.960 19.165 46.176 1.00 32.49 267 CYS B N 1
ATOM 5248 C CA . CYS B 1 248 ? -65.832 20.488 46.769 1.00 36.00 267 CYS B CA 1
ATOM 5249 C C . CYS B 1 248 ? -66.838 20.709 47.858 1.00 31.62 267 CYS B C 1
ATOM 5250 O O . CYS B 1 248 ? -66.712 21.624 48.648 1.00 30.61 267 CYS B O 1
ATOM 5253 N N . GLY B 1 249 ? -67.907 19.929 47.836 1.00 30.42 268 GLY B N 1
ATOM 5254 C CA . GLY B 1 249 ? -69.013 20.213 48.769 1.00 30.10 268 GLY B CA 1
ATOM 5255 C C . GLY B 1 249 ? -69.645 21.578 48.663 1.00 27.30 268 GLY B C 1
ATOM 5256 O O . GLY B 1 249 ? -69.907 22.230 49.645 1.00 28.48 268 GLY B O 1
ATOM 5257 N N . ASP B 1 250 ? -69.871 22.030 47.453 1.00 27.24 269 ASP B N 1
ATOM 5258 C CA . ASP B 1 250 ? -70.447 23.329 47.218 1.00 30.04 269 ASP B CA 1
ATOM 5259 C C . ASP B 1 250 ? -71.803 23.505 47.888 1.00 33.00 269 ASP B C 1
ATOM 5260 O O . ASP B 1 250 ? -72.723 22.654 47.798 1.00 30.86 269 ASP B O 1
ATOM 5265 N N . ASN B 1 251 ? -71.964 24.649 48.507 1.00 31.78 270 ASN B N 1
ATOM 5266 C CA . ASN B 1 251 ? -73.209 24.897 49.185 1.00 38.00 270 ASN B CA 1
ATOM 5267 C C . ASN B 1 251 ? -74.334 25.135 48.235 1.00 40.98 270 ASN B C 1
ATOM 5268 O O . ASN B 1 251 ? -75.466 24.779 48.541 1.00 34.30 270 ASN B O 1
ATOM 5273 N N . ASP B 1 252 ? -74.018 25.790 47.119 1.00 38.82 271 ASP B N 1
ATOM 5274 C CA . ASP B 1 252 ? -75.034 26.139 46.122 1.00 44.71 271 ASP B CA 1
ATOM 5275 C C . ASP B 1 252 ? -75.708 24.956 45.483 1.00 43.59 271 ASP B C 1
ATOM 5276 O O . ASP B 1 252 ? -76.850 25.050 45.148 1.00 44.90 271 ASP B O 1
ATOM 5281 N N . SER B 1 253 ? -75.027 23.840 45.330 1.00 42.47 272 SER B N 1
ATOM 5282 C CA . SER B 1 253 ? -75.652 22.679 44.725 1.00 42.81 272 SER B CA 1
ATOM 5283 C C . SER B 1 253 ? -76.136 21.649 45.801 1.00 42.81 272 SER B C 1
ATOM 5284 O O . SER B 1 253 ? -76.320 20.483 45.485 1.00 44.27 272 SER B O 1
ATOM 5287 N N . GLY B 1 254 ? -76.336 22.079 47.049 1.00 39.02 273 GLY B N 1
ATOM 5288 C CA . GLY B 1 254 ? -76.801 21.188 48.114 1.00 36.90 273 GLY B CA 1
ATOM 5289 C C . GLY B 1 254 ? -75.756 20.175 48.553 1.00 38.75 273 GLY B C 1
ATOM 5290 O O . GLY B 1 254 ? -76.082 19.129 49.091 1.00 36.86 273 GLY B O 1
ATOM 5291 N N . ASP B 1 255 ? -74.472 20.454 48.321 1.00 34.40 274 ASP B N 1
ATOM 5292 C CA . ASP B 1 255 ? -73.476 19.433 48.591 1.00 37.73 274 ASP B CA 1
ATOM 5293 C C . ASP B 1 255 ? -72.641 19.710 49.838 1.00 33.80 274 ASP B C 1
ATOM 5294 O O . ASP B 1 255 ? -71.568 19.101 49.981 1.00 31.39 274 ASP B O 1
ATOM 5299 N N . ARG B 1 256 ? -73.097 20.593 50.728 1.00 33.05 275 ARG B N 1
ATOM 5300 C CA . ARG B 1 256 ? -72.279 20.997 51.891 1.00 33.46 275 ARG B CA 1
ATOM 5301 C C . ARG B 1 256 ? -71.720 19.793 52.660 1.00 35.58 275 ARG B C 1
ATOM 5302 O O . ARG B 1 256 ? -70.557 19.813 53.051 1.00 30.80 275 ARG B O 1
ATOM 5310 N N . TYR B 1 257 ? -72.514 18.715 52.779 1.00 32.47 276 TYR B N 1
ATOM 5311 C CA . TYR B 1 257 ? -72.100 17.527 53.514 1.00 36.51 276 TYR B CA 1
ATOM 5312 C C . TYR B 1 257 ? -71.642 16.354 52.645 1.00 36.88 276 TYR B C 1
ATOM 5313 O O . TYR B 1 257 ? -71.381 15.310 53.158 1.00 45.23 276 TYR B O 1
ATOM 5322 N N . ASN B 1 258 ? -71.462 16.567 51.350 1.00 36.16 277 ASN B N 1
ATOM 5323 C CA . ASN B 1 258 ? -71.076 15.535 50.420 1.00 35.35 277 ASN B CA 1
ATOM 5324 C C . ASN B 1 258 ? -69.667 15.641 49.887 1.00 34.17 277 ASN B C 1
ATOM 5325 O O . ASN B 1 258 ? -69.222 14.778 49.136 1.00 32.90 277 ASN B O 1
ATOM 5330 N N . GLY B 1 259 ? -68.949 16.665 50.272 1.00 31.46 278 GLY B N 1
ATOM 5331 C CA . GLY B 1 259 ? -67.597 16.827 49.765 1.00 32.35 278 GLY B CA 1
ATOM 5332 C C . GLY B 1 259 ? -66.567 16.235 50.671 1.00 31.33 278 GLY B C 1
ATOM 5333 O O . GLY B 1 259 ? -66.891 15.543 51.618 1.00 33.95 278 GLY B O 1
ATOM 5334 N N . MET B 1 260 ? -65.301 16.528 50.368 1.00 29.89 279 MET B N 1
ATOM 5335 C CA . MET B 1 260 ? -64.173 15.945 51.060 1.00 29.37 279 MET B CA 1
ATOM 5336 C C . MET B 1 260 ? -63.826 16.537 52.433 1.00 28.81 279 MET B C 1
ATOM 5337 O O . MET B 1 260 ? -63.069 15.928 53.193 1.00 28.19 279 MET B O 1
ATOM 5342 N N . CYS B 1 261 ? -64.366 17.699 52.736 1.00 29.58 280 CYS B N 1
ATOM 5343 C CA . CYS B 1 261 ? -64.023 18.448 53.941 1.00 30.29 280 CYS B CA 1
ATOM 5344 C C . CYS B 1 261 ? -65.245 18.661 54.809 1.00 30.41 280 CYS B C 1
ATOM 5345 O O . CYS B 1 261 ? -66.396 18.735 54.331 1.00 26.43 280 CYS B O 1
ATOM 5348 N N . ASP B 1 262 ? -64.962 18.755 56.103 1.00 27.94 281 ASP B N 1
ATOM 5349 C CA . ASP B 1 262 ? -65.956 19.127 57.104 1.00 29.94 281 ASP B CA 1
ATOM 5350 C C . ASP B 1 262 ? -66.107 20.655 57.156 1.00 29.80 281 ASP B C 1
ATOM 5351 O O . ASP B 1 262 ? -65.327 21.369 57.884 1.00 28.17 281 ASP B O 1
ATOM 5356 N N . LYS B 1 263 ? -67.094 21.181 56.428 1.00 28.41 282 LYS B N 1
ATOM 5357 C CA . LYS B 1 263 ? -67.246 22.632 56.314 1.00 27.44 282 LYS B CA 1
ATOM 5358 C C . LYS B 1 263 ? -67.753 23.320 57.564 1.00 28.52 282 LYS B C 1
ATOM 5359 O O . LYS B 1 263 ? -67.348 24.425 57.837 1.00 27.50 282 LYS B O 1
ATOM 5365 N N . ASP B 1 264 ? -68.677 22.736 58.312 1.00 27.39 283 ASP B N 1
ATOM 5366 C CA . ASP B 1 264 ? -69.084 23.375 59.551 1.00 28.82 283 ASP B CA 1
ATOM 5367 C C . ASP B 1 264 ? -67.949 23.357 60.577 1.00 27.54 283 ASP B C 1
ATOM 5368 O O . ASP B 1 264 ? -67.780 24.245 61.356 1.00 27.23 283 ASP B O 1
ATOM 5373 N N . GLY B 1 265 ? -67.220 22.285 60.633 1.00 29.22 284 GLY B N 1
ATOM 5374 C CA . GLY B 1 265 ? -66.277 22.112 61.677 1.00 30.75 284 GLY B CA 1
ATOM 5375 C C . GLY B 1 265 ? -66.920 21.793 63.031 1.00 30.96 284 GLY B C 1
ATOM 5376 O O . GLY B 1 265 ? -68.129 21.944 63.228 1.00 30.96 284 GLY B O 1
ATOM 5377 N N . CYS B 1 266 ? -66.104 21.322 63.940 1.00 28.78 285 CYS B N 1
ATOM 5378 C CA . CYS B 1 266 ? -66.520 21.260 65.327 1.00 32.44 285 CYS B CA 1
ATOM 5379 C C . CYS B 1 266 ? -66.052 22.503 66.058 1.00 29.63 285 CYS B C 1
ATOM 5380 O O . CYS B 1 266 ? -64.857 22.674 66.287 1.00 27.73 285 CYS B O 1
ATOM 5383 N N . ASP B 1 267 ? -67.005 23.358 66.413 1.00 26.98 286 ASP B N 1
ATOM 5384 C CA . ASP B 1 267 ? -66.734 24.663 67.020 1.00 25.93 286 ASP B CA 1
ATOM 5385 C C . ASP B 1 267 ? -67.005 24.700 68.496 1.00 28.57 286 ASP B C 1
ATOM 5386 O O . ASP B 1 267 ? -67.946 23.999 69.010 1.00 26.82 286 ASP B O 1
ATOM 5391 N N . PHE B 1 268 ? -66.183 25.513 69.164 1.00 25.98 287 PHE B N 1
ATOM 5392 C CA . PHE B 1 268 ? -66.398 25.967 70.514 1.00 28.61 287 PHE B CA 1
ATOM 5393 C C . PHE B 1 268 ? -66.503 27.457 70.475 1.00 26.16 287 PHE B C 1
ATOM 5394 O O . PHE B 1 268 ? -65.505 28.142 70.302 1.00 27.20 287 PHE B O 1
ATOM 5402 N N . ALA B 1 269 ? -67.734 27.955 70.556 1.00 25.79 288 ALA B N 1
ATOM 5403 C CA . ALA B 1 269 ? -67.984 29.406 70.584 1.00 25.90 288 ALA B CA 1
ATOM 5404 C C . ALA B 1 269 ? -68.751 29.804 71.849 1.00 27.95 288 ALA B C 1
ATOM 5405 O O . ALA B 1 269 ? -69.906 29.372 72.023 1.00 29.78 288 ALA B O 1
ATOM 5407 N N . SER B 1 270 ? -68.148 30.643 72.709 1.00 29.50 289 SER B N 1
ATOM 5408 C CA . SER B 1 270 ? -68.667 30.860 74.090 1.00 31.94 289 SER B CA 1
ATOM 5409 C C . SER B 1 270 ? -70.146 31.240 74.107 1.00 32.47 289 SER B C 1
ATOM 5410 O O . SER B 1 270 ? -70.911 30.723 74.907 1.00 33.23 289 SER B O 1
ATOM 5413 N N . TYR B 1 271 ? -70.530 32.127 73.202 1.00 30.56 290 TYR B N 1
ATOM 5414 C CA . TYR B 1 271 ? -71.906 32.669 73.177 1.00 30.49 290 TYR B CA 1
ATOM 5415 C C . TYR B 1 271 ? -72.907 31.604 72.669 1.00 31.60 290 TYR B C 1
ATOM 5416 O O . TYR B 1 271 ? -73.987 31.428 73.245 1.00 30.05 290 TYR B O 1
ATOM 5425 N N . ARG B 1 272 ? -72.536 30.919 71.587 1.00 29.51 291 ARG B N 1
ATOM 5426 C CA . ARG B 1 272 ? -73.317 29.819 71.046 1.00 30.98 291 ARG B CA 1
ATOM 5427 C C . ARG B 1 272 ? -73.509 28.699 72.054 1.00 31.18 291 ARG B C 1
ATOM 5428 O O . ARG B 1 272 ? -74.577 28.055 72.072 1.00 29.91 291 ARG B O 1
ATOM 5436 N N . MET B 1 273 ? -72.478 28.454 72.857 1.00 29.99 292 MET B N 1
ATOM 5437 C CA . MET B 1 273 ? -72.529 27.429 73.907 1.00 31.36 292 MET B CA 1
ATOM 5438 C C . MET B 1 273 ? -73.282 27.889 75.123 1.00 30.97 292 MET B C 1
ATOM 5439 O O . MET B 1 273 ? -73.226 27.234 76.166 1.00 34.51 292 MET B O 1
ATOM 5444 N N . ASN B 1 274 ? -73.921 29.044 74.987 1.00 31.96 293 ASN B N 1
ATOM 5445 C CA . ASN B 1 274 ? -74.782 29.651 75.962 1.00 34.42 293 ASN B CA 1
ATOM 5446 C C . ASN B 1 274 ? -74.119 30.189 77.219 1.00 36.12 293 ASN B C 1
ATOM 5447 O O . ASN B 1 274 ? -74.682 30.025 78.330 1.00 37.54 293 ASN B O 1
ATOM 5452 N N . ASP B 1 275 ? -72.958 30.844 77.056 1.00 30.50 294 ASP B N 1
ATOM 5453 C CA . ASP B 1 275 ? -72.484 31.845 78.025 1.00 30.59 294 ASP B CA 1
ATOM 5454 C C . ASP B 1 275 ? -72.400 33.202 77.391 1.00 31.22 294 ASP B C 1
ATOM 5455 O O . ASP B 1 275 ? -71.386 33.534 76.815 1.00 35.68 294 ASP B O 1
ATOM 5460 N N . HIS B 1 276 ? -73.464 34.009 77.501 1.00 31.00 295 HIS B N 1
ATOM 5461 C CA . HIS B 1 276 ? -73.575 35.263 76.753 1.00 31.65 295 HIS B CA 1
ATOM 5462 C C . HIS B 1 276 ? -72.781 36.365 77.363 1.00 31.94 295 HIS B C 1
ATOM 5463 O O . HIS B 1 276 ? -72.642 37.408 76.741 1.00 34.32 295 HIS B O 1
ATOM 5470 N N . THR B 1 277 ? -72.324 36.196 78.607 1.00 30.30 296 THR B N 1
ATOM 5471 C CA . THR B 1 277 ? -71.581 37.259 79.285 1.00 33.47 296 THR B CA 1
ATOM 5472 C C . THR B 1 277 ? -70.085 36.987 79.532 1.00 31.28 296 THR B C 1
ATOM 5473 O O . THR B 1 277 ? -69.373 37.772 80.215 1.00 29.02 296 THR B O 1
ATOM 5477 N N . PHE B 1 278 ? -69.600 35.920 78.917 1.00 34.10 297 PHE B N 1
ATOM 5478 C CA . PHE B 1 278 ? -68.162 35.608 78.909 1.00 32.00 297 PHE B CA 1
ATOM 5479 C C . PHE B 1 278 ? -67.318 36.653 78.196 1.00 29.58 297 PHE B C 1
ATOM 5480 O O . PHE B 1 278 ? -66.368 37.142 78.785 1.00 28.68 297 PHE B O 1
ATOM 5488 N N . TYR B 1 279 ? -67.712 37.029 76.977 1.00 27.57 298 TYR B N 1
ATOM 5489 C CA . TYR B 1 279 ? -66.885 37.837 76.062 1.00 27.23 298 TYR B CA 1
ATOM 5490 C C . TYR B 1 279 ? -67.658 38.948 75.403 1.00 26.46 298 TYR B C 1
ATOM 5491 O O . TYR B 1 279 ? -68.668 38.693 74.786 1.00 31.67 298 TYR B O 1
ATOM 5500 N N . GLY B 1 280 ? -67.178 40.175 75.507 1.00 27.35 299 GLY B N 1
ATOM 5501 C CA . GLY B 1 280 ? -67.817 41.319 74.920 1.00 28.15 299 GLY B CA 1
ATOM 5502 C C . GLY B 1 280 ? -67.162 42.659 75.206 1.00 28.72 299 GLY B C 1
ATOM 5503 O O . GLY B 1 280 ? -66.214 42.741 76.007 1.00 30.29 299 GLY B O 1
ATOM 5504 N N . PRO B 1 281 ? -67.632 43.713 74.508 1.00 29.72 300 PRO B N 1
ATOM 5505 C CA . PRO B 1 281 ? -66.975 45.014 74.513 1.00 31.86 300 PRO B CA 1
ATOM 5506 C C . PRO B 1 281 ? -67.352 45.861 75.728 1.00 36.36 300 PRO B C 1
ATOM 5507 O O . PRO B 1 281 ? -68.066 46.841 75.576 1.00 37.30 300 PRO B O 1
ATOM 5511 N N . GLY B 1 282 ? -66.892 45.473 76.907 1.00 34.01 301 GLY B N 1
ATOM 5512 C CA . GLY B 1 282 ? -67.031 46.297 78.110 1.00 38.16 301 GLY B CA 1
ATOM 5513 C C . GLY B 1 282 ? -66.585 45.568 79.366 1.00 33.43 301 GLY B C 1
ATOM 5514 O O . GLY B 1 282 ? -66.292 44.383 79.334 1.00 31.87 301 GLY B O 1
ATOM 5515 N N . SER B 1 283 ? -66.623 46.281 80.486 1.00 34.61 302 SER B N 1
ATOM 5516 C CA . SER B 1 283 ? -66.039 45.793 81.723 1.00 35.20 302 SER B CA 1
ATOM 5517 C C . SER B 1 283 ? -66.991 44.808 82.431 1.00 34.78 302 SER B C 1
ATOM 5518 O O . SER B 1 283 ? -66.586 44.116 83.375 1.00 32.73 302 SER B O 1
ATOM 5521 N N . THR B 1 284 ? -68.234 44.692 81.943 1.00 32.08 303 THR B N 1
ATOM 5522 C CA . THR B 1 284 ? -69.139 43.686 82.476 1.00 32.36 303 THR B CA 1
ATOM 5523 C C . THR B 1 284 ? -68.905 42.280 81.988 1.00 31.21 303 THR B C 1
ATOM 5524 O O . THR B 1 284 ? -69.401 41.343 82.570 1.00 28.80 303 THR B O 1
ATOM 5528 N N . PHE B 1 285 ? -68.190 42.119 80.884 1.00 33.36 304 PHE B N 1
ATOM 5529 C CA . PHE B 1 285 ? -67.942 40.771 80.357 1.00 33.86 304 PHE B CA 1
ATOM 5530 C C . PHE B 1 285 ? -66.678 40.221 81.036 1.00 33.69 304 PHE B C 1
ATOM 5531 O O . PHE B 1 285 ? -65.833 40.980 81.502 1.00 34.03 304 PHE B O 1
ATOM 5539 N N . LYS B 1 286 ? -66.532 38.909 81.109 1.00 32.74 305 LYS B N 1
ATOM 5540 C CA . LYS B 1 286 ? -65.400 38.380 81.827 1.00 31.56 305 LYS B CA 1
ATOM 5541 C C . LYS B 1 286 ? -64.072 38.626 81.056 1.00 34.42 305 LYS B C 1
ATOM 5542 O O . LYS B 1 286 ? -63.011 38.958 81.626 1.00 29.77 305 LYS B O 1
ATOM 5548 N N . LEU B 1 287 ? -64.163 38.546 79.742 1.00 30.48 306 LEU B N 1
ATOM 5549 C CA . LEU B 1 287 ? -63.061 38.884 78.853 1.00 30.17 306 LEU B CA 1
ATOM 5550 C C . LEU B 1 287 ? -63.535 40.123 78.036 1.00 30.65 306 LEU B C 1
ATOM 5551 O O . LEU B 1 287 ? -64.543 40.059 77.266 1.00 27.38 306 LEU B O 1
ATOM 5556 N N . ASP B 1 288 ? -62.824 41.243 78.244 1.00 29.14 307 ASP B N 1
ATOM 5557 C CA . ASP B 1 288 ? -63.222 42.549 77.752 1.00 32.09 307 ASP B CA 1
ATOM 5558 C C . ASP B 1 288 ? -62.583 42.828 76.400 1.00 29.86 307 ASP B C 1
ATOM 5559 O O . ASP B 1 288 ? -61.418 43.119 76.333 1.00 30.92 307 ASP B O 1
ATOM 5564 N N . SER B 1 289 ? -63.386 42.780 75.325 1.00 30.62 308 SER B N 1
ATOM 5565 C CA . SER B 1 289 ? -62.880 42.868 73.946 1.00 30.40 308 SER B CA 1
ATOM 5566 C C . SER B 1 289 ? -62.568 44.308 73.468 1.00 30.93 308 SER B C 1
ATOM 5567 O O . SER B 1 289 ? -62.189 44.547 72.316 1.00 30.30 308 SER B O 1
ATOM 5570 N N . THR B 1 290 ? -62.788 45.285 74.353 1.00 30.64 309 THR B N 1
ATOM 5571 C CA . THR B 1 290 ? -62.378 46.669 74.106 1.00 30.34 309 THR B CA 1
ATOM 5572 C C . THR B 1 290 ? -60.890 46.896 74.389 1.00 31.55 309 THR B C 1
ATOM 5573 O O . THR B 1 290 ? -60.337 47.960 74.057 1.00 33.46 309 THR B O 1
ATOM 5577 N N . LYS B 1 291 ? -60.236 45.911 75.003 1.00 31.32 310 LYS B N 1
ATOM 5578 C CA . LYS B 1 291 ? -58.806 45.950 75.272 1.00 32.93 310 LYS B CA 1
ATOM 5579 C C . LYS B 1 291 ? -58.116 44.709 74.709 1.00 29.68 310 LYS B C 1
ATOM 5580 O O . LYS B 1 291 ? -58.754 43.680 74.525 1.00 31.18 310 LYS B O 1
ATOM 5586 N N . PRO B 1 292 ? -56.816 44.797 74.497 1.00 30.14 311 PRO B N 1
ATOM 5587 C CA . PRO B 1 292 ? -56.015 43.623 74.023 1.00 29.17 311 PRO B CA 1
ATOM 5588 C C . PRO B 1 292 ? -56.064 42.502 75.081 1.00 30.13 311 PRO B C 1
ATOM 5589 O O . PRO B 1 292 ? -56.344 42.785 76.243 1.00 28.86 311 PRO B O 1
ATOM 5593 N N . PHE B 1 293 ? -55.862 41.247 74.685 1.00 29.39 312 PHE B N 1
ATOM 5594 C CA . PHE B 1 293 ? -55.658 40.100 75.620 1.00 28.10 312 PHE B CA 1
ATOM 5595 C C . PHE B 1 293 ? -54.836 39.040 74.963 1.00 27.86 312 PHE B C 1
ATOM 5596 O O . PHE B 1 293 ? -54.600 39.099 73.756 1.00 27.87 312 PHE B O 1
ATOM 5604 N N . THR B 1 294 ? -54.475 38.029 75.752 1.00 29.41 313 THR B N 1
ATOM 5605 C CA . THR B 1 294 ? -53.706 36.908 75.300 1.00 28.31 313 THR B CA 1
ATOM 5606 C C . THR B 1 294 ? -54.610 35.696 75.104 1.00 27.97 313 THR B C 1
ATOM 5607 O O . THR B 1 294 ? -55.450 35.416 75.981 1.00 25.25 313 THR B O 1
ATOM 5611 N N . VAL B 1 295 ? -54.407 34.990 73.971 1.00 26.39 314 VAL B N 1
ATOM 5612 C CA . VAL B 1 295 ? -55.154 33.790 73.613 1.00 25.99 314 VAL B CA 1
ATOM 5613 C C . VAL B 1 295 ? -54.197 32.574 73.685 1.00 24.97 314 VAL B C 1
ATOM 5614 O O . VAL B 1 295 ? -53.184 32.541 72.981 1.00 24.08 314 VAL B O 1
ATOM 5618 N N . VAL B 1 296 ? -54.502 31.573 74.503 1.00 24.44 315 VAL B N 1
ATOM 5619 C CA . VAL B 1 296 ? -53.613 30.427 74.693 1.00 24.49 315 VAL B CA 1
ATOM 5620 C C . VAL B 1 296 ? -54.354 29.200 74.216 1.00 27.65 315 VAL B C 1
ATOM 5621 O O . VAL B 1 296 ? -55.478 29.009 74.602 1.00 25.86 315 VAL B O 1
ATOM 5625 N N . SER B 1 297 ? -53.706 28.356 73.399 1.00 24.62 316 SER B N 1
ATOM 5626 C CA . SER B 1 297 ? -54.326 27.193 72.786 1.00 25.74 316 SER B CA 1
ATOM 5627 C C . SER B 1 297 ? -53.400 26.019 73.079 1.00 27.04 316 SER B C 1
ATOM 5628 O O . SER B 1 297 ? -52.225 26.113 72.835 1.00 27.99 316 SER B O 1
ATOM 5631 N N . GLN B 1 298 ? -53.930 24.916 73.611 1.00 23.36 317 GLN B N 1
ATOM 5632 C CA . GLN B 1 298 ? -53.153 23.762 73.908 1.00 24.24 317 GLN B CA 1
ATOM 5633 C C . GLN B 1 298 ? -53.678 22.562 73.163 1.00 25.06 317 GLN B C 1
ATOM 5634 O O . GLN B 1 298 ? -54.889 22.298 73.218 1.00 27.11 317 GLN B O 1
ATOM 5640 N N . PHE B 1 299 ? -52.792 21.796 72.528 1.00 24.00 318 PHE B N 1
ATOM 5641 C CA . PHE B 1 299 ? -53.187 20.655 71.689 1.00 25.75 318 PHE B CA 1
ATOM 5642 C C . PHE B 1 299 ? -52.801 19.316 72.349 1.00 27.14 318 PHE B C 1
ATOM 5643 O O . PHE B 1 299 ? -51.665 18.889 72.279 1.00 28.41 318 PHE B O 1
ATOM 5651 N N . ILE B 1 300 ? -53.766 18.706 73.051 1.00 27.08 319 ILE B N 1
ATOM 5652 C CA . ILE B 1 300 ? -53.489 17.545 73.909 1.00 26.71 319 ILE B CA 1
ATOM 5653 C C . ILE B 1 300 ? -53.650 16.255 73.103 1.00 27.55 319 ILE B C 1
ATOM 5654 O O . ILE B 1 300 ? -54.645 16.094 72.337 1.00 30.60 319 ILE B O 1
ATOM 5659 N N . THR B 1 301 ? -52.736 15.323 73.313 1.00 27.99 320 THR B N 1
ATOM 5660 C CA . THR B 1 301 ? -52.741 14.020 72.615 1.00 33.09 320 THR B CA 1
ATOM 5661 C C . THR B 1 301 ? -53.138 12.908 73.562 1.00 36.15 320 THR B C 1
ATOM 5662 O O . THR B 1 301 ? -53.127 13.102 74.741 1.00 34.66 320 THR B O 1
ATOM 5666 N N . THR B 1 302 ? -53.444 11.737 73.021 1.00 40.27 321 THR B N 1
ATOM 5667 C CA . THR B 1 302 ? -53.953 10.600 73.802 1.00 40.91 321 THR B CA 1
ATOM 5668 C C . THR B 1 302 ? -53.003 10.175 74.925 1.00 43.43 321 THR B C 1
ATOM 5669 O O . THR B 1 302 ? -53.435 9.893 76.045 1.00 45.53 321 THR B O 1
ATOM 5673 N N . ASP B 1 303 ? -51.710 10.150 74.635 1.00 43.19 322 ASP B N 1
ATOM 5674 C CA . ASP B 1 303 ? -50.738 9.711 75.602 1.00 44.84 322 ASP B CA 1
ATOM 5675 C C . ASP B 1 303 ? -49.849 10.826 76.127 1.00 44.91 322 ASP B C 1
ATOM 5676 O O . ASP B 1 303 ? -48.885 10.553 76.824 1.00 43.95 322 ASP B O 1
ATOM 5681 N N . GLY B 1 304 ? -50.147 12.083 75.804 1.00 41.67 323 GLY B N 1
ATOM 5682 C CA . GLY B 1 304 ? -49.339 13.171 76.314 1.00 36.76 323 GLY B CA 1
ATOM 5683 C C . GLY B 1 304 ? -47.970 13.291 75.657 1.00 34.18 323 GLY B C 1
ATOM 5684 O O . GLY B 1 304 ? -47.125 14.009 76.142 1.00 33.18 323 GLY B O 1
ATOM 5685 N N . THR B 1 305 ? -47.737 12.587 74.566 1.00 37.98 324 THR B N 1
ATOM 5686 C CA . THR B 1 305 ? -46.484 12.716 73.816 1.00 39.97 324 THR B CA 1
ATOM 5687 C C . THR B 1 305 ? -46.733 13.264 72.385 1.00 40.80 324 THR B C 1
ATOM 5688 O O . THR B 1 305 ? -47.866 13.290 71.899 1.00 35.85 324 THR B O 1
ATOM 5692 N N . ASP B 1 306 ? -45.660 13.579 71.687 1.00 39.38 325 ASP B N 1
ATOM 5693 C CA . ASP B 1 306 ? -45.733 14.120 70.336 1.00 43.45 325 ASP B CA 1
ATOM 5694 C C . ASP B 1 306 ? -46.267 13.059 69.365 1.00 46.50 325 ASP B C 1
ATOM 5695 O O . ASP B 1 306 ? -46.740 13.376 68.272 1.00 44.26 325 ASP B O 1
ATOM 5700 N N . ASN B 1 307 ? -46.167 11.786 69.748 1.00 42.18 326 ASN B N 1
ATOM 5701 C CA . ASN B 1 307 ? -46.634 10.681 68.906 1.00 45.80 326 ASN B CA 1
ATOM 5702 C C . ASN B 1 307 ? -48.055 10.203 69.169 1.00 42.71 326 ASN B C 1
ATOM 5703 O O . ASN B 1 307 ? -48.570 9.334 68.432 1.00 38.79 326 ASN B O 1
ATOM 5708 N N . GLY B 1 308 ? -48.682 10.736 70.211 1.00 42.53 327 GLY B N 1
ATOM 5709 C CA . GLY B 1 308 ? -50.085 10.392 70.493 1.00 41.04 327 GLY B CA 1
ATOM 5710 C C . GLY B 1 308 ? -51.006 10.921 69.389 1.00 42.24 327 GLY B C 1
ATOM 5711 O O . GLY B 1 308 ? -50.572 11.682 68.506 1.00 42.04 327 GLY B O 1
ATOM 5712 N N . ASP B 1 309 ? -52.267 10.515 69.418 1.00 38.69 328 ASP B N 1
ATOM 5713 C CA . ASP B 1 309 ? -53.247 11.062 68.483 1.00 40.46 328 ASP B CA 1
ATOM 5714 C C . ASP B 1 309 ? -53.810 12.300 69.105 1.00 37.88 328 ASP B C 1
ATOM 5715 O O . ASP B 1 309 ? -53.889 12.348 70.309 1.00 36.40 328 ASP B O 1
ATOM 5720 N N . PHE B 1 310 ? -54.232 13.281 68.294 1.00 33.44 329 PHE B N 1
ATOM 5721 C CA . PHE B 1 310 ? -54.928 14.481 68.807 1.00 30.43 329 PHE B CA 1
ATOM 5722 C C . PHE B 1 310 ? -56.221 14.095 69.505 1.00 32.35 329 PHE B C 1
ATOM 5723 O O . PHE B 1 310 ? -57.068 13.369 68.944 1.00 32.41 329 PHE B O 1
ATOM 5731 N N . LYS B 1 311 ? -56.383 14.605 70.718 1.00 31.15 330 LYS B N 1
ATOM 5732 C CA . LYS B 1 311 ? -57.512 14.252 71.554 1.00 33.74 330 LYS B CA 1
ATOM 5733 C C . LYS B 1 311 ? -58.371 15.433 71.994 1.00 30.58 330 LYS B C 1
ATOM 5734 O O . LYS B 1 311 ? -59.616 15.343 72.078 1.00 33.20 330 LYS B O 1
ATOM 5740 N N . GLU B 1 312 ? -57.716 16.541 72.317 1.00 30.11 331 GLU B N 1
ATOM 5741 C CA . GLU B 1 312 ? -58.399 17.670 72.924 1.00 28.11 331 GLU B CA 1
ATOM 5742 C C . GLU B 1 312 ? -57.755 19.035 72.567 1.00 29.72 331 GLU B C 1
ATOM 5743 O O . GLU B 1 312 ? -56.534 19.188 72.635 1.00 28.33 331 GLU B O 1
ATOM 5749 N N . PHE B 1 313 ? -58.605 20.022 72.201 1.00 25.23 332 PHE B N 1
ATOM 5750 C CA . PHE B 1 313 ? -58.211 21.428 71.958 1.00 24.47 332 PHE B CA 1
ATOM 5751 C C . PHE B 1 313 ? -58.721 22.253 73.160 1.00 25.80 332 PHE B C 1
ATOM 5752 O O . PHE B 1 313 ? -59.931 22.489 73.307 1.00 24.53 332 PHE B O 1
ATOM 5760 N N . ARG B 1 314 ? -57.786 22.686 73.995 1.00 26.52 333 ARG B N 1
ATOM 5761 C CA . ARG B 1 314 ? -58.053 23.529 75.176 1.00 27.88 333 ARG B CA 1
ATOM 5762 C C . ARG B 1 314 ? -57.662 24.947 74.935 1.00 29.68 333 ARG B C 1
ATOM 5763 O O . ARG B 1 314 ? -56.832 25.228 74.051 1.00 28.81 333 ARG B O 1
ATOM 5771 N N . ARG B 1 315 ? -58.275 25.847 75.708 1.00 27.95 334 ARG B N 1
ATOM 5772 C CA . ARG B 1 315 ? -58.149 27.284 75.517 1.00 26.17 334 ARG B CA 1
ATOM 5773 C C . ARG B 1 315 ? -58.242 27.988 76.839 1.00 28.52 334 ARG B C 1
ATOM 5774 O O . ARG B 1 315 ? -59.111 27.654 77.627 1.00 29.65 334 ARG B O 1
ATOM 5782 N N . PHE B 1 316 ? -57.438 29.016 77.042 1.00 25.86 335 PHE B N 1
ATOM 5783 C CA . PHE B 1 316 ? -57.623 29.932 78.161 1.00 27.27 335 PHE B CA 1
ATOM 5784 C C . PHE B 1 316 ? -57.041 31.261 77.741 1.00 28.19 335 PHE B C 1
ATOM 5785 O O . PHE B 1 316 ? -56.394 31.353 76.683 1.00 24.01 335 PHE B O 1
ATOM 5793 N N . TYR B 1 317 ? -57.293 32.298 78.545 1.00 27.05 336 TYR B N 1
ATOM 5794 C CA . TYR B 1 317 ? -56.914 33.631 78.205 1.00 25.97 336 TYR B CA 1
ATOM 5795 C C . TYR B 1 317 ? -56.186 34.296 79.329 1.00 27.15 336 TYR B C 1
ATOM 5796 O O . TYR B 1 317 ? -56.235 33.831 80.505 1.00 29.86 336 TYR B O 1
ATOM 5805 N N . VAL B 1 318 ? -55.508 35.395 78.989 1.00 25.31 337 VAL B N 1
ATOM 5806 C CA . VAL B 1 318 ? -54.880 36.277 79.998 1.00 28.48 337 VAL B CA 1
ATOM 5807 C C . VAL B 1 318 ? -55.177 37.701 79.631 1.00 28.80 337 VAL B C 1
ATOM 5808 O O . VAL B 1 318 ? -54.857 38.099 78.532 1.00 28.70 337 VAL B O 1
ATOM 5812 N N . GLN B 1 319 ? -55.788 38.489 80.534 1.00 27.50 338 GLN B N 1
ATOM 5813 C CA . GLN B 1 319 ? -56.017 39.895 80.255 1.00 27.59 338 GLN B CA 1
ATOM 5814 C C . GLN B 1 319 ? -55.507 40.732 81.430 1.00 32.02 338 GLN B C 1
ATOM 5815 O O . GLN B 1 319 ? -55.830 40.461 82.612 1.00 30.17 338 GLN B O 1
ATOM 5821 N N . ASN B 1 320 ? -54.742 41.761 81.130 1.00 29.64 339 ASN B N 1
ATOM 5822 C CA . ASN B 1 320 ? -54.053 42.542 82.173 1.00 35.51 339 ASN B CA 1
ATOM 5823 C C . ASN B 1 320 ? -53.479 41.739 83.356 1.00 34.47 339 ASN B C 1
ATOM 5824 O O . ASN B 1 320 ? -53.627 42.120 84.521 1.00 35.47 339 ASN B O 1
ATOM 5829 N N . GLY B 1 321 ? -52.830 40.625 83.052 1.00 33.70 340 GLY B N 1
ATOM 5830 C CA . GLY B 1 321 ? -52.183 39.801 84.064 1.00 33.85 340 GLY B CA 1
ATOM 5831 C C . GLY B 1 321 ? -53.132 38.905 84.844 1.00 37.29 340 GLY B C 1
ATOM 5832 O O . GLY B 1 321 ? -52.702 38.311 85.823 1.00 36.71 340 GLY B O 1
ATOM 5833 N N . VAL B 1 322 ? -54.396 38.762 84.408 1.00 32.55 341 VAL B N 1
ATOM 5834 C CA . VAL B 1 322 ? -55.322 37.836 85.049 1.00 33.33 341 VAL B CA 1
ATOM 5835 C C . VAL B 1 322 ? -55.638 36.672 84.123 1.00 31.87 341 VAL B C 1
ATOM 5836 O O . VAL B 1 322 ? -56.114 36.888 83.045 1.00 28.43 341 VAL B O 1
ATOM 5840 N N . ARG B 1 323 ? -55.435 35.450 84.593 1.00 31.06 342 ARG B N 1
ATOM 5841 C CA . ARG B 1 323 ? -55.779 34.278 83.835 1.00 36.25 342 ARG B CA 1
ATOM 5842 C C . ARG B 1 323 ? -57.334 34.086 83.841 1.00 35.67 342 ARG B C 1
ATOM 5843 O O . ARG B 1 323 ? -58.010 34.260 84.859 1.00 29.03 342 ARG B O 1
ATOM 5851 N N . ILE B 1 324 ? -57.884 33.772 82.684 1.00 32.55 343 ILE B N 1
ATOM 5852 C CA . ILE B 1 324 ? -59.337 33.619 82.499 1.00 31.75 343 ILE B CA 1
ATOM 5853 C C . ILE B 1 324 ? -59.578 32.281 81.797 1.00 32.72 343 ILE B C 1
ATOM 5854 O O . ILE B 1 324 ? -59.180 32.089 80.641 1.00 27.82 343 ILE B O 1
ATOM 5859 N N . GLU B 1 325 ? -60.160 31.339 82.534 1.00 29.46 344 GLU B N 1
ATOM 5860 C CA . GLU B 1 325 ? -60.397 29.974 82.050 1.00 30.83 344 GLU B CA 1
ATOM 5861 C C . GLU B 1 325 ? -61.485 30.052 81.037 1.00 28.08 344 GLU B C 1
ATOM 5862 O O . GLU B 1 325 ? -62.267 31.011 81.003 1.00 27.50 344 GLU B O 1
ATOM 5868 N N . ASN B 1 326 ? -61.502 29.090 80.122 1.00 30.27 345 ASN B N 1
ATOM 5869 C CA . ASN B 1 326 ? -62.498 29.106 79.088 1.00 29.19 345 ASN B CA 1
ATOM 5870 C C . ASN B 1 326 ? -63.887 28.940 79.688 1.00 29.87 345 ASN B C 1
ATOM 5871 O O . ASN B 1 326 ? -64.040 28.288 80.739 1.00 30.69 345 ASN B O 1
ATOM 5876 N N . SER B 1 327 ? -64.878 29.509 79.027 1.00 29.70 346 SER B N 1
ATOM 5877 C CA . SER B 1 327 ? -66.326 29.317 79.379 1.00 32.48 346 SER B CA 1
ATOM 5878 C C . SER B 1 327 ? -66.741 27.886 79.114 1.00 31.26 346 SER B C 1
ATOM 5879 O O . SER B 1 327 ? -65.948 27.128 78.531 1.00 30.92 346 SER B O 1
ATOM 5882 N N . LYS B 1 328 ? -67.941 27.490 79.562 1.00 28.44 347 LYS B N 1
ATOM 5883 C CA . LYS B 1 328 ? -68.404 26.089 79.414 1.00 28.99 347 LYS B CA 1
ATOM 5884 C C . LYS B 1 328 ? -69.710 25.971 78.696 1.00 26.86 347 LYS B C 1
ATOM 5885 O O . LYS B 1 328 ? -70.469 26.933 78.593 1.00 29.86 347 LYS B O 1
ATOM 5891 N N . VAL B 1 329 ? -69.983 24.779 78.198 1.00 28.10 348 VAL B N 1
ATOM 5892 C CA . VAL B 1 329 ? -71.254 24.473 77.582 1.00 28.08 348 VAL B CA 1
ATOM 5893 C C . VAL B 1 329 ? -72.314 24.534 78.728 1.00 33.73 348 VAL B C 1
ATOM 5894 O O . VAL B 1 329 ? -72.041 24.031 79.833 1.00 30.71 348 VAL B O 1
ATOM 5898 N N . ASN B 1 330 ? -73.482 25.141 78.450 1.00 34.75 349 ASN B N 1
ATOM 5899 C CA . ASN B 1 330 ? -74.479 25.470 79.479 1.00 36.70 349 ASN B CA 1
ATOM 5900 C C . ASN B 1 330 ? -75.851 25.187 78.996 1.00 35.93 349 ASN B C 1
ATOM 5901 O O . ASN B 1 330 ? -76.612 26.094 78.681 1.00 36.19 349 ASN B O 1
ATOM 5906 N N . PHE B 1 331 ? -76.163 23.913 78.862 1.00 37.58 350 PHE B N 1
ATOM 5907 C CA . PHE B 1 331 ? -77.477 23.539 78.443 1.00 38.89 350 PHE B CA 1
ATOM 5908 C C . PHE B 1 331 ? -77.974 22.432 79.360 1.00 39.66 350 PHE B C 1
ATOM 5909 O O . PHE B 1 331 ? -77.212 21.559 79.779 1.00 37.90 350 PHE B O 1
ATOM 5917 N N . PRO B 1 332 ? -79.273 22.436 79.654 1.00 40.09 351 PRO B N 1
ATOM 5918 C CA . PRO B 1 332 ? -79.654 21.480 80.696 1.00 42.00 351 PRO B CA 1
ATOM 5919 C C . PRO B 1 332 ? -79.485 20.085 80.117 1.00 38.97 351 PRO B C 1
ATOM 5920 O O . PRO B 1 332 ? -79.790 19.872 78.944 1.00 42.90 351 PRO B O 1
ATOM 5924 N N . GLY B 1 333 ? -78.932 19.167 80.889 1.00 40.43 352 GLY B N 1
ATOM 5925 C CA . GLY B 1 333 ? -78.714 17.792 80.410 1.00 42.70 352 GLY B CA 1
ATOM 5926 C C . GLY B 1 333 ? -77.475 17.509 79.542 1.00 46.64 352 GLY B C 1
ATOM 5927 O O . GLY B 1 333 ? -77.285 16.381 79.086 1.00 49.43 352 GLY B O 1
ATOM 5928 N N . ILE B 1 334 ? -76.628 18.496 79.282 1.00 42.63 353 ILE B N 1
ATOM 5929 C CA . ILE B 1 334 ? -75.378 18.216 78.557 1.00 41.08 353 ILE B CA 1
ATOM 5930 C C . ILE B 1 334 ? -74.228 18.492 79.499 1.00 34.49 353 ILE B C 1
ATOM 5931 O O . ILE B 1 334 ? -74.244 19.430 80.263 1.00 30.97 353 ILE B O 1
ATOM 5936 N N . THR B 1 335 ? -73.200 17.668 79.447 1.00 35.71 354 THR B N 1
ATOM 5937 C CA . THR B 1 335 ? -72.094 17.885 80.345 1.00 35.26 354 THR B CA 1
ATOM 5938 C C . THR B 1 335 ? -71.438 19.244 79.990 1.00 32.89 354 THR B C 1
ATOM 5939 O O . THR B 1 335 ? -71.507 19.735 78.840 1.00 32.91 354 THR B O 1
ATOM 5943 N N . ALA B 1 336 ? -70.916 19.916 81.010 1.00 32.71 355 ALA B N 1
ATOM 5944 C CA . ALA B 1 336 ? -70.374 21.251 80.837 1.00 33.69 355 ALA B CA 1
ATOM 5945 C C . ALA B 1 336 ? -68.910 21.201 80.271 1.00 32.56 355 ALA B C 1
ATOM 5946 O O . ALA B 1 336 ? -67.894 21.520 80.912 1.00 33.22 355 ALA B O 1
ATOM 5948 N N . TYR B 1 337 ? -68.809 20.816 79.001 1.00 30.43 356 TYR B N 1
ATOM 5949 C CA . TYR B 1 337 ? -67.485 20.775 78.340 1.00 30.24 356 TYR B CA 1
ATOM 5950 C C . TYR B 1 337 ? -66.862 22.130 78.271 1.00 29.09 356 TYR B C 1
ATOM 5951 O O . TYR B 1 337 ? -67.558 23.131 78.177 1.00 29.99 356 TYR B O 1
ATOM 5960 N N . ASP B 1 338 ? -65.534 22.191 78.256 1.00 29.82 357 ASP B N 1
ATOM 5961 C CA . ASP B 1 338 ? -64.856 23.488 78.103 1.00 29.91 357 ASP B CA 1
ATOM 5962 C C . ASP B 1 338 ? -63.804 23.471 77.011 1.00 28.41 357 ASP B C 1
ATOM 5963 O O . ASP B 1 338 ? -62.978 24.384 76.948 1.00 28.28 357 ASP B O 1
ATOM 5968 N N . SER B 1 339 ? -63.826 22.435 76.187 1.00 28.41 358 SER B N 1
ATOM 5969 C CA . SER B 1 339 ? -62.852 22.269 75.124 1.00 30.20 358 SER B CA 1
ATOM 5970 C C . SER B 1 339 ? -63.386 21.451 73.979 1.00 30.81 358 SER B C 1
ATOM 5971 O O . SER B 1 339 ? -64.472 20.871 74.054 1.00 29.32 358 SER B O 1
ATOM 5974 N N . ILE B 1 340 ? -62.627 21.358 72.882 1.00 29.60 359 ILE B N 1
ATOM 5975 C CA . ILE B 1 340 ? -63.064 20.464 71.785 1.00 26.68 359 ILE B CA 1
ATOM 5976 C C . ILE B 1 340 ? -62.548 19.017 71.984 1.00 28.00 359 ILE B C 1
ATOM 5977 O O . ILE B 1 340 ? -61.366 18.794 72.151 1.00 29.15 359 ILE B O 1
ATOM 5982 N N . THR B 1 341 ? -63.480 18.053 72.010 1.00 27.58 360 THR B N 1
ATOM 5983 C CA . THR B 1 341 ? -63.178 16.625 71.987 1.00 28.07 360 THR B CA 1
ATOM 5984 C C . THR B 1 341 ? -64.243 15.957 71.096 1.00 27.82 360 THR B C 1
ATOM 5985 O O . THR B 1 341 ? -65.306 16.531 70.866 1.00 26.80 360 THR B O 1
ATOM 5989 N N . ASP B 1 342 ? -64.001 14.731 70.688 1.00 29.10 361 ASP B N 1
ATOM 5990 C CA . ASP B 1 342 ? -64.985 13.994 69.911 1.00 31.79 361 ASP B CA 1
ATOM 5991 C C . ASP B 1 342 ? -66.320 13.893 70.675 1.00 32.47 361 ASP B C 1
ATOM 5992 O O . ASP B 1 342 ? -67.407 14.083 70.098 1.00 31.41 361 ASP B O 1
ATOM 5997 N N . GLU B 1 343 ? -66.262 13.623 71.964 1.00 33.43 362 GLU B N 1
ATOM 5998 C CA . GLU B 1 343 ? -67.501 13.520 72.759 1.00 39.92 362 GLU B CA 1
ATOM 5999 C C . GLU B 1 343 ? -68.277 14.827 72.769 1.00 34.43 362 GLU B C 1
ATOM 6000 O O . GLU B 1 343 ? -69.482 14.840 72.579 1.00 33.98 362 GLU B O 1
ATOM 6006 N N . MET B 1 344 ? -67.583 15.935 72.967 1.00 30.75 363 MET B N 1
ATOM 6007 C CA . MET B 1 344 ? -68.240 17.217 73.020 1.00 32.81 363 MET B CA 1
ATOM 6008 C C . MET B 1 344 ? -68.933 17.546 71.686 1.00 34.78 363 MET B C 1
ATOM 6009 O O . MET B 1 344 ? -70.023 18.132 71.667 1.00 33.18 363 MET B O 1
ATOM 6014 N N . CYS B 1 345 ? -68.294 17.166 70.589 1.00 33.11 364 CYS B N 1
ATOM 6015 C CA . CYS B 1 345 ? -68.781 17.482 69.280 1.00 37.30 364 CYS B CA 1
ATOM 6016 C C . CYS B 1 345 ? -70.082 16.723 69.030 1.00 32.47 364 CYS B C 1
ATOM 6017 O O . CYS B 1 345 ? -71.037 17.279 68.590 1.00 30.33 364 CYS B O 1
ATOM 6020 N N . ALA B 1 346 ? -70.072 15.443 69.319 1.00 33.49 365 ALA B N 1
ATOM 6021 C CA . ALA B 1 346 ? -71.250 14.593 69.171 1.00 33.49 365 ALA B CA 1
ATOM 6022 C C . ALA B 1 346 ? -72.394 15.080 70.074 1.00 37.57 365 ALA B C 1
ATOM 6023 O O . ALA B 1 346 ? -73.551 15.135 69.641 1.00 34.75 365 ALA B O 1
ATOM 6025 N N . ALA B 1 347 ? -72.093 15.428 71.329 1.00 35.23 366 ALA B N 1
ATOM 6026 C CA . ALA B 1 347 ? -73.147 15.894 72.245 1.00 34.87 366 ALA B CA 1
ATOM 6027 C C . ALA B 1 347 ? -73.772 17.235 71.832 1.00 35.79 366 ALA B C 1
ATOM 6028 O O . ALA B 1 347 ? -75.001 17.367 71.857 1.00 30.82 366 ALA B O 1
ATOM 6030 N N . THR B 1 348 ? -72.943 18.234 71.496 1.00 32.29 367 THR B N 1
ATOM 6031 C CA . THR B 1 348 ? -73.457 19.545 71.117 1.00 34.17 367 THR B CA 1
ATOM 6032 C C . THR B 1 348 ? -74.149 19.531 69.739 1.00 35.00 367 THR B C 1
ATOM 6033 O O . THR B 1 348 ? -75.215 20.121 69.556 1.00 34.96 367 THR B O 1
ATOM 6037 N N . LYS B 1 349 ? -73.598 18.805 68.796 1.00 31.59 368 LYS B N 1
ATOM 6038 C CA . LYS B 1 349 ? -74.212 18.739 67.513 1.00 34.16 368 LYS B CA 1
ATOM 6039 C C . LYS B 1 349 ? -75.487 17.924 67.599 1.00 33.59 368 LYS B C 1
ATOM 6040 O O . LYS B 1 349 ? -76.413 18.224 66.869 1.00 33.11 368 LYS B O 1
ATOM 6046 N N . GLY B 1 350 ? -75.482 16.886 68.458 1.00 35.47 369 GLY B N 1
ATOM 6047 C CA . GLY B 1 350 ? -76.736 16.135 68.850 1.00 37.67 369 GLY B CA 1
ATOM 6048 C C . GLY B 1 350 ? -77.812 17.124 69.304 1.00 36.40 369 GLY B C 1
ATOM 6049 O O . GLY B 1 350 ? -78.909 17.196 68.752 1.00 36.69 369 GLY B O 1
ATOM 6050 N N . LEU B 1 351 ? -77.460 17.942 70.281 1.00 36.08 370 LEU B N 1
ATOM 6051 C CA . LEU B 1 351 ? -78.369 18.953 70.808 1.00 37.88 370 LEU B CA 1
ATOM 6052 C C . LEU B 1 351 ? -78.829 19.921 69.730 1.00 36.42 370 LEU B C 1
ATOM 6053 O O . LEU B 1 351 ? -79.966 20.140 69.595 1.00 36.49 370 LEU B O 1
ATOM 6058 N N . PHE B 1 352 ? -77.918 20.495 68.965 1.00 34.86 371 PHE B N 1
ATOM 6059 C CA . PHE B 1 352 ? -78.250 21.548 67.967 1.00 33.33 371 PHE B CA 1
ATOM 6060 C C . PHE B 1 352 ? -79.027 21.036 66.730 1.00 35.94 371 PHE B C 1
ATOM 6061 O O . PHE B 1 352 ? -79.555 21.839 65.919 1.00 37.82 371 PHE B O 1
ATOM 6069 N N . GLY B 1 353 ? -79.059 19.727 66.533 1.00 36.39 372 GLY B N 1
ATOM 6070 C CA . GLY B 1 353 ? -79.587 19.194 65.301 1.00 39.14 372 GLY B CA 1
ATOM 6071 C C . GLY B 1 353 ? -78.651 19.346 64.128 1.00 41.17 372 GLY B C 1
ATOM 6072 O O . GLY B 1 353 ? -79.114 19.358 62.993 1.00 36.43 372 GLY B O 1
ATOM 6073 N N . ASP B 1 354 ? -77.333 19.455 64.369 1.00 40.71 373 ASP B N 1
ATOM 6074 C CA . ASP B 1 354 ? -76.360 19.583 63.267 1.00 40.17 373 ASP B CA 1
ATOM 6075 C C . ASP B 1 354 ? -75.773 18.231 62.877 1.00 37.50 373 ASP B C 1
ATOM 6076 O O . ASP B 1 354 ? -75.428 17.429 63.737 1.00 38.17 373 ASP B O 1
ATOM 6081 N N . LEU B 1 355 ? -75.635 17.972 61.590 1.00 35.11 374 LEU B N 1
ATOM 6082 C CA . LEU B 1 355 ? -74.990 16.732 61.115 1.00 37.69 374 LEU B CA 1
ATOM 6083 C C . LEU B 1 355 ? -73.520 16.651 61.559 1.00 37.82 374 LEU B C 1
ATOM 6084 O O . LEU B 1 355 ? -72.739 17.612 61.344 1.00 38.41 374 LEU B O 1
ATOM 6089 N N . ASP B 1 356 ? -73.105 15.539 62.162 1.00 37.25 375 ASP B N 1
ATOM 6090 C CA . ASP B 1 356 ? -71.728 15.439 62.703 1.00 39.75 375 ASP B CA 1
ATOM 6091 C C . ASP B 1 356 ? -70.743 15.043 61.610 1.00 35.15 375 ASP B C 1
ATOM 6092 O O . ASP B 1 356 ? -70.252 13.961 61.562 1.00 31.61 375 ASP B O 1
ATOM 6097 N N . ASP B 1 357 ? -70.475 15.946 60.686 1.00 40.21 376 ASP B N 1
ATOM 6098 C CA . ASP B 1 357 ? -69.636 15.584 59.553 1.00 35.85 376 ASP B CA 1
ATOM 6099 C C . ASP B 1 357 ? -68.163 15.504 60.010 1.00 34.39 376 ASP B C 1
ATOM 6100 O O . ASP B 1 357 ? -67.348 14.841 59.372 1.00 35.96 376 ASP B O 1
ATOM 6105 N N . HIS B 1 358 ? -67.852 16.161 61.130 1.00 30.58 377 HIS B N 1
ATOM 6106 C CA . HIS B 1 358 ? -66.545 16.068 61.819 1.00 30.72 377 HIS B CA 1
ATOM 6107 C C . HIS B 1 358 ? -66.150 14.605 62.119 1.00 31.69 377 HIS B C 1
ATOM 6108 O O . HIS B 1 358 ? -65.061 14.135 61.810 1.00 30.96 377 HIS B O 1
ATOM 6115 N N . LYS B 1 359 ? -67.107 13.881 62.671 1.00 34.53 378 LYS B N 1
ATOM 6116 C CA . LYS B 1 359 ? -67.019 12.466 62.876 1.00 34.87 378 LYS B CA 1
ATOM 6117 C C . LYS B 1 359 ? -66.945 11.718 61.558 1.00 34.09 378 LYS B C 1
ATOM 6118 O O . LYS B 1 359 ? -66.139 10.844 61.403 1.00 32.87 378 LYS B O 1
ATOM 6124 N N . ASN B 1 360 ? -67.758 12.076 60.590 1.00 35.21 379 ASN B N 1
ATOM 6125 C CA . ASN B 1 360 ? -67.634 11.418 59.285 1.00 38.35 379 ASN B CA 1
ATOM 6126 C C . ASN B 1 360 ? -66.263 11.546 58.675 1.00 37.12 379 ASN B C 1
ATOM 6127 O O . ASN B 1 360 ? -65.848 10.654 57.974 1.00 38.68 379 ASN B O 1
ATOM 6132 N N . LYS B 1 361 ? -65.541 12.612 58.983 1.00 35.19 380 LYS B N 1
ATOM 6133 C CA . LYS B 1 361 ? -64.262 12.846 58.361 1.00 34.46 380 LYS B CA 1
ATOM 6134 C C . LYS B 1 361 ? -63.101 12.367 59.172 1.00 33.34 380 LYS B C 1
ATOM 6135 O O . LYS B 1 361 ? -61.978 12.570 58.783 1.00 37.74 380 LYS B O 1
ATOM 6141 N N . GLY B 1 362 ? -63.352 11.707 60.281 1.00 32.13 381 GLY B N 1
ATOM 6142 C CA . GLY B 1 362 ? -62.288 11.123 61.078 1.00 32.55 381 GLY B CA 1
ATOM 6143 C C . GLY B 1 362 ? -62.033 11.783 62.430 1.00 29.12 381 GLY B C 1
ATOM 6144 O O . GLY B 1 362 ? -61.136 11.367 63.157 1.00 27.50 381 GLY B O 1
ATOM 6145 N N . GLY B 1 363 ? -62.849 12.768 62.771 1.00 29.07 382 GLY B N 1
ATOM 6146 C CA . GLY B 1 363 ? -62.763 13.435 64.067 1.00 30.37 382 GLY B CA 1
ATOM 6147 C C . GLY B 1 363 ? -61.430 14.034 64.449 1.00 30.00 382 GLY B C 1
ATOM 6148 O O . GLY B 1 363 ? -60.637 14.444 63.606 1.00 30.74 382 GLY B O 1
ATOM 6149 N N . MET B 1 364 ? -61.172 14.071 65.736 1.00 30.26 383 MET B N 1
ATOM 6150 C CA . MET B 1 364 ? -59.965 14.666 66.274 1.00 29.25 383 MET B CA 1
ATOM 6151 C C . MET B 1 364 ? -58.733 13.923 65.797 1.00 29.85 383 MET B C 1
ATOM 6152 O O . MET B 1 364 ? -57.684 14.538 65.524 1.00 27.94 383 MET B O 1
ATOM 6157 N N . LYS B 1 365 ? -58.818 12.606 65.684 1.00 29.34 384 LYS B N 1
ATOM 6158 C CA . LYS B 1 365 ? -57.661 11.848 65.146 1.00 31.56 384 LYS B CA 1
ATOM 6159 C C . LYS B 1 365 ? -57.203 12.336 63.754 1.00 28.33 384 LYS B C 1
ATOM 6160 O O . LYS B 1 365 ? -55.995 12.540 63.506 1.00 27.66 384 LYS B O 1
ATOM 6166 N N . GLN B 1 366 ? -58.155 12.453 62.832 1.00 29.50 385 GLN B N 1
ATOM 6167 C CA . GLN B 1 366 ? -57.832 12.902 61.452 1.00 32.69 385 GLN B CA 1
ATOM 6168 C C . GLN B 1 366 ? -57.325 14.338 61.481 1.00 30.37 385 GLN B C 1
ATOM 6169 O O . GLN B 1 366 ? -56.268 14.647 60.912 1.00 31.67 385 GLN B O 1
ATOM 6175 N N . MET B 1 367 ? -58.000 15.219 62.215 1.00 30.85 386 MET B N 1
ATOM 6176 C CA . MET B 1 367 ? -57.410 16.546 62.485 1.00 29.18 386 MET B CA 1
ATOM 6177 C C . MET B 1 367 ? -55.933 16.486 62.880 1.00 27.86 386 MET B C 1
ATOM 6178 O O . MET B 1 367 ? -55.068 17.216 62.322 1.00 28.84 386 MET B O 1
ATOM 6183 N N . GLY B 1 368 ? -55.618 15.637 63.850 1.00 27.66 387 GLY B N 1
ATOM 6184 C CA . GLY B 1 368 ? -54.254 15.528 64.326 1.00 26.67 387 GLY B CA 1
ATOM 6185 C C . GLY B 1 368 ? -53.261 15.029 63.313 1.00 26.40 387 GLY B C 1
ATOM 6186 O O . GLY B 1 368 ? -52.037 15.330 63.395 1.00 25.02 387 GLY B O 1
ATOM 6187 N N . GLU B 1 369 ? -53.733 14.211 62.376 1.00 28.89 388 GLU B N 1
ATOM 6188 C CA . GLU B 1 369 ? -52.856 13.781 61.296 1.00 31.12 388 GLU B CA 1
ATOM 6189 C C . GLU B 1 369 ? -52.384 14.983 60.450 1.00 30.77 388 GLU B C 1
ATOM 6190 O O . GLU B 1 369 ? -51.195 15.075 60.078 1.00 24.89 388 GLU B O 1
ATOM 6196 N N . ALA B 1 370 ? -53.260 15.958 60.234 1.00 29.61 389 ALA B N 1
ATOM 6197 C CA . ALA B 1 370 ? -52.808 17.195 59.554 1.00 28.77 389 ALA B CA 1
ATOM 6198 C C . ALA B 1 370 ? -51.787 17.943 60.388 1.00 30.71 389 ALA B C 1
ATOM 6199 O O . ALA B 1 370 ? -50.765 18.440 59.878 1.00 29.58 389 ALA B O 1
ATOM 6201 N N . MET B 1 371 ? -52.047 18.028 61.691 1.00 28.08 390 MET B N 1
ATOM 6202 C CA . MET B 1 371 ? -51.180 18.749 62.588 1.00 26.72 390 MET B CA 1
ATOM 6203 C C . MET B 1 371 ? -49.826 18.090 62.744 1.00 28.38 390 MET B C 1
ATOM 6204 O O . MET B 1 371 ? -48.831 18.785 62.946 1.00 28.24 390 MET B O 1
ATOM 6209 N N . ARG B 1 372 ? -49.811 16.765 62.704 1.00 32.46 391 ARG B N 1
ATOM 6210 C CA . ARG B 1 372 ? -48.581 16.017 62.785 1.00 34.34 391 ARG B CA 1
ATOM 6211 C C . ARG B 1 372 ? -47.654 16.343 61.649 1.00 33.31 391 ARG B C 1
ATOM 6212 O O . ARG B 1 372 ? -46.444 16.477 61.855 1.00 34.88 391 ARG B O 1
ATOM 6220 N N . LYS B 1 373 ? -48.217 16.448 60.452 1.00 30.30 392 LYS B N 1
ATOM 6221 C CA . LYS B 1 373 ? -47.437 16.782 59.273 1.00 34.57 392 LYS B CA 1
ATOM 6222 C C . LYS B 1 373 ? -46.910 18.240 59.305 1.00 34.28 392 LYS B C 1
ATOM 6223 O O . LYS B 1 373 ? -45.812 18.544 58.847 1.00 32.77 392 LYS B O 1
ATOM 6229 N N . GLY B 1 374 ? -47.688 19.142 59.869 1.00 28.75 393 GLY B N 1
ATOM 6230 C CA . GLY B 1 374 ? -47.280 20.525 60.016 1.00 27.45 393 GLY B CA 1
ATOM 6231 C C . GLY B 1 374 ? -48.239 21.378 59.174 1.00 25.17 393 GLY B C 1
ATOM 6232 O O . GLY B 1 374 ? -48.668 20.951 58.119 1.00 25.50 393 GLY B O 1
ATOM 6233 N N . MET B 1 375 ? -48.605 22.552 59.692 1.00 22.99 394 MET B N 1
ATOM 6234 C CA . MET B 1 375 ? -49.560 23.452 59.028 1.00 22.40 394 MET B CA 1
ATOM 6235 C C . MET B 1 375 ? -49.021 24.863 58.968 1.00 22.56 394 MET B C 1
ATOM 6236 O O . MET B 1 375 ? -48.195 25.248 59.801 1.00 24.13 394 MET B O 1
ATOM 6241 N N . ALA B 1 376 ? -49.518 25.634 58.004 1.00 20.81 395 ALA B N 1
ATOM 6242 C CA . ALA B 1 376 ? -49.124 27.020 57.812 1.00 21.61 395 ALA B CA 1
ATOM 6243 C C . ALA B 1 376 ? -50.052 27.958 58.591 1.00 22.21 395 ALA B C 1
ATOM 6244 O O . ALA B 1 376 ? -51.269 27.681 58.676 1.00 23.66 395 ALA B O 1
ATOM 6246 N N . LEU B 1 377 ? -49.477 29.035 59.125 1.00 20.34 396 LEU B N 1
ATOM 6247 C CA . LEU B 1 377 ? -50.180 30.091 59.831 1.00 21.18 396 LEU B CA 1
ATOM 6248 C C . LEU B 1 377 ? -50.723 31.176 58.924 1.00 20.55 396 LEU B C 1
ATOM 6249 O O . LEU B 1 377 ? -49.963 31.733 58.130 1.00 20.05 396 LEU B O 1
ATOM 6254 N N . VAL B 1 378 ? -52.037 31.469 59.078 1.00 20.38 397 VAL B N 1
ATOM 6255 C CA . VAL B 1 378 ? -52.759 32.473 58.289 1.00 21.54 397 VAL B CA 1
ATOM 6256 C C . VAL B 1 378 ? -53.285 33.585 59.235 1.00 21.78 397 VAL B C 1
ATOM 6257 O O . VAL B 1 378 ? -53.825 33.281 60.337 1.00 22.94 397 VAL B O 1
ATOM 6261 N N . MET B 1 379 ? -53.164 34.813 58.817 1.00 21.30 398 MET B N 1
ATOM 6262 C CA . MET B 1 379 ? -53.760 35.970 59.518 1.00 22.76 398 MET B CA 1
ATOM 6263 C C . MET B 1 379 ? -54.513 36.782 58.503 1.00 24.06 398 MET B C 1
ATOM 6264 O O . MET B 1 379 ? -53.981 37.096 57.380 1.00 23.69 398 MET B O 1
ATOM 6269 N N . SER B 1 380 ? -55.759 37.074 58.814 1.00 21.78 399 SER B N 1
ATOM 6270 C CA . SER B 1 380 ? -56.638 37.707 57.851 1.00 24.87 399 SER B CA 1
ATOM 6271 C C . SER B 1 380 ? -57.693 38.654 58.500 1.00 24.32 399 SER B C 1
ATOM 6272 O O . SER B 1 380 ? -57.891 38.653 59.687 1.00 25.54 399 SER B O 1
ATOM 6275 N N . ILE B 1 381 ? -58.270 39.515 57.690 1.00 22.21 400 ILE B N 1
ATOM 6276 C CA . ILE B 1 381 ? -59.439 40.291 58.052 1.00 23.46 400 ILE B CA 1
ATOM 6277 C C . ILE B 1 381 ? -60.345 40.365 56.823 1.00 25.28 400 ILE B C 1
ATOM 6278 O O . ILE B 1 381 ? -59.875 40.635 55.674 1.00 22.71 400 ILE B O 1
ATOM 6283 N N . TRP B 1 382 ? -61.638 40.132 57.033 1.00 25.74 401 TRP B N 1
ATOM 6284 C CA . TRP B 1 382 ? -62.569 39.953 55.931 1.00 28.26 401 TRP B CA 1
ATOM 6285 C C . TRP B 1 382 ? -64.005 40.173 56.359 1.00 26.93 401 TRP B C 1
ATOM 6286 O O . TRP B 1 382 ? -64.302 40.087 57.549 1.00 27.21 401 TRP B O 1
ATOM 6297 N N . ASP B 1 383 ? -64.852 40.479 55.384 1.00 25.20 402 ASP B N 1
ATOM 6298 C CA . ASP B 1 383 ? -66.335 40.407 55.519 1.00 27.68 402 ASP B CA 1
ATOM 6299 C C . ASP B 1 383 ? -66.785 39.265 54.669 1.00 27.77 402 ASP B C 1
ATOM 6300 O O . ASP B 1 383 ? -65.955 38.672 54.002 1.00 28.99 402 ASP B O 1
ATOM 6305 N N . ASP B 1 384 ? -68.068 38.932 54.716 1.00 29.92 403 ASP B N 1
ATOM 6306 C CA . ASP B 1 384 ? -68.589 37.637 54.337 1.00 30.96 403 ASP B CA 1
ATOM 6307 C C . ASP B 1 384 ? -69.691 37.899 53.307 1.00 34.20 403 ASP B C 1
ATOM 6308 O O . ASP B 1 384 ? -70.816 38.248 53.671 1.00 32.73 403 ASP B O 1
ATOM 6313 N N . HIS B 1 385 ? -69.373 37.787 52.027 1.00 34.16 404 HIS B N 1
ATOM 6314 C CA . HIS B 1 385 ? -70.391 38.024 50.960 1.00 38.64 404 HIS B CA 1
ATOM 6315 C C . HIS B 1 385 ? -71.452 36.907 50.862 1.00 39.36 404 HIS B C 1
ATOM 6316 O O . HIS B 1 385 ? -72.532 37.105 50.256 1.00 42.17 404 HIS B O 1
ATOM 6323 N N . ASP B 1 386 ? -71.137 35.733 51.412 1.00 39.78 405 ASP B N 1
ATOM 6324 C CA . ASP B 1 386 ? -72.121 34.637 51.445 1.00 41.01 405 ASP B CA 1
ATOM 6325 C C . ASP B 1 386 ? -73.186 34.752 52.521 1.00 38.43 405 ASP B C 1
ATOM 6326 O O . ASP B 1 386 ? -74.391 34.676 52.211 1.00 40.24 405 ASP B O 1
ATOM 6331 N N . VAL B 1 387 ? -72.772 34.902 53.780 1.00 31.47 406 VAL B N 1
ATOM 6332 C CA . VAL B 1 387 ? -73.703 34.755 54.903 1.00 32.86 406 VAL B CA 1
ATOM 6333 C C . VAL B 1 387 ? -73.631 35.912 55.891 1.00 33.43 406 VAL B C 1
ATOM 6334 O O . VAL B 1 387 ? -74.247 35.859 56.987 1.00 31.75 406 VAL B O 1
ATOM 6338 N N . ASN B 1 388 ? -72.928 36.987 55.500 1.00 30.51 407 ASN B N 1
ATOM 6339 C CA . ASN B 1 388 ? -72.917 38.216 56.284 1.00 30.07 407 ASN B CA 1
ATOM 6340 C C . ASN B 1 388 ? -72.388 38.015 57.717 1.00 29.00 407 ASN B C 1
ATOM 6341 O O . ASN B 1 388 ? -72.674 38.842 58.591 1.00 29.30 407 ASN B O 1
ATOM 6346 N N . MET B 1 389 ? -71.542 36.999 57.909 1.00 26.54 408 MET B N 1
ATOM 6347 C CA . MET B 1 389 ? -70.930 36.719 59.191 1.00 26.90 408 MET B CA 1
ATOM 6348 C C . MET B 1 389 ? -71.955 36.358 60.257 1.00 29.10 408 MET B C 1
ATOM 6349 O O . MET B 1 389 ? -71.618 36.307 61.448 1.00 29.77 408 MET B O 1
ATOM 6354 N N . LEU B 1 390 ? -73.178 36.045 59.843 1.00 28.72 409 LEU B N 1
ATOM 6355 C CA . LEU B 1 390 ? -74.263 35.780 60.778 1.00 31.77 409 LEU B CA 1
ATOM 6356 C C . LEU B 1 390 ? -74.017 34.548 61.624 1.00 30.35 409 LEU B C 1
ATOM 6357 O O . LEU B 1 390 ? -74.386 34.540 62.805 1.00 30.44 409 LEU B O 1
ATOM 6362 N N . TRP B 1 391 ? -73.341 33.579 61.027 1.00 27.94 410 TRP B N 1
ATOM 6363 C CA . TRP B 1 391 ? -72.904 32.330 61.684 1.00 27.22 410 TRP B CA 1
ATOM 6364 C C . TRP B 1 391 ? -71.983 32.541 62.903 1.00 27.47 410 TRP B C 1
ATOM 6365 O O . TRP B 1 391 ? -71.875 31.669 63.789 1.00 26.60 410 TRP B O 1
ATOM 6376 N N . LEU B 1 392 ? -71.305 33.676 62.958 1.00 27.57 411 LEU B N 1
ATOM 6377 C CA . LEU B 1 392 ? -70.325 33.974 63.990 1.00 26.98 411 LEU B CA 1
ATOM 6378 C C . LEU B 1 392 ? -70.952 34.794 65.111 1.00 28.34 411 LEU B C 1
ATOM 6379 O O . LEU B 1 392 ? -70.693 34.512 66.261 1.00 31.14 411 LEU B O 1
ATOM 6384 N N . ASP B 1 393 ? -71.800 35.775 64.772 1.00 26.50 412 ASP B N 1
ATOM 6385 C CA . ASP B 1 393 ? -72.122 36.853 65.713 1.00 28.17 412 ASP B CA 1
ATOM 6386 C C . ASP B 1 393 ? -73.628 37.251 65.825 1.00 29.96 412 ASP B C 1
ATOM 6387 O O . ASP B 1 393 ? -73.950 38.241 66.495 1.00 31.23 412 ASP B O 1
ATOM 6392 N N . SER B 1 394 ? -74.507 36.430 65.263 1.00 29.83 413 SER B N 1
ATOM 6393 C CA . SER B 1 394 ? -75.937 36.741 65.174 1.00 31.55 413 SER B CA 1
ATOM 6394 C C . SER B 1 394 ? -76.744 35.479 65.306 1.00 32.82 413 SER B C 1
ATOM 6395 O O . SER B 1 394 ? -76.271 34.509 65.846 1.00 32.03 413 SER B O 1
ATOM 6398 N N . ASN B 1 395 ? -77.986 35.490 64.803 1.00 33.78 414 ASN B N 1
ATOM 6399 C CA . ASN B 1 395 ? -78.771 34.285 64.676 1.00 33.65 414 ASN B CA 1
ATOM 6400 C C . ASN B 1 395 ? -78.580 33.647 63.312 1.00 33.78 414 ASN B C 1
ATOM 6401 O O . ASN B 1 395 ? -78.682 34.319 62.304 1.00 32.54 414 ASN B O 1
ATOM 6406 N N . TYR B 1 396 ? -78.329 32.343 63.307 1.00 34.22 415 TYR B N 1
ATOM 6407 C CA . TYR B 1 396 ? -78.156 31.576 62.097 1.00 35.77 415 TYR B CA 1
ATOM 6408 C C . TYR B 1 396 ? -78.812 30.214 62.288 1.00 35.50 415 TYR B C 1
ATOM 6409 O O . TYR B 1 396 ? -78.354 29.396 63.087 1.00 34.82 415 TYR B O 1
ATOM 6418 N N . PRO B 1 397 ? -79.911 29.986 61.561 1.00 43.65 416 PRO B N 1
ATOM 6419 C CA . PRO B 1 397 ? -80.455 30.951 60.564 1.00 42.71 416 PRO B CA 1
ATOM 6420 C C . PRO B 1 397 ? -81.134 32.179 61.130 1.00 43.32 416 PRO B C 1
ATOM 6421 O O . PRO B 1 397 ? -81.658 32.182 62.274 1.00 39.07 416 PRO B O 1
ATOM 6425 N N . PRO B 1 398 ? -81.138 33.227 60.315 1.00 43.73 417 PRO B N 1
ATOM 6426 C CA . PRO B 1 398 ? -81.616 34.504 60.792 1.00 45.62 417 PRO B CA 1
ATOM 6427 C C . PRO B 1 398 ? -83.114 34.468 61.090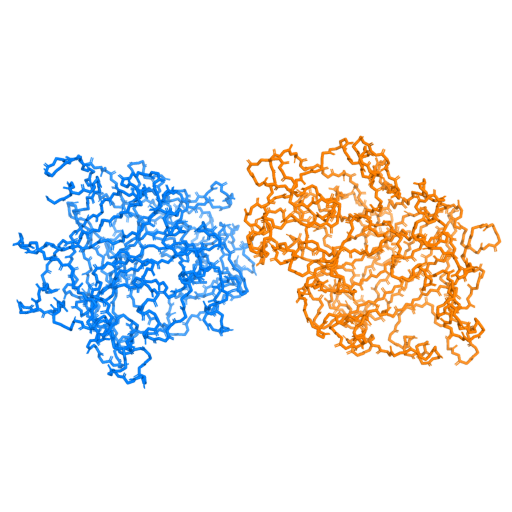 1.00 48.57 417 PRO B C 1
ATOM 6428 O O . PRO B 1 398 ? -83.625 35.331 61.803 1.00 47.85 417 PRO B O 1
ATOM 6432 N N . THR B 1 399 ? -83.797 33.466 60.546 1.00 49.64 418 THR B N 1
ATOM 6433 C CA . THR B 1 399 ? -85.222 33.275 60.791 1.00 56.62 418 THR B CA 1
ATOM 6434 C C . THR B 1 399 ? -85.517 32.311 61.945 1.00 56.56 418 THR B C 1
ATOM 6435 O O . THR B 1 399 ? -86.678 32.090 62.267 1.00 53.95 418 THR B O 1
ATOM 6439 N N . GLY B 1 400 ? -84.469 31.763 62.576 1.00 54.99 419 GLY B N 1
ATOM 6440 C CA . GLY B 1 400 ? -84.624 30.717 63.581 1.00 49.20 419 GLY B CA 1
ATOM 6441 C C . GLY B 1 400 ? -84.994 31.328 64.907 1.00 50.74 419 GLY B C 1
ATOM 6442 O O . GLY B 1 400 ? -84.782 32.515 65.138 1.00 47.57 419 GLY B O 1
ATOM 6443 N N . ASN B 1 401 ? -85.539 30.507 65.788 1.00 48.22 420 ASN B N 1
ATOM 6444 C CA . ASN B 1 401 ? -85.799 30.962 67.124 1.00 47.67 420 ASN B CA 1
ATOM 6445 C C . ASN B 1 401 ? -84.517 30.958 67.932 1.00 45.82 420 ASN B C 1
ATOM 6446 O O . ASN B 1 401 ? -83.892 29.920 68.094 1.00 43.78 420 ASN B O 1
ATOM 6451 N N . PRO B 1 402 ? -84.143 32.113 68.474 1.00 46.22 421 PRO B N 1
ATOM 6452 C CA . PRO B 1 402 ? -82.873 32.182 69.136 1.00 47.63 421 PRO B CA 1
ATOM 6453 C C . PRO B 1 402 ? -82.868 31.497 70.482 1.00 50.68 421 PRO B C 1
ATOM 6454 O O . PRO B 1 402 ? -81.819 31.410 71.110 1.00 49.33 421 PRO B O 1
ATOM 6458 N N . SER B 1 403 ? -84.002 30.990 70.944 1.00 47.85 422 SER B N 1
ATOM 6459 C CA . SER B 1 403 ? -83.959 30.218 72.169 1.00 43.28 422 SER B CA 1
ATOM 6460 C C . SER B 1 403 ? -83.772 28.737 71.849 1.00 42.82 422 SER B C 1
ATOM 6461 O O . SER B 1 403 ? -83.541 27.940 72.769 1.00 43.14 422 SER B O 1
ATOM 6464 N N . THR B 1 404 ? -83.821 28.361 70.559 1.00 39.41 423 THR B N 1
ATOM 6465 C CA . THR B 1 404 ? -83.469 26.992 70.143 1.00 39.59 423 THR B CA 1
ATOM 6466 C C . THR B 1 404 ? -81.933 26.840 70.256 1.00 39.17 423 THR B C 1
ATOM 6467 O O . THR B 1 404 ? -81.211 27.644 69.639 1.00 37.82 423 THR B O 1
ATOM 6471 N N . PRO B 1 405 ? -81.423 25.905 71.102 1.00 37.30 424 PRO B N 1
ATOM 6472 C CA . PRO B 1 405 ? -79.949 25.744 71.164 1.00 35.12 424 PRO B CA 1
ATOM 6473 C C . PRO B 1 405 ? -79.243 25.654 69.776 1.00 33.99 424 PRO B C 1
ATOM 6474 O O . PRO B 1 405 ? -79.602 24.852 68.925 1.00 30.65 424 PRO B O 1
ATOM 6478 N N . GLY B 1 406 ? -78.250 26.493 69.571 1.00 34.22 425 GLY B N 1
ATOM 6479 C CA . GLY B 1 406 ? -77.474 26.466 68.329 1.00 34.86 425 GLY B CA 1
ATOM 6480 C C . GLY B 1 406 ? -77.732 27.642 67.424 1.00 34.30 425 GLY B C 1
ATOM 6481 O O . GLY B 1 406 ? -76.888 27.983 66.587 1.00 32.90 425 GLY B O 1
ATOM 6482 N N . VAL B 1 407 ? -78.882 28.283 67.575 1.00 33.17 426 VAL B N 1
ATOM 6483 C CA . VAL B 1 407 ? -79.246 29.319 66.653 1.00 32.89 426 VAL B CA 1
ATOM 6484 C C . VAL B 1 407 ? -78.515 30.632 66.920 1.00 32.07 426 VAL B C 1
ATOM 6485 O O . VAL B 1 407 ? -77.961 31.220 65.993 1.00 35.27 426 VAL B O 1
ATOM 6489 N N . ALA B 1 408 ? -78.544 31.086 68.163 1.00 30.49 427 ALA B N 1
ATOM 6490 C CA . ALA B 1 408 ? -77.945 32.339 68.585 1.00 30.81 427 ALA B CA 1
ATOM 6491 C C . ALA B 1 408 ? -76.434 32.170 68.819 1.00 30.48 427 ALA B C 1
ATOM 6492 O O . ALA B 1 408 ? -75.999 31.307 69.601 1.00 33.85 427 ALA B O 1
ATOM 6494 N N . ARG B 1 409 ? -75.660 33.002 68.143 1.00 30.82 428 ARG B N 1
ATOM 6495 C CA . ARG B 1 409 ? -74.192 32.935 68.150 1.00 30.93 428 ARG B CA 1
ATOM 6496 C C . ARG B 1 409 ? -73.601 34.261 68.620 1.00 31.88 428 ARG B C 1
ATOM 6497 O O . ARG B 1 409 ? -72.431 34.343 68.967 1.00 32.52 428 ARG B O 1
ATOM 6505 N N . GLY B 1 410 ? -74.388 35.322 68.574 1.00 30.63 429 GLY B N 1
ATOM 6506 C CA . GLY B 1 410 ? -73.941 36.585 69.123 1.00 34.32 429 GLY B CA 1
ATOM 6507 C C . GLY B 1 410 ? -75.108 37.548 69.211 1.00 32.64 429 GLY B C 1
ATOM 6508 O O . GLY B 1 410 ? -76.198 37.200 68.839 1.00 33.91 429 GLY B O 1
ATOM 6509 N N . PRO B 1 411 ? -74.861 38.761 69.695 1.00 34.47 430 PRO B N 1
ATOM 6510 C CA . PRO B 1 411 ? -75.882 39.785 69.988 1.00 35.60 430 PRO B CA 1
ATOM 6511 C C . PRO B 1 411 ? -76.244 40.624 68.761 1.00 36.32 430 PRO B C 1
ATOM 6512 O O . PRO B 1 411 ? -77.168 41.376 68.802 1.00 42.75 430 PRO B O 1
ATOM 6516 N N . CYS B 1 412 ? -75.517 40.502 67.683 1.00 33.01 431 CYS B N 1
ATOM 6517 C CA . CYS B 1 412 ? -75.710 41.399 66.551 1.00 36.69 431 CYS B CA 1
ATOM 6518 C C . CYS B 1 412 ? -77.044 41.174 65.858 1.00 37.50 431 CYS B C 1
ATOM 6519 O O . CYS B 1 412 ? -77.521 40.033 65.746 1.00 36.10 431 CYS B O 1
ATOM 6522 N N . PRO B 1 413 ? -77.610 42.245 65.306 1.00 39.29 432 PRO B N 1
ATOM 6523 C CA . PRO B 1 413 ? -78.862 42.086 64.593 1.00 41.21 432 PRO B CA 1
ATOM 6524 C C . PRO B 1 413 ? -78.670 41.287 63.319 1.00 37.12 432 PRO B C 1
ATOM 6525 O O . PRO B 1 413 ? -77.596 41.297 62.748 1.00 36.73 432 PRO B O 1
ATOM 6529 N N . THR B 1 414 ? -79.717 40.618 62.868 1.00 36.92 433 THR B N 1
ATOM 6530 C CA . THR B 1 414 ? -79.671 39.793 61.668 1.00 40.14 433 THR B CA 1
ATOM 6531 C C . THR B 1 414 ? -79.593 40.580 60.335 1.00 39.73 433 THR B C 1
ATOM 6532 O O . THR B 1 414 ? -79.444 40.000 59.260 1.00 41.11 433 THR B O 1
ATOM 6536 N N . THR B 1 415 ? -79.720 41.899 60.433 1.00 41.63 434 THR B N 1
ATOM 6537 C CA . THR B 1 415 ? -79.576 42.856 59.316 1.00 44.15 434 THR B CA 1
ATOM 6538 C C . THR B 1 415 ? -78.168 43.446 59.272 1.00 45.93 434 THR B C 1
ATOM 6539 O O . THR B 1 415 ? -77.882 44.292 58.414 1.00 47.18 434 THR B O 1
ATOM 6543 N N . SER B 1 416 ? -77.317 43.022 60.213 1.00 43.30 435 SER B N 1
ATOM 6544 C CA . SER B 1 416 ? -75.890 43.408 60.279 1.00 43.24 435 SER B CA 1
ATOM 6545 C C . SER B 1 416 ? -75.075 42.664 59.241 1.00 38.83 435 SER B C 1
ATOM 6546 O O . SER B 1 416 ? -75.531 41.675 58.674 1.00 37.86 435 SER B O 1
ATOM 6549 N N . GLY B 1 417 ? -73.866 43.145 58.972 1.00 40.85 436 GLY B N 1
ATOM 6550 C CA . GLY B 1 417 ? -72.923 42.415 58.129 1.00 37.10 436 GLY B CA 1
ATOM 6551 C C . GLY B 1 417 ? -73.035 42.471 56.604 1.00 35.25 436 GLY B C 1
ATOM 6552 O O . GLY B 1 417 ? -72.328 41.739 55.916 1.00 31.63 436 GLY B O 1
ATOM 6553 N N . VAL B 1 418 ? -73.884 43.327 56.033 1.00 36.91 437 VAL B N 1
ATOM 6554 C CA . VAL B 1 418 ? -73.908 43.453 54.560 1.00 35.60 437 VAL B CA 1
ATOM 6555 C C . VAL B 1 418 ? -72.589 44.088 54.150 1.00 34.29 437 VAL B C 1
ATOM 6556 O O . VAL B 1 418 ? -72.230 45.157 54.659 1.00 35.38 437 VAL B O 1
ATOM 6560 N N . PRO B 1 419 ? -71.856 43.421 53.254 1.00 37.67 438 PRO B N 1
ATOM 6561 C CA . PRO B 1 419 ? -70.524 43.939 52.915 1.00 36.66 438 PRO B CA 1
ATOM 6562 C C . PRO B 1 419 ? -70.497 45.412 52.500 1.00 39.35 438 PRO B C 1
ATOM 6563 O O . PRO B 1 419 ? -69.634 46.139 52.981 1.00 35.55 438 PRO B O 1
ATOM 6567 N N . SER B 1 420 ? -71.426 45.856 51.651 1.00 38.59 439 SER B N 1
ATOM 6568 C CA . SER B 1 420 ? -71.460 47.248 51.240 1.00 40.12 439 SER B CA 1
ATOM 6569 C C . SER B 1 420 ? -71.660 48.227 52.417 1.00 43.15 439 SER B C 1
ATOM 6570 O O . SER B 1 420 ? -71.127 49.336 52.391 1.00 43.82 439 SER B O 1
ATOM 6573 N N . GLU B 1 421 ? -72.432 47.824 53.433 1.00 39.94 440 GLU B N 1
ATOM 6574 C CA . GLU B 1 421 ? -72.569 48.576 54.663 1.00 41.20 440 GLU B CA 1
ATOM 6575 C C . GLU B 1 421 ? -71.325 48.438 55.521 1.00 39.93 440 GLU B C 1
ATOM 6576 O O . GLU B 1 421 ? -70.776 49.432 55.994 1.00 37.93 440 GLU B O 1
ATOM 6582 N N . VAL B 1 422 ? -70.795 47.232 55.698 1.00 36.27 441 VAL B N 1
ATOM 6583 C CA . VAL B 1 422 ? -69.617 47.182 56.591 1.00 36.29 441 VAL B CA 1
ATOM 6584 C C . VAL B 1 422 ? -68.364 47.851 56.006 1.00 33.22 441 VAL B C 1
ATOM 6585 O O . VAL B 1 422 ? -67.589 48.441 56.733 1.00 32.72 441 VAL B O 1
ATOM 6589 N N . GLU B 1 423 ? -68.189 47.796 54.697 1.00 35.03 442 GLU B N 1
ATOM 6590 C CA . GLU B 1 423 ? -67.013 48.402 54.060 1.00 38.99 442 GLU B CA 1
ATOM 6591 C C . GLU B 1 423 ? -67.009 49.946 54.192 1.00 41.77 442 GLU B C 1
ATOM 6592 O O . GLU B 1 423 ? -65.969 50.591 54.079 1.00 39.89 442 GLU B O 1
ATOM 6598 N N . VAL B 1 424 ? -68.195 50.518 54.416 1.00 46.72 443 VAL B N 1
ATOM 6599 C CA . VAL B 1 424 ? -68.373 51.952 54.686 1.00 46.97 443 VAL B CA 1
ATOM 6600 C C . VAL B 1 424 ? -68.202 52.197 56.186 1.00 45.65 443 VAL B C 1
ATOM 6601 O O . VAL B 1 424 ? -67.254 52.871 56.612 1.00 44.33 443 VAL B O 1
ATOM 6605 N N . THR B 1 425 ? -69.111 51.617 56.969 1.00 44.57 444 THR B N 1
ATOM 6606 C CA . THR B 1 425 ? -69.157 51.809 58.422 1.00 44.82 444 THR B CA 1
ATOM 6607 C C . THR B 1 425 ? -67.892 51.413 59.155 1.00 42.34 444 THR B C 1
ATOM 6608 O O . THR B 1 425 ? -67.585 51.973 60.188 1.00 40.36 444 THR B O 1
ATOM 6612 N N . GLN B 1 426 ? -67.151 50.430 58.661 1.00 42.41 445 GLN B N 1
ATOM 6613 C CA . GLN B 1 426 ? -66.005 49.879 59.441 1.00 37.83 445 GLN B CA 1
ATOM 6614 C C . GLN B 1 426 ? -64.723 49.974 58.678 1.00 36.68 445 GLN B C 1
ATOM 6615 O O . GLN B 1 426 ? -63.791 49.244 58.953 1.00 37.06 445 GLN B O 1
ATOM 6621 N N . ALA B 1 427 ? -64.696 50.872 57.686 1.00 37.21 446 ALA B N 1
ATOM 6622 C CA . ALA B 1 427 ? -63.508 51.140 56.855 1.00 35.67 446 ALA B CA 1
ATOM 6623 C C . ALA B 1 427 ? -62.199 51.293 57.620 1.00 38.04 446 ALA B C 1
ATOM 6624 O O . ALA B 1 427 ? -61.130 50.905 57.109 1.00 40.73 446 ALA B O 1
ATOM 6626 N N . ASN B 1 428 ? -62.251 51.830 58.844 1.00 37.68 447 ASN B N 1
ATOM 6627 C CA . ASN B 1 428 ? -61.008 51.956 59.640 1.00 37.42 447 ASN B CA 1
ATOM 6628 C C . ASN B 1 428 ? -60.737 50.822 60.623 1.00 37.56 447 ASN B C 1
ATOM 6629 O O . ASN B 1 428 ? -59.801 50.944 61.410 1.00 36.69 447 ASN B O 1
ATOM 6634 N N . ALA B 1 429 ? -61.515 49.720 60.569 1.00 32.84 448 ALA B N 1
ATOM 6635 C CA . ALA B 1 429 ? -61.268 48.548 61.427 1.00 31.82 448 ALA B CA 1
ATOM 6636 C C . ALA B 1 429 ? -59.853 48.093 61.150 1.00 32.34 448 ALA B C 1
ATOM 6637 O O . ALA B 1 429 ? -59.402 48.089 59.985 1.00 30.01 448 ALA B O 1
ATOM 6639 N N . VAL B 1 430 ? -59.172 47.695 62.212 1.00 31.46 449 VAL B N 1
ATOM 6640 C CA . VAL B 1 430 ? -57.810 47.159 62.120 1.00 33.68 449 VAL B CA 1
ATOM 6641 C C . VAL B 1 430 ? -57.627 46.073 63.214 1.00 35.13 449 VAL B C 1
ATOM 6642 O O . VAL B 1 430 ? -57.961 46.299 64.354 1.00 31.51 449 VAL B O 1
ATOM 6646 N N . VAL B 1 431 ? -57.175 44.871 62.840 1.00 30.29 450 VAL B N 1
ATOM 6647 C CA . VAL B 1 431 ? -56.890 43.821 63.806 1.00 27.43 450 VAL B CA 1
ATOM 6648 C C . VAL B 1 431 ? -55.411 43.840 64.046 1.00 28.33 450 VAL B C 1
ATOM 6649 O O . VAL B 1 431 ? -54.702 44.149 63.146 1.00 29.78 450 VAL B O 1
ATOM 6653 N N . SER B 1 432 ? -54.963 43.530 65.259 1.00 27.74 451 SER B N 1
ATOM 6654 C CA . SER B 1 432 ? -53.556 43.336 65.565 1.00 27.62 451 SER B CA 1
ATOM 6655 C C . SER B 1 432 ? -53.352 41.979 66.164 1.00 29.60 451 SER B C 1
ATOM 6656 O O . SER B 1 432 ? -54.156 41.494 67.033 1.00 28.88 451 SER B O 1
ATOM 6659 N N . PHE B 1 433 ? -52.313 41.319 65.676 1.00 27.84 452 PHE B N 1
ATOM 6660 C CA . PHE B 1 433 ? -51.940 40.004 66.165 1.00 27.52 452 PHE B CA 1
ATOM 6661 C C . PHE B 1 433 ? -50.475 40.146 66.509 1.00 28.55 452 PHE B C 1
ATOM 6662 O O . PHE B 1 433 ? -49.703 40.697 65.706 1.00 27.86 452 PHE B O 1
ATOM 6670 N N . GLY B 1 434 ? -50.044 39.652 67.671 1.00 28.09 453 GLY B N 1
ATOM 6671 C CA . GLY B 1 434 ? -48.689 39.917 68.118 1.00 28.67 453 GLY B CA 1
ATOM 6672 C C . GLY B 1 434 ? -48.197 39.104 69.293 1.00 27.65 453 GLY B C 1
ATOM 6673 O O . GLY B 1 434 ? -48.949 38.351 69.881 1.00 24.60 453 GLY B O 1
ATOM 6674 N N . ASN B 1 435 ? -46.912 39.260 69.594 1.00 26.88 454 ASN B N 1
ATOM 6675 C CA . ASN B 1 435 ? -46.194 38.512 70.612 1.00 25.62 454 ASN B CA 1
ATOM 6676 C C . ASN B 1 435 ? -46.526 37.032 70.588 1.00 27.54 454 ASN B C 1
ATOM 6677 O O . ASN B 1 435 ? -46.979 36.419 71.570 1.00 26.62 454 ASN B O 1
ATOM 6682 N N . ILE B 1 436 ? -46.278 36.454 69.421 1.00 27.52 455 ILE B N 1
ATOM 6683 C CA . ILE B 1 436 ? -46.597 35.115 69.150 1.00 26.89 455 ILE B CA 1
ATOM 6684 C C . ILE B 1 436 ? -45.590 34.262 69.869 1.00 25.40 455 ILE B C 1
ATOM 6685 O O . ILE B 1 436 ? -44.385 34.565 69.817 1.00 27.47 455 ILE B O 1
ATOM 6690 N N . LYS B 1 437 ? -46.075 33.217 70.550 1.00 25.24 456 LYS B N 1
ATOM 6691 C CA . LYS B 1 437 ? -45.212 32.294 71.269 1.00 26.44 456 LYS B CA 1
ATOM 6692 C C . LYS B 1 437 ? -45.614 30.877 71.022 1.00 27.19 456 LYS B C 1
ATOM 6693 O O . LYS B 1 437 ? -46.790 30.553 71.023 1.00 26.49 456 LYS B O 1
ATOM 6699 N N . PHE B 1 438 ? -44.635 30.006 70.894 1.00 27.35 457 PHE B N 1
ATOM 6700 C CA . PHE B 1 438 ? -44.873 28.583 70.552 1.00 27.66 457 PHE B CA 1
ATOM 6701 C C . PHE B 1 438 ? -43.918 27.691 71.330 1.00 26.16 457 PHE B C 1
ATOM 6702 O O . PHE B 1 438 ? -42.722 27.966 71.374 1.00 26.33 457 PHE B O 1
ATOM 6710 N N . GLY B 1 439 ? -44.436 26.646 71.970 1.00 26.22 458 GLY B N 1
ATOM 6711 C CA . GLY B 1 439 ? -43.576 25.751 72.725 1.00 28.15 458 GLY B CA 1
ATOM 6712 C C . GLY B 1 439 ? -44.314 24.593 73.338 1.00 29.96 458 GLY B C 1
ATOM 6713 O O . GLY B 1 439 ? -45.475 24.416 73.088 1.00 29.46 458 GLY B O 1
ATOM 6714 N N . PRO B 1 440 ? -43.631 23.818 74.166 1.00 32.28 459 PRO B N 1
ATOM 6715 C CA . PRO B 1 440 ? -44.337 22.804 74.928 1.00 33.23 459 PRO B CA 1
ATOM 6716 C C . PRO B 1 440 ? -45.468 23.356 75.770 1.00 28.56 459 PRO B C 1
ATOM 6717 O O . PRO B 1 440 ? -45.534 24.564 76.080 1.00 26.39 459 PRO B O 1
ATOM 6721 N N . ILE B 1 441 ? -46.382 22.474 76.118 1.00 32.36 460 ILE B N 1
ATOM 6722 C CA . ILE B 1 441 ? -47.519 22.806 76.983 1.00 32.48 460 ILE B CA 1
ATOM 6723 C C . ILE B 1 441 ? -46.955 23.387 78.285 1.00 34.02 460 ILE B C 1
ATOM 6724 O O . ILE B 1 441 ? -46.051 22.792 78.867 1.00 29.25 460 ILE B O 1
ATOM 6729 N N . GLY B 1 442 ? -47.479 24.531 78.711 1.00 33.39 461 GLY B N 1
ATOM 6730 C CA . GLY B 1 442 ? -47.006 25.207 79.917 1.00 33.95 461 GLY B CA 1
ATOM 6731 C C . GLY B 1 442 ? -45.892 26.213 79.763 1.00 34.83 461 GLY B C 1
ATOM 6732 O O . GLY B 1 442 ? -45.582 26.895 80.713 1.00 32.31 461 GLY B O 1
ATOM 6733 N N . SER B 1 443 ? -45.285 26.318 78.575 1.00 33.03 462 SER B N 1
ATOM 6734 C CA . SER B 1 443 ? -44.050 27.063 78.375 1.00 35.14 462 SER B CA 1
ATOM 6735 C C . SER B 1 443 ? -44.272 28.485 77.963 1.00 34.18 462 SER B C 1
ATOM 6736 O O . SER B 1 443 ? -43.351 29.284 78.080 1.00 33.26 462 SER B O 1
ATOM 6739 N N . THR B 1 444 ? -45.460 28.835 77.493 1.00 32.93 463 THR B N 1
ATOM 6740 C CA . THR B 1 444 ? -45.619 30.152 76.881 1.00 33.67 463 THR B CA 1
ATOM 6741 C C . THR B 1 444 ? -46.131 31.219 77.821 1.00 37.11 463 THR B C 1
ATOM 6742 O O . THR B 1 444 ? -45.964 32.347 77.520 1.00 38.56 463 THR B O 1
ATOM 6746 N N . VAL B 1 445 ? -46.764 30.910 78.946 1.00 42.44 464 VAL B N 1
ATOM 6747 C CA . VAL B 1 445 ? -47.156 32.018 79.855 1.00 48.24 464 VAL B CA 1
ATOM 6748 C C . VAL B 1 445 ? -46.638 31.795 81.265 1.00 48.93 464 VAL B C 1
ATOM 6749 O O . VAL B 1 445 ? -46.751 30.676 81.736 1.00 55.06 464 VAL B O 1
#

Solvent-accessible surface area: 34075 Å² total

Organism: Daphnia pulex (NCBI:txid6669)

InterPro domains:
  IPR001722 Glycoside hydrolase, family 7 [PF00840] (22-463)
  IPR001722 Glycoside hydrolase, family 7 [PR00734] (44-61)
  IPR001722 Glycoside hydrolase, family 7 [PR00734] (78-97)
  IPR001722 Glycoside hydrolase, family 7 [PR00734] (141-161)
  IPR001722 Glycoside hydrolase, family 7 [PR00734] (161-179)
  IPR001722 Glycoside hydrolase, family 7 [PR00734] (185-201)
  IPR001722 Glycoside hydrolase, family 7 [PR00734] (231-254)
  IPR001722 Glycoside hydrolase, family 7 [PR00734] (305-318)
  IPR001722 Glycoside hydrolase, family 7 [PR00734] (394-413)
  IPR001722 Glycoside hydrolase, family 7 [PR00734] (446-463)
  IPR001722 Glycoside hydrolase, family 7 [PTHR33753] (6-464)
  IPR001722 Glycoside hydrolase, family 7 [cd07999] (33-458)
  IPR013320 Concanavalin A-like lectin/glucanase domain superfamily [SSF49899] (21-463)
  IPR037019 Glycoside hydrolase family 7, catalytic domain superfamily [G3DSA:2.70.100.10] (20-464)

B-factor: mean 31.66, std 9.88, range [15.95, 115.41]

Foldseek 3Di:
DEADPDDADFAWAWAWAWAFAPRTDIFTKTKAFAQLVFFKAFRPDDHGQDDQAAGDCVQPVDFVSVLNGMHTYHADPVCCCQPFNWDDDHNKIKGFQWHQHPPGIDGKTKMFMGGPVLQWFDWFLAALKKKKWKKAQLLFDAQKWWFKKWAQFDRQQLVVPAVSQPCGVNNNHNDAELLQFQFRQAHSNTGLNAPWDGDVPRRSTTGHQKGKHAWMWTQWTDHQWWIKTFGKFFVQHHIDIDGDLQSQDPVVVRVLRHGIVVVGQMDIQVLLPDQQQGHDDDRRVHHNNDMKMKMWGFYFPVSDLPGFTFKIAIWIADPRDTGGAFFRDDPPAPTDRIDGPVNRVRLCVQLVHDSSCVVRPHSRSSSVSSNVTIIMMTMMHGDQPQLCCLAAAFVVLPDDVVRRRGGRGDDHSVHNHVVVCCPVSSRRMMMIGNMYMYRPNRRD/DEADPADADWAWAWAWEWAFAVRIDIFTKTKAFAQLPFFKAFRVDRHGQDDQAAGDCVQPVDFVSVLNGIHTYHQDPVCCCQPFNWDDDHNKIKGFQWHQHDPGIDGKTKMFMGGPVLQWFDWALAAQKKKKWKKAQLLFDAQKWWFKKWAQFGRQLCCVVQVLQPRGVNNNHNDAEQLQFQFRQAHSNTGLNAPWDGDVPRRHTTGHQKGKHAWMWTQWTDHQWWIKTFGKQFVQHHIDIDGPLQSQDVVVVNVLRHGMPVVTQMDIQVLLPPRQQGHCDPRRVHHNNDMWMKMWHFYFPVSDSPGFTFWIAIWIGDPRDTGGAAFRDDPPAPTDRTDGPVVSCRLCVQLVHDSSCVVRPHRRSSSVSSNVTIIMMTMMHGDQPQLCCQAAHFVVLPDDVVRRRGGRGDDHSPHNNCVVCCVVSSRRMMMIGNMYMYRDNHRD

CATH classification: 2.70.100.10